Protein AF-A0A6A2WM32-F1 (afdb_monomer_lite)

Sequence (817 aa):
MVHDWMTKCVYKQRLTSFETSVVREEVHFVPLMERGRKSLEEMNQEMGLAFDEQDLQYYTKLFMEYIKWNPTNVELFDIAQSNMAPYPGAETGAGDCIRDTHATGTGSFVIAATTGYTIGNLNIEGSYSPYEDPSFTYPSNLASPLEILIEASNGASDYGDPEIGMIVVKIGGSAYQIGMGGGVASSMVSVRVCIEMGEDNPIISIHDQGAGGNCNVVKEIIYPKGAEIDIRAIVVDDHTMSVLEIWGVEYEEHDAILVKPESCHLLESISARKRLLMAIIAVVLELEKVLGDIPQKSFEFKRVTYVQEPLDVAPGTTVMDSLKRLLILSSLCSKRFLTIKGVLDPKAMARLAVGEALTNLVWANVTFLSDVKTSGNWMYAAKLEGEGAAMYDAAIALSNAMIELSIAIDGGNDSISKDSYADGEVVKPPGNLVISAYVTCPDITKIVTSDLKLGDDGILLHIDLTKGKQRLGGFALAQGVHDLLGDELISAGHDISDSGLLVCALEMAFIGNCGIVLDLASQGNSIFLTVFTEELGLVLEVSKNDIDSVMEKLSSMDVTAKIIGQSSWSLSFIPSITDDKYMTGTSKPKVAIIREEGSNGDREMSAAFYVAGFEPWDVAMSDLLKGVISLNKFRGIAFVGGFSYANVLDSAEGWVASIRFNQPLLRWVPGPQVGGVLGASGDPSQPRFIHNESDRFKCCFTSVSIKDSPTMMFKGMEGITLGLWVAHGEEIAYFPDDAILDHVMHSDLAPLRYCDDENPTEDPFNLNGSPLGVAMIYSPDGRYLAMMPHPERCFLMWQFPWYLKDWNVEKKAIVQG

Structure (mmCIF, N/CA/C/O backbone):
data_AF-A0A6A2WM32-F1
#
_entry.id   AF-A0A6A2WM32-F1
#
loop_
_atom_site.group_PDB
_atom_site.id
_atom_site.type_symbol
_atom_site.label_atom_id
_atom_site.label_alt_id
_atom_site.label_comp_id
_atom_site.label_asym_id
_atom_site.label_entity_id
_atom_site.label_seq_id
_atom_site.pdbx_PDB_ins_code
_atom_site.Cartn_x
_atom_site.Cartn_y
_atom_site.Cartn_z
_atom_site.occupancy
_atom_site.B_iso_or_equiv
_atom_site.auth_seq_id
_atom_site.auth_comp_id
_atom_site.auth_asym_id
_atom_site.auth_atom_id
_atom_site.pdbx_PDB_model_num
ATOM 1 N N . MET A 1 1 ? 1.837 29.466 -10.029 1.00 53.75 1 MET A N 1
ATOM 2 C CA . MET A 1 1 ? 2.259 29.400 -11.455 1.00 53.75 1 MET A CA 1
ATOM 3 C C . MET A 1 1 ? 1.032 29.069 -12.307 1.00 53.75 1 MET A C 1
ATOM 5 O O . MET A 1 1 ? -0.026 28.912 -11.718 1.00 53.75 1 MET A O 1
ATOM 9 N N . VAL A 1 2 ? 1.112 29.029 -13.646 1.00 72.50 2 VAL A N 1
ATOM 10 C CA . VAL A 1 2 ? -0.056 28.685 -14.514 1.00 72.50 2 VAL A CA 1
ATOM 11 C C . VAL A 1 2 ? 0.003 27.243 -15.051 1.00 72.50 2 VAL A C 1
ATOM 13 O O . VAL A 1 2 ? -0.892 26.804 -15.758 1.00 72.50 2 VAL A O 1
ATOM 16 N N . HIS A 1 3 ? 1.089 26.530 -14.761 1.00 78.25 3 HIS A N 1
ATOM 17 C CA . HIS A 1 3 ? 1.328 25.125 -15.085 1.00 78.25 3 HIS A CA 1
ATOM 18 C C . HIS A 1 3 ? 2.443 24.606 -14.166 1.00 78.25 3 HIS A C 1
ATOM 20 O O . HIS A 1 3 ? 3.215 25.419 -13.642 1.00 78.25 3 HIS A O 1
ATOM 26 N N . ASP A 1 4 ? 2.518 23.288 -14.002 1.00 75.75 4 ASP A N 1
ATOM 27 C CA . ASP A 1 4 ? 3.737 22.594 -13.584 1.00 75.75 4 ASP A CA 1
ATOM 28 C C . ASP A 1 4 ? 4.691 22.497 -14.790 1.00 75.75 4 ASP A C 1
ATOM 30 O O . ASP A 1 4 ? 4.253 22.250 -15.910 1.00 75.75 4 ASP A O 1
ATOM 34 N N . TRP A 1 5 ? 5.979 22.741 -14.569 1.00 79.31 5 TRP A N 1
ATOM 35 C CA . TRP A 1 5 ? 7.006 22.774 -15.609 1.00 79.31 5 TRP A CA 1
ATOM 36 C C . TRP A 1 5 ? 7.627 21.401 -15.900 1.00 79.31 5 TRP A C 1
ATOM 38 O O . TRP A 1 5 ? 8.267 21.260 -16.942 1.00 79.31 5 TRP A O 1
ATOM 48 N N . MET A 1 6 ? 7.445 20.416 -15.011 1.00 75.88 6 MET A N 1
ATOM 49 C CA . MET A 1 6 ? 7.905 19.039 -15.216 1.00 75.88 6 MET A CA 1
ATOM 50 C C . MET A 1 6 ? 6.985 18.287 -16.183 1.00 75.88 6 MET A C 1
ATOM 52 O O . MET A 1 6 ? 7.466 17.636 -17.106 1.00 75.88 6 MET A O 1
ATOM 56 N N . THR A 1 7 ? 5.664 18.417 -16.010 1.00 76.62 7 THR A N 1
ATOM 57 C CA . THR A 1 7 ? 4.662 17.660 -16.786 1.00 76.62 7 THR A CA 1
ATOM 58 C C . THR A 1 7 ? 4.005 18.438 -17.931 1.00 76.62 7 THR A C 1
ATOM 60 O O . THR A 1 7 ? 3.434 17.833 -18.839 1.00 76.62 7 THR A O 1
ATOM 63 N N . LYS A 1 8 ? 4.021 19.781 -17.918 1.00 79.81 8 LYS A N 1
ATOM 64 C CA . LYS A 1 8 ? 3.233 20.616 -18.851 1.00 79.81 8 LYS A CA 1
ATOM 65 C C . LYS A 1 8 ? 4.101 21.681 -19.530 1.00 79.81 8 LYS A C 1
ATOM 67 O O . LYS A 1 8 ? 5.123 22.120 -19.014 1.00 79.81 8 LYS A O 1
ATOM 72 N N . CYS A 1 9 ? 3.670 22.157 -20.701 1.00 82.62 9 CYS A N 1
ATOM 73 C CA . CYS A 1 9 ? 4.329 23.255 -21.415 1.00 82.62 9 CYS A CA 1
ATOM 74 C C . CYS A 1 9 ? 3.320 24.282 -21.964 1.00 82.62 9 CYS A C 1
ATOM 76 O O . CYS A 1 9 ? 2.164 23.969 -22.257 1.00 82.62 9 CYS A O 1
ATOM 78 N N . VAL A 1 10 ? 3.745 25.546 -22.095 1.00 84.00 10 VAL A N 1
ATOM 79 C CA . VAL A 1 10 ? 2.854 26.651 -22.495 1.00 84.00 10 VAL A CA 1
ATOM 80 C C . VAL A 1 10 ? 2.892 26.895 -24.003 1.00 84.00 10 VAL A C 1
ATOM 82 O O . VAL A 1 10 ? 3.814 27.520 -24.539 1.00 84.00 10 VAL A O 1
ATOM 85 N N . TYR A 1 11 ? 1.817 26.507 -24.685 1.00 83.56 11 TYR A N 1
ATOM 86 C CA . TYR A 1 11 ? 1.590 26.850 -26.086 1.00 83.56 11 TYR A CA 1
ATOM 87 C C . TYR A 1 11 ? 1.178 28.322 -26.247 1.00 83.56 11 TYR A C 1
ATOM 89 O O . TYR A 1 11 ? 0.125 28.757 -25.786 1.00 83.56 11 TYR A O 1
ATOM 97 N N . LYS A 1 12 ? 1.996 29.108 -26.961 1.00 87.56 12 LYS A N 1
ATOM 98 C CA . LYS A 1 12 ? 1.728 30.538 -27.247 1.00 87.56 12 LYS A CA 1
ATOM 99 C C . LYS A 1 12 ? 0.640 30.769 -28.305 1.00 87.56 12 LYS A C 1
ATOM 101 O O . LYS A 1 12 ? 0.213 31.903 -28.509 1.00 87.56 12 LYS A O 1
ATOM 106 N N . GLN A 1 13 ? 0.248 29.720 -29.020 1.00 89.00 13 GLN A N 1
ATOM 107 C CA . GLN A 1 13 ? -0.787 29.709 -30.053 1.00 89.00 13 GLN A CA 1
ATOM 108 C C . GLN A 1 13 ? -1.543 28.384 -29.956 1.00 89.00 13 GLN A C 1
ATOM 110 O O . GLN A 1 13 ? -0.997 27.399 -29.466 1.00 89.00 13 GLN A O 1
ATOM 115 N N . ARG A 1 14 ? -2.791 28.345 -30.430 1.00 88.44 14 ARG A N 1
ATOM 116 C CA . ARG A 1 14 ? -3.580 27.108 -30.445 1.00 88.44 14 ARG A CA 1
ATOM 117 C C . ARG A 1 14 ? -2.915 26.074 -31.360 1.00 88.44 14 ARG A C 1
ATOM 119 O O . ARG A 1 14 ? -2.626 26.398 -32.510 1.00 88.44 14 ARG A O 1
ATOM 126 N N . LEU A 1 15 ? -2.725 24.851 -30.864 1.00 85.31 15 LEU A N 1
ATOM 127 C CA . LEU A 1 15 ? -2.322 23.709 -31.686 1.00 85.31 15 LEU A CA 1
ATOM 128 C C . LEU A 1 15 ? -3.312 23.498 -32.843 1.00 85.31 15 LEU A C 1
ATOM 130 O O . LEU A 1 15 ? -4.525 23.645 -32.677 1.00 85.31 15 LEU A O 1
ATOM 134 N N . THR A 1 16 ? -2.778 23.158 -34.015 1.00 88.25 16 THR A N 1
ATOM 135 C CA . THR A 1 16 ? -3.543 22.880 -35.245 1.00 88.25 16 THR A CA 1
ATOM 136 C C . THR A 1 16 ? -3.233 21.512 -35.856 1.00 88.25 16 THR A C 1
ATOM 138 O O . THR A 1 16 ? -3.928 21.099 -36.780 1.00 88.25 16 THR A O 1
ATOM 141 N N . SER A 1 17 ? -2.215 20.815 -35.346 1.00 84.25 17 SER A N 1
ATOM 142 C CA . SER A 1 17 ? -1.829 19.447 -35.698 1.00 84.25 17 SER A CA 1
ATOM 143 C C . SER A 1 17 ? -1.129 18.805 -34.496 1.00 84.25 17 SER A C 1
ATOM 145 O O . SER A 1 17 ? -0.566 19.524 -33.668 1.00 84.25 17 SER A O 1
ATOM 147 N N . PHE A 1 18 ? -1.161 17.474 -34.427 1.00 82.19 18 PHE A N 1
ATOM 148 C CA . PHE A 1 18 ? -0.351 16.652 -33.516 1.00 82.19 18 PHE A CA 1
ATOM 149 C C . PHE A 1 18 ? 0.811 15.953 -34.253 1.00 82.19 18 PHE A C 1
ATOM 151 O O . PHE A 1 18 ? 1.525 15.147 -33.666 1.00 82.19 18 PHE A O 1
ATOM 158 N N . GLU A 1 19 ? 1.010 16.243 -35.545 1.00 80.31 19 GLU A N 1
ATOM 159 C CA . GLU A 1 19 ? 2.153 15.735 -36.310 1.00 80.31 19 GLU A CA 1
ATOM 160 C C . GLU A 1 19 ? 3.476 16.244 -35.719 1.00 80.31 19 GLU A C 1
ATOM 162 O O . GLU A 1 19 ? 3.661 17.442 -35.492 1.00 80.31 19 GLU A O 1
ATOM 167 N N . THR A 1 20 ? 4.413 15.321 -35.517 1.00 78.56 20 THR A N 1
ATOM 168 C CA . THR A 1 20 ? 5.736 15.578 -34.943 1.00 78.56 20 THR A CA 1
ATOM 169 C C . THR A 1 20 ? 6.834 15.449 -35.999 1.00 78.56 20 THR A C 1
ATOM 171 O O . THR A 1 20 ? 6.725 14.669 -36.945 1.00 78.56 20 THR A O 1
ATOM 174 N N . SER A 1 21 ? 7.904 16.232 -35.844 1.00 79.25 21 SER A N 1
ATOM 175 C CA . SER A 1 21 ? 9.110 16.165 -36.680 1.00 79.25 21 SER A CA 1
ATOM 176 C C . SER A 1 21 ? 10.232 15.320 -36.064 1.00 79.25 21 SER A C 1
ATOM 178 O O . SER A 1 21 ? 11.357 15.363 -36.561 1.00 79.25 21 SER A O 1
ATOM 180 N N . VAL A 1 22 ? 9.964 14.616 -34.959 1.00 81.69 22 VAL A N 1
ATOM 181 C CA . VAL A 1 22 ? 10.925 13.708 -34.317 1.00 81.69 22 VAL A CA 1
ATOM 182 C C . VAL A 1 22 ? 11.203 12.519 -35.241 1.00 81.69 22 VAL A C 1
ATOM 184 O O . VAL A 1 22 ? 10.295 11.952 -35.848 1.00 81.69 22 VAL A O 1
ATOM 187 N N . VAL A 1 23 ? 12.480 12.156 -35.360 1.00 79.19 23 VAL A N 1
ATOM 188 C CA . VAL A 1 23 ? 12.951 11.010 -36.144 1.00 79.19 23 VAL A CA 1
ATOM 189 C C . VAL A 1 23 ? 13.518 9.984 -35.170 1.00 79.19 23 VAL A C 1
ATOM 191 O O . VAL A 1 23 ? 14.328 10.345 -34.321 1.00 79.19 23 VAL A O 1
ATOM 194 N N . ARG A 1 24 ? 13.096 8.722 -35.309 1.00 82.88 24 ARG A N 1
ATOM 195 C CA . ARG A 1 24 ? 13.559 7.588 -34.490 1.00 82.88 24 ARG A CA 1
ATOM 196 C C . ARG A 1 24 ? 15.086 7.476 -34.521 1.00 82.88 24 ARG A C 1
ATOM 198 O O . ARG A 1 24 ? 15.666 7.497 -35.607 1.00 82.88 24 ARG A O 1
ATOM 205 N N . GLU A 1 25 ? 15.714 7.269 -33.366 1.00 85.81 25 GLU A N 1
ATOM 206 C CA . GLU A 1 25 ? 17.131 6.893 -33.309 1.00 85.81 25 GLU A CA 1
ATOM 207 C C . GLU A 1 25 ? 17.347 5.477 -33.883 1.00 85.81 25 GLU A C 1
ATOM 209 O O . GLU A 1 25 ? 16.526 4.571 -33.691 1.00 85.81 25 GLU A O 1
ATOM 214 N N . GLU A 1 26 ? 18.455 5.283 -34.603 1.00 90.19 26 GLU A N 1
ATOM 215 C CA . GLU A 1 26 ? 18.869 3.982 -35.136 1.00 90.19 26 GLU A CA 1
ATOM 216 C C . GLU A 1 26 ? 19.816 3.244 -34.174 1.00 90.19 26 GLU A C 1
ATOM 218 O O . GLU A 1 26 ? 20.700 3.831 -33.547 1.00 90.19 26 GLU A O 1
ATOM 223 N N . VAL A 1 27 ? 19.664 1.917 -34.107 1.00 94.12 27 VAL A N 1
ATOM 224 C CA . VAL A 1 27 ? 20.587 1.037 -33.375 1.00 94.12 27 VAL A CA 1
ATOM 225 C C . VAL A 1 27 ? 21.960 1.080 -34.037 1.00 94.12 27 VAL A C 1
ATOM 227 O O . VAL A 1 27 ? 22.076 0.877 -35.247 1.00 94.12 27 VAL A O 1
ATOM 230 N N . HIS A 1 28 ? 23.007 1.293 -33.245 1.00 94.12 28 HIS A N 1
ATOM 231 C CA . HIS A 1 28 ? 24.372 1.409 -33.746 1.00 94.12 28 HIS A CA 1
ATOM 232 C C . HIS A 1 28 ? 25.373 0.631 -32.886 1.00 94.12 28 HIS A C 1
ATOM 234 O O . HIS A 1 28 ? 25.172 0.418 -31.692 1.00 94.12 28 HIS A O 1
ATOM 240 N N . PHE A 1 29 ? 26.463 0.188 -33.516 1.00 95.81 29 PHE A N 1
ATOM 241 C CA . PHE A 1 29 ? 27.518 -0.598 -32.876 1.00 95.81 29 PHE A CA 1
ATOM 242 C C . PHE A 1 29 ? 28.592 0.295 -32.252 1.00 95.81 29 PHE A C 1
ATOM 244 O O . PHE A 1 29 ? 29.159 1.160 -32.924 1.00 95.81 29 PHE A O 1
ATOM 251 N N . VAL A 1 30 ? 28.939 0.019 -30.997 1.00 94.62 30 VAL A N 1
ATOM 252 C CA . VAL A 1 30 ? 30.061 0.640 -30.293 1.00 94.62 30 VAL A CA 1
ATOM 253 C C . VAL A 1 30 ? 31.351 -0.106 -30.659 1.00 94.62 30 VAL A C 1
ATOM 255 O O . VAL A 1 30 ? 31.456 -1.302 -30.383 1.00 94.62 30 VAL A O 1
ATOM 258 N N . PRO A 1 31 ? 32.352 0.558 -31.268 1.00 95.50 31 PRO A N 1
ATOM 259 C CA . PRO A 1 31 ? 33.549 -0.075 -31.846 1.00 95.50 31 PRO A CA 1
ATOM 260 C C . PRO A 1 31 ? 34.596 -0.500 -30.794 1.00 95.50 31 PRO A C 1
ATOM 262 O O . PRO A 1 31 ? 35.740 -0.035 -30.789 1.00 95.50 31 PRO A O 1
ATOM 265 N N . LEU A 1 32 ? 34.189 -1.370 -29.869 1.00 94.56 32 LEU A N 1
ATOM 266 C CA . LEU A 1 32 ? 34.977 -1.892 -28.751 1.00 94.56 32 LEU A CA 1
ATOM 267 C C . LEU A 1 32 ? 36.105 -2.828 -29.207 1.00 94.56 32 LEU A C 1
ATOM 269 O O . LEU A 1 32 ? 37.196 -2.802 -28.638 1.00 94.56 32 LEU A O 1
ATOM 273 N N . MET A 1 33 ? 35.889 -3.607 -30.266 1.00 93.56 33 MET A N 1
ATOM 274 C CA . MET A 1 33 ? 36.900 -4.487 -30.855 1.00 93.56 33 MET A CA 1
ATOM 275 C C . MET A 1 33 ? 38.024 -3.692 -31.537 1.00 93.56 33 MET A C 1
ATOM 277 O O . MET A 1 33 ? 39.176 -4.125 -31.529 1.00 93.56 33 MET A O 1
ATOM 281 N N . GLU A 1 34 ? 37.714 -2.523 -32.107 1.00 95.62 34 GLU A N 1
ATOM 282 C CA . GLU A 1 34 ? 38.670 -1.664 -32.812 1.00 95.62 34 GLU A CA 1
ATOM 283 C C . GLU A 1 34 ? 39.347 -0.631 -31.902 1.00 95.62 34 GLU A C 1
ATOM 285 O O . GLU A 1 34 ? 40.529 -0.331 -32.083 1.00 95.62 34 GLU A O 1
ATOM 290 N N . ARG A 1 35 ? 38.607 -0.049 -30.948 1.00 95.56 35 ARG A N 1
ATOM 291 C CA . ARG A 1 35 ? 39.072 1.063 -30.095 1.00 95.56 35 ARG A CA 1
ATOM 292 C C . ARG A 1 35 ? 39.383 0.646 -28.655 1.00 95.56 35 ARG A C 1
ATOM 294 O O . ARG A 1 35 ? 39.963 1.445 -27.915 1.00 95.56 35 ARG A O 1
ATOM 301 N N . GLY A 1 36 ? 39.049 -0.586 -28.269 1.00 92.81 36 GLY A N 1
ATOM 302 C CA . GLY A 1 36 ? 39.196 -1.088 -26.905 1.00 92.81 36 GLY A CA 1
ATOM 303 C C . GLY A 1 36 ? 38.343 -0.314 -25.899 1.00 92.81 36 GLY A C 1
ATOM 304 O O . GLY A 1 36 ? 37.485 0.486 -26.268 1.00 92.81 36 GLY A O 1
ATOM 305 N N . ARG A 1 37 ? 38.628 -0.520 -24.608 1.00 95.06 37 ARG A N 1
ATOM 306 C CA . ARG A 1 37 ? 37.917 0.079 -23.461 1.00 95.06 37 ARG A CA 1
ATOM 307 C C . ARG A 1 37 ? 37.554 1.564 -23.620 1.00 95.06 37 ARG A C 1
ATOM 309 O O . ARG A 1 37 ? 36.495 1.969 -23.158 1.00 95.06 37 ARG A O 1
ATOM 316 N N . LYS A 1 38 ? 38.372 2.363 -24.316 1.00 95.50 38 LYS A N 1
ATOM 317 C CA . LYS A 1 38 ? 38.107 3.793 -24.527 1.00 95.50 38 LYS A CA 1
ATOM 318 C C . LYS A 1 38 ? 36.743 4.076 -25.176 1.00 95.50 38 LYS A C 1
ATOM 320 O O . LYS A 1 38 ? 36.108 5.060 -24.820 1.00 95.50 38 LYS A O 1
ATOM 325 N N . SER A 1 39 ? 36.273 3.250 -26.115 1.00 95.62 39 SER A N 1
ATOM 326 C CA . SER A 1 39 ? 34.939 3.466 -26.701 1.00 95.62 39 SER A CA 1
ATOM 327 C C . SER A 1 39 ? 33.809 3.159 -25.721 1.00 95.62 39 SER A C 1
ATOM 329 O O . SER A 1 39 ? 32.761 3.780 -25.816 1.00 95.62 39 SER A O 1
ATOM 331 N N . LEU A 1 40 ? 34.022 2.239 -24.775 1.00 93.75 40 LEU A N 1
ATOM 332 C CA . LEU A 1 40 ? 33.069 1.959 -23.701 1.00 93.75 40 LEU A CA 1
ATOM 333 C C . LEU A 1 40 ? 33.054 3.091 -22.660 1.00 93.75 40 LEU A C 1
ATOM 335 O O . LEU A 1 40 ? 31.990 3.453 -22.182 1.00 93.75 40 LEU A O 1
ATOM 339 N N . GLU A 1 41 ? 34.210 3.688 -22.353 1.00 94.75 41 GLU A N 1
ATOM 340 C CA . GLU A 1 41 ? 34.312 4.875 -21.485 1.00 94.75 41 GLU A CA 1
ATOM 341 C C . GLU A 1 41 ? 33.615 6.100 -22.093 1.00 94.75 41 GLU A C 1
ATOM 343 O O . GLU A 1 41 ? 32.884 6.799 -21.394 1.00 94.75 41 GLU A O 1
ATOM 348 N N . GLU A 1 42 ? 33.803 6.337 -23.396 1.00 94.62 42 GLU A N 1
ATOM 349 C CA . GLU A 1 42 ? 33.090 7.388 -24.133 1.00 94.62 42 GLU A CA 1
ATOM 350 C C . GLU A 1 42 ? 31.567 7.135 -24.116 1.00 94.62 42 GLU A C 1
ATOM 352 O O . GLU A 1 42 ? 30.813 8.042 -23.772 1.00 94.62 42 GLU A O 1
ATOM 357 N N . MET A 1 43 ? 31.120 5.896 -24.367 1.00 90.88 43 MET A N 1
ATOM 358 C CA . MET A 1 43 ? 29.693 5.536 -24.347 1.00 90.88 43 MET A CA 1
ATOM 359 C C . MET A 1 43 ? 29.054 5.642 -22.954 1.00 90.88 43 MET A C 1
ATOM 361 O O . MET A 1 43 ? 27.929 6.113 -22.819 1.00 90.88 43 MET A O 1
ATOM 365 N N . ASN A 1 44 ? 29.781 5.236 -21.907 1.00 88.44 44 ASN A N 1
ATOM 366 C CA . ASN A 1 44 ? 29.352 5.350 -20.511 1.00 88.44 44 ASN A CA 1
ATOM 367 C C . ASN A 1 44 ? 29.055 6.811 -20.137 1.00 88.44 44 ASN A C 1
ATOM 369 O O . ASN A 1 44 ? 28.079 7.089 -19.445 1.00 88.44 44 ASN A O 1
ATOM 373 N N . GLN A 1 45 ? 29.871 7.747 -20.636 1.00 85.94 45 GLN A N 1
ATOM 374 C CA . GLN A 1 45 ? 29.660 9.180 -20.438 1.00 85.94 45 GLN A CA 1
ATOM 375 C C . GLN A 1 45 ? 28.534 9.747 -21.319 1.00 85.94 45 GLN A C 1
ATOM 377 O O . GLN A 1 45 ? 27.794 10.609 -20.855 1.00 85.94 45 GLN A O 1
ATOM 382 N N . GLU A 1 46 ? 28.417 9.301 -22.573 1.00 87.75 46 GLU A N 1
ATOM 383 C CA . GLU A 1 46 ? 27.417 9.795 -23.532 1.00 87.75 46 GLU A CA 1
ATOM 384 C C . GLU A 1 46 ? 25.988 9.377 -23.160 1.00 87.75 46 GLU A C 1
ATOM 386 O O . GLU A 1 46 ? 25.087 10.211 -23.170 1.00 87.75 46 GLU A O 1
ATOM 391 N N . MET A 1 47 ? 25.796 8.111 -22.779 1.00 81.00 47 MET A N 1
ATOM 392 C CA . MET A 1 47 ? 24.486 7.547 -22.429 1.00 81.00 47 MET A CA 1
ATOM 393 C C . MET A 1 47 ? 24.180 7.566 -20.923 1.00 81.00 47 MET A C 1
ATOM 395 O O . MET A 1 47 ? 23.073 7.216 -20.526 1.00 81.00 47 MET A O 1
ATOM 399 N N . GLY A 1 48 ? 25.148 7.922 -20.071 1.00 81.38 48 GLY A N 1
ATOM 400 C CA . GLY A 1 48 ? 24.967 7.939 -18.616 1.00 81.38 48 GLY A CA 1
ATOM 401 C C . GLY A 1 48 ? 24.848 6.553 -17.966 1.00 81.38 48 GLY A C 1
ATOM 402 O O . GLY A 1 48 ? 24.161 6.423 -16.960 1.00 81.38 48 GLY A O 1
ATOM 403 N N . LEU A 1 49 ? 25.528 5.528 -18.501 1.00 79.69 49 LEU A N 1
ATOM 404 C CA . LEU A 1 49 ? 25.403 4.115 -18.075 1.00 79.69 49 LEU A CA 1
ATOM 405 C C . LEU A 1 49 ? 25.923 3.814 -16.651 1.00 79.69 49 LEU A C 1
ATOM 407 O O . LEU A 1 49 ? 25.828 2.682 -16.187 1.00 79.69 49 LEU A O 1
ATOM 411 N N . ALA A 1 50 ? 26.522 4.806 -15.987 1.00 81.12 50 ALA A N 1
ATOM 412 C CA . ALA A 1 50 ? 27.050 4.761 -14.621 1.00 81.12 50 ALA A CA 1
ATOM 413 C C . ALA A 1 50 ? 28.034 3.613 -14.290 1.00 81.12 50 ALA A C 1
ATOM 415 O O . ALA A 1 50 ? 28.282 3.347 -13.112 1.00 81.12 50 ALA A O 1
ATOM 416 N N . PHE A 1 51 ? 28.655 2.980 -15.295 1.00 83.19 51 PHE A N 1
ATOM 417 C CA . PHE A 1 51 ? 29.629 1.903 -15.095 1.00 83.19 51 PHE A CA 1
ATOM 418 C C . PHE A 1 51 ? 30.836 2.378 -14.278 1.00 83.19 51 PHE A C 1
ATOM 420 O O . PHE A 1 51 ? 31.491 3.365 -14.636 1.00 83.19 51 PHE A O 1
ATOM 427 N N . ASP A 1 52 ? 31.154 1.640 -13.211 1.00 84.00 52 ASP A N 1
ATOM 428 C CA . ASP A 1 52 ? 32.351 1.852 -12.400 1.00 84.00 52 ASP A CA 1
ATOM 429 C C . ASP A 1 52 ? 33.608 1.193 -13.016 1.00 84.00 52 ASP A C 1
ATOM 431 O O . ASP A 1 52 ? 33.586 0.612 -14.103 1.00 84.00 52 ASP A O 1
ATOM 435 N N . GLU A 1 53 ? 34.754 1.308 -12.341 1.00 88.19 53 GLU A N 1
ATOM 436 C CA . GLU A 1 53 ? 36.027 0.744 -12.815 1.00 88.19 53 GLU A CA 1
ATOM 437 C C . GLU A 1 53 ? 35.996 -0.793 -12.964 1.00 88.19 53 GLU A C 1
ATOM 439 O O . GLU A 1 53 ? 36.619 -1.332 -13.884 1.00 88.19 53 GLU A O 1
ATOM 444 N N . GLN A 1 54 ? 35.264 -1.501 -12.094 1.00 85.75 54 GLN A N 1
ATOM 445 C CA . GLN A 1 54 ? 35.087 -2.955 -12.164 1.00 85.75 54 GLN A CA 1
ATOM 446 C C . GLN A 1 54 ? 34.168 -3.321 -13.334 1.00 85.75 54 GLN A C 1
ATOM 448 O O . GLN A 1 54 ? 34.484 -4.247 -14.081 1.00 85.75 54 GLN A O 1
ATOM 453 N N . ASP A 1 55 ? 33.093 -2.558 -13.544 1.00 86.69 55 ASP A N 1
ATOM 454 C CA . ASP A 1 55 ? 32.152 -2.741 -14.657 1.00 86.69 55 ASP A CA 1
ATOM 455 C C . ASP A 1 55 ? 32.843 -2.529 -16.012 1.00 86.69 55 ASP A C 1
ATOM 457 O O . ASP A 1 55 ? 32.824 -3.403 -16.882 1.00 86.69 55 ASP A O 1
ATOM 461 N N . LEU A 1 56 ? 33.549 -1.404 -16.175 1.00 91.25 56 LEU A N 1
ATOM 462 C CA . LEU A 1 56 ? 34.315 -1.090 -17.385 1.00 91.25 56 LEU A CA 1
ATOM 463 C C . LEU A 1 56 ? 35.374 -2.160 -17.679 1.00 91.25 56 LEU A C 1
ATOM 465 O O . LEU A 1 56 ? 35.578 -2.529 -18.841 1.00 91.25 56 LEU A O 1
ATOM 469 N N . GLN A 1 57 ? 36.046 -2.683 -16.647 1.00 90.38 57 GLN A N 1
ATOM 470 C CA . GLN A 1 57 ? 36.995 -3.786 -16.793 1.00 90.38 57 GLN A CA 1
ATOM 471 C C . GLN A 1 57 ? 36.295 -5.095 -17.197 1.00 90.38 57 GLN A C 1
ATOM 473 O O . GLN A 1 57 ? 36.777 -5.785 -18.102 1.00 90.38 57 GLN A O 1
ATOM 478 N N . TYR A 1 58 ? 35.171 -5.430 -16.558 1.00 88.50 58 TYR A N 1
ATOM 479 C CA . TYR A 1 58 ? 34.409 -6.649 -16.817 1.00 88.50 58 TYR A CA 1
ATOM 480 C C . TYR A 1 58 ? 33.821 -6.663 -18.228 1.00 88.50 58 TYR A C 1
ATOM 482 O O . TYR A 1 58 ? 34.116 -7.585 -18.988 1.00 88.50 58 TYR A O 1
ATOM 490 N N . TYR A 1 59 ? 33.075 -5.631 -18.630 1.00 89.56 59 TYR A N 1
ATOM 491 C CA . TYR A 1 59 ? 32.418 -5.589 -19.939 1.00 89.56 59 TYR A CA 1
ATOM 492 C C . TYR A 1 59 ? 33.411 -5.480 -21.098 1.00 89.56 59 TYR A C 1
ATOM 494 O O . TYR A 1 59 ? 33.231 -6.157 -22.112 1.00 89.56 59 TYR A O 1
ATOM 502 N N . THR A 1 60 ? 34.521 -4.746 -20.930 1.00 92.12 60 THR A N 1
ATOM 503 C CA . THR A 1 60 ? 35.634 -4.790 -21.899 1.00 92.12 60 THR A CA 1
ATOM 504 C C . THR A 1 60 ? 36.088 -6.235 -22.114 1.00 92.12 60 THR A C 1
ATOM 506 O O . THR A 1 60 ? 36.209 -6.690 -23.252 1.00 92.12 60 THR A O 1
ATOM 509 N N . LYS A 1 61 ? 36.304 -6.989 -21.030 1.00 90.88 61 LYS A N 1
ATOM 510 C CA . LYS A 1 61 ? 36.744 -8.382 -21.111 1.00 90.88 61 LYS A CA 1
ATOM 511 C C . LYS A 1 61 ? 35.667 -9.297 -21.707 1.00 90.88 61 LYS A C 1
ATOM 513 O O . LYS A 1 61 ? 35.983 -10.120 -22.564 1.00 90.88 61 LYS A O 1
ATOM 518 N N . LEU A 1 62 ? 34.412 -9.145 -21.285 1.00 88.75 62 LEU A N 1
ATOM 519 C CA . LEU A 1 62 ? 33.258 -9.921 -21.743 1.00 88.75 62 LEU A CA 1
ATOM 520 C C . LEU A 1 62 ? 33.138 -9.869 -23.271 1.00 88.75 62 LEU A C 1
ATOM 522 O O . LEU A 1 62 ? 33.217 -10.904 -23.942 1.00 88.75 62 LEU A O 1
ATOM 526 N N . PHE A 1 63 ? 33.027 -8.663 -23.827 1.00 90.56 63 PHE A N 1
ATOM 527 C CA . PHE A 1 63 ? 32.847 -8.474 -25.262 1.00 90.56 63 PHE A CA 1
ATOM 528 C C . PHE A 1 63 ? 34.116 -8.781 -26.067 1.00 90.56 63 PHE A C 1
ATOM 530 O O . PHE A 1 63 ? 34.006 -9.428 -27.105 1.00 90.56 63 PHE A O 1
ATOM 537 N N . MET A 1 64 ? 35.317 -8.420 -25.594 1.00 91.75 64 MET A N 1
ATOM 538 C CA . MET A 1 64 ? 36.549 -8.650 -26.367 1.00 91.75 64 MET A CA 1
ATOM 539 C C . MET A 1 64 ? 37.070 -10.096 -26.311 1.00 91.75 64 MET A C 1
ATOM 541 O O . MET A 1 64 ? 37.557 -10.609 -27.321 1.00 91.75 64 MET A O 1
ATOM 545 N N . GLU A 1 65 ? 36.994 -10.774 -25.160 1.00 90.12 65 GLU A N 1
ATOM 546 C CA . GLU A 1 65 ? 37.585 -12.110 -24.978 1.00 90.12 65 GLU A CA 1
ATOM 547 C C . GLU A 1 65 ? 36.578 -13.256 -25.152 1.00 90.12 65 GLU A C 1
ATOM 549 O O . GLU A 1 65 ? 36.954 -14.310 -25.680 1.00 90.12 65 GLU A O 1
ATOM 554 N N . TYR A 1 66 ? 35.317 -13.076 -24.737 1.00 85.81 66 TYR A N 1
ATOM 555 C CA . TYR A 1 66 ? 34.340 -14.171 -24.643 1.00 85.81 66 TYR A CA 1
ATOM 556 C C . TYR A 1 66 ? 33.244 -14.125 -25.714 1.00 85.81 66 TYR A C 1
ATOM 558 O O . TYR A 1 66 ? 32.987 -15.160 -26.334 1.00 85.81 66 TYR A O 1
ATOM 566 N N . ILE A 1 67 ? 32.610 -12.967 -25.942 1.00 85.88 67 ILE A N 1
ATOM 567 C CA . ILE A 1 67 ? 31.543 -12.820 -26.954 1.00 85.88 67 ILE A CA 1
ATOM 568 C C . ILE A 1 67 ? 32.138 -12.534 -28.347 1.00 85.88 67 ILE A C 1
ATOM 570 O O . ILE A 1 67 ? 31.711 -13.131 -29.331 1.00 85.88 67 ILE A O 1
ATOM 574 N N . LYS A 1 68 ? 33.210 -11.731 -28.410 1.00 90.19 68 LYS A N 1
ATOM 575 C CA . LYS A 1 68 ? 34.028 -11.414 -29.600 1.00 90.19 68 LYS A CA 1
ATOM 576 C C . LYS A 1 68 ? 33.300 -10.642 -30.702 1.00 90.19 68 LYS A C 1
ATOM 578 O O . LYS A 1 68 ? 33.515 -10.895 -31.888 1.00 90.19 68 LYS A O 1
ATOM 583 N N . TRP A 1 69 ? 32.489 -9.668 -30.306 1.00 91.56 69 TRP A N 1
ATOM 584 C CA . TRP A 1 69 ? 31.862 -8.708 -31.214 1.00 91.56 69 TRP A CA 1
ATOM 585 C C . TRP A 1 69 ? 31.704 -7.336 -30.556 1.00 91.56 69 TRP A C 1
ATOM 587 O O . TRP A 1 69 ? 31.888 -7.192 -29.346 1.00 91.56 69 TRP A O 1
ATOM 597 N N . ASN A 1 70 ? 31.379 -6.337 -31.373 1.00 95.06 70 ASN A N 1
ATOM 598 C CA . ASN A 1 70 ? 31.010 -5.009 -30.903 1.00 95.06 70 ASN A CA 1
ATOM 599 C C . ASN A 1 70 ? 29.590 -5.047 -30.318 1.00 95.06 70 ASN A C 1
ATOM 601 O O . ASN A 1 70 ? 28.699 -5.515 -31.027 1.00 95.06 70 ASN A O 1
ATOM 605 N N . PRO A 1 71 ? 29.361 -4.551 -29.090 1.00 94.25 71 PRO A N 1
ATOM 606 C CA . PRO A 1 71 ? 28.013 -4.364 -28.570 1.00 94.25 71 PRO A CA 1
ATOM 607 C C . PRO A 1 71 ? 27.302 -3.217 -29.290 1.00 94.25 71 PRO A C 1
ATOM 609 O O . PRO A 1 71 ? 27.939 -2.297 -29.810 1.00 94.25 71 PRO A O 1
ATOM 612 N N . THR A 1 72 ? 25.979 -3.241 -29.283 1.00 94.38 72 THR A N 1
ATOM 613 C CA . THR A 1 72 ? 25.129 -2.113 -29.676 1.00 94.38 72 THR A CA 1
ATOM 614 C C . THR A 1 72 ? 24.890 -1.136 -28.521 1.00 94.38 72 THR A C 1
ATOM 616 O O . THR A 1 72 ? 25.104 -1.468 -27.354 1.00 94.38 72 THR A O 1
ATOM 619 N N . ASN A 1 73 ? 24.410 0.072 -28.832 1.00 91.25 73 ASN A N 1
ATOM 620 C CA . ASN A 1 73 ? 23.901 1.013 -27.827 1.00 91.25 73 ASN A CA 1
ATOM 621 C C . ASN A 1 73 ? 22.784 0.393 -26.964 1.00 91.25 73 ASN A C 1
ATOM 623 O O . ASN A 1 73 ? 22.802 0.547 -25.746 1.00 91.25 73 ASN A O 1
ATOM 627 N N . VAL A 1 74 ? 21.870 -0.371 -27.575 1.00 90.25 74 VAL A N 1
ATOM 628 C CA . VAL A 1 74 ? 20.778 -1.066 -26.868 1.00 90.25 74 VAL A CA 1
ATOM 629 C C . VAL A 1 74 ? 21.314 -2.094 -25.869 1.00 90.25 74 VAL A C 1
ATOM 631 O O . VAL A 1 74 ? 20.873 -2.107 -24.728 1.00 90.25 74 VAL A O 1
ATOM 634 N N . GLU A 1 75 ? 22.295 -2.916 -26.251 1.00 89.44 75 GLU A N 1
ATOM 635 C CA . GLU A 1 75 ? 22.866 -3.933 -25.351 1.00 89.44 75 GLU A CA 1
ATOM 636 C C . GLU A 1 75 ? 23.655 -3.330 -24.188 1.00 89.44 75 GLU A C 1
ATOM 638 O O . GLU A 1 75 ? 23.636 -3.872 -23.088 1.00 89.44 75 GLU A O 1
ATOM 643 N N . LEU A 1 76 ? 24.352 -2.210 -24.400 1.00 87.69 76 LEU A N 1
ATOM 644 C CA . LEU A 1 76 ? 25.038 -1.521 -23.305 1.00 87.69 76 LEU A CA 1
ATOM 645 C C . LEU A 1 76 ? 24.054 -0.858 -22.336 1.00 87.69 76 LEU A C 1
ATOM 647 O O . LEU A 1 76 ? 24.326 -0.840 -21.139 1.00 87.69 76 LEU A O 1
ATOM 651 N N . PHE A 1 77 ? 22.916 -0.365 -22.832 1.00 85.50 77 PHE A N 1
ATOM 652 C CA . PHE A 1 77 ? 21.834 0.145 -21.992 1.00 85.50 77 PHE A CA 1
ATOM 653 C C . PHE A 1 77 ? 21.146 -0.982 -21.205 1.00 85.50 77 PHE A C 1
ATOM 655 O O . PHE A 1 77 ? 21.024 -0.883 -19.991 1.00 85.50 77 PHE A O 1
ATOM 662 N N . ASP A 1 78 ? 20.792 -2.087 -21.867 1.00 83.19 78 ASP A N 1
ATOM 663 C CA . ASP A 1 78 ? 20.225 -3.301 -21.257 1.00 83.19 78 ASP A CA 1
ATOM 664 C C . ASP A 1 78 ? 21.111 -3.866 -20.131 1.00 83.19 78 ASP A C 1
ATOM 666 O O . ASP A 1 78 ? 20.631 -4.226 -19.055 1.00 83.19 78 ASP A O 1
ATOM 670 N N . ILE A 1 79 ? 22.427 -3.887 -20.359 1.00 81.69 79 ILE A N 1
ATOM 671 C CA . ILE A 1 79 ? 23.421 -4.289 -19.363 1.00 81.69 79 ILE A CA 1
ATOM 672 C C . ILE A 1 79 ? 23.535 -3.267 -18.225 1.00 81.69 79 ILE A C 1
ATOM 674 O O . ILE A 1 79 ? 23.747 -3.673 -17.084 1.00 81.69 79 ILE A O 1
ATOM 678 N N . ALA A 1 80 ? 23.410 -1.966 -18.497 1.00 78.19 80 ALA A N 1
ATOM 679 C CA . ALA A 1 80 ? 23.432 -0.943 -17.455 1.00 78.19 80 ALA A CA 1
ATOM 680 C C . ALA A 1 80 ? 22.215 -1.053 -16.532 1.00 78.19 80 ALA A C 1
ATOM 682 O O . ALA A 1 80 ? 22.390 -1.123 -15.318 1.00 78.19 80 ALA A O 1
ATOM 683 N N . GLN A 1 81 ? 21.005 -1.140 -17.091 1.00 74.00 81 GLN A N 1
ATOM 684 C CA . GLN A 1 81 ? 19.780 -1.166 -16.290 1.00 74.00 81 GLN A CA 1
ATOM 685 C C . GLN A 1 81 ? 19.707 -2.386 -15.367 1.00 74.00 81 GLN A C 1
ATOM 687 O O . GLN A 1 81 ? 19.512 -2.217 -14.167 1.00 74.00 81 GLN A O 1
ATOM 692 N N . SER A 1 82 ? 20.008 -3.592 -15.864 1.00 68.88 82 SER A N 1
ATOM 693 C CA . SER A 1 82 ? 20.049 -4.806 -15.025 1.00 68.88 82 SER A CA 1
ATOM 694 C C . SER A 1 82 ? 21.166 -4.822 -13.960 1.00 68.88 82 SER A C 1
ATOM 696 O O . SER A 1 82 ? 21.330 -5.830 -13.279 1.00 68.88 82 SER A O 1
ATOM 698 N N . ASN A 1 83 ? 21.986 -3.768 -13.833 1.00 65.06 83 ASN A N 1
ATOM 699 C CA . ASN A 1 83 ? 23.131 -3.714 -12.910 1.00 65.06 83 ASN A CA 1
ATOM 700 C C . ASN A 1 83 ? 23.254 -2.409 -12.107 1.00 65.06 83 ASN A C 1
ATOM 702 O O . ASN A 1 83 ? 24.258 -2.204 -11.414 1.00 65.06 83 ASN A O 1
ATOM 706 N N . MET A 1 84 ? 22.259 -1.525 -12.181 1.00 60.97 84 MET A N 1
ATOM 707 C CA . MET A 1 84 ? 22.202 -0.297 -11.390 1.00 60.97 84 MET A CA 1
ATOM 708 C C . MET A 1 84 ? 21.290 -0.452 -10.168 1.00 60.97 84 MET A C 1
ATOM 710 O O . MET A 1 84 ? 20.375 -1.266 -10.148 1.00 60.97 84 MET A O 1
ATOM 714 N N . ALA A 1 85 ? 21.537 0.365 -9.141 1.00 49.44 85 ALA A N 1
ATOM 715 C CA . ALA A 1 85 ? 20.561 0.587 -8.078 1.00 49.44 85 ALA A CA 1
ATOM 716 C C . ALA A 1 85 ? 19.546 1.641 -8.575 1.00 49.44 85 ALA A C 1
ATOM 718 O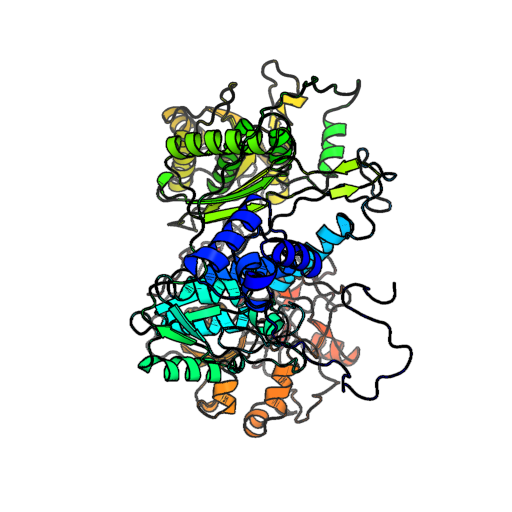 O . ALA A 1 85 ? 19.991 2.733 -8.950 1.00 49.44 85 ALA A O 1
ATOM 719 N N . PRO A 1 86 ? 18.234 1.343 -8.611 1.00 50.91 86 PRO A N 1
ATOM 720 C CA . PRO A 1 86 ? 17.239 2.196 -9.263 1.00 50.91 86 PRO A CA 1
ATOM 721 C C . PRO A 1 86 ? 16.880 3.460 -8.461 1.00 50.91 86 PRO A C 1
ATOM 723 O O . PRO A 1 86 ? 17.130 3.562 -7.256 1.00 50.91 86 PRO A O 1
ATOM 726 N N . TYR A 1 87 ? 16.253 4.424 -9.143 1.00 36.75 87 TYR A N 1
ATOM 727 C CA . TYR A 1 87 ? 15.705 5.657 -8.563 1.00 36.75 87 TYR A CA 1
ATOM 728 C C . TYR A 1 87 ? 14.174 5.696 -8.732 1.00 36.75 87 TYR A C 1
ATOM 730 O O . TYR A 1 87 ? 13.710 6.085 -9.799 1.00 36.75 87 TYR A O 1
ATOM 738 N N . PRO A 1 88 ? 13.379 5.340 -7.705 1.00 40.44 88 PRO A N 1
ATOM 739 C CA . PRO A 1 88 ? 11.920 5.353 -7.808 1.00 40.44 88 PRO A CA 1
ATOM 740 C C . PRO A 1 88 ? 11.303 6.735 -7.533 1.00 40.44 88 PRO A C 1
ATOM 742 O O . PRO A 1 88 ? 11.778 7.487 -6.671 1.00 40.44 88 PRO A O 1
ATOM 745 N N . GLY A 1 89 ? 10.200 7.028 -8.227 1.00 43.16 89 GLY A N 1
ATOM 746 C CA . GLY A 1 89 ? 9.231 8.067 -7.864 1.00 43.16 89 GLY A CA 1
ATOM 747 C C . GLY A 1 89 ? 8.229 7.574 -6.809 1.00 43.16 89 GLY A C 1
ATOM 748 O O . GLY A 1 89 ? 8.168 6.386 -6.504 1.00 43.16 89 GLY A O 1
ATOM 749 N N . ALA A 1 90 ? 7.450 8.486 -6.219 1.00 39.19 90 ALA A N 1
ATOM 750 C CA . ALA A 1 90 ? 6.505 8.130 -5.152 1.00 39.19 90 ALA A CA 1
ATOM 751 C C . ALA A 1 90 ? 5.166 7.569 -5.670 1.00 39.19 90 ALA A C 1
ATOM 753 O O . ALA A 1 90 ? 4.602 6.677 -5.046 1.00 39.19 90 ALA A O 1
ATOM 754 N N . GLU A 1 91 ? 4.683 8.081 -6.803 1.00 38.66 91 GLU A N 1
ATOM 755 C CA . GLU A 1 91 ? 3.419 7.679 -7.437 1.00 38.66 91 GLU A CA 1
ATOM 756 C C . GLU A 1 91 ? 3.555 6.307 -8.119 1.00 38.66 91 GLU A C 1
ATOM 758 O O . GLU A 1 91 ? 2.814 5.377 -7.803 1.00 38.66 91 GLU A O 1
ATOM 763 N N . THR A 1 92 ? 4.591 6.130 -8.949 1.00 52.00 92 THR A N 1
ATOM 764 C CA . THR A 1 92 ? 4.913 4.837 -9.583 1.00 52.00 92 THR A CA 1
ATOM 765 C C . THR A 1 92 ? 5.229 3.752 -8.555 1.00 52.00 92 THR A C 1
ATOM 767 O O . THR A 1 92 ? 4.785 2.622 -8.715 1.00 52.00 92 THR A O 1
ATOM 770 N N . GLY A 1 93 ? 5.890 4.099 -7.442 1.00 62.25 93 GLY A N 1
ATOM 771 C CA . GLY A 1 93 ? 6.256 3.145 -6.390 1.00 62.25 93 GLY A CA 1
ATOM 772 C C . GLY A 1 93 ? 5.069 2.465 -5.690 1.00 62.25 93 GLY A C 1
ATOM 773 O O . GLY A 1 93 ? 5.224 1.363 -5.162 1.00 62.25 93 GLY A O 1
ATOM 774 N N . ALA A 1 94 ? 3.876 3.076 -5.699 1.00 59.69 94 ALA A N 1
ATOM 775 C CA . ALA A 1 94 ? 2.651 2.399 -5.271 1.00 59.69 94 ALA A CA 1
ATOM 776 C C . ALA A 1 94 ? 2.209 1.352 -6.310 1.00 59.69 94 ALA A C 1
ATOM 778 O O . ALA A 1 94 ? 1.877 0.221 -5.949 1.00 59.69 94 ALA A O 1
ATOM 779 N N . GLY A 1 95 ? 2.279 1.704 -7.596 1.00 61.75 95 GLY A N 1
ATOM 780 C CA . GLY A 1 95 ? 1.993 0.812 -8.717 1.00 61.75 95 GLY A CA 1
ATOM 781 C C . GLY A 1 95 ? 2.938 -0.375 -8.828 1.00 61.75 95 GLY A C 1
ATOM 782 O O . GLY A 1 95 ? 2.456 -1.501 -8.939 1.00 61.75 95 GLY A O 1
ATOM 783 N N . ASP A 1 96 ? 4.248 -0.142 -8.736 1.00 68.44 96 ASP A N 1
ATOM 784 C CA . ASP A 1 96 ? 5.288 -1.176 -8.673 1.00 68.44 96 ASP A CA 1
ATOM 785 C C . ASP A 1 96 ? 4.948 -2.218 -7.595 1.00 68.44 96 ASP A C 1
ATOM 787 O O . ASP A 1 96 ? 4.778 -3.398 -7.888 1.00 68.44 96 ASP A O 1
ATOM 791 N N . CYS A 1 97 ? 4.708 -1.768 -6.360 1.00 71.81 97 CYS A N 1
ATOM 792 C CA . CYS A 1 97 ? 4.410 -2.636 -5.218 1.00 71.81 97 CYS A CA 1
ATOM 793 C C . CYS A 1 97 ? 3.120 -3.467 -5.400 1.00 71.81 97 CYS A C 1
ATOM 795 O O . CYS A 1 97 ? 3.041 -4.631 -4.984 1.00 71.81 97 CYS A O 1
ATOM 797 N N . ILE A 1 98 ? 2.090 -2.905 -6.045 1.00 69.62 98 ILE A N 1
ATOM 798 C CA . ILE A 1 98 ? 0.859 -3.643 -6.368 1.00 69.62 98 ILE A CA 1
ATOM 799 C C . ILE A 1 98 ? 1.135 -4.692 -7.460 1.00 69.62 98 ILE A C 1
ATOM 801 O O . ILE A 1 98 ? 0.604 -5.803 -7.360 1.00 69.62 98 ILE A O 1
ATOM 805 N N . ARG A 1 99 ? 2.007 -4.397 -8.440 1.00 74.81 99 ARG A N 1
ATOM 806 C CA . ARG A 1 99 ? 2.451 -5.374 -9.449 1.00 74.81 99 ARG A CA 1
ATOM 807 C C . ARG A 1 99 ? 3.273 -6.503 -8.842 1.00 74.81 99 ARG A C 1
ATOM 809 O O . ARG A 1 99 ? 2.903 -7.657 -9.040 1.00 74.81 99 ARG A O 1
ATOM 816 N N . ASP A 1 100 ? 4.288 -6.199 -8.034 1.00 77.50 100 ASP A N 1
ATOM 817 C CA . ASP A 1 100 ? 5.070 -7.191 -7.274 1.00 77.50 100 ASP A CA 1
ATOM 818 C C . ASP A 1 100 ? 4.141 -8.158 -6.524 1.00 77.50 100 ASP A C 1
ATOM 820 O O . ASP A 1 100 ? 4.251 -9.391 -6.590 1.00 77.50 100 ASP A O 1
ATOM 824 N N . THR A 1 101 ? 3.150 -7.582 -5.836 1.00 75.69 101 THR A N 1
ATOM 825 C CA . THR A 1 101 ? 2.183 -8.345 -5.052 1.00 75.69 101 THR A CA 1
ATOM 826 C C . THR A 1 101 ? 1.324 -9.233 -5.953 1.00 75.69 101 THR A C 1
ATOM 828 O O . THR A 1 101 ? 1.239 -10.439 -5.700 1.00 75.69 101 THR A O 1
ATOM 831 N N . HIS A 1 102 ? 0.704 -8.716 -7.026 1.00 76.88 102 HIS A N 1
ATOM 832 C CA . HIS A 1 102 ? -0.121 -9.557 -7.910 1.00 76.88 102 HIS A CA 1
ATOM 833 C C . HIS A 1 102 ? 0.684 -10.544 -8.759 1.00 76.88 102 HIS A C 1
ATOM 835 O O . HIS A 1 102 ? 0.122 -11.550 -9.188 1.00 76.88 102 HIS A O 1
ATOM 841 N N . ALA A 1 103 ? 1.985 -10.309 -8.955 1.00 79.12 103 ALA A N 1
ATOM 842 C CA . ALA A 1 103 ? 2.887 -11.151 -9.738 1.00 79.12 103 ALA A CA 1
ATOM 843 C C . ALA A 1 103 ? 3.486 -12.296 -8.906 1.00 79.12 103 ALA A C 1
ATOM 845 O O . ALA A 1 103 ? 4.161 -13.179 -9.432 1.00 79.12 103 ALA A O 1
ATOM 846 N N . THR A 1 104 ? 3.201 -12.344 -7.604 1.00 81.81 104 THR A N 1
ATOM 847 C CA . THR A 1 104 ? 3.687 -13.412 -6.729 1.00 81.81 104 THR A CA 1
ATOM 848 C C . THR A 1 104 ? 3.217 -14.795 -7.219 1.00 81.81 104 THR A C 1
ATOM 850 O O . THR A 1 104 ? 2.033 -15.141 -7.186 1.00 81.81 104 THR A O 1
ATOM 853 N N . GLY A 1 105 ? 4.169 -15.623 -7.666 1.00 84.69 105 GLY A N 1
ATOM 854 C CA . GLY A 1 105 ? 3.950 -17.011 -8.081 1.00 84.69 105 GLY A CA 1
ATOM 855 C C . GLY A 1 105 ? 3.282 -17.164 -9.455 1.00 84.69 105 GLY A C 1
ATOM 856 O O . GLY A 1 105 ? 3.929 -17.032 -10.491 1.00 84.69 105 GLY A O 1
ATOM 857 N N . THR A 1 106 ? 1.995 -17.527 -9.461 1.00 82.19 106 THR A N 1
ATOM 858 C CA . THR A 1 106 ? 1.178 -17.721 -10.687 1.00 82.19 106 THR A CA 1
ATOM 859 C C . THR A 1 106 ? 0.021 -16.718 -10.769 1.00 82.19 106 THR A C 1
ATOM 861 O O . THR A 1 106 ? -0.989 -16.961 -11.433 1.00 82.19 106 THR A O 1
ATOM 864 N N . GLY A 1 107 ? 0.176 -15.596 -10.064 1.00 76.88 107 GLY A N 1
ATOM 865 C CA . GLY A 1 107 ? -0.870 -14.622 -9.788 1.00 76.88 107 GLY A CA 1
ATOM 866 C C . GLY A 1 107 ? -1.276 -14.642 -8.313 1.00 76.88 107 GLY A C 1
ATOM 867 O O . GLY A 1 107 ? -1.483 -15.711 -7.735 1.00 76.88 107 GLY A O 1
ATOM 868 N N . SER A 1 108 ? -1.450 -13.461 -7.720 1.00 76.44 108 SER A N 1
ATOM 869 C CA . SER A 1 108 ? -1.975 -13.283 -6.361 1.00 76.44 108 SER A CA 1
ATOM 870 C C . SER A 1 108 ? -3.056 -12.187 -6.290 1.00 76.44 108 SER A C 1
ATOM 872 O O . SER A 1 108 ? -3.320 -11.481 -7.265 1.00 76.44 108 SER A O 1
ATOM 874 N N . PHE A 1 109 ? -3.721 -12.068 -5.136 1.00 71.38 109 PHE A N 1
ATOM 875 C CA . PHE A 1 109 ? -4.648 -10.975 -4.841 1.00 71.38 109 PHE A CA 1
ATOM 876 C C . PHE A 1 109 ? -3.965 -9.920 -3.972 1.00 71.38 109 PHE A C 1
ATOM 878 O O . PHE A 1 109 ? -3.540 -10.225 -2.859 1.00 71.38 109 PHE A O 1
ATOM 885 N N . VAL A 1 110 ? -3.982 -8.663 -4.414 1.00 67.56 110 VAL A N 1
ATOM 886 C CA . VAL A 1 110 ? -3.693 -7.524 -3.533 1.00 67.56 110 VAL A CA 1
ATOM 887 C C . VAL A 1 110 ? -4.919 -7.260 -2.654 1.00 67.56 110 VAL A C 1
ATOM 889 O O . VAL A 1 110 ? -6.049 -7.242 -3.147 1.00 67.56 110 VAL A O 1
ATOM 892 N N . ILE A 1 111 ? -4.700 -7.132 -1.342 1.00 68.25 111 ILE A N 1
ATOM 893 C CA . ILE A 1 111 ? -5.765 -7.017 -0.323 1.00 68.25 111 ILE A CA 1
ATOM 894 C C . ILE A 1 111 ? -5.679 -5.683 0.426 1.00 68.25 111 ILE A C 1
ATOM 896 O O . ILE A 1 111 ? -6.704 -5.062 0.689 1.00 68.25 111 ILE A O 1
ATOM 900 N N . ALA A 1 112 ? -4.466 -5.253 0.774 1.00 66.12 112 ALA A N 1
ATOM 901 C CA . ALA A 1 112 ? -4.183 -3.995 1.452 1.00 66.12 112 ALA A CA 1
ATOM 902 C C . ALA A 1 112 ? -2.767 -3.529 1.086 1.00 66.12 112 ALA A C 1
ATOM 904 O O . ALA A 1 112 ? -1.916 -4.355 0.752 1.00 66.12 112 ALA A O 1
ATOM 905 N N . ALA A 1 113 ? -2.521 -2.226 1.190 1.00 66.56 113 ALA A N 1
ATOM 906 C CA . ALA A 1 113 ? -1.218 -1.601 0.989 1.00 66.56 113 ALA A CA 1
ATOM 907 C C . ALA A 1 113 ? -0.884 -0.682 2.175 1.00 66.56 113 ALA A C 1
ATOM 909 O O . ALA A 1 113 ? -1.768 -0.279 2.932 1.00 66.56 113 ALA A O 1
ATOM 910 N N . THR A 1 114 ? 0.396 -0.348 2.337 1.00 74.06 114 THR A N 1
ATOM 911 C CA . THR A 1 114 ? 0.882 0.571 3.377 1.00 74.06 114 THR A CA 1
ATOM 912 C C . THR A 1 114 ? 1.857 1.570 2.773 1.00 74.06 114 THR A C 1
ATOM 914 O O . THR A 1 114 ? 2.829 1.162 2.140 1.00 74.06 114 THR A O 1
ATOM 917 N N . THR A 1 115 ? 1.648 2.860 3.020 1.00 70.88 115 THR A N 1
ATOM 918 C CA . THR A 1 115 ? 2.533 3.945 2.572 1.00 70.88 115 THR A CA 1
ATOM 919 C C . THR A 1 115 ? 3.341 4.498 3.744 1.00 70.88 115 THR A C 1
ATOM 921 O O . THR A 1 115 ? 2.843 4.554 4.868 1.00 70.88 115 THR A O 1
ATOM 924 N N . GLY A 1 116 ? 4.568 4.960 3.499 1.00 78.19 116 GLY A N 1
ATOM 925 C CA . GLY A 1 116 ? 5.414 5.553 4.534 1.00 78.19 116 GLY A CA 1
ATOM 926 C C . GLY A 1 116 ? 6.343 6.620 3.970 1.00 78.19 116 GLY A C 1
ATOM 927 O O . GLY A 1 116 ? 7.045 6.382 2.991 1.00 78.19 116 GLY A O 1
ATOM 928 N N . TYR A 1 117 ? 6.371 7.788 4.612 1.00 81.56 117 TYR A N 1
ATOM 929 C CA . TYR A 1 117 ? 7.126 8.954 4.149 1.00 81.56 117 TYR A CA 1
ATOM 930 C C . TYR A 1 117 ? 8.210 9.350 5.155 1.00 81.56 117 TYR A C 1
ATOM 932 O O . TYR A 1 117 ? 8.035 9.262 6.369 1.00 81.56 117 TYR A O 1
ATOM 940 N N . THR A 1 118 ? 9.354 9.812 4.656 1.00 81.25 118 THR A N 1
ATOM 941 C CA . THR A 1 118 ? 10.416 10.428 5.464 1.00 81.25 118 THR A CA 1
ATOM 942 C C . THR A 1 118 ? 10.911 11.659 4.721 1.00 81.25 118 THR A C 1
ATOM 944 O O . THR A 1 118 ? 11.450 11.549 3.623 1.00 81.25 118 THR A O 1
ATOM 947 N N . ILE A 1 119 ? 10.689 12.830 5.312 1.00 83.75 119 ILE A N 1
ATOM 948 C CA . ILE A 1 119 ? 10.850 14.142 4.674 1.00 83.75 119 ILE A CA 1
ATOM 949 C C . ILE A 1 119 ? 11.660 15.104 5.559 1.00 83.75 119 ILE A C 1
ATOM 951 O O . ILE A 1 119 ? 11.885 14.842 6.741 1.00 83.75 119 ILE A O 1
ATOM 955 N N . GLY A 1 120 ? 12.103 16.222 4.976 1.00 80.88 120 GLY A N 1
ATOM 956 C CA . GLY A 1 120 ? 12.720 17.336 5.704 1.00 80.88 120 GLY A CA 1
ATOM 957 C C . GLY A 1 120 ? 11.709 18.232 6.436 1.00 80.88 120 GLY A C 1
ATOM 958 O O . GLY A 1 120 ? 10.527 17.913 6.536 1.00 80.88 120 GLY A O 1
ATOM 959 N N . ASN A 1 121 ? 12.179 19.384 6.925 1.00 83.06 121 ASN A N 1
ATOM 960 C CA . ASN A 1 121 ? 11.322 20.411 7.538 1.00 83.06 121 ASN A CA 1
ATOM 961 C C . ASN A 1 121 ? 10.256 20.905 6.545 1.00 83.06 121 ASN A C 1
ATOM 963 O O . ASN A 1 121 ? 10.576 21.169 5.385 1.00 83.06 121 ASN A O 1
ATOM 967 N N . LEU A 1 122 ? 9.015 21.058 7.014 1.00 85.06 122 LEU A N 1
ATOM 968 C CA . LEU A 1 122 ? 7.862 21.421 6.188 1.00 85.06 122 LEU A CA 1
ATOM 969 C C . LEU A 1 122 ? 7.826 22.918 5.872 1.00 85.06 122 LEU A C 1
ATOM 971 O O . LEU A 1 122 ? 7.374 23.293 4.794 1.00 85.06 122 LEU A O 1
ATOM 975 N N . ASN A 1 123 ? 8.301 23.766 6.792 1.00 82.88 123 ASN A N 1
ATOM 976 C CA . ASN A 1 123 ? 8.331 25.223 6.639 1.00 82.88 123 ASN A CA 1
ATOM 977 C C . ASN A 1 123 ? 6.956 25.819 6.250 1.00 82.88 123 ASN A C 1
ATOM 979 O O . ASN A 1 123 ? 6.865 26.674 5.368 1.00 82.88 123 ASN A O 1
ATOM 983 N N . ILE A 1 124 ? 5.875 25.363 6.901 1.00 82.94 124 ILE A N 1
ATOM 984 C CA . ILE A 1 124 ? 4.499 25.792 6.592 1.00 82.94 124 ILE A CA 1
ATOM 985 C C . ILE A 1 124 ? 4.345 27.297 6.852 1.00 82.94 124 ILE A C 1
ATOM 987 O O . ILE A 1 124 ? 4.489 27.764 7.987 1.00 82.94 124 ILE A O 1
ATOM 991 N N . GLU A 1 125 ? 4.000 28.061 5.810 1.00 78.56 125 GLU A N 1
ATOM 992 C CA . GLU A 1 125 ? 3.863 29.514 5.910 1.00 78.56 125 GLU A CA 1
ATOM 993 C C . GLU A 1 125 ? 2.821 29.907 6.973 1.00 78.56 125 GLU A C 1
ATOM 995 O O . GLU A 1 125 ? 1.671 29.474 6.955 1.00 78.56 125 GLU A O 1
ATOM 1000 N N . GLY A 1 126 ? 3.242 30.728 7.938 1.00 76.38 126 GLY A N 1
ATOM 1001 C CA . GLY A 1 126 ? 2.396 31.176 9.048 1.00 76.38 126 GLY A CA 1
ATOM 1002 C C . GLY A 1 126 ? 2.241 30.174 10.200 1.00 76.38 126 GLY A C 1
ATOM 1003 O O . GLY A 1 126 ? 1.710 30.562 11.239 1.00 76.38 126 GLY A O 1
ATOM 1004 N N . SER A 1 127 ? 2.751 28.943 10.069 1.00 77.38 127 SER A N 1
ATOM 1005 C CA . SER A 1 127 ? 2.669 27.886 11.091 1.00 77.38 127 SER A CA 1
ATOM 1006 C C . SER A 1 127 ? 4.009 27.168 11.342 1.00 77.38 127 SER A C 1
ATOM 1008 O O . SER A 1 127 ? 4.031 25.993 11.709 1.00 77.38 127 SER A O 1
ATOM 1010 N N . TYR A 1 128 ? 5.127 27.878 11.160 1.00 72.38 128 TYR A N 1
ATOM 1011 C CA . TYR A 1 128 ? 6.483 27.377 11.404 1.00 72.38 128 TYR A CA 1
ATOM 1012 C C . TYR A 1 128 ? 6.659 26.801 12.812 1.00 72.38 128 TYR A C 1
ATOM 1014 O O . TYR A 1 128 ? 6.322 27.441 13.816 1.00 72.38 128 TYR A O 1
ATOM 1022 N N . SER A 1 129 ? 7.268 25.622 12.895 1.00 72.00 129 SER A N 1
ATOM 1023 C CA . SER A 1 129 ? 7.645 25.028 14.172 1.00 72.00 129 SER A CA 1
ATOM 1024 C C . SER A 1 129 ? 8.915 25.677 14.749 1.00 72.00 129 SER A C 1
ATOM 1026 O O . SER A 1 129 ? 9.828 26.008 13.995 1.00 72.00 129 SER A O 1
ATOM 1028 N N . PRO A 1 130 ? 9.066 25.813 16.086 1.00 69.44 130 PRO A N 1
ATOM 1029 C CA . PRO A 1 130 ? 10.195 26.536 16.700 1.00 69.44 130 PRO A CA 1
ATOM 1030 C C . PRO A 1 130 ? 11.607 25.961 16.473 1.00 69.44 130 PRO A C 1
ATOM 1032 O O . PRO A 1 130 ? 12.572 26.546 16.961 1.00 69.44 130 PRO A O 1
ATOM 1035 N N . TYR A 1 131 ? 11.725 24.802 15.823 1.00 73.50 131 TYR A N 1
ATOM 1036 C CA . TYR A 1 131 ? 12.983 24.126 15.478 1.00 73.50 131 TYR A CA 1
ATOM 1037 C C . TYR A 1 131 ? 13.279 24.141 13.969 1.00 73.50 131 TYR A C 1
ATOM 1039 O O . TYR A 1 131 ? 14.318 23.631 13.555 1.00 73.50 131 TYR A O 1
ATOM 1047 N N . GLU A 1 132 ? 12.371 24.666 13.145 1.00 81.69 132 GLU A N 1
ATOM 1048 C CA . GLU A 1 132 ? 12.592 24.810 11.709 1.00 81.69 132 GLU A CA 1
ATOM 1049 C C . GLU A 1 132 ? 13.440 26.058 11.439 1.00 81.69 132 GLU A C 1
ATOM 1051 O O . GLU A 1 132 ? 13.191 27.123 12.007 1.00 81.69 132 GLU A O 1
ATOM 1056 N N . ASP A 1 133 ? 14.442 25.929 10.567 1.00 80.62 133 ASP A N 1
ATOM 1057 C CA . ASP A 1 133 ? 15.206 27.067 10.054 1.00 80.62 133 ASP A CA 1
ATOM 1058 C C . ASP A 1 133 ? 14.630 27.494 8.690 1.00 80.62 133 ASP A C 1
ATOM 1060 O O . ASP A 1 133 ? 14.875 26.817 7.686 1.00 80.62 133 ASP A O 1
ATOM 1064 N N . PRO A 1 134 ? 13.874 28.607 8.616 1.00 78.31 134 PRO A N 1
ATOM 1065 C CA . PRO A 1 134 ? 13.297 29.092 7.366 1.00 78.31 134 PRO A CA 1
ATOM 1066 C C . PRO A 1 134 ? 14.329 29.759 6.439 1.00 78.31 134 PRO A C 1
ATOM 1068 O O . PRO A 1 134 ? 13.957 30.217 5.361 1.00 78.31 134 PRO A O 1
ATOM 1071 N N . SER A 1 135 ? 15.603 29.869 6.844 1.00 82.44 135 SER A N 1
ATOM 1072 C CA . SER A 1 135 ? 16.686 30.356 5.980 1.00 82.44 135 SER A CA 1
ATOM 1073 C C . SER A 1 135 ? 17.376 29.247 5.179 1.00 82.44 135 SER A C 1
ATOM 1075 O O . SER A 1 135 ? 17.997 29.540 4.155 1.00 82.44 135 SER A O 1
ATOM 1077 N N . PHE A 1 136 ? 17.212 27.982 5.586 1.00 82.50 136 PHE A N 1
ATOM 1078 C CA . PHE A 1 136 ? 17.779 26.835 4.885 1.00 82.50 136 PHE A CA 1
ATOM 1079 C C . PHE A 1 136 ? 17.152 26.658 3.493 1.00 82.50 136 PHE A C 1
ATOM 1081 O O . PHE A 1 136 ? 15.930 26.554 3.353 1.00 82.50 136 PHE A O 1
ATOM 1088 N N . THR A 1 137 ? 17.989 26.591 2.454 1.00 82.19 137 THR A N 1
ATOM 1089 C CA . THR A 1 137 ? 17.534 26.550 1.055 1.00 82.19 137 THR A CA 1
ATOM 1090 C C . THR A 1 137 ? 17.667 25.152 0.446 1.00 82.19 137 THR A C 1
ATOM 1092 O O . THR A 1 137 ? 18.769 24.679 0.158 1.00 82.19 137 THR A O 1
ATOM 1095 N N . TYR A 1 138 ? 16.526 24.506 0.185 1.00 83.62 138 TYR A N 1
ATOM 1096 C CA . TYR A 1 138 ? 16.468 23.243 -0.560 1.00 83.62 138 TYR A CA 1
ATOM 1097 C C . TYR A 1 138 ? 16.853 23.423 -2.047 1.00 83.62 138 TYR A C 1
ATOM 1099 O O . TYR A 1 138 ? 16.699 24.521 -2.593 1.00 83.62 138 TYR A O 1
ATOM 1107 N N . PRO A 1 139 ? 17.349 22.370 -2.730 1.00 82.06 139 PRO A N 1
ATOM 1108 C CA . PRO A 1 139 ? 17.789 22.465 -4.122 1.00 82.06 139 PRO A CA 1
ATOM 1109 C C . PRO A 1 139 ? 16.628 22.800 -5.060 1.00 82.06 139 PRO A C 1
ATOM 1111 O O . PRO A 1 139 ? 15.604 22.126 -5.053 1.00 82.06 139 PRO A O 1
ATOM 1114 N N . SER A 1 140 ? 16.801 23.797 -5.929 1.00 79.06 140 SER A N 1
ATOM 1115 C CA . SER A 1 140 ? 15.737 24.293 -6.820 1.00 79.06 140 SER A CA 1
ATOM 1116 C C . SER A 1 140 ? 15.296 23.315 -7.919 1.00 79.06 140 SER A C 1
ATOM 1118 O O . SER A 1 140 ? 14.413 23.639 -8.707 1.00 79.06 140 SER A O 1
ATOM 1120 N N . ASN A 1 141 ? 15.965 22.168 -8.036 1.00 78.25 141 ASN A N 1
ATOM 1121 C CA . ASN A 1 141 ? 15.638 21.075 -8.952 1.00 78.25 141 ASN A CA 1
ATOM 1122 C C . ASN A 1 141 ? 14.882 19.925 -8.259 1.00 78.25 141 ASN A C 1
ATOM 1124 O O . ASN A 1 141 ? 14.699 18.879 -8.873 1.00 78.25 141 ASN A O 1
ATOM 1128 N N . LEU A 1 142 ? 14.500 20.099 -6.991 1.00 81.75 142 LEU A N 1
ATOM 1129 C CA . LEU A 1 142 ? 13.689 19.174 -6.205 1.00 81.75 142 LEU A CA 1
ATOM 1130 C C . LEU A 1 142 ? 12.459 19.914 -5.662 1.00 81.75 142 LEU A C 1
ATOM 1132 O O . LEU A 1 142 ? 12.523 21.113 -5.386 1.00 81.75 142 LEU A O 1
ATOM 1136 N N . ALA A 1 143 ? 11.355 19.190 -5.492 1.00 82.44 143 ALA A N 1
ATOM 1137 C CA . ALA A 1 143 ? 10.174 19.687 -4.791 1.00 82.44 143 ALA A CA 1
ATOM 1138 C C . ALA A 1 143 ? 10.475 19.937 -3.300 1.00 82.44 143 ALA A C 1
ATOM 1140 O O . ALA A 1 143 ? 11.386 19.337 -2.717 1.00 82.44 143 ALA A O 1
ATOM 1141 N N . SER A 1 144 ? 9.709 20.826 -2.667 1.00 86.69 144 SER A N 1
ATOM 1142 C CA . SER A 1 144 ? 9.865 21.094 -1.227 1.00 86.69 144 SER A CA 1
ATOM 1143 C C . SER A 1 144 ? 9.360 19.918 -0.367 1.00 86.69 144 SER A C 1
ATOM 1145 O O . SER A 1 144 ? 8.481 19.186 -0.811 1.00 86.69 144 SER A O 1
ATOM 1147 N N . PRO A 1 145 ? 9.826 19.721 0.884 1.00 87.38 145 PRO A N 1
ATOM 1148 C CA . PRO A 1 145 ? 9.333 18.629 1.736 1.00 87.38 145 PRO A CA 1
ATOM 1149 C C . PRO A 1 145 ? 7.816 18.638 1.983 1.00 87.38 145 PRO A C 1
ATOM 1151 O O . PRO A 1 145 ? 7.219 17.574 2.122 1.00 87.38 145 PRO A O 1
ATOM 1154 N N . LEU A 1 146 ? 7.195 19.823 2.019 1.00 85.69 146 LEU A N 1
ATOM 1155 C CA . LEU A 1 146 ? 5.744 19.986 2.145 1.00 85.69 146 LEU A CA 1
ATOM 1156 C C . LEU A 1 146 ? 5.005 19.585 0.864 1.00 85.69 146 LEU A C 1
ATOM 1158 O O . LEU A 1 146 ? 4.008 18.878 0.935 1.00 85.69 146 LEU A O 1
ATOM 1162 N N . GLU A 1 147 ? 5.514 20.005 -0.290 1.00 84.38 147 GLU A N 1
ATOM 1163 C CA . GLU A 1 147 ? 5.003 19.622 -1.611 1.00 84.38 147 GLU A CA 1
ATOM 1164 C C . GLU A 1 147 ? 5.148 18.111 -1.834 1.00 84.38 147 GLU A C 1
ATOM 1166 O O . GLU A 1 147 ? 4.177 17.463 -2.193 1.00 84.38 147 GLU A O 1
ATOM 1171 N N . ILE A 1 148 ? 6.297 17.519 -1.486 1.00 82.31 148 ILE A N 1
ATOM 1172 C CA . ILE A 1 148 ? 6.496 16.062 -1.501 1.00 82.31 148 ILE A CA 1
ATOM 1173 C C . ILE A 1 148 ? 5.466 15.366 -0.608 1.00 82.31 148 ILE A C 1
ATOM 1175 O O . ILE A 1 148 ? 4.860 14.397 -1.045 1.00 82.31 148 ILE A O 1
ATOM 1179 N N . LEU A 1 149 ? 5.245 15.835 0.626 1.00 82.38 149 LEU A N 1
ATOM 1180 C CA . LEU A 1 149 ? 4.281 15.193 1.524 1.00 82.38 149 LEU A CA 1
ATOM 1181 C C . LEU A 1 149 ? 2.844 15.287 0.999 1.00 82.38 149 LEU A C 1
ATOM 1183 O O . LEU A 1 149 ? 2.098 14.325 1.148 1.00 82.38 149 LEU A O 1
ATOM 1187 N N . ILE A 1 150 ? 2.455 16.417 0.403 1.00 77.94 150 ILE A N 1
ATOM 1188 C CA . ILE A 1 150 ? 1.116 16.605 -0.165 1.00 77.94 150 ILE A CA 1
ATOM 1189 C C . ILE A 1 150 ? 0.958 15.754 -1.426 1.00 77.94 150 ILE A C 1
ATOM 1191 O O . ILE A 1 150 ? 0.116 14.863 -1.441 1.00 77.94 150 ILE A O 1
ATOM 1195 N N . GLU A 1 151 ? 1.787 15.973 -2.446 1.00 74.31 151 GLU A N 1
ATOM 1196 C CA . GLU A 1 151 ? 1.618 15.340 -3.757 1.00 74.31 151 GLU A CA 1
ATOM 1197 C C . GLU A 1 151 ? 1.887 13.829 -3.714 1.00 74.31 151 GLU A C 1
ATOM 1199 O O . GLU A 1 151 ? 1.184 13.077 -4.377 1.00 74.31 151 GLU A O 1
ATOM 1204 N N . ALA A 1 152 ? 2.824 13.343 -2.886 1.00 71.06 152 ALA A N 1
ATOM 1205 C CA . ALA A 1 152 ? 3.024 11.899 -2.726 1.00 71.06 152 ALA A CA 1
ATOM 1206 C C . ALA A 1 152 ? 1.902 11.227 -1.918 1.00 71.06 152 ALA A C 1
ATOM 1208 O O . ALA A 1 152 ? 1.587 10.071 -2.181 1.00 71.06 152 ALA A O 1
ATOM 1209 N N . SER A 1 153 ? 1.280 11.931 -0.959 1.00 69.50 153 SER A N 1
ATOM 1210 C CA . SER A 1 153 ? 0.116 11.391 -0.237 1.00 69.50 153 SER A CA 1
ATOM 1211 C C . SER A 1 153 ? -1.140 11.397 -1.101 1.00 69.50 153 SER A C 1
ATOM 1213 O O . SER A 1 153 ? -1.918 10.451 -1.004 1.00 69.50 153 SER A O 1
ATOM 1215 N N . ASN A 1 154 ? -1.321 12.425 -1.940 1.00 67.00 154 ASN A N 1
ATOM 1216 C CA . ASN A 1 154 ? -2.349 12.448 -2.980 1.00 67.00 154 ASN A CA 1
ATOM 1217 C C . ASN A 1 154 ? -2.105 11.266 -3.928 1.00 67.00 154 ASN A C 1
ATOM 1219 O O . ASN A 1 154 ? -2.842 10.294 -3.852 1.00 67.00 154 ASN A O 1
ATOM 1223 N N . GLY A 1 155 ? -0.983 11.246 -4.658 1.00 61.22 155 GLY A N 1
ATOM 1224 C CA . GLY A 1 155 ? -0.692 10.228 -5.672 1.00 61.22 155 GLY A CA 1
ATOM 1225 C C . GLY A 1 155 ? -0.715 8.781 -5.165 1.00 61.22 155 GLY A C 1
ATOM 1226 O O . GLY A 1 155 ? -1.137 7.892 -5.893 1.00 61.22 155 GLY A O 1
ATOM 1227 N N . ALA A 1 156 ? -0.333 8.505 -3.912 1.00 59.00 156 ALA A N 1
ATOM 1228 C CA . ALA A 1 156 ? -0.469 7.157 -3.351 1.00 59.00 156 ALA A CA 1
ATOM 1229 C C . ALA A 1 156 ? -1.906 6.807 -2.908 1.00 59.00 156 ALA A C 1
ATOM 1231 O O . ALA A 1 156 ? -2.255 5.627 -2.874 1.00 59.00 156 ALA A O 1
ATOM 1232 N N . SER A 1 157 ? -2.735 7.804 -2.579 1.00 58.59 157 SER A N 1
ATOM 1233 C CA . SER A 1 157 ? -4.184 7.623 -2.390 1.00 58.59 157 SER A CA 1
ATOM 1234 C C . SER A 1 157 ? -4.865 7.417 -3.744 1.00 58.59 157 SER A C 1
ATOM 1236 O O . SER A 1 157 ? -5.587 6.443 -3.912 1.00 58.59 157 SER A O 1
ATOM 1238 N N . ASP A 1 158 ? -4.525 8.248 -4.729 1.00 56.19 158 ASP A N 1
ATOM 1239 C CA . ASP A 1 158 ? -5.008 8.194 -6.112 1.00 56.19 158 ASP A CA 1
ATOM 1240 C C . ASP A 1 158 ? -4.559 6.891 -6.822 1.00 56.19 158 ASP A C 1
ATOM 1242 O O . ASP A 1 158 ? -5.260 6.363 -7.678 1.00 56.19 158 ASP A O 1
ATOM 1246 N N . TYR A 1 159 ? -3.452 6.256 -6.410 1.00 47.22 159 TYR A N 1
ATOM 1247 C CA . TYR A 1 159 ? -3.121 4.894 -6.865 1.00 47.22 159 TYR A CA 1
ATOM 1248 C C . TYR A 1 159 ? -3.968 3.802 -6.174 1.00 47.22 159 TYR A C 1
ATOM 1250 O O . TYR A 1 159 ? -4.233 2.742 -6.748 1.00 47.22 159 TYR A O 1
ATOM 1258 N N . GLY A 1 160 ? -4.432 4.047 -4.945 1.00 36.09 160 GLY A N 1
ATOM 1259 C CA . GLY A 1 160 ? -5.451 3.223 -4.285 1.00 36.09 160 GLY A CA 1
ATOM 1260 C C . GLY A 1 160 ? -6.847 3.352 -4.917 1.00 36.09 160 GLY A C 1
ATOM 1261 O O . GLY A 1 160 ? -7.670 2.442 -4.774 1.00 36.09 160 GLY A O 1
ATOM 1262 N N . ASP A 1 161 ? -7.083 4.438 -5.655 1.00 41.69 161 ASP A N 1
ATOM 1263 C CA . ASP A 1 161 ? -8.370 4.895 -6.179 1.00 41.69 161 ASP A CA 1
ATOM 1264 C C . ASP A 1 161 ? -8.267 5.197 -7.701 1.00 41.69 161 ASP A C 1
ATOM 1266 O O . ASP A 1 161 ? -8.031 6.332 -8.096 1.00 41.69 161 ASP A O 1
ATOM 1270 N N . PRO A 1 162 ? -8.422 4.187 -8.584 1.00 28.00 162 PRO A N 1
ATOM 1271 C CA . PRO A 1 162 ? -7.804 4.144 -9.920 1.00 28.00 162 PRO A CA 1
ATOM 1272 C C . PRO A 1 162 ? -8.038 5.342 -10.865 1.00 28.00 162 PRO A C 1
ATOM 1274 O O . PRO A 1 162 ? -9.181 5.752 -11.064 1.00 28.00 162 PRO A O 1
ATOM 1277 N N . GLU A 1 163 ? -6.962 5.755 -11.560 1.00 29.25 163 GLU A N 1
ATOM 1278 C CA . GLU A 1 163 ? -6.901 6.765 -12.645 1.00 29.25 163 GLU A CA 1
ATOM 1279 C C . GLU A 1 163 ? -6.909 6.168 -14.098 1.00 29.25 163 GLU A C 1
ATOM 1281 O O . GLU A 1 163 ? -7.054 4.960 -14.305 1.00 29.25 163 GLU A O 1
ATOM 1286 N N . ILE A 1 164 ? -6.870 7.015 -15.145 1.00 28.42 164 ILE A N 1
ATOM 1287 C CA . ILE A 1 164 ? -7.479 6.761 -16.478 1.00 28.42 164 ILE A CA 1
ATOM 1288 C C . ILE A 1 164 ? -6.568 6.193 -17.592 1.00 28.42 164 ILE A C 1
ATOM 1290 O O . ILE A 1 164 ? -5.622 6.840 -18.033 1.00 28.42 164 ILE A O 1
ATOM 1294 N N . GLY A 1 165 ? -7.049 5.134 -18.272 1.00 32.16 165 GLY A N 1
ATOM 1295 C CA . GLY A 1 165 ? -7.034 5.086 -19.754 1.00 32.16 165 GLY A CA 1
ATOM 1296 C C . GLY A 1 165 ? -6.044 4.157 -20.472 1.00 32.16 165 GLY A C 1
ATOM 1297 O O . GLY A 1 165 ? -5.575 4.519 -21.552 1.00 32.16 165 GLY A O 1
ATOM 1298 N N . MET A 1 166 ? -5.715 2.985 -19.915 1.00 26.11 166 MET A N 1
ATOM 1299 C CA . MET A 1 166 ? -4.540 2.185 -20.320 1.00 26.11 166 MET A CA 1
ATOM 1300 C C . MET A 1 166 ? -4.834 0.695 -20.636 1.00 26.11 166 MET A C 1
ATOM 1302 O O . MET A 1 166 ? -5.866 0.169 -20.225 1.00 26.11 166 MET A O 1
ATOM 1306 N N . ILE A 1 167 ? -4.004 0.058 -21.494 1.00 24.97 167 ILE A N 1
ATOM 1307 C CA . ILE A 1 167 ? -4.463 -1.012 -22.416 1.00 24.97 167 ILE A CA 1
ATOM 1308 C C . ILE A 1 167 ? -3.377 -1.972 -23.061 1.00 24.97 167 ILE A C 1
ATOM 1310 O O . ILE A 1 167 ? -3.102 -1.782 -24.235 1.00 24.97 167 ILE A O 1
ATOM 1314 N N . VAL A 1 168 ? -2.812 -3.045 -22.426 1.00 25.56 168 VAL A N 1
ATOM 1315 C CA . VAL A 1 168 ? -1.916 -4.140 -23.016 1.00 25.56 168 VAL A CA 1
ATOM 1316 C C . VAL A 1 168 ? -1.931 -5.529 -22.258 1.00 25.56 168 VAL A C 1
ATOM 1318 O O . VAL A 1 168 ? -2.366 -5.566 -21.118 1.00 25.56 168 VAL A O 1
ATOM 1321 N N . VAL A 1 169 ? -1.490 -6.669 -22.871 1.00 28.95 169 VAL A N 1
ATOM 1322 C CA . VAL A 1 169 ? -0.891 -7.932 -22.285 1.00 28.95 169 VAL A CA 1
ATOM 1323 C C . VAL A 1 169 ? 0.501 -8.100 -22.913 1.00 28.95 169 VAL A C 1
ATOM 1325 O O . VAL A 1 169 ? 0.583 -8.115 -24.134 1.00 28.95 169 VAL A O 1
ATOM 1328 N N . LYS A 1 170 ? 1.594 -8.394 -22.206 1.00 44.72 170 LYS A N 1
ATOM 1329 C CA . LYS A 1 170 ? 2.220 -7.523 -21.201 1.00 44.72 170 LYS A CA 1
ATOM 1330 C C . LYS A 1 170 ? 1.201 -6.734 -20.358 1.00 44.72 170 LYS A C 1
ATOM 1332 O O . LYS A 1 170 ? 0.714 -5.719 -20.831 1.00 44.72 170 LYS A O 1
ATOM 1337 N N . ILE A 1 171 ? 0.726 -7.264 -19.228 1.00 35.06 171 ILE A N 1
ATOM 1338 C CA . ILE A 1 171 ? -0.606 -6.873 -18.716 1.00 35.06 171 ILE A CA 1
ATOM 1339 C C . ILE A 1 171 ? -0.619 -5.452 -18.105 1.00 35.06 171 ILE A C 1
ATOM 1341 O O . ILE A 1 171 ? -0.116 -5.261 -17.009 1.00 35.06 171 ILE A O 1
ATOM 1345 N N . GLY A 1 172 ? -1.210 -4.469 -18.801 1.00 42.72 172 GLY A N 1
ATOM 1346 C CA . GLY A 1 172 ? -1.442 -3.097 -18.316 1.00 42.72 172 GLY A CA 1
ATOM 1347 C C . GLY A 1 172 ? -1.558 -2.010 -19.410 1.00 42.72 172 GLY A C 1
ATOM 1348 O O . GLY A 1 172 ? -2.655 -1.905 -19.946 1.00 42.72 172 GLY A O 1
ATOM 1349 N N . GLY A 1 173 ? -0.542 -1.177 -19.721 1.00 37.75 173 GLY A N 1
ATOM 1350 C CA . GLY A 1 173 ? -0.669 0.110 -20.470 1.00 37.75 173 GLY A CA 1
ATOM 1351 C C . GLY A 1 173 ? -0.058 0.255 -21.890 1.00 37.75 173 GLY A C 1
ATOM 1352 O O . GLY A 1 173 ? 0.701 -0.587 -22.328 1.00 37.75 173 GLY A O 1
ATOM 1353 N N . SER A 1 174 ? -0.352 1.319 -22.665 1.00 40.06 174 SER A N 1
ATOM 1354 C CA . SER A 1 174 ? 0.354 1.572 -23.958 1.00 40.06 174 SER A CA 1
ATOM 1355 C C . SER A 1 174 ? 1.759 2.150 -23.736 1.00 40.06 174 SER A C 1
ATOM 1357 O O . SER A 1 174 ? 1.947 2.975 -22.848 1.00 40.06 174 SER A O 1
ATOM 1359 N N . ALA A 1 175 ? 2.745 1.787 -24.567 1.00 40.31 175 ALA A N 1
ATOM 1360 C CA . ALA A 1 175 ? 4.110 2.310 -24.434 1.00 40.31 175 ALA A CA 1
ATOM 1361 C C . ALA A 1 175 ? 4.277 3.761 -24.943 1.00 40.31 175 ALA A C 1
ATOM 1363 O O . ALA A 1 175 ? 3.859 4.087 -26.062 1.00 40.31 175 ALA A O 1
ATOM 1364 N N . TYR A 1 176 ? 4.968 4.582 -24.142 1.00 48.16 176 TYR A N 1
ATOM 1365 C CA . TYR A 1 176 ? 5.329 5.985 -24.399 1.00 48.16 176 TYR A CA 1
ATOM 1366 C C . TYR A 1 176 ? 6.784 6.267 -23.966 1.00 48.16 176 TYR A C 1
ATOM 1368 O O . TYR A 1 176 ? 7.369 5.487 -23.220 1.00 48.16 176 TYR A O 1
ATOM 1376 N N . GLN A 1 177 ? 7.364 7.403 -24.381 1.00 38.00 177 GLN A N 1
ATOM 1377 C CA . GLN A 1 177 ? 8.696 7.873 -23.938 1.00 38.00 177 GLN A CA 1
ATOM 1378 C C . GLN A 1 177 ? 8.782 8.286 -22.450 1.00 38.00 177 GLN A C 1
ATOM 1380 O O . GLN A 1 177 ? 9.869 8.595 -21.968 1.00 38.00 177 GLN A O 1
ATOM 1385 N N . ILE A 1 178 ? 7.658 8.330 -21.731 1.00 44.78 178 ILE A N 1
ATOM 1386 C CA . ILE A 1 178 ? 7.563 8.708 -20.314 1.00 44.78 178 ILE A CA 1
ATOM 1387 C C . ILE A 1 178 ? 6.747 7.627 -19.600 1.00 44.78 178 ILE A C 1
ATOM 1389 O O . ILE A 1 178 ? 5.688 7.243 -20.100 1.00 44.78 178 ILE A O 1
ATOM 1393 N N . GLY A 1 179 ? 7.210 7.173 -18.434 1.00 38.66 179 GLY A N 1
ATOM 1394 C CA . GLY A 1 179 ? 6.387 6.405 -17.500 1.00 38.66 179 GLY A CA 1
ATOM 1395 C C . GLY A 1 179 ? 5.335 7.311 -16.865 1.00 38.66 179 GLY A C 1
ATOM 1396 O O . GLY A 1 179 ? 5.646 8.081 -15.963 1.00 38.66 179 GLY A O 1
ATOM 1397 N N . MET A 1 180 ? 4.107 7.255 -17.379 1.00 33.38 180 MET A N 1
ATOM 1398 C CA . MET A 1 180 ? 2.913 7.772 -16.703 1.00 33.38 180 MET A CA 1
ATOM 1399 C C . MET A 1 180 ? 1.995 6.593 -16.399 1.00 33.38 180 MET A C 1
ATOM 1401 O O . MET A 1 180 ? 1.868 5.713 -17.251 1.00 33.38 180 MET A O 1
ATOM 1405 N N . GLY A 1 181 ? 1.387 6.592 -15.212 1.00 32.41 181 GLY A N 1
ATOM 1406 C CA . GLY A 1 181 ? 0.636 5.452 -14.689 1.00 32.41 181 GLY A CA 1
ATOM 1407 C C . GLY A 1 181 ? -0.866 5.414 -15.017 1.00 32.41 181 GLY A C 1
ATOM 1408 O O . GLY A 1 181 ? -1.447 6.408 -15.452 1.00 32.41 181 GLY A O 1
ATOM 1409 N N . GLY A 1 182 ? -1.491 4.255 -14.781 1.00 37.16 182 GLY A N 1
ATOM 1410 C CA . GLY A 1 182 ? -2.924 3.955 -14.928 1.00 37.16 182 GLY A CA 1
ATOM 1411 C C . GLY A 1 182 ? -3.333 2.475 -15.149 1.00 37.16 182 GLY A C 1
ATOM 1412 O O . GLY A 1 182 ? -4.495 2.125 -14.949 1.00 37.16 182 GLY A O 1
ATOM 1413 N N . GLY A 1 183 ? -2.452 1.556 -15.569 1.00 34.31 183 GLY A N 1
ATOM 1414 C CA . GLY A 1 183 ? -2.865 0.210 -16.039 1.00 34.31 183 GLY A CA 1
ATOM 1415 C C . GLY A 1 183 ? -3.171 -0.906 -15.007 1.00 34.31 183 GLY A C 1
ATOM 1416 O O . GLY A 1 183 ? -3.810 -1.899 -15.371 1.00 34.31 183 GLY A O 1
ATOM 1417 N N . VAL A 1 184 ? -2.773 -0.790 -13.733 1.00 40.56 184 VAL A N 1
ATOM 1418 C CA . VAL A 1 184 ? -2.706 -1.910 -12.758 1.00 40.56 184 VAL A CA 1
ATOM 1419 C C . VAL A 1 184 ? -4.081 -2.458 -12.370 1.00 40.56 184 VAL A C 1
ATOM 1421 O O . VAL A 1 184 ? -4.260 -3.665 -12.188 1.00 40.56 184 VAL A O 1
ATOM 1424 N N . ALA A 1 185 ? -5.103 -1.602 -12.326 1.00 37.94 185 ALA A N 1
ATOM 1425 C CA . ALA A 1 185 ? -6.473 -2.029 -12.045 1.00 37.94 185 ALA A CA 1
ATOM 1426 C C . ALA A 1 185 ? -7.013 -3.018 -13.099 1.00 37.94 185 ALA A C 1
ATOM 1428 O O . ALA A 1 185 ? -7.766 -3.939 -12.772 1.00 37.94 185 ALA A O 1
ATOM 1429 N N . SER A 1 186 ? -6.610 -2.865 -14.365 1.00 42.38 186 SER A N 1
ATOM 1430 C CA . SER A 1 186 ? -7.040 -3.740 -15.463 1.00 42.38 186 SER A CA 1
ATOM 1431 C C . SER A 1 186 ? -6.284 -5.076 -15.480 1.00 42.38 186 SER A C 1
ATOM 1433 O O . SER A 1 186 ? -6.870 -6.125 -15.797 1.00 42.38 186 SER A O 1
ATOM 1435 N N . SER A 1 187 ? -5.010 -5.061 -15.073 1.00 50.88 187 SER A N 1
ATOM 1436 C CA . SER A 1 187 ? -4.150 -6.238 -15.070 1.00 50.88 187 SER A CA 1
ATOM 1437 C C . SER A 1 187 ? -4.471 -7.188 -13.928 1.00 50.88 187 SER A C 1
ATOM 1439 O O . SER A 1 187 ? -4.782 -8.359 -14.186 1.00 50.88 187 SER A O 1
ATOM 1441 N N . MET A 1 188 ? -4.605 -6.652 -12.709 1.00 57.28 188 MET A N 1
ATOM 1442 C CA . MET A 1 188 ? -5.148 -7.359 -11.544 1.00 57.28 188 MET A CA 1
ATOM 1443 C C . MET A 1 188 ? -6.442 -8.112 -11.869 1.00 57.28 188 MET A C 1
ATOM 1445 O O . MET A 1 188 ? -6.660 -9.217 -11.380 1.00 57.28 188 MET A O 1
ATOM 1449 N N . VAL A 1 189 ? -7.328 -7.539 -12.688 1.00 59.88 189 VAL A N 1
ATOM 1450 C CA . VAL A 1 189 ? -8.633 -8.132 -13.019 1.00 59.88 189 VAL A CA 1
ATOM 1451 C C . VAL A 1 189 ? -8.531 -9.282 -14.035 1.00 59.88 189 VAL A C 1
ATOM 1453 O O . VAL A 1 189 ? -9.414 -10.145 -14.060 1.00 59.88 189 VAL A O 1
ATOM 1456 N N . SER A 1 190 ? -7.475 -9.335 -14.850 1.00 70.25 190 SER A N 1
ATOM 1457 C CA . SER A 1 190 ? -7.211 -10.450 -15.774 1.00 70.25 190 SER A CA 1
ATOM 1458 C C . SER A 1 190 ? -6.447 -11.581 -15.080 1.00 70.25 190 SER A C 1
ATOM 1460 O O . SER A 1 190 ? -6.843 -12.743 -15.196 1.00 70.25 190 SER A O 1
ATOM 1462 N N . VAL A 1 191 ? -5.438 -11.237 -14.273 1.00 76.75 191 VAL A N 1
ATOM 1463 C CA . VAL A 1 191 ? -4.705 -12.169 -13.399 1.00 76.75 191 VAL A CA 1
ATOM 1464 C C . VAL A 1 191 ? -5.663 -12.833 -12.400 1.00 76.75 191 VAL A C 1
ATOM 1466 O O . VAL A 1 191 ? -5.689 -14.056 -12.297 1.00 76.75 191 VAL A O 1
ATOM 1469 N N . ARG A 1 192 ? -6.566 -12.064 -11.776 1.00 76.12 192 ARG A N 1
ATOM 1470 C CA . ARG A 1 192 ? -7.654 -12.561 -10.912 1.00 76.12 192 ARG A CA 1
ATOM 1471 C C . ARG A 1 192 ? -8.496 -13.658 -11.552 1.00 76.12 192 ARG A C 1
ATOM 1473 O O . ARG A 1 192 ? -8.695 -14.693 -10.930 1.00 76.12 192 ARG A O 1
ATOM 1480 N N . VAL A 1 193 ? -8.967 -13.456 -12.786 1.00 80.19 193 VAL A N 1
ATOM 1481 C CA . VAL A 1 193 ? -9.766 -14.476 -13.491 1.00 80.19 193 VAL A CA 1
ATOM 1482 C C . VAL A 1 193 ? -8.951 -15.752 -13.703 1.00 80.19 193 VAL A C 1
ATOM 1484 O O . VAL A 1 193 ? -9.503 -16.841 -13.596 1.00 80.19 193 VAL A O 1
ATOM 1487 N N . CYS A 1 194 ? -7.646 -15.635 -13.954 1.00 82.69 194 CYS A N 1
ATOM 1488 C CA . CYS A 1 194 ? -6.755 -16.785 -14.094 1.00 82.69 194 CYS A CA 1
ATOM 1489 C C . CYS A 1 194 ? -6.575 -17.540 -12.760 1.00 82.69 194 CYS A C 1
ATOM 1491 O O . CYS A 1 194 ? -6.657 -18.766 -12.750 1.00 82.69 194 CYS A O 1
ATOM 1493 N N . ILE A 1 195 ? -6.431 -16.834 -11.630 1.00 83.44 195 ILE A N 1
ATOM 1494 C CA . ILE A 1 195 ? -6.369 -17.436 -10.281 1.00 83.44 195 ILE A CA 1
ATOM 1495 C C . ILE A 1 195 ? -7.696 -18.118 -9.912 1.00 83.44 195 ILE A C 1
ATOM 1497 O O . ILE A 1 195 ? -7.703 -19.234 -9.395 1.00 83.44 195 ILE A O 1
ATOM 1501 N N . GLU A 1 196 ? -8.833 -17.475 -10.197 1.00 82.62 196 GLU A N 1
ATOM 1502 C CA . GLU A 1 196 ? -10.183 -17.989 -9.906 1.00 82.62 196 GLU A CA 1
ATOM 1503 C C . GLU A 1 196 ? -10.525 -19.278 -10.684 1.00 82.62 196 GLU A C 1
ATOM 1505 O O . GLU A 1 196 ? -11.460 -19.988 -10.314 1.00 82.62 196 GLU A O 1
ATOM 1510 N N . MET A 1 197 ? -9.751 -19.625 -11.721 1.00 83.06 197 MET A N 1
ATOM 1511 C CA . MET A 1 197 ? -9.838 -20.913 -12.425 1.00 83.06 197 MET A CA 1
ATOM 1512 C C . MET A 1 197 ? -9.134 -22.072 -11.690 1.00 83.06 197 MET A C 1
ATOM 1514 O O . MET A 1 197 ? -9.303 -23.229 -12.078 1.00 83.06 197 MET A O 1
ATOM 1518 N N . GLY A 1 198 ? -8.379 -21.805 -10.618 1.00 86.31 198 GLY A N 1
ATOM 1519 C CA . GLY A 1 198 ? -7.726 -22.829 -9.800 1.00 86.31 198 GLY A CA 1
ATOM 1520 C C . GLY A 1 198 ? -6.716 -23.664 -10.594 1.00 86.31 198 GLY A C 1
ATOM 1521 O O . GLY A 1 198 ? -5.774 -23.128 -11.169 1.00 86.31 198 GLY A O 1
ATOM 1522 N N . GLU A 1 199 ? -6.919 -24.983 -10.650 1.00 84.81 199 GLU A N 1
ATOM 1523 C CA . GLU A 1 199 ? -6.063 -25.914 -11.412 1.00 84.81 199 GLU A CA 1
ATOM 1524 C C . GLU A 1 199 ? -6.059 -25.639 -12.932 1.00 84.81 199 GLU A C 1
ATOM 1526 O O . GLU A 1 199 ? -5.126 -26.044 -13.625 1.00 84.81 199 GLU A O 1
ATOM 1531 N N . ASP A 1 200 ? -7.074 -24.937 -13.455 1.00 85.75 200 ASP A N 1
ATOM 1532 C CA . ASP A 1 200 ? -7.161 -24.530 -14.865 1.00 85.75 200 ASP A CA 1
ATOM 1533 C C . ASP A 1 200 ? -6.488 -23.158 -15.140 1.00 85.75 200 ASP A C 1
ATOM 1535 O O . ASP A 1 200 ? -6.637 -22.610 -16.236 1.00 85.75 200 ASP A O 1
ATOM 1539 N N . ASN A 1 201 ? -5.740 -22.587 -14.179 1.00 85.12 201 ASN A N 1
ATOM 1540 C CA . ASN A 1 201 ? -4.998 -21.328 -14.348 1.00 85.12 201 ASN A CA 1
ATOM 1541 C C . ASN A 1 201 ? -4.004 -21.414 -15.539 1.00 85.12 201 ASN A C 1
ATOM 1543 O O . ASN A 1 201 ? -3.110 -22.268 -15.539 1.00 85.12 201 ASN A O 1
ATOM 1547 N N . PRO A 1 202 ? -4.110 -20.543 -16.567 1.00 82.56 202 PRO A N 1
ATOM 1548 C CA . PRO A 1 202 ? -3.206 -20.557 -17.720 1.00 82.56 202 PRO A CA 1
ATOM 1549 C C . PRO A 1 202 ? -1.795 -20.002 -17.445 1.00 82.56 202 PRO A C 1
ATOM 1551 O O . PRO A 1 202 ? -0.907 -20.220 -18.276 1.00 82.56 202 PRO A O 1
ATOM 1554 N N . ILE A 1 203 ? -1.590 -19.279 -16.338 1.00 80.94 203 ILE A N 1
ATOM 1555 C CA . ILE A 1 203 ? -0.326 -18.623 -15.974 1.00 80.94 203 ILE A CA 1
ATOM 1556 C C . ILE A 1 203 ? 0.665 -19.662 -15.428 1.00 80.94 203 ILE A C 1
ATOM 1558 O O . ILE A 1 203 ? 0.404 -20.322 -14.426 1.00 80.94 203 ILE A O 1
ATOM 1562 N N . ILE A 1 204 ? 1.832 -19.786 -16.068 1.00 79.38 204 ILE A N 1
ATOM 1563 C CA . ILE A 1 204 ? 2.966 -20.583 -15.561 1.00 79.38 204 ILE A CA 1
ATOM 1564 C C . ILE A 1 20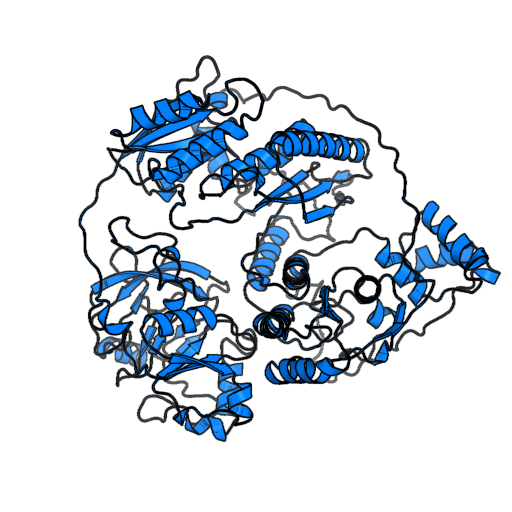4 ? 3.829 -19.737 -14.622 1.00 79.38 204 ILE A C 1
ATOM 1566 O O . ILE A 1 204 ? 4.316 -20.227 -13.607 1.00 79.38 204 ILE A O 1
ATOM 1570 N N . SER A 1 205 ? 4.045 -18.478 -14.998 1.00 76.62 205 SER A N 1
ATOM 1571 C CA . SER A 1 205 ? 4.795 -17.476 -14.248 1.00 76.62 205 SER A CA 1
ATOM 1572 C C . SER A 1 205 ? 4.344 -16.095 -14.715 1.00 76.62 205 SER A C 1
ATOM 1574 O O . SER A 1 205 ? 3.956 -15.928 -15.875 1.00 76.62 205 SER A O 1
ATOM 1576 N N . ILE A 1 206 ? 4.375 -15.132 -13.808 1.00 82.12 206 ILE A N 1
ATOM 1577 C CA . ILE A 1 206 ? 4.109 -13.716 -14.042 1.00 82.12 206 ILE A CA 1
ATOM 1578 C C . ILE A 1 206 ? 5.212 -12.923 -13.330 1.00 82.12 206 ILE A C 1
ATOM 1580 O O . ILE A 1 206 ? 5.743 -13.388 -12.323 1.00 82.12 206 ILE A O 1
ATOM 1584 N N . HIS A 1 207 ? 5.586 -11.776 -13.887 1.00 76.75 207 HIS A N 1
ATOM 1585 C CA . HIS A 1 207 ? 6.582 -10.864 -13.333 1.00 76.75 207 HIS A CA 1
ATOM 1586 C C . HIS A 1 207 ? 6.167 -9.431 -13.672 1.00 76.75 207 HIS A C 1
ATOM 1588 O O . HIS A 1 207 ? 5.726 -9.184 -14.799 1.00 76.75 207 HIS A O 1
ATOM 1594 N N . ASP A 1 208 ? 6.286 -8.512 -12.721 1.00 81.94 208 ASP A N 1
ATOM 1595 C CA . ASP A 1 208 ? 6.069 -7.082 -12.938 1.00 81.94 208 ASP A CA 1
ATOM 1596 C C . ASP A 1 208 ? 7.092 -6.517 -13.940 1.00 81.94 208 ASP A C 1
ATOM 1598 O O . ASP A 1 208 ? 8.188 -7.054 -14.102 1.00 81.94 208 ASP A O 1
ATOM 1602 N N . GLN A 1 209 ? 6.762 -5.400 -14.579 1.00 80.69 209 GLN A N 1
ATOM 1603 C CA . GLN A 1 209 ? 7.751 -4.486 -15.129 1.00 80.69 209 GLN A CA 1
ATOM 1604 C C . GLN A 1 209 ? 7.816 -3.225 -14.266 1.00 80.69 209 GLN A C 1
ATOM 1606 O O . GLN A 1 209 ? 6.942 -2.369 -14.390 1.00 80.69 209 GLN A O 1
ATOM 1611 N N . GLY A 1 210 ? 8.886 -3.082 -13.492 1.00 76.31 210 GLY A N 1
ATOM 1612 C CA . GLY A 1 210 ? 9.367 -1.807 -12.961 1.00 76.31 210 GLY A CA 1
ATOM 1613 C C . GLY A 1 210 ? 10.672 -1.363 -13.635 1.00 76.31 210 GLY A C 1
ATOM 1614 O O . GLY A 1 210 ? 10.745 -1.180 -14.858 1.00 76.31 210 GLY A O 1
ATOM 1615 N N . ALA A 1 211 ? 11.718 -1.205 -12.819 1.00 72.56 211 ALA A N 1
ATOM 1616 C CA . ALA A 1 211 ? 13.018 -0.670 -13.220 1.00 72.56 211 ALA A CA 1
ATOM 1617 C C . ALA A 1 211 ? 13.680 -1.429 -14.392 1.00 72.56 211 ALA A C 1
ATOM 1619 O O . ALA A 1 211 ? 13.648 -2.656 -14.488 1.00 72.56 211 ALA A O 1
ATOM 1620 N N . GLY A 1 212 ? 14.306 -0.682 -15.300 1.00 73.25 212 GLY A N 1
ATOM 1621 C CA . GLY A 1 212 ? 14.918 -1.180 -16.532 1.00 73.25 212 GLY A CA 1
ATOM 1622 C C . GLY A 1 212 ? 13.945 -1.581 -17.649 1.00 73.25 212 GLY A C 1
ATOM 1623 O O . GLY A 1 212 ? 14.398 -1.921 -18.747 1.00 73.25 212 GLY A O 1
ATOM 1624 N N . GLY A 1 213 ? 12.628 -1.542 -17.424 1.00 81.31 213 GLY A N 1
ATOM 1625 C CA . GLY A 1 213 ? 11.639 -1.854 -18.455 1.00 81.31 213 GLY A CA 1
ATOM 1626 C C . GLY A 1 213 ? 11.748 -3.298 -18.969 1.00 81.31 213 GLY A C 1
ATOM 1627 O O . GLY A 1 213 ? 12.017 -4.229 -18.206 1.00 81.31 213 GLY A O 1
ATOM 1628 N N . ASN A 1 214 ? 11.589 -3.501 -20.285 1.00 82.62 214 ASN A N 1
ATOM 1629 C CA . ASN A 1 214 ? 11.695 -4.839 -20.884 1.00 82.62 214 ASN A CA 1
ATOM 1630 C C . ASN A 1 214 ? 13.099 -5.441 -20.761 1.00 82.62 214 ASN A C 1
ATOM 1632 O O . ASN A 1 214 ? 13.207 -6.667 -20.811 1.00 82.62 214 ASN A O 1
ATOM 1636 N N . CYS A 1 215 ? 14.144 -4.621 -20.565 1.00 78.56 215 CYS A N 1
ATOM 1637 C CA . CYS A 1 215 ? 15.485 -5.120 -20.264 1.00 78.56 215 CYS A CA 1
ATOM 1638 C C . CYS A 1 215 ? 15.420 -6.106 -19.097 1.00 78.56 215 CYS A C 1
ATOM 1640 O O . CYS A 1 215 ? 15.895 -7.230 -19.221 1.00 78.56 215 CYS A O 1
ATOM 1642 N N . ASN A 1 216 ? 14.794 -5.724 -17.981 1.00 78.25 216 ASN A N 1
ATOM 1643 C CA . ASN A 1 216 ? 14.834 -6.549 -16.782 1.00 78.25 216 ASN A CA 1
ATOM 1644 C C . ASN A 1 216 ? 13.801 -7.681 -16.828 1.00 78.25 216 ASN A C 1
ATOM 1646 O O . ASN A 1 216 ? 14.176 -8.850 -16.959 1.00 78.25 216 ASN A O 1
ATOM 1650 N N . VAL A 1 217 ? 12.510 -7.333 -16.863 1.00 81.62 217 VAL A N 1
ATOM 1651 C CA . VAL A 1 217 ? 11.408 -8.299 -16.711 1.00 81.62 217 VAL A CA 1
ATOM 1652 C C . VAL A 1 217 ? 11.467 -9.456 -17.716 1.00 81.62 217 VAL A C 1
ATOM 1654 O O . VAL A 1 217 ? 11.242 -10.615 -17.360 1.00 81.62 217 VAL A O 1
ATOM 1657 N N . VAL A 1 218 ? 11.801 -9.181 -18.985 1.00 82.00 218 VAL A N 1
ATOM 1658 C CA . VAL A 1 218 ? 11.819 -10.220 -20.026 1.00 82.00 218 VAL A CA 1
ATOM 1659 C C . VAL A 1 218 ? 13.010 -11.158 -19.842 1.00 82.00 218 VAL A C 1
ATOM 1661 O O . VAL A 1 218 ? 12.881 -12.339 -20.154 1.00 82.00 218 VAL A O 1
ATOM 1664 N N . LYS A 1 219 ? 14.149 -10.682 -19.318 1.00 78.00 219 LYS A N 1
ATOM 1665 C CA . LYS A 1 219 ? 15.308 -11.534 -19.002 1.00 78.00 219 LYS A CA 1
ATOM 1666 C C . LYS A 1 219 ? 15.081 -12.361 -17.737 1.00 78.00 219 LYS A C 1
ATOM 1668 O O . LYS A 1 219 ? 15.473 -13.527 -17.711 1.00 78.00 219 LYS A O 1
ATOM 1673 N N . GLU A 1 220 ? 14.431 -11.798 -16.724 1.00 78.62 220 GLU A N 1
ATOM 1674 C CA . GLU A 1 220 ? 14.156 -12.483 -15.455 1.00 78.62 220 GLU A CA 1
ATOM 1675 C C . GLU A 1 220 ? 13.133 -13.611 -15.628 1.00 78.62 220 GLU A C 1
ATOM 1677 O O . GLU A 1 220 ? 13.414 -14.750 -15.252 1.00 78.62 220 GLU A O 1
ATOM 1682 N N . ILE A 1 221 ? 12.003 -13.359 -16.301 1.00 76.38 221 ILE A N 1
ATOM 1683 C CA . ILE A 1 221 ? 10.940 -14.367 -16.471 1.00 76.38 221 ILE A CA 1
ATOM 1684 C C . ILE A 1 221 ? 11.336 -15.554 -17.373 1.00 76.38 221 ILE A C 1
ATOM 1686 O O . ILE A 1 221 ? 10.746 -16.632 -17.278 1.00 76.38 221 ILE A O 1
ATOM 1690 N N . ILE A 1 222 ? 12.330 -15.389 -18.257 1.00 77.56 222 ILE A N 1
ATOM 1691 C CA . ILE A 1 222 ? 12.844 -16.484 -19.103 1.00 77.56 222 ILE A CA 1
ATOM 1692 C C . ILE A 1 222 ? 14.005 -17.247 -18.455 1.00 77.56 222 ILE A C 1
ATOM 1694 O O . ILE A 1 222 ? 14.310 -18.357 -18.895 1.00 77.56 222 ILE A O 1
ATOM 1698 N N . TYR A 1 223 ? 14.666 -16.698 -17.432 1.00 70.19 223 TYR A N 1
ATOM 1699 C CA . TYR A 1 223 ? 15.839 -17.312 -16.808 1.00 70.19 223 TYR A CA 1
ATOM 1700 C C . TYR A 1 223 ? 15.498 -18.683 -16.175 1.00 70.19 223 TYR A C 1
ATOM 1702 O O . TYR A 1 223 ? 14.430 -18.846 -15.586 1.00 70.19 223 TYR A O 1
ATOM 1710 N N . PRO A 1 224 ? 16.367 -19.718 -16.260 1.00 67.81 224 PRO A N 1
ATOM 1711 C CA . PRO A 1 224 ? 17.714 -19.763 -16.843 1.00 67.81 224 PRO A CA 1
ATOM 1712 C C . PRO A 1 224 ? 17.735 -20.155 -18.334 1.00 67.81 224 PRO A C 1
ATOM 1714 O O . PRO A 1 224 ? 18.710 -20.736 -18.813 1.00 67.81 224 PRO A O 1
ATOM 1717 N N . LYS A 1 225 ? 16.639 -19.936 -19.065 1.00 77.19 225 LYS A N 1
ATOM 1718 C CA . LYS A 1 225 ? 16.554 -20.121 -20.520 1.00 77.19 225 LYS A CA 1
ATOM 1719 C C . LYS A 1 225 ? 16.830 -18.796 -21.230 1.00 77.19 225 LYS A C 1
ATOM 1721 O O . LYS A 1 225 ? 17.017 -17.763 -20.597 1.00 77.19 225 LYS A O 1
ATOM 1726 N N . GLY A 1 226 ? 16.872 -18.835 -22.558 1.00 74.69 226 GLY A N 1
ATOM 1727 C CA . GLY A 1 226 ? 16.861 -17.634 -23.390 1.00 74.69 226 GLY A CA 1
ATOM 1728 C C . GLY A 1 226 ? 15.553 -17.513 -24.165 1.00 74.69 226 GLY A C 1
ATOM 1729 O O . GLY A 1 226 ? 14.652 -18.336 -24.009 1.00 74.69 226 GLY A O 1
ATOM 1730 N N . ALA A 1 227 ? 15.454 -16.516 -25.040 1.00 78.06 227 ALA A N 1
ATOM 1731 C CA . ALA A 1 227 ? 14.311 -16.347 -25.930 1.00 78.06 227 ALA A CA 1
ATOM 1732 C C . ALA A 1 227 ? 14.707 -15.663 -27.245 1.00 78.06 227 ALA A C 1
ATOM 1734 O O . ALA A 1 227 ? 15.691 -14.927 -27.303 1.00 78.06 227 ALA A O 1
ATOM 1735 N N . GLU A 1 228 ? 13.917 -15.895 -28.291 1.00 83.38 228 GLU A N 1
ATOM 1736 C CA . GLU A 1 228 ? 13.833 -15.003 -29.452 1.00 83.38 228 GLU A CA 1
ATOM 1737 C C . GLU A 1 228 ? 12.726 -13.979 -29.176 1.00 83.38 228 GLU A C 1
ATOM 1739 O O . GLU A 1 228 ? 11.632 -14.369 -28.767 1.00 83.38 228 GLU A O 1
ATOM 1744 N N . ILE A 1 229 ? 13.018 -12.686 -29.346 1.00 85.06 229 ILE A N 1
ATOM 1745 C CA . ILE A 1 229 ? 12.147 -11.573 -28.939 1.00 85.06 229 ILE A CA 1
ATOM 1746 C C . ILE A 1 229 ? 11.881 -10.667 -30.145 1.00 85.06 229 ILE A C 1
ATOM 1748 O O . ILE A 1 229 ? 12.821 -10.160 -30.761 1.00 85.06 229 ILE A O 1
ATOM 1752 N N . ASP A 1 230 ? 10.608 -10.418 -30.452 1.00 88.38 230 ASP A N 1
ATOM 1753 C CA . ASP A 1 230 ? 10.190 -9.404 -31.420 1.00 88.38 230 ASP A CA 1
ATOM 1754 C C . ASP A 1 230 ? 9.814 -8.106 -30.692 1.00 88.38 230 ASP A C 1
ATOM 1756 O O . ASP A 1 230 ? 8.678 -7.896 -30.265 1.00 88.38 230 ASP A O 1
ATOM 1760 N N . ILE A 1 231 ? 10.781 -7.190 -30.596 1.00 87.75 231 ILE A N 1
ATOM 1761 C CA . ILE A 1 231 ? 10.593 -5.855 -30.002 1.00 87.75 231 ILE A CA 1
ATOM 1762 C C . ILE A 1 231 ? 9.497 -5.055 -30.741 1.00 87.75 231 ILE A C 1
ATOM 1764 O O . ILE A 1 231 ? 8.913 -4.135 -30.175 1.00 87.75 231 ILE A O 1
ATOM 1768 N N . ARG A 1 232 ? 9.177 -5.383 -32.002 1.00 87.50 232 ARG A N 1
ATOM 1769 C CA . ARG A 1 232 ? 8.118 -4.716 -32.780 1.00 87.50 232 ARG A CA 1
ATOM 1770 C C . ARG A 1 232 ? 6.743 -5.375 -32.642 1.00 87.50 232 ARG A C 1
ATOM 1772 O O . ARG A 1 232 ? 5.784 -4.824 -33.176 1.00 87.50 232 ARG A O 1
ATOM 1779 N N . ALA A 1 233 ? 6.630 -6.479 -31.901 1.00 87.31 233 ALA A N 1
ATOM 1780 C CA . ALA A 1 233 ? 5.348 -7.024 -31.459 1.00 87.31 233 ALA A CA 1
ATOM 1781 C C . ALA A 1 233 ? 4.782 -6.287 -30.228 1.00 87.31 233 ALA A C 1
ATOM 1783 O O . ALA A 1 233 ? 3.580 -6.362 -29.984 1.00 87.31 233 ALA A O 1
ATOM 1784 N N . ILE A 1 234 ? 5.620 -5.562 -29.472 1.00 86.62 234 ILE A N 1
ATOM 1785 C CA . ILE A 1 234 ? 5.190 -4.685 -28.372 1.00 86.62 234 ILE A CA 1
ATOM 1786 C C . ILE A 1 234 ? 4.236 -3.613 -28.921 1.00 86.62 234 ILE A C 1
ATOM 1788 O O . ILE A 1 234 ? 4.507 -3.006 -29.960 1.00 86.62 234 ILE A O 1
ATOM 1792 N N . VAL A 1 235 ? 3.122 -3.366 -28.223 1.00 83.19 235 VAL A N 1
ATOM 1793 C CA . VAL A 1 235 ? 2.171 -2.313 -28.605 1.00 83.19 235 VAL A CA 1
ATOM 1794 C C . VAL A 1 235 ? 2.694 -0.953 -28.146 1.00 83.19 235 VAL A C 1
ATOM 1796 O O . VAL A 1 235 ? 3.035 -0.769 -26.980 1.00 83.19 235 VAL A O 1
ATOM 1799 N N . VAL A 1 236 ? 2.760 -0.001 -29.076 1.00 80.94 236 VAL A N 1
ATOM 1800 C CA . VAL A 1 236 ? 3.331 1.332 -28.856 1.00 80.94 236 VAL A CA 1
ATOM 1801 C C . VAL A 1 236 ? 2.441 2.374 -29.525 1.00 80.94 236 VAL A C 1
ATOM 1803 O O . VAL A 1 236 ? 2.300 2.343 -30.751 1.00 80.94 236 VAL A O 1
ATOM 1806 N N . ASP A 1 237 ? 1.898 3.314 -28.751 1.00 77.06 237 ASP A N 1
ATOM 1807 C CA . ASP A 1 237 ? 1.133 4.447 -29.292 1.00 77.06 237 ASP A CA 1
ATOM 1808 C C . ASP A 1 237 ? 2.054 5.613 -29.693 1.00 77.06 237 ASP A C 1
ATOM 1810 O O . ASP A 1 237 ? 1.797 6.287 -30.696 1.00 77.06 237 ASP A O 1
ATOM 1814 N N . ASP A 1 238 ? 3.200 5.794 -29.022 1.00 79.69 238 ASP A N 1
ATOM 1815 C CA . ASP A 1 238 ? 4.254 6.687 -29.514 1.00 79.69 238 ASP A CA 1
ATOM 1816 C C . ASP A 1 238 ? 5.080 6.039 -30.637 1.00 79.69 238 ASP A C 1
ATOM 1818 O O . ASP A 1 238 ? 6.158 5.461 -30.466 1.00 79.69 238 ASP A O 1
ATOM 1822 N N . HIS A 1 239 ? 4.592 6.196 -31.863 1.00 81.31 239 HIS A N 1
ATOM 1823 C CA . HIS A 1 239 ? 5.297 5.743 -33.054 1.00 81.31 239 HIS A CA 1
ATOM 1824 C C . HIS A 1 239 ? 6.627 6.484 -33.340 1.00 81.31 239 HIS A C 1
ATOM 1826 O O . HIS A 1 239 ? 7.243 6.194 -34.371 1.00 81.31 239 HIS A O 1
ATOM 1832 N N . THR A 1 240 ? 7.118 7.398 -32.496 1.00 84.69 240 THR A N 1
ATOM 1833 C CA . THR A 1 240 ? 8.460 8.000 -32.626 1.00 84.69 240 THR A CA 1
ATOM 1834 C C . THR A 1 240 ? 9.556 7.296 -31.827 1.00 84.69 240 THR A C 1
ATOM 1836 O O . THR A 1 240 ? 10.729 7.574 -32.075 1.00 84.69 240 THR A O 1
ATOM 1839 N N . MET A 1 241 ? 9.212 6.305 -30.997 1.00 86.69 241 MET A N 1
ATOM 1840 C CA . MET A 1 241 ? 10.188 5.545 -30.207 1.00 86.69 241 MET A CA 1
ATOM 1841 C C . MET A 1 241 ? 11.153 4.693 -31.063 1.00 86.69 241 MET A C 1
ATOM 1843 O O . MET A 1 241 ? 10.774 3.951 -31.989 1.00 86.69 241 MET A O 1
ATOM 1847 N N . SER A 1 242 ? 12.435 4.784 -30.716 1.00 89.44 242 SER A N 1
ATOM 1848 C CA . SER A 1 242 ? 13.537 3.931 -31.164 1.00 89.44 242 SER A CA 1
ATOM 1849 C C . SER A 1 242 ? 13.442 2.510 -30.584 1.00 89.44 242 SER A C 1
ATOM 1851 O O . SER A 1 242 ? 12.551 2.180 -29.806 1.00 89.44 242 SER A O 1
ATOM 1853 N N . VAL A 1 243 ? 14.365 1.627 -30.982 1.00 90.75 243 VAL A N 1
ATOM 1854 C CA . VAL A 1 243 ? 14.472 0.286 -30.368 1.00 90.75 243 VAL A CA 1
ATOM 1855 C C . VAL A 1 243 ? 14.938 0.383 -28.913 1.00 90.75 243 VAL A C 1
ATOM 1857 O O . VAL A 1 243 ? 14.443 -0.370 -28.082 1.00 90.75 243 VAL A O 1
ATOM 1860 N N . LEU A 1 244 ? 15.849 1.317 -28.612 1.00 86.75 244 LEU A N 1
ATOM 1861 C CA . LEU A 1 244 ? 16.364 1.529 -27.261 1.00 86.75 244 LEU A CA 1
ATOM 1862 C C . LEU A 1 244 ? 15.243 1.948 -26.310 1.00 86.75 244 LEU A C 1
ATOM 1864 O O . LEU A 1 244 ? 15.136 1.396 -25.224 1.00 86.75 244 LEU A O 1
ATOM 1868 N N . GLU A 1 245 ? 14.373 2.859 -26.743 1.00 85.12 245 GLU A N 1
ATOM 1869 C CA . GLU A 1 245 ? 13.274 3.350 -25.908 1.00 85.12 245 GLU A CA 1
ATOM 1870 C C . GLU A 1 245 ? 12.193 2.283 -25.685 1.00 85.12 245 GLU A C 1
ATOM 1872 O O . GLU A 1 245 ? 11.746 2.092 -24.561 1.00 85.12 245 GLU A O 1
ATOM 1877 N N . ILE A 1 246 ? 11.802 1.522 -26.715 1.00 87.31 246 ILE A N 1
ATOM 1878 C CA . ILE A 1 246 ? 10.802 0.445 -26.550 1.00 87.31 246 ILE A CA 1
ATOM 1879 C C . ILE A 1 246 ? 11.321 -0.660 -25.614 1.00 87.31 246 ILE A C 1
ATOM 1881 O O . ILE A 1 246 ? 10.541 -1.265 -24.872 1.00 87.31 246 ILE A O 1
ATOM 1885 N N . TRP A 1 247 ? 12.628 -0.933 -25.654 1.00 87.25 247 TRP A N 1
ATOM 1886 C CA . TRP A 1 247 ? 13.264 -1.946 -24.814 1.00 87.25 247 TRP A CA 1
ATOM 1887 C C . TRP A 1 247 ? 13.508 -1.457 -23.378 1.00 87.25 247 TRP A C 1
ATOM 1889 O O . TRP A 1 247 ? 13.210 -2.178 -22.430 1.00 87.25 247 TRP A O 1
ATOM 1899 N N . GLY A 1 248 ? 14.018 -0.235 -23.218 1.00 77.44 248 GLY A N 1
ATOM 1900 C CA . GLY A 1 248 ? 14.572 0.256 -21.957 1.00 77.44 248 GLY A CA 1
ATOM 1901 C C . GLY A 1 248 ? 13.803 1.357 -21.235 1.00 77.44 248 GLY A C 1
ATOM 1902 O O . GLY A 1 248 ? 14.248 1.753 -20.162 1.00 77.44 248 GLY A O 1
ATOM 1903 N N . VAL A 1 249 ? 12.691 1.873 -21.770 1.00 76.25 249 VAL A N 1
ATOM 1904 C CA . VAL A 1 249 ? 11.848 2.807 -21.005 1.00 76.25 249 VAL A CA 1
ATOM 1905 C C . VAL A 1 249 ? 11.049 2.046 -19.946 1.00 76.25 249 VAL A C 1
ATOM 1907 O O . VAL A 1 249 ? 10.427 1.015 -20.214 1.00 76.25 249 VAL A O 1
ATOM 1910 N N . GLU A 1 250 ? 11.040 2.610 -18.746 1.00 73.44 250 GLU A N 1
ATOM 1911 C CA . GLU A 1 250 ? 10.232 2.216 -17.591 1.00 73.44 250 GLU A CA 1
ATOM 1912 C C . GLU A 1 250 ? 8.811 2.774 -17.770 1.00 73.44 250 GLU A C 1
ATOM 1914 O O . GLU A 1 250 ? 8.377 3.687 -17.075 1.00 73.44 250 GLU A O 1
ATOM 1919 N N . TYR A 1 251 ? 8.110 2.308 -18.809 1.00 73.62 251 TYR A N 1
ATOM 1920 C CA . TYR A 1 251 ? 6.715 2.686 -19.023 1.00 73.62 251 TYR A CA 1
ATOM 1921 C C . TYR A 1 251 ? 5.806 1.797 -18.174 1.00 73.62 251 TYR A C 1
ATOM 1923 O O . TYR A 1 251 ? 5.911 0.567 -18.196 1.00 73.62 251 TYR A O 1
ATOM 1931 N N . GLU A 1 252 ? 4.949 2.458 -17.409 1.00 72.19 252 GLU A N 1
ATOM 1932 C CA . GLU A 1 252 ? 4.261 1.900 -16.254 1.00 72.19 252 GLU A CA 1
ATOM 1933 C C . GLU A 1 252 ? 3.195 0.855 -16.595 1.00 72.19 252 GLU A C 1
ATOM 1935 O O . GLU A 1 252 ? 2.814 0.656 -17.749 1.00 72.19 252 GLU A O 1
ATOM 1940 N N . GLU A 1 253 ? 2.781 0.147 -15.546 1.00 72.12 253 GLU A N 1
ATOM 1941 C CA . GLU A 1 253 ? 1.765 -0.903 -15.507 1.00 72.12 253 GLU A CA 1
ATOM 1942 C C . GLU A 1 253 ? 1.859 -1.934 -16.603 1.00 72.12 253 GLU A C 1
ATOM 1944 O O . GLU A 1 253 ? 1.242 -1.837 -17.660 1.00 72.12 253 GLU A O 1
ATOM 1949 N N . HIS A 1 254 ? 2.633 -2.962 -16.314 1.00 75.50 254 HIS A N 1
ATOM 1950 C CA . HIS A 1 254 ? 2.893 -4.028 -17.243 1.00 75.50 254 HIS A CA 1
ATOM 1951 C C . HIS A 1 254 ? 3.372 -5.251 -16.490 1.00 75.50 254 HIS A C 1
ATOM 1953 O O . HIS A 1 254 ? 4.247 -5.126 -15.645 1.00 75.50 254 HIS A O 1
ATOM 1959 N N . ASP A 1 255 ? 2.885 -6.423 -16.883 1.00 81.00 255 ASP A N 1
ATOM 1960 C CA . ASP A 1 255 ? 3.392 -7.697 -16.377 1.00 81.00 255 ASP A CA 1
ATOM 1961 C C . ASP A 1 255 ? 3.804 -8.602 -17.537 1.00 81.00 255 ASP A C 1
ATOM 1963 O O . ASP A 1 255 ? 2.990 -8.867 -18.429 1.00 81.00 255 ASP A O 1
ATOM 1967 N N . ALA A 1 256 ? 5.027 -9.132 -17.541 1.00 81.69 256 ALA A N 1
ATOM 1968 C CA . ALA A 1 256 ? 5.345 -10.246 -18.427 1.00 81.69 256 ALA A CA 1
ATOM 1969 C C . ALA A 1 256 ? 4.671 -11.518 -17.899 1.00 81.69 256 ALA A C 1
ATOM 1971 O O . ALA A 1 256 ? 4.688 -11.788 -16.701 1.00 81.69 256 ALA A O 1
ATOM 1972 N N . ILE A 1 257 ? 4.090 -12.322 -18.793 1.00 82.00 257 ILE A N 1
ATOM 1973 C CA . ILE A 1 257 ? 3.445 -13.586 -18.423 1.00 82.00 257 ILE A CA 1
ATOM 1974 C C . ILE A 1 257 ? 3.922 -14.710 -19.330 1.00 82.00 257 ILE A C 1
ATOM 1976 O O . ILE A 1 257 ? 3.836 -14.633 -20.557 1.00 82.00 257 ILE A O 1
ATOM 1980 N N . LEU A 1 258 ? 4.355 -15.799 -18.700 1.00 77.94 258 LEU A N 1
ATOM 1981 C CA . LEU A 1 258 ? 4.654 -17.060 -19.351 1.00 77.94 258 LEU A CA 1
ATOM 1982 C C . LEU A 1 258 ? 3.404 -17.954 -19.341 1.00 77.94 258 LEU A C 1
ATOM 1984 O O . LEU A 1 258 ? 2.905 -18.337 -18.282 1.00 77.94 258 LEU A O 1
ATOM 1988 N N . VAL A 1 259 ? 2.920 -18.325 -20.527 1.00 79.38 259 VAL A N 1
ATOM 1989 C CA . VAL A 1 259 ? 1.798 -19.261 -20.727 1.00 79.38 259 VAL A CA 1
ATOM 1990 C C . VAL A 1 259 ? 2.201 -20.413 -21.644 1.00 79.38 259 VAL A C 1
ATOM 1992 O O . VAL A 1 259 ? 3.163 -20.317 -22.409 1.00 79.38 259 VAL A O 1
ATOM 1995 N N . LYS A 1 260 ? 1.442 -21.514 -21.613 1.00 73.50 260 LYS A N 1
ATOM 1996 C CA . LYS A 1 260 ? 1.579 -22.574 -22.623 1.00 73.50 260 LYS A CA 1
ATOM 1997 C C . LYS A 1 260 ? 0.963 -22.114 -23.954 1.00 73.50 260 LYS A C 1
ATOM 1999 O O . LYS A 1 260 ? -0.077 -21.453 -23.911 1.00 73.50 260 LYS A O 1
ATOM 2004 N N . PRO A 1 261 ? 1.509 -22.500 -25.125 1.00 76.56 261 PRO A N 1
ATOM 2005 C CA . PRO A 1 261 ? 0.959 -22.115 -26.429 1.00 76.56 261 PRO A CA 1
ATOM 2006 C C . PRO A 1 261 ? -0.529 -22.455 -26.614 1.00 76.56 261 PRO A C 1
ATOM 2008 O O . PRO A 1 261 ? -1.270 -21.689 -27.224 1.00 76.56 261 PRO A O 1
ATOM 2011 N N . GLU A 1 262 ? -0.990 -23.580 -26.063 1.00 79.12 262 GLU A N 1
ATOM 2012 C CA . GLU A 1 262 ? -2.400 -23.985 -26.081 1.00 79.12 262 GLU A CA 1
ATOM 2013 C C . GLU A 1 262 ? -3.322 -23.091 -25.228 1.00 79.12 262 GLU A C 1
ATOM 2015 O O . GLU A 1 262 ? -4.522 -23.025 -25.496 1.00 79.12 262 GLU A O 1
ATOM 2020 N N . SER A 1 263 ? -2.771 -22.377 -24.242 1.00 80.06 263 SER A N 1
ATOM 2021 C CA . SER A 1 263 ? -3.505 -21.482 -23.339 1.00 80.06 263 SER A CA 1
ATOM 2022 C C . SER A 1 263 ? -3.594 -20.038 -23.846 1.00 80.06 263 SER A C 1
ATOM 2024 O O . SER A 1 263 ? -4.388 -19.266 -23.309 1.00 80.06 263 SER A O 1
ATOM 2026 N N . CYS A 1 264 ? -2.838 -19.655 -24.886 1.00 79.56 264 CYS A N 1
ATOM 2027 C CA . CYS A 1 264 ? -2.818 -18.278 -25.401 1.00 79.56 264 CYS A CA 1
ATOM 2028 C C . CYS A 1 264 ? -4.222 -17.756 -25.747 1.00 79.56 264 CYS A C 1
ATOM 2030 O O . CYS A 1 264 ? -4.599 -16.678 -25.299 1.00 79.56 264 CYS A O 1
ATOM 2032 N N . HIS A 1 265 ? -5.037 -18.550 -26.451 1.00 84.12 265 HIS A N 1
ATOM 2033 C CA . HIS A 1 265 ? -6.401 -18.157 -26.832 1.00 84.12 265 HIS A CA 1
ATOM 2034 C C . HIS A 1 265 ? -7.348 -17.940 -25.643 1.00 84.12 265 HIS A C 1
ATOM 2036 O O . HIS A 1 265 ? -8.296 -17.159 -25.745 1.00 84.12 265 HIS A O 1
ATOM 2042 N N . LEU A 1 266 ? -7.113 -18.617 -24.514 1.00 84.25 266 LEU A N 1
ATOM 2043 C CA . LEU A 1 266 ? -7.872 -18.373 -23.290 1.00 84.25 266 LEU A CA 1
ATOM 2044 C C . LEU A 1 266 ? -7.519 -16.991 -22.733 1.00 84.25 266 LEU A C 1
ATOM 2046 O O . LEU A 1 266 ? -8.431 -16.196 -22.503 1.00 84.25 266 LEU A O 1
ATOM 2050 N N . LEU A 1 267 ? -6.224 -16.680 -22.600 1.00 80.75 267 LEU A N 1
ATOM 2051 C CA . LEU A 1 267 ? -5.764 -15.381 -22.106 1.00 80.75 267 LEU A CA 1
ATOM 2052 C C . LEU A 1 267 ? -6.217 -14.237 -23.029 1.00 80.75 267 LEU A C 1
ATOM 2054 O O . LEU A 1 267 ? -6.838 -13.295 -22.548 1.00 80.75 267 LEU A O 1
ATOM 2058 N N . GLU A 1 268 ? -6.067 -14.381 -24.352 1.00 83.81 268 GLU A N 1
ATOM 2059 C CA . GLU A 1 268 ? -6.618 -13.451 -25.355 1.00 83.81 268 GLU A CA 1
ATOM 2060 C C . GLU A 1 268 ? -8.125 -13.197 -25.146 1.00 83.81 268 GLU A C 1
ATOM 2062 O O . GLU A 1 268 ? -8.595 -12.061 -25.241 1.00 83.81 268 GLU A O 1
ATOM 2067 N N . SER A 1 269 ? -8.905 -14.244 -24.844 1.00 85.12 269 SER A N 1
ATOM 2068 C CA . SER A 1 269 ? -10.355 -14.126 -24.639 1.00 85.12 269 SER A CA 1
ATOM 2069 C C . SER A 1 269 ? -10.733 -13.436 -23.322 1.00 85.12 269 SER A C 1
ATOM 2071 O O . SER A 1 269 ? -11.710 -12.679 -23.292 1.00 85.12 269 SER A O 1
ATOM 2073 N N . ILE A 1 270 ? -9.951 -13.653 -22.256 1.00 84.44 270 ILE A N 1
ATOM 2074 C CA . ILE A 1 270 ? -10.095 -12.975 -20.961 1.00 84.44 270 ILE A CA 1
ATOM 2075 C C . ILE A 1 270 ? -9.804 -11.486 -21.160 1.00 84.44 270 ILE A C 1
ATOM 2077 O O . ILE A 1 270 ? -10.676 -10.656 -20.885 1.00 84.44 270 ILE A O 1
ATOM 2081 N N . SER A 1 271 ? -8.656 -11.159 -21.754 1.00 82.62 271 SER A N 1
ATOM 2082 C CA . SER A 1 271 ? -8.243 -9.795 -22.094 1.00 82.62 271 SER A CA 1
ATOM 2083 C C . SER A 1 271 ? -9.301 -9.083 -22.943 1.00 82.62 271 SER A C 1
ATOM 2085 O O . SER A 1 271 ? -9.821 -8.038 -22.553 1.00 82.62 271 SER A O 1
ATOM 2087 N N . ALA A 1 272 ? -9.785 -9.719 -24.016 1.00 82.75 272 ALA A N 1
ATOM 2088 C CA . ALA A 1 272 ? -10.840 -9.173 -24.874 1.00 82.75 272 ALA A CA 1
ATOM 2089 C C . ALA A 1 272 ? -12.238 -9.078 -24.214 1.00 82.75 272 ALA A C 1
ATOM 2091 O O . ALA A 1 272 ? -13.123 -8.385 -24.738 1.00 82.75 272 ALA A O 1
ATOM 2092 N N . ARG A 1 273 ? -12.498 -9.763 -23.087 1.00 80.62 273 ARG A N 1
ATOM 2093 C CA . ARG A 1 273 ? -13.689 -9.528 -22.238 1.00 80.62 273 ARG A CA 1
ATOM 2094 C C . ARG A 1 273 ? -13.480 -8.326 -21.317 1.00 80.62 273 ARG A C 1
ATOM 2096 O O . ARG A 1 273 ? -14.441 -7.586 -21.097 1.00 80.62 273 ARG A O 1
ATOM 2103 N N . LYS A 1 274 ? -12.261 -8.131 -20.809 1.00 73.62 274 LYS A N 1
ATOM 2104 C CA . LYS A 1 274 ? -11.871 -7.036 -19.907 1.00 73.62 274 LYS A CA 1
ATOM 2105 C C . LYS A 1 274 ? -11.422 -5.749 -20.629 1.00 73.62 274 LYS A C 1
ATOM 2107 O O . LYS A 1 274 ? -11.243 -4.752 -19.953 1.00 73.62 274 LYS A O 1
ATOM 2112 N N . ARG A 1 275 ? -11.343 -5.767 -21.972 1.00 75.75 275 ARG A N 1
ATOM 2113 C CA . ARG A 1 275 ? -10.871 -4.689 -22.885 1.00 75.75 275 ARG A CA 1
ATOM 2114 C C . ARG A 1 275 ? -9.381 -4.359 -22.806 1.00 75.75 275 ARG A C 1
ATOM 2116 O O . ARG A 1 275 ? -8.920 -3.376 -23.368 1.00 75.75 275 ARG A O 1
ATOM 2123 N N . LEU A 1 276 ? -8.638 -5.264 -22.205 1.00 72.94 276 LEU A N 1
ATOM 2124 C CA . LEU A 1 276 ? -7.198 -5.238 -22.137 1.00 72.94 276 LEU A CA 1
ATOM 2125 C C . LEU A 1 276 ? -6.614 -5.722 -23.489 1.00 72.94 276 LEU A C 1
ATOM 2127 O O . LEU A 1 276 ? -7.118 -6.695 -24.062 1.00 72.94 276 LEU A O 1
ATOM 2131 N N . LEU A 1 277 ? -5.610 -5.029 -24.038 1.00 73.88 277 LEU A N 1
ATOM 2132 C CA . LEU A 1 277 ? -4.941 -5.398 -25.310 1.00 73.88 277 LEU A CA 1
ATOM 2133 C C . LEU A 1 277 ? -4.047 -6.629 -25.106 1.00 73.88 277 LEU A C 1
ATOM 2135 O O . LEU A 1 277 ? -4.009 -7.170 -24.011 1.00 73.88 277 LEU A O 1
ATOM 2139 N N . MET A 1 278 ? -3.337 -7.106 -26.138 1.00 79.06 278 MET A N 1
ATOM 2140 C CA . MET A 1 278 ? -2.387 -8.219 -25.996 1.00 79.06 278 MET A CA 1
ATOM 2141 C C . MET A 1 278 ? -1.339 -8.280 -27.109 1.00 79.06 278 MET A C 1
ATOM 2143 O O . MET A 1 278 ? -1.659 -8.071 -28.276 1.00 79.06 278 MET A O 1
ATOM 2147 N N . ALA A 1 279 ? -0.110 -8.637 -26.734 1.00 85.00 279 ALA A N 1
ATOM 2148 C CA . ALA A 1 279 ? 1.031 -8.915 -27.590 1.00 85.00 279 ALA A CA 1
ATOM 2149 C C . ALA A 1 279 ? 1.794 -10.157 -27.095 1.00 85.00 279 ALA A C 1
ATOM 2151 O O . ALA A 1 279 ? 2.147 -10.275 -25.922 1.00 85.00 279 ALA A O 1
ATOM 2152 N N . ILE A 1 280 ? 2.090 -11.077 -28.015 1.00 84.69 280 ILE A N 1
ATOM 2153 C CA . ILE A 1 280 ? 3.014 -12.194 -27.785 1.00 84.69 280 ILE A CA 1
ATOM 2154 C C . ILE A 1 280 ? 4.370 -11.752 -28.335 1.00 84.69 280 ILE A C 1
ATOM 2156 O O . ILE A 1 280 ? 4.540 -11.676 -29.550 1.00 84.69 280 ILE A O 1
ATOM 2160 N N . ILE A 1 281 ? 5.306 -11.420 -27.444 1.00 85.94 281 ILE A N 1
ATOM 2161 C CA . ILE A 1 281 ? 6.562 -10.740 -27.811 1.00 85.94 281 ILE A CA 1
ATOM 2162 C C . ILE A 1 281 ? 7.786 -11.660 -27.880 1.00 85.94 281 ILE A C 1
ATOM 2164 O O . ILE A 1 281 ? 8.817 -11.246 -28.403 1.00 85.94 281 ILE A O 1
ATOM 2168 N N . ALA A 1 282 ? 7.707 -12.884 -27.349 1.00 80.69 282 ALA A N 1
ATOM 2169 C CA . ALA A 1 282 ? 8.867 -13.761 -27.204 1.00 80.69 282 ALA A CA 1
ATOM 2170 C C . ALA A 1 282 ? 8.533 -15.256 -27.333 1.00 80.69 282 ALA A C 1
ATOM 2172 O O . ALA A 1 282 ? 7.426 -15.695 -27.014 1.00 80.69 282 ALA A O 1
ATOM 2173 N N . VAL A 1 283 ? 9.526 -16.046 -27.748 1.00 81.31 283 VAL A N 1
ATOM 2174 C CA . VAL A 1 283 ? 9.499 -17.517 -27.759 1.00 81.31 283 VAL A CA 1
ATOM 2175 C C . VAL A 1 283 ? 10.711 -18.038 -26.989 1.00 81.31 283 VAL A C 1
ATOM 2177 O O . VAL A 1 283 ? 11.846 -17.755 -27.363 1.00 81.31 283 VAL A O 1
ATOM 2180 N N . VAL A 1 284 ? 10.478 -18.808 -25.922 1.00 78.38 284 VAL A N 1
ATOM 2181 C CA . VAL A 1 284 ? 11.540 -19.352 -25.053 1.00 78.38 284 VAL A CA 1
ATOM 2182 C C . VAL A 1 284 ? 12.344 -20.445 -25.769 1.00 78.38 284 VAL A C 1
ATOM 2184 O O . VAL A 1 284 ? 11.782 -21.330 -26.417 1.00 78.38 284 VAL A O 1
ATOM 2187 N N . LEU A 1 285 ? 13.670 -20.396 -25.622 1.00 74.00 285 LEU A N 1
ATOM 2188 C CA . LEU A 1 285 ? 14.660 -21.253 -26.274 1.00 74.00 285 LEU A CA 1
ATOM 2189 C C . LEU A 1 285 ? 15.709 -21.773 -25.274 1.00 74.00 285 LEU A C 1
ATOM 2191 O O . LEU A 1 285 ? 16.100 -21.095 -24.325 1.00 74.00 285 LEU A O 1
ATOM 2195 N N . GLU A 1 286 ? 16.243 -22.966 -25.535 1.00 73.50 286 GLU A N 1
ATOM 2196 C CA . GLU A 1 286 ? 17.404 -23.510 -24.817 1.00 73.50 286 GLU A CA 1
ATOM 2197 C C . GLU A 1 286 ? 18.697 -22.829 -25.308 1.00 73.50 286 GLU A C 1
ATOM 2199 O O . GLU A 1 286 ? 19.290 -23.260 -26.300 1.00 73.50 286 GLU A O 1
ATOM 2204 N N . LEU A 1 287 ? 19.128 -21.755 -24.634 1.00 67.62 287 LEU A N 1
ATOM 2205 C CA . LEU A 1 287 ? 20.372 -21.027 -24.923 1.00 67.62 287 LEU A CA 1
ATOM 2206 C C . LEU A 1 287 ? 21.383 -21.181 -23.774 1.00 67.62 287 LEU A C 1
ATOM 2208 O O . LEU A 1 287 ? 21.028 -21.056 -22.609 1.00 67.62 287 LEU A O 1
ATOM 2212 N N . GLU A 1 288 ? 22.661 -21.407 -24.099 1.00 57.59 288 GLU A N 1
ATOM 2213 C CA . GLU A 1 288 ? 23.743 -21.583 -23.106 1.00 57.59 288 GLU A CA 1
ATOM 2214 C C . GLU A 1 288 ? 24.294 -20.265 -22.523 1.00 57.59 288 GLU A C 1
ATOM 2216 O O . GLU A 1 288 ? 25.171 -20.296 -21.660 1.00 57.59 288 GLU A O 1
ATOM 2221 N N . LYS A 1 289 ? 23.869 -19.106 -23.044 1.00 61.09 289 LYS A N 1
ATOM 2222 C CA . LYS A 1 289 ? 24.389 -17.784 -22.661 1.00 61.09 289 LYS A CA 1
ATOM 2223 C C . LYS A 1 289 ? 23.279 -16.740 -22.697 1.00 61.09 289 LYS A C 1
ATOM 2225 O O . LYS A 1 289 ? 22.725 -16.486 -23.764 1.00 61.09 289 LYS A O 1
ATOM 2230 N N . VAL A 1 290 ? 23.034 -16.107 -21.556 1.00 60.09 290 VAL A N 1
ATOM 2231 C CA . VAL A 1 290 ? 22.130 -14.961 -21.387 1.00 60.09 290 VAL A CA 1
ATOM 2232 C C . VAL A 1 290 ? 22.944 -13.808 -20.791 1.00 60.09 290 VAL A C 1
ATOM 2234 O O . VAL A 1 290 ? 23.870 -14.040 -20.012 1.00 60.09 290 VAL A O 1
ATOM 2237 N N . LEU A 1 291 ? 22.655 -12.568 -21.190 1.00 62.41 291 LEU A N 1
ATOM 2238 C CA . LEU A 1 291 ? 23.313 -11.378 -20.641 1.00 62.41 291 LEU A CA 1
ATOM 2239 C C . LEU A 1 291 ? 22.731 -11.061 -19.251 1.00 62.41 291 LEU A C 1
ATOM 2241 O O . LEU A 1 291 ? 21.699 -10.405 -19.148 1.00 62.41 291 LEU A O 1
ATOM 2245 N N . GLY A 1 292 ? 23.393 -11.542 -18.194 1.00 59.59 292 GLY A N 1
ATOM 2246 C CA . GLY A 1 292 ? 22.976 -11.312 -16.801 1.00 59.59 292 GLY A CA 1
ATOM 2247 C C . GLY A 1 292 ? 23.950 -11.838 -15.738 1.00 59.59 292 GLY A C 1
ATOM 2248 O O . GLY A 1 292 ? 24.113 -11.206 -14.701 1.00 59.59 292 GLY A O 1
ATOM 2249 N N . ASP A 1 293 ? 24.667 -12.938 -16.001 1.00 65.31 293 ASP A N 1
ATOM 2250 C CA . ASP A 1 293 ? 25.614 -13.509 -15.028 1.00 65.31 293 ASP A CA 1
ATOM 2251 C C . ASP A 1 293 ? 26.835 -12.595 -14.795 1.00 65.31 293 ASP A C 1
ATOM 2253 O O . ASP A 1 293 ? 27.704 -12.447 -15.665 1.00 65.31 293 ASP A O 1
ATOM 2257 N N . ILE A 1 294 ? 26.927 -12.007 -13.596 1.00 67.12 294 ILE A N 1
ATOM 2258 C CA . ILE A 1 294 ? 27.976 -11.056 -13.193 1.00 67.12 294 ILE A CA 1
ATOM 2259 C C . ILE A 1 294 ? 28.620 -11.468 -11.856 1.00 67.12 294 ILE A C 1
ATOM 2261 O O . ILE A 1 294 ? 27.944 -11.979 -10.961 1.00 67.12 294 ILE A O 1
ATOM 2265 N N . PRO A 1 295 ? 29.949 -11.300 -11.696 1.00 69.50 295 PRO A N 1
ATOM 2266 C CA . PRO A 1 295 ? 30.638 -11.636 -10.453 1.00 69.50 295 PRO A CA 1
ATOM 2267 C C . PRO A 1 295 ? 30.244 -10.715 -9.288 1.00 69.50 295 PRO A C 1
ATOM 2269 O O . PRO A 1 295 ? 30.115 -9.504 -9.443 1.00 69.50 295 PRO A O 1
ATOM 2272 N N . GLN A 1 296 ? 30.153 -11.291 -8.088 1.00 77.38 296 GLN A N 1
ATOM 2273 C CA . GLN A 1 296 ? 29.853 -10.576 -6.845 1.00 77.38 296 GLN A CA 1
ATOM 2274 C C . GLN A 1 296 ? 30.832 -9.408 -6.587 1.00 77.38 296 GLN A C 1
ATOM 2276 O O . GLN A 1 296 ? 32.034 -9.627 -6.406 1.00 77.38 296 GLN A O 1
ATOM 2281 N N . LYS A 1 297 ? 30.311 -8.174 -6.497 1.00 78.31 297 LYS A N 1
ATOM 2282 C CA . LYS A 1 297 ? 31.086 -6.987 -6.088 1.00 78.31 297 LYS A CA 1
ATOM 2283 C C . LYS A 1 297 ? 31.505 -7.069 -4.612 1.00 78.31 297 LYS A C 1
ATOM 2285 O O . LYS A 1 297 ? 30.830 -7.675 -3.781 1.00 78.31 297 LYS A O 1
ATOM 2290 N N . SER A 1 298 ? 32.637 -6.448 -4.280 1.00 82.06 298 SER A N 1
ATOM 2291 C CA . SER A 1 298 ? 33.184 -6.366 -2.916 1.00 82.06 298 SER A CA 1
ATOM 2292 C C . SER A 1 298 ? 33.366 -4.907 -2.493 1.00 82.06 298 SER A C 1
ATOM 2294 O O . SER A 1 298 ? 33.860 -4.098 -3.277 1.00 82.06 298 SER A O 1
ATOM 2296 N N . PHE A 1 299 ? 33.005 -4.585 -1.247 1.00 83.12 299 PHE A N 1
ATOM 2297 C CA . PHE A 1 299 ? 33.033 -3.226 -0.694 1.00 83.12 299 PHE A CA 1
ATOM 2298 C C . PHE A 1 299 ? 33.846 -3.174 0.609 1.00 83.12 299 PHE A C 1
ATOM 2300 O O . PHE A 1 299 ? 33.712 -4.051 1.463 1.00 83.12 299 PHE A O 1
ATOM 2307 N N . GLU A 1 300 ? 34.662 -2.131 0.789 1.00 87.38 300 GLU A N 1
ATOM 2308 C CA . GLU A 1 300 ? 35.424 -1.890 2.023 1.00 87.38 300 GLU A CA 1
ATOM 2309 C C . GLU A 1 300 ? 34.856 -0.687 2.790 1.00 87.38 300 GLU A C 1
ATOM 2311 O O . GLU A 1 300 ? 35.023 0.461 2.380 1.00 87.38 300 GLU A O 1
ATOM 2316 N N . PHE A 1 301 ? 34.216 -0.936 3.937 1.00 90.06 301 PHE A N 1
ATOM 2317 C CA . PHE A 1 301 ? 33.650 0.116 4.789 1.00 90.06 301 PHE A CA 1
ATOM 2318 C C . PHE A 1 301 ? 34.466 0.354 6.067 1.00 90.06 301 PHE A C 1
ATOM 2320 O O . PHE A 1 301 ? 34.994 -0.574 6.686 1.00 90.06 301 PHE A O 1
ATOM 2327 N N . LYS A 1 302 ? 34.515 1.615 6.512 1.00 91.12 302 LYS A N 1
ATOM 2328 C CA . LYS A 1 302 ? 35.140 2.038 7.776 1.00 91.12 302 LYS A CA 1
ATOM 2329 C C . LYS A 1 302 ? 34.065 2.424 8.788 1.00 91.12 302 LYS A C 1
ATOM 2331 O O . LYS A 1 302 ? 33.105 3.097 8.432 1.00 91.12 302 LYS A O 1
ATOM 2336 N N . ARG A 1 303 ? 34.246 2.026 10.051 1.00 91.50 303 ARG A N 1
ATOM 2337 C CA . ARG A 1 303 ? 33.391 2.464 11.168 1.00 91.50 303 ARG A CA 1
ATOM 2338 C C . ARG A 1 303 ? 33.841 3.841 11.656 1.00 91.50 303 ARG A C 1
ATOM 2340 O O . ARG A 1 303 ? 35.038 4.063 11.824 1.00 91.50 303 ARG A O 1
ATOM 2347 N N . VAL A 1 304 ? 32.875 4.716 11.918 1.00 88.75 304 VAL A N 1
ATOM 2348 C CA . VAL A 1 304 ? 33.061 6.061 12.481 1.00 88.75 304 VAL A CA 1
ATOM 2349 C C . VAL A 1 304 ? 32.350 6.121 13.833 1.00 88.75 304 VAL A C 1
ATOM 2351 O O . VAL A 1 304 ? 31.307 5.493 14.008 1.00 88.75 304 VAL A O 1
ATOM 2354 N N . THR A 1 305 ? 32.915 6.857 14.791 1.00 80.44 305 THR A N 1
ATOM 2355 C CA . THR A 1 305 ? 32.313 7.077 16.114 1.00 80.44 305 THR A CA 1
ATOM 2356 C C . THR A 1 305 ? 32.023 8.560 16.292 1.00 80.44 305 THR A C 1
ATOM 2358 O O . THR A 1 305 ? 32.947 9.373 16.251 1.00 80.44 305 THR A O 1
ATOM 2361 N N . TYR A 1 306 ? 30.761 8.904 16.533 1.00 77.50 306 TYR A N 1
ATOM 2362 C CA . TYR A 1 306 ? 30.335 10.270 16.835 1.00 77.50 306 TYR A CA 1
ATOM 2363 C C . TYR A 1 306 ? 30.385 10.541 18.345 1.00 77.50 306 TYR A C 1
ATOM 2365 O O . TYR A 1 306 ? 30.180 9.639 19.161 1.00 77.50 306 TYR A O 1
ATOM 2373 N N . VAL A 1 307 ? 30.674 11.787 18.725 1.00 79.12 307 VAL A N 1
ATOM 2374 C CA . VAL A 1 307 ? 30.609 12.234 20.124 1.00 79.12 307 VAL A CA 1
ATOM 2375 C C . VAL A 1 307 ? 29.156 12.576 20.449 1.00 79.12 307 VAL A C 1
ATOM 2377 O O . VAL A 1 307 ? 28.516 13.301 19.695 1.00 79.12 307 VAL A O 1
ATOM 2380 N N . GLN A 1 308 ? 28.644 12.050 21.561 1.00 77.12 308 GLN A N 1
ATOM 2381 C CA . GLN A 1 308 ? 27.287 12.308 22.042 1.00 77.12 308 GLN A CA 1
ATOM 2382 C C . GLN A 1 308 ? 27.331 13.274 23.230 1.00 77.12 308 GLN A C 1
ATOM 2384 O O . GLN A 1 308 ? 28.141 13.095 24.143 1.00 77.12 308 GLN A O 1
ATOM 2389 N N . GLU A 1 309 ? 26.441 14.264 23.237 1.00 74.81 309 GLU A N 1
ATOM 2390 C CA . GLU A 1 309 ? 26.239 15.181 24.363 1.00 74.81 309 GLU A CA 1
ATOM 2391 C C . GLU A 1 309 ? 24.916 14.856 25.085 1.00 74.81 309 GLU A C 1
ATOM 2393 O O . GLU A 1 309 ? 23.950 14.452 24.430 1.00 74.81 309 GLU A O 1
ATOM 2398 N N . PRO A 1 310 ? 24.834 14.990 26.424 1.00 73.06 310 PRO A N 1
ATOM 2399 C CA . PRO A 1 310 ? 23.575 14.821 27.146 1.00 73.06 310 PRO A CA 1
ATOM 2400 C C . PRO A 1 310 ? 22.540 15.875 26.737 1.00 73.06 310 PRO A C 1
ATOM 2402 O O . PRO A 1 310 ? 22.879 17.044 26.573 1.00 73.06 310 PRO A O 1
ATOM 2405 N N . LEU A 1 311 ? 21.267 15.480 26.656 1.00 70.69 311 LEU A N 1
ATOM 2406 C CA . LEU A 1 311 ? 20.162 16.411 26.419 1.00 70.69 311 LEU A CA 1
ATOM 2407 C C . LEU A 1 311 ? 20.051 17.428 27.569 1.00 70.69 311 LEU A C 1
ATOM 2409 O O . LEU A 1 311 ? 19.769 17.045 28.707 1.00 70.69 311 LEU A O 1
ATOM 2413 N N . ASP A 1 312 ? 20.214 18.716 27.259 1.00 70.50 312 ASP A N 1
ATOM 2414 C CA . ASP A 1 312 ? 19.946 19.815 28.189 1.00 70.50 312 ASP A CA 1
ATOM 2415 C C . ASP A 1 312 ? 18.515 20.341 27.999 1.00 70.50 312 ASP A C 1
ATOM 2417 O O . ASP A 1 312 ? 18.116 20.751 26.907 1.00 70.50 312 ASP A O 1
ATOM 2421 N N . VAL A 1 313 ? 17.719 20.320 29.071 1.00 69.12 313 VAL A N 1
ATOM 2422 C CA . VAL A 1 313 ? 16.341 20.826 29.062 1.00 69.12 313 VAL A CA 1
ATOM 2423 C C . VAL A 1 313 ? 16.351 22.238 29.629 1.00 69.12 313 VAL A C 1
ATOM 2425 O O . VAL A 1 313 ? 16.577 22.436 30.823 1.00 69.12 313 VAL A O 1
ATOM 2428 N N . ALA A 1 314 ? 16.062 23.215 28.765 1.00 73.12 314 ALA A N 1
ATOM 2429 C CA . ALA A 1 314 ? 16.137 24.638 29.083 1.00 73.12 314 ALA A CA 1
ATOM 2430 C C . ALA A 1 314 ? 15.457 24.982 30.434 1.00 73.12 314 ALA A C 1
ATOM 2432 O O . ALA A 1 314 ? 14.277 24.647 30.625 1.00 73.12 314 ALA A O 1
ATOM 2433 N N . PRO A 1 315 ? 16.155 25.666 31.368 1.00 73.19 315 PRO A N 1
ATOM 2434 C CA . PRO A 1 315 ? 15.645 25.937 32.709 1.00 73.19 315 PRO A CA 1
ATOM 2435 C C . PRO A 1 315 ? 14.272 26.617 32.717 1.00 73.19 315 PRO A C 1
ATOM 2437 O O . PRO A 1 315 ? 14.077 27.665 32.107 1.00 73.19 315 PRO A O 1
ATOM 2440 N N . GLY A 1 316 ? 13.327 26.032 33.456 1.00 75.75 316 GLY A N 1
ATOM 2441 C CA . GLY A 1 316 ? 11.953 26.532 33.573 1.00 75.75 316 GLY A CA 1
ATOM 2442 C C . GLY A 1 316 ? 10.952 25.936 32.577 1.00 75.75 316 GLY A C 1
ATOM 2443 O O . GLY A 1 316 ? 9.762 26.191 32.731 1.00 75.75 316 GLY A O 1
ATOM 2444 N N . THR A 1 317 ? 11.389 25.114 31.616 1.00 79.81 317 THR A N 1
ATOM 2445 C CA . THR A 1 317 ? 10.479 24.334 30.754 1.00 79.81 317 THR A CA 1
ATOM 2446 C C . THR A 1 317 ? 9.616 23.402 31.608 1.00 79.81 317 THR A C 1
ATOM 2448 O O . THR A 1 317 ? 10.151 22.643 32.419 1.00 79.81 317 THR A O 1
ATOM 2451 N N . THR A 1 318 ? 8.289 23.431 31.442 1.00 84.88 318 THR A N 1
ATOM 2452 C CA . THR A 1 318 ? 7.376 22.509 32.139 1.00 84.88 318 THR A CA 1
ATOM 2453 C C . THR A 1 318 ? 6.962 21.329 31.257 1.00 84.88 318 THR A C 1
ATOM 2455 O O . THR A 1 318 ? 7.045 21.388 30.032 1.00 84.88 318 THR A O 1
ATOM 2458 N N . VAL A 1 319 ? 6.445 20.260 31.876 1.00 78.06 319 VAL A N 1
ATOM 2459 C CA . VAL A 1 319 ? 5.847 19.115 31.157 1.00 78.06 319 VAL A CA 1
ATOM 2460 C C . VAL A 1 319 ? 4.715 19.573 30.230 1.00 78.06 319 VAL A C 1
ATOM 2462 O O . VAL A 1 319 ? 4.590 19.062 29.125 1.00 78.06 319 VAL A O 1
ATOM 2465 N N . MET A 1 320 ? 3.929 20.574 30.644 1.00 80.50 320 MET A N 1
ATOM 2466 C CA . MET A 1 320 ? 2.843 21.138 29.839 1.00 80.50 320 MET A CA 1
ATOM 2467 C C . MET A 1 320 ? 3.363 21.940 28.636 1.00 80.50 320 MET A C 1
ATOM 2469 O O . MET A 1 320 ? 2.752 21.899 27.572 1.00 80.50 320 MET A O 1
ATOM 2473 N N . ASP A 1 321 ? 4.492 22.642 28.768 1.00 78.94 321 ASP A N 1
ATOM 2474 C CA . ASP A 1 321 ? 5.115 23.343 27.635 1.00 78.94 321 ASP A CA 1
ATOM 2475 C C . ASP A 1 321 ? 5.694 22.355 26.619 1.00 78.94 321 ASP A C 1
ATOM 2477 O O . ASP A 1 321 ? 5.565 22.570 25.416 1.00 78.94 321 ASP A O 1
ATOM 2481 N N . SER A 1 322 ? 6.288 21.254 27.092 1.00 80.56 322 SER A N 1
ATOM 2482 C CA . SER A 1 322 ? 6.742 20.159 26.230 1.00 80.56 322 SER A CA 1
ATOM 2483 C C . SER A 1 322 ? 5.571 19.459 25.545 1.00 80.56 322 SER A C 1
ATOM 2485 O O . SER A 1 322 ? 5.596 19.324 24.328 1.00 80.56 322 SER A O 1
ATOM 2487 N N . LEU A 1 323 ? 4.509 19.104 26.278 1.00 79.69 323 LEU A N 1
ATOM 2488 C CA . LEU A 1 323 ? 3.311 18.483 25.705 1.00 79.69 323 LEU A CA 1
ATOM 2489 C C . LEU A 1 323 ? 2.668 19.376 24.634 1.00 79.69 323 LEU A C 1
ATOM 2491 O O . LEU A 1 323 ? 2.363 18.896 23.553 1.00 79.69 323 LEU A O 1
ATOM 2495 N N . LYS A 1 324 ? 2.532 20.685 24.879 1.00 78.44 324 LYS A N 1
ATOM 2496 C CA . LYS A 1 324 ? 2.017 21.631 23.871 1.00 78.44 324 LYS A CA 1
ATOM 2497 C C . LYS A 1 324 ? 2.881 21.716 22.615 1.00 78.44 324 LYS A C 1
ATOM 2499 O O . LYS A 1 324 ? 2.336 21.971 21.552 1.00 78.44 324 LYS A O 1
ATOM 2504 N N . ARG A 1 325 ? 4.202 21.542 22.733 1.00 74.81 325 ARG A N 1
ATOM 2505 C CA . ARG A 1 325 ? 5.111 21.479 21.576 1.00 74.81 325 ARG A CA 1
ATOM 2506 C C . ARG A 1 325 ? 4.973 20.157 20.828 1.00 74.81 325 ARG A C 1
ATOM 2508 O O . ARG A 1 325 ? 4.977 20.184 19.608 1.00 74.81 325 ARG A O 1
ATOM 2515 N N . LEU A 1 326 ? 4.825 19.038 21.541 1.00 76.12 326 LEU A N 1
ATOM 2516 C CA . LEU A 1 326 ? 4.599 17.716 20.945 1.00 76.12 326 LEU A CA 1
ATOM 2517 C C . LEU A 1 326 ? 3.262 17.670 20.191 1.00 76.12 326 LEU A C 1
ATOM 2519 O O . LEU A 1 326 ? 3.240 17.275 19.035 1.00 76.12 326 LEU A O 1
ATOM 2523 N N . LEU A 1 327 ? 2.178 18.173 20.793 1.00 75.56 327 LEU A N 1
ATOM 2524 C CA . LEU A 1 327 ? 0.830 18.192 20.202 1.00 75.56 327 LEU A CA 1
ATOM 2525 C C . LEU A 1 327 ? 0.685 19.067 18.938 1.00 75.56 327 LEU A C 1
ATOM 2527 O O . LEU A 1 327 ? -0.372 19.044 18.316 1.00 75.56 327 LEU A O 1
ATOM 2531 N N . ILE A 1 328 ? 1.711 19.842 18.566 1.00 73.12 328 ILE A N 1
ATOM 2532 C CA . ILE A 1 328 ? 1.765 20.604 17.304 1.00 73.12 328 ILE A CA 1
ATOM 2533 C C . ILE A 1 328 ? 2.863 20.106 16.349 1.00 73.12 328 ILE A C 1
ATOM 2535 O O . ILE A 1 328 ? 3.081 20.720 15.307 1.00 73.12 328 ILE A O 1
ATOM 2539 N N . LEU A 1 329 ? 3.569 19.018 16.683 1.00 70.94 329 LEU A N 1
ATOM 2540 C CA . LEU A 1 329 ? 4.475 18.362 15.742 1.00 70.94 329 LEU A CA 1
ATOM 2541 C C . LEU A 1 329 ? 3.656 17.671 14.652 1.00 70.94 329 LEU A C 1
ATOM 2543 O O . LEU A 1 329 ? 2.849 16.796 14.946 1.00 70.94 329 LEU A O 1
ATOM 2547 N N . SER A 1 330 ? 3.971 17.948 13.389 1.00 66.56 330 SER A N 1
ATOM 2548 C CA . SER A 1 330 ? 3.516 17.122 12.260 1.00 66.56 330 SER A CA 1
ATOM 2549 C C . SER A 1 330 ? 4.052 15.683 12.310 1.00 66.56 330 SER A C 1
ATOM 2551 O O . SER A 1 330 ? 3.533 14.814 11.622 1.00 66.56 330 SER A O 1
ATOM 2553 N N . SER A 1 331 ? 5.085 15.430 13.124 1.00 65.88 331 SER A N 1
ATOM 2554 C CA . SER A 1 331 ? 5.621 14.098 13.425 1.00 65.88 331 SER A CA 1
ATOM 2555 C C . SER A 1 331 ? 5.077 13.491 14.731 1.00 65.88 331 SER A C 1
ATOM 2557 O O . SER A 1 331 ? 5.650 12.531 15.236 1.00 65.88 331 SER A O 1
ATOM 2559 N N . LEU A 1 332 ? 4.022 14.055 15.329 1.00 66.00 332 LEU A N 1
ATOM 2560 C CA . LEU A 1 332 ? 3.245 13.342 16.349 1.00 66.00 332 LEU A CA 1
ATOM 2561 C C . LEU A 1 332 ? 2.585 12.114 15.692 1.00 66.00 332 LEU A C 1
ATOM 2563 O O . LEU A 1 332 ? 2.216 12.181 14.522 1.00 66.00 332 LEU A O 1
ATOM 2567 N N . CYS A 1 333 ? 2.480 10.994 16.412 1.00 56.31 333 CYS A N 1
ATOM 2568 C CA . CYS A 1 333 ? 2.006 9.705 15.880 1.00 56.31 333 CYS A CA 1
ATOM 2569 C C . CYS A 1 333 ? 2.837 9.132 14.701 1.00 56.31 333 CYS A C 1
ATOM 2571 O O . CYS A 1 333 ? 2.394 8.191 14.043 1.00 56.31 333 CYS A O 1
ATOM 2573 N N . SER A 1 334 ? 4.028 9.674 14.406 1.00 68.69 334 SER A N 1
ATOM 2574 C CA . SER A 1 334 ? 4.923 9.127 13.374 1.00 68.69 334 SER A CA 1
ATOM 2575 C C . SER A 1 334 ? 5.760 7.950 13.911 1.00 68.69 334 SER A C 1
ATOM 2577 O O . SER A 1 334 ? 5.452 7.399 14.967 1.00 68.69 334 SER A O 1
ATOM 2579 N N . LYS A 1 335 ? 6.819 7.548 13.187 1.00 72.00 335 LYS A N 1
ATOM 2580 C CA . LYS A 1 335 ? 7.847 6.592 13.659 1.00 72.00 335 LYS A CA 1
ATOM 2581 C C . LYS A 1 335 ? 9.245 7.242 13.748 1.00 72.00 335 LYS A C 1
ATOM 2583 O O . LYS A 1 335 ? 10.271 6.641 13.417 1.00 72.00 335 LYS A O 1
ATOM 2588 N N . ARG A 1 336 ? 9.308 8.525 14.128 1.00 75.44 336 ARG A N 1
ATOM 2589 C CA . ARG A 1 336 ? 10.516 9.370 14.061 1.00 75.44 336 ARG A CA 1
ATOM 2590 C C . ARG A 1 336 ? 11.598 8.935 15.047 1.00 75.44 336 ARG A C 1
ATOM 2592 O O . ARG A 1 336 ? 12.783 9.044 14.711 1.00 75.44 336 ARG A O 1
ATOM 2599 N N . PHE A 1 337 ? 11.237 8.416 16.219 1.00 72.88 337 PHE A N 1
ATOM 2600 C CA . PHE A 1 337 ? 12.201 7.932 17.206 1.00 72.88 337 PHE A CA 1
ATOM 2601 C C . PHE A 1 337 ? 13.131 6.863 16.619 1.00 72.88 337 PHE A C 1
ATOM 2603 O O . PHE A 1 337 ? 14.332 6.940 16.864 1.00 72.88 337 PHE A O 1
ATOM 2610 N N . LEU A 1 338 ? 12.652 5.939 15.768 1.00 76.50 338 LEU A N 1
ATOM 2611 C CA . LEU A 1 338 ? 13.510 4.958 15.082 1.00 76.50 338 LEU A CA 1
ATOM 2612 C C . LEU A 1 338 ? 14.632 5.641 14.291 1.00 76.50 338 LEU A C 1
ATOM 2614 O O . LEU A 1 338 ? 15.806 5.298 14.438 1.00 76.50 338 LEU A O 1
ATOM 2618 N N . THR A 1 339 ? 14.278 6.670 13.520 1.00 80.06 339 THR A N 1
ATOM 2619 C CA . THR A 1 339 ? 15.220 7.436 12.691 1.00 80.06 339 THR A CA 1
ATOM 2620 C C . THR A 1 339 ? 16.249 8.175 13.561 1.00 80.06 339 THR A C 1
ATOM 2622 O O . THR A 1 339 ? 17.441 8.185 13.250 1.00 80.06 339 THR A O 1
ATOM 2625 N N . ILE A 1 340 ? 15.828 8.728 14.707 1.00 79.06 340 ILE A N 1
ATOM 2626 C CA . ILE A 1 340 ? 16.728 9.354 15.695 1.00 79.06 340 ILE A CA 1
ATOM 2627 C C . ILE A 1 340 ? 17.656 8.310 16.335 1.00 79.06 340 ILE A C 1
ATOM 2629 O O . ILE A 1 340 ? 18.858 8.547 16.471 1.00 79.06 340 ILE A O 1
ATOM 2633 N N . LYS A 1 341 ? 17.142 7.127 16.694 1.00 81.81 341 LYS A N 1
ATOM 2634 C CA . LYS A 1 341 ? 17.958 6.028 17.236 1.00 81.81 341 LYS A CA 1
ATOM 2635 C C . LYS A 1 341 ? 18.964 5.538 16.188 1.00 81.81 341 LYS A C 1
ATOM 2637 O O . LYS A 1 341 ? 20.066 5.169 16.578 1.00 81.81 341 LYS A O 1
ATOM 2642 N N . GLY A 1 342 ? 18.648 5.616 14.890 1.00 81.88 342 GLY A N 1
ATOM 2643 C CA . GLY A 1 342 ? 19.568 5.318 13.783 1.00 81.88 342 GLY A CA 1
ATOM 2644 C C . GLY A 1 342 ? 20.827 6.192 13.780 1.00 81.88 342 GLY A C 1
ATOM 2645 O O . GLY A 1 342 ? 21.921 5.684 13.539 1.00 81.88 342 GLY A O 1
ATOM 2646 N N . VAL A 1 343 ? 20.699 7.475 14.149 1.00 82.31 343 VAL A N 1
ATOM 2647 C CA . VAL A 1 343 ? 21.840 8.397 14.350 1.00 82.31 343 VAL A CA 1
ATOM 2648 C C . VAL A 1 343 ? 22.706 7.985 15.549 1.00 82.31 343 VAL A C 1
ATOM 2650 O O . VAL A 1 343 ? 23.925 8.148 15.522 1.00 82.31 343 VAL A O 1
ATOM 2653 N N . LEU A 1 344 ? 22.083 7.491 16.624 1.00 83.94 344 LEU A N 1
ATOM 2654 C CA . LEU A 1 344 ? 22.736 7.274 17.921 1.00 83.94 344 LEU A CA 1
ATOM 2655 C C . LEU A 1 344 ? 23.366 5.881 18.072 1.00 83.94 344 LEU A C 1
ATOM 2657 O O . LEU A 1 344 ? 24.501 5.769 18.534 1.00 83.94 344 LEU A O 1
ATOM 2661 N N . ASP A 1 345 ? 22.629 4.828 17.716 1.00 87.75 345 ASP A N 1
ATOM 2662 C CA . ASP A 1 345 ? 23.088 3.439 17.658 1.00 87.75 345 ASP A CA 1
ATOM 2663 C C . ASP A 1 345 ? 22.277 2.675 16.586 1.00 87.75 345 ASP A C 1
ATOM 2665 O O . ASP A 1 345 ? 21.139 2.262 16.851 1.00 87.75 345 ASP A O 1
ATOM 2669 N N . PRO A 1 346 ? 22.853 2.399 15.398 1.00 91.44 346 PRO A N 1
ATOM 2670 C CA . PRO A 1 346 ? 22.162 1.682 14.324 1.00 91.44 346 PRO A CA 1
ATOM 2671 C C . PRO A 1 346 ? 21.748 0.256 14.735 1.00 91.44 346 PRO A C 1
ATOM 2673 O O . PRO A 1 346 ? 20.795 -0.301 14.192 1.00 91.44 346 PRO A O 1
ATOM 2676 N N . LYS A 1 347 ? 22.401 -0.336 15.745 1.00 92.50 347 LYS A N 1
ATOM 2677 C CA . LYS A 1 347 ? 22.034 -1.650 16.296 1.00 92.50 347 LYS A CA 1
ATOM 2678 C C . LYS A 1 347 ? 20.805 -1.553 17.188 1.00 92.50 347 LYS A C 1
ATOM 2680 O O . LYS A 1 347 ? 20.020 -2.497 17.234 1.00 92.50 347 LYS A O 1
ATOM 2685 N N . ALA A 1 348 ? 20.662 -0.461 17.939 1.00 88.25 348 ALA A N 1
ATOM 2686 C CA . ALA A 1 348 ? 19.469 -0.200 18.736 1.00 88.25 348 ALA A CA 1
ATOM 2687 C C . ALA A 1 348 ? 18.274 0.087 17.833 1.00 88.25 348 ALA A C 1
ATOM 2689 O O . ALA A 1 348 ? 17.237 -0.534 18.032 1.00 88.25 348 ALA A O 1
ATOM 2690 N N . MET A 1 349 ? 18.453 0.927 16.810 1.00 92.25 349 MET A N 1
ATOM 2691 C CA . MET A 1 349 ? 17.444 1.186 15.781 1.00 92.25 349 MET A CA 1
ATOM 2692 C C . MET A 1 349 ? 16.926 -0.116 15.158 1.00 92.25 349 MET A C 1
ATOM 2694 O O . MET A 1 349 ? 15.731 -0.380 15.231 1.00 92.25 349 MET A O 1
ATOM 2698 N N . ALA A 1 350 ? 17.816 -0.997 14.686 1.00 92.69 350 ALA A N 1
ATOM 2699 C CA . ALA A 1 350 ? 17.418 -2.270 14.081 1.00 92.69 350 ALA A CA 1
ATOM 2700 C C . ALA A 1 350 ? 16.592 -3.177 15.017 1.00 92.69 350 ALA A C 1
ATOM 2702 O O . ALA A 1 350 ? 15.647 -3.832 14.583 1.00 92.69 350 ALA A O 1
ATOM 2703 N N . ARG A 1 351 ? 16.920 -3.206 16.317 1.00 91.38 351 ARG A N 1
ATOM 2704 C CA . ARG A 1 351 ? 16.139 -3.952 17.320 1.00 91.38 351 ARG A CA 1
ATOM 2705 C C . ARG A 1 351 ? 14.799 -3.282 17.627 1.00 91.38 351 ARG A C 1
ATOM 2707 O O . ARG A 1 351 ? 13.808 -3.982 17.805 1.00 91.38 351 ARG A O 1
ATOM 2714 N N . LEU A 1 352 ? 14.775 -1.953 17.714 1.00 87.94 352 LEU A N 1
ATOM 2715 C CA . LEU A 1 352 ? 13.568 -1.183 18.008 1.00 87.94 352 LEU A CA 1
ATOM 2716 C C . LEU A 1 352 ? 12.568 -1.237 16.852 1.00 87.94 352 LEU A C 1
ATOM 2718 O O . LEU A 1 352 ? 11.393 -1.402 17.133 1.00 87.94 352 LEU A O 1
ATOM 2722 N N . ALA A 1 353 ? 13.014 -1.214 15.592 1.00 91.31 353 ALA A N 1
ATOM 2723 C CA . ALA A 1 353 ? 12.132 -1.331 14.428 1.00 91.31 353 ALA A CA 1
ATOM 2724 C C . ALA A 1 353 ? 11.355 -2.663 14.423 1.00 91.31 353 ALA A C 1
ATOM 2726 O O . ALA A 1 353 ? 10.149 -2.686 14.196 1.00 91.31 353 ALA A O 1
ATOM 2727 N N . VAL A 1 354 ? 12.021 -3.776 14.759 1.00 91.56 354 VAL A N 1
ATOM 2728 C CA . VAL A 1 354 ? 11.355 -5.079 14.959 1.00 91.56 354 VAL A CA 1
ATOM 2729 C C . VAL A 1 354 ? 10.443 -5.063 16.178 1.00 91.56 354 VAL A C 1
ATOM 2731 O O . VAL A 1 354 ? 9.325 -5.564 16.120 1.00 91.56 354 VAL A O 1
ATOM 2734 N N . GLY A 1 355 ? 10.925 -4.514 17.293 1.00 88.75 355 GLY A N 1
ATOM 2735 C CA . GLY A 1 355 ? 10.160 -4.452 18.531 1.00 88.75 355 GLY A CA 1
ATOM 2736 C C . GLY A 1 355 ? 8.862 -3.662 18.385 1.00 88.75 355 GLY A C 1
ATOM 2737 O O . GLY A 1 355 ? 7.827 -4.143 18.824 1.00 88.75 355 GLY A O 1
ATOM 2738 N N . GLU A 1 356 ? 8.913 -2.511 17.717 1.00 88.38 356 GLU A N 1
ATOM 2739 C CA . GLU A 1 356 ? 7.760 -1.661 17.428 1.00 88.38 356 GLU A CA 1
ATOM 2740 C C . GLU A 1 356 ? 6.778 -2.334 16.463 1.00 88.38 356 GLU A C 1
ATOM 2742 O O . GLU A 1 356 ? 5.572 -2.348 16.712 1.00 88.38 356 GLU A O 1
ATOM 2747 N N . ALA A 1 357 ? 7.276 -2.949 15.385 1.00 89.81 357 ALA A N 1
ATOM 2748 C CA . ALA A 1 357 ? 6.419 -3.695 14.467 1.00 89.81 357 ALA A CA 1
ATOM 2749 C C . ALA A 1 357 ? 5.657 -4.818 15.199 1.00 89.81 357 ALA A C 1
ATOM 2751 O O . ALA A 1 357 ? 4.481 -5.052 14.926 1.00 89.81 357 ALA A O 1
ATOM 2752 N N . LEU A 1 358 ? 6.289 -5.465 16.187 1.00 89.88 358 LEU A N 1
ATOM 2753 C CA . LEU A 1 358 ? 5.642 -6.465 17.037 1.00 89.88 358 LEU A CA 1
ATOM 2754 C C . LEU A 1 358 ? 4.697 -5.861 18.092 1.00 89.88 358 LEU A C 1
ATOM 2756 O O . LEU A 1 358 ? 3.652 -6.459 18.333 1.00 89.88 358 LEU A O 1
ATOM 2760 N N . THR A 1 359 ? 4.995 -4.706 18.704 1.00 87.19 359 THR A N 1
ATOM 2761 C CA . THR A 1 359 ? 4.066 -4.052 19.655 1.00 87.19 359 THR A CA 1
ATOM 2762 C C . THR A 1 359 ? 2.834 -3.463 18.979 1.00 87.19 359 THR A C 1
ATOM 2764 O O . THR A 1 359 ? 1.787 -3.395 19.613 1.00 87.19 359 THR A O 1
ATOM 2767 N N . ASN A 1 360 ? 2.916 -3.112 17.694 1.00 86.56 360 ASN A N 1
ATOM 2768 C CA . ASN A 1 360 ? 1.748 -2.751 16.887 1.00 86.56 360 ASN A CA 1
ATOM 2769 C C . ASN A 1 360 ? 0.937 -3.996 16.472 1.00 86.56 360 ASN A C 1
ATOM 2771 O O . ASN A 1 360 ? -0.290 -3.955 16.457 1.00 86.56 360 ASN A O 1
ATOM 2775 N N . LEU A 1 361 ? 1.600 -5.124 16.182 1.00 87.69 361 LEU A N 1
ATOM 2776 C CA . LEU A 1 361 ? 0.939 -6.363 15.747 1.00 87.69 361 LEU A CA 1
ATOM 2777 C C . LEU A 1 361 ? 0.212 -7.116 16.880 1.00 87.69 361 LEU A C 1
ATOM 2779 O O . LEU A 1 361 ? -0.770 -7.808 16.619 1.00 87.69 361 LEU A O 1
ATOM 2783 N N . VAL A 1 362 ? 0.677 -6.978 18.128 1.00 86.88 362 VAL A N 1
ATOM 2784 C CA . VAL A 1 362 ? 0.233 -7.772 19.297 1.00 86.88 362 VAL A CA 1
ATOM 2785 C C . VAL A 1 362 ? -1.258 -7.631 19.651 1.00 86.88 362 VAL A C 1
ATOM 2787 O O . VAL A 1 362 ? -1.786 -8.403 20.450 1.00 86.88 362 VAL A O 1
ATOM 2790 N N . TRP A 1 363 ? -1.941 -6.636 19.084 1.00 87.69 363 TRP A N 1
ATOM 2791 C CA . TRP A 1 363 ? -3.359 -6.358 19.322 1.00 87.69 363 TRP A CA 1
ATOM 2792 C C . TRP A 1 363 ? -4.312 -7.239 18.513 1.00 87.69 363 TRP A C 1
ATOM 2794 O O . TRP A 1 363 ? -5.503 -7.293 18.826 1.00 87.69 363 TRP A O 1
ATOM 2804 N N . ALA A 1 364 ? -3.805 -7.948 17.503 1.00 85.56 364 ALA A N 1
ATOM 2805 C CA . ALA A 1 364 ? -4.540 -8.983 16.794 1.00 85.56 364 ALA A CA 1
ATOM 2806 C C . ALA A 1 364 ? -4.187 -10.367 17.352 1.00 85.56 364 ALA A C 1
ATOM 2808 O O . ALA A 1 364 ? -3.031 -10.658 17.643 1.00 85.56 364 ALA A O 1
ATOM 2809 N N . ASN A 1 365 ? -5.174 -11.258 17.456 1.00 82.75 365 ASN A N 1
ATOM 2810 C CA . ASN A 1 365 ? -4.904 -12.665 17.733 1.00 82.75 365 ASN A CA 1
ATOM 2811 C C . ASN A 1 365 ? -4.087 -13.294 16.582 1.00 82.75 365 ASN A C 1
ATOM 2813 O O . ASN A 1 365 ? -4.425 -13.101 15.413 1.00 82.75 365 ASN A O 1
ATOM 2817 N N . VAL A 1 366 ? -3.049 -14.074 16.896 1.00 84.31 366 VAL A N 1
ATOM 2818 C CA . VAL A 1 366 ? -2.164 -14.752 15.923 1.00 84.31 366 VAL A CA 1
ATOM 2819 C C . VAL A 1 366 ? -1.929 -16.201 16.355 1.00 84.31 366 VAL A C 1
ATOM 2821 O O . VAL A 1 366 ? -2.111 -16.541 17.521 1.00 84.31 366 VAL A O 1
ATOM 2824 N N . THR A 1 367 ? -1.501 -17.071 15.440 1.00 82.88 367 THR A N 1
ATOM 2825 C CA . THR A 1 367 ? -1.223 -18.485 15.753 1.00 82.88 367 THR A CA 1
ATOM 2826 C C . THR A 1 367 ? 0.013 -18.668 16.637 1.00 82.88 367 THR A C 1
ATOM 2828 O O . THR A 1 367 ? -0.101 -19.182 17.748 1.00 82.88 367 THR A O 1
ATOM 2831 N N . PHE A 1 368 ? 1.185 -18.229 16.172 1.00 84.44 368 PHE A N 1
ATOM 2832 C CA . PHE A 1 368 ? 2.445 -18.244 16.921 1.00 84.44 368 PHE A CA 1
ATOM 2833 C C . PHE A 1 368 ? 3.332 -17.070 16.495 1.00 84.44 368 PHE A C 1
ATOM 2835 O O . PHE A 1 368 ? 3.290 -16.642 15.343 1.00 84.44 368 PHE A O 1
ATOM 2842 N N . LEU A 1 369 ? 4.210 -16.591 17.387 1.00 84.38 369 LEU A N 1
ATOM 2843 C CA . LEU A 1 369 ? 5.175 -15.533 17.047 1.00 84.38 369 LEU A CA 1
ATOM 2844 C C . LEU A 1 369 ? 6.087 -15.931 15.868 1.00 84.38 369 LEU A C 1
ATOM 2846 O O . LEU A 1 369 ? 6.400 -15.091 15.035 1.00 84.38 369 LEU A O 1
ATOM 2850 N N . SER A 1 370 ? 6.450 -17.212 15.745 1.00 87.75 370 SER A N 1
ATOM 2851 C CA . SER A 1 370 ? 7.254 -17.744 14.629 1.00 87.75 370 SER A CA 1
ATOM 2852 C C . SER A 1 370 ? 6.575 -17.665 13.258 1.00 87.75 370 SER A C 1
ATOM 2854 O O . SER A 1 370 ? 7.236 -17.764 12.219 1.00 87.75 370 SER A O 1
ATOM 2856 N N . ASP A 1 371 ? 5.253 -17.500 13.241 1.00 89.94 371 ASP A N 1
ATOM 2857 C CA . ASP A 1 371 ? 4.478 -17.401 12.009 1.00 89.94 371 ASP A CA 1
ATOM 2858 C C . ASP A 1 371 ? 4.513 -15.970 11.461 1.00 89.94 371 ASP A C 1
ATOM 2860 O O . ASP A 1 371 ? 4.278 -15.779 10.271 1.00 89.94 371 ASP A O 1
ATOM 2864 N N . VAL A 1 372 ? 4.916 -14.985 12.277 1.00 90.88 372 VAL A N 1
ATOM 2865 C CA . VAL A 1 372 ? 5.164 -13.609 11.833 1.00 90.88 372 VAL A CA 1
ATOM 2866 C C . VAL A 1 372 ? 6.284 -13.586 10.793 1.00 90.88 372 VAL A C 1
ATOM 2868 O O . VAL A 1 372 ? 7.338 -14.223 10.937 1.00 90.88 372 VAL A O 1
ATOM 2871 N N . LYS A 1 373 ? 6.022 -12.857 9.717 1.00 93.44 373 LYS A N 1
ATOM 2872 C CA . LYS A 1 373 ? 6.916 -12.584 8.595 1.00 93.44 373 LYS A CA 1
ATOM 2873 C C . LYS A 1 373 ? 7.092 -11.075 8.469 1.00 93.44 373 LYS A C 1
ATOM 2875 O O . LYS A 1 373 ? 6.316 -10.306 9.045 1.00 93.44 373 LYS A O 1
ATOM 2880 N N . THR A 1 374 ? 8.169 -10.645 7.821 1.00 93.69 374 THR A N 1
ATOM 2881 C CA . THR A 1 374 ? 8.549 -9.229 7.804 1.00 93.69 374 THR A CA 1
ATOM 2882 C C . THR A 1 374 ? 9.139 -8.814 6.465 1.00 93.69 374 THR A C 1
ATOM 2884 O O . THR A 1 374 ? 9.955 -9.523 5.881 1.00 93.69 374 THR A O 1
ATOM 2887 N N . SER A 1 375 ? 8.757 -7.622 6.008 1.00 92.94 375 SER A N 1
ATOM 2888 C CA . SER A 1 375 ? 9.442 -6.908 4.933 1.00 92.94 375 SER A CA 1
ATOM 2889 C C . SER A 1 375 ? 10.421 -5.905 5.543 1.00 92.94 375 SER A C 1
ATOM 2891 O O . SER A 1 375 ? 10.027 -5.120 6.411 1.00 92.94 375 SER A O 1
ATOM 2893 N N . GLY A 1 376 ? 11.695 -5.962 5.145 1.00 93.06 376 GLY A N 1
ATOM 2894 C CA . GLY A 1 376 ? 12.759 -5.109 5.684 1.00 93.06 376 GLY A CA 1
ATOM 2895 C C . GLY A 1 376 ? 13.280 -4.108 4.659 1.00 93.06 376 GLY A C 1
ATOM 2896 O O . GLY A 1 376 ? 13.960 -4.505 3.719 1.00 93.06 376 GLY A O 1
ATOM 2897 N N . ASN A 1 377 ? 12.995 -2.820 4.863 1.00 91.81 377 ASN A N 1
ATOM 2898 C CA . ASN A 1 377 ? 13.290 -1.757 3.900 1.00 91.81 377 ASN A CA 1
ATOM 2899 C C . ASN A 1 377 ? 14.387 -0.814 4.411 1.00 91.81 377 ASN A C 1
ATOM 2901 O O . ASN A 1 377 ? 14.224 -0.173 5.452 1.00 91.81 377 ASN A O 1
ATOM 2905 N N . TRP A 1 378 ? 15.507 -0.744 3.688 1.00 91.50 378 TRP A N 1
ATOM 2906 C CA . TRP A 1 378 ? 16.742 -0.081 4.125 1.00 91.50 378 TRP A CA 1
ATOM 2907 C C . TRP A 1 378 ? 16.969 1.249 3.404 1.00 91.50 378 TRP A C 1
ATOM 2909 O O . TRP A 1 378 ? 17.087 1.282 2.183 1.00 91.50 378 TRP A O 1
ATOM 2919 N N . MET A 1 379 ? 17.128 2.346 4.147 1.00 90.31 379 MET A N 1
ATOM 2920 C CA . MET A 1 379 ? 17.401 3.670 3.575 1.00 90.31 379 MET A CA 1
ATOM 2921 C C . MET A 1 379 ? 18.701 4.234 4.145 1.00 90.31 379 MET A C 1
ATOM 2923 O O . MET A 1 379 ? 18.757 4.629 5.309 1.00 90.31 379 MET A O 1
ATOM 2927 N N . TYR A 1 380 ? 19.753 4.271 3.326 1.00 89.44 380 TYR A N 1
ATOM 2928 C CA . TYR A 1 380 ? 21.099 4.679 3.733 1.00 89.44 380 TYR A CA 1
ATOM 2929 C C . TYR A 1 380 ? 21.794 5.512 2.649 1.00 89.44 380 TYR A C 1
ATOM 2931 O O . TYR A 1 380 ? 21.551 5.354 1.457 1.00 89.44 380 TYR A O 1
ATOM 2939 N N . ALA A 1 381 ? 22.739 6.355 3.060 1.00 89.00 381 ALA A N 1
ATOM 2940 C CA . ALA A 1 381 ? 23.724 6.964 2.167 1.00 89.00 381 ALA A CA 1
ATOM 2941 C C . ALA A 1 381 ? 25.002 6.106 2.166 1.00 89.00 381 ALA A C 1
ATOM 2943 O O . ALA A 1 381 ? 26.059 6.537 2.624 1.00 89.00 381 ALA A O 1
ATOM 2944 N N . ALA A 1 382 ? 24.904 4.838 1.751 1.00 86.06 382 ALA A N 1
ATOM 2945 C CA . ALA A 1 382 ? 25.878 3.790 2.094 1.00 86.06 382 ALA A CA 1
ATOM 2946 C C . ALA A 1 382 ? 27.311 4.047 1.579 1.00 86.06 382 ALA A C 1
ATOM 2948 O O . ALA A 1 382 ? 28.268 3.480 2.111 1.00 86.06 382 ALA A O 1
ATOM 2949 N N . LYS A 1 383 ? 27.460 4.908 0.563 1.00 84.06 383 LYS A N 1
ATOM 2950 C CA . LYS A 1 383 ? 28.748 5.343 -0.004 1.00 84.06 383 LYS A CA 1
ATOM 2951 C C . LYS A 1 383 ? 29.455 6.431 0.825 1.00 84.06 383 LYS A C 1
ATOM 2953 O O . LYS A 1 383 ? 30.649 6.647 0.619 1.00 84.06 383 LYS A O 1
ATOM 2958 N N . LEU A 1 384 ? 28.763 7.101 1.751 1.00 88.38 384 LEU A N 1
ATOM 2959 C CA . LEU A 1 384 ? 29.356 8.097 2.649 1.00 88.38 384 LEU A CA 1
ATOM 2960 C C . LEU A 1 384 ? 30.122 7.431 3.805 1.00 88.38 384 LEU A C 1
ATOM 2962 O O . LEU A 1 384 ? 29.863 6.287 4.190 1.00 88.38 384 LEU A O 1
ATOM 2966 N N . GLU A 1 385 ? 31.107 8.143 4.360 1.00 89.12 385 GLU A N 1
ATOM 2967 C CA . GLU A 1 385 ? 31.995 7.588 5.387 1.00 89.12 385 GLU A CA 1
ATOM 2968 C C . GLU A 1 385 ? 31.221 7.229 6.669 1.00 89.12 385 GLU A C 1
ATOM 2970 O O . GLU A 1 385 ? 30.486 8.044 7.217 1.00 89.12 385 GLU A O 1
ATOM 2975 N N . GLY A 1 386 ? 31.388 5.992 7.151 1.00 90.69 386 GLY A N 1
ATOM 2976 C CA . GLY A 1 386 ? 30.673 5.453 8.314 1.00 90.69 386 GLY A CA 1
ATOM 2977 C C . GLY A 1 386 ? 29.368 4.724 7.979 1.00 90.69 386 GLY A C 1
ATOM 2978 O O . GLY A 1 386 ? 29.103 3.675 8.567 1.00 90.69 386 GLY A O 1
ATOM 2979 N N . GLU A 1 387 ? 28.593 5.208 7.006 1.00 91.75 387 GLU A N 1
ATOM 2980 C CA . GLU A 1 387 ? 27.208 4.769 6.764 1.00 91.75 387 GLU A CA 1
ATOM 2981 C C . GLU A 1 387 ? 27.095 3.299 6.343 1.00 91.75 387 GLU A C 1
ATOM 2983 O O . GLU A 1 387 ? 26.362 2.539 6.974 1.00 91.75 387 GLU A O 1
ATOM 2988 N N . GLY A 1 388 ? 27.868 2.846 5.348 1.00 92.06 388 GLY A N 1
ATOM 2989 C CA . GLY A 1 388 ? 27.862 1.435 4.932 1.00 92.06 388 GLY A CA 1
ATOM 2990 C C . GLY A 1 388 ? 28.290 0.468 6.049 1.00 92.06 388 GLY A C 1
ATOM 2991 O O . GLY A 1 388 ? 27.788 -0.653 6.145 1.00 92.06 388 GLY A O 1
ATOM 2992 N N . ALA A 1 389 ? 29.159 0.913 6.965 1.00 94.00 389 ALA A N 1
ATOM 2993 C CA . ALA A 1 389 ? 29.530 0.127 8.142 1.00 94.00 389 ALA A CA 1
ATOM 2994 C C . ALA A 1 389 ? 28.440 0.138 9.228 1.00 94.00 389 ALA A C 1
ATOM 2996 O O . ALA A 1 389 ? 28.273 -0.865 9.920 1.00 94.00 389 ALA A O 1
ATOM 2997 N N . ALA A 1 390 ? 27.699 1.242 9.372 1.00 93.31 390 ALA A N 1
ATOM 2998 C CA . ALA A 1 390 ? 26.543 1.348 10.259 1.00 93.31 390 ALA A CA 1
ATOM 2999 C C . ALA A 1 390 ? 25.383 0.455 9.785 1.00 93.31 390 ALA A C 1
ATOM 3001 O O . ALA A 1 390 ? 24.806 -0.259 10.602 1.00 93.31 390 ALA A O 1
ATOM 3002 N N . MET A 1 391 ? 25.108 0.425 8.475 1.00 94.25 391 MET A N 1
ATOM 3003 C CA . MET A 1 391 ? 24.121 -0.463 7.846 1.00 94.25 391 MET A CA 1
ATOM 3004 C C . MET A 1 391 ? 24.460 -1.942 8.079 1.00 94.25 391 MET A C 1
ATOM 3006 O O . MET A 1 391 ? 23.617 -2.717 8.522 1.00 94.25 391 MET A O 1
ATOM 3010 N N . TYR A 1 392 ? 25.722 -2.331 7.873 1.00 94.44 392 TYR A N 1
ATOM 3011 C CA . TYR A 1 392 ? 26.193 -3.693 8.146 1.00 94.44 392 TYR A CA 1
ATOM 3012 C C . TYR A 1 392 ? 26.056 -4.080 9.632 1.00 94.44 392 TYR A C 1
ATOM 3014 O O . TYR A 1 392 ? 25.630 -5.186 9.972 1.00 94.44 392 TYR A O 1
ATOM 3022 N N . ASP A 1 393 ? 26.389 -3.158 10.538 1.00 94.81 393 ASP A N 1
ATOM 3023 C CA . ASP A 1 393 ? 26.242 -3.358 11.979 1.00 94.81 393 ASP A CA 1
ATOM 3024 C C . ASP A 1 393 ? 24.757 -3.459 12.406 1.00 94.81 393 ASP A C 1
ATOM 3026 O O . ASP A 1 393 ? 24.443 -4.266 13.287 1.00 94.81 393 ASP A O 1
ATOM 3030 N N . ALA A 1 394 ? 23.851 -2.708 11.764 1.00 95.06 394 ALA A N 1
ATOM 3031 C CA . ALA A 1 394 ? 22.398 -2.832 11.919 1.00 95.06 394 ALA A CA 1
ATOM 3032 C C . ALA A 1 394 ? 21.880 -4.189 11.419 1.00 95.06 394 ALA A C 1
ATOM 3034 O O . ALA A 1 394 ? 21.175 -4.869 12.160 1.00 95.06 394 ALA A O 1
ATOM 3035 N N . ALA A 1 395 ? 22.284 -4.634 10.225 1.00 95.12 395 ALA A N 1
ATOM 3036 C CA . ALA A 1 395 ? 21.894 -5.926 9.653 1.00 95.12 395 ALA A CA 1
ATOM 3037 C C . ALA A 1 395 ? 22.291 -7.117 10.546 1.00 95.12 395 ALA A C 1
ATOM 3039 O O . ALA A 1 395 ? 21.492 -8.030 10.764 1.00 95.12 395 ALA A O 1
ATOM 3040 N N . ILE A 1 396 ? 23.483 -7.082 11.157 1.00 95.81 396 ILE A N 1
ATOM 3041 C CA . ILE A 1 396 ? 23.884 -8.084 12.158 1.00 95.81 396 ILE A CA 1
ATOM 3042 C C . ILE A 1 396 ? 22.990 -8.020 13.403 1.00 95.81 396 ILE A C 1
ATOM 3044 O O . ILE A 1 396 ? 22.593 -9.058 13.933 1.00 95.81 396 ILE A O 1
ATOM 3048 N N . ALA A 1 397 ? 22.685 -6.825 13.914 1.00 94.44 397 ALA A N 1
ATOM 3049 C CA . ALA A 1 397 ? 21.828 -6.678 15.091 1.00 94.44 397 ALA A CA 1
ATOM 3050 C C . ALA A 1 397 ? 20.394 -7.170 14.830 1.00 94.44 397 ALA A C 1
ATOM 3052 O O . ALA A 1 397 ? 19.822 -7.836 15.694 1.00 94.44 397 ALA A O 1
ATOM 3053 N N . LEU A 1 398 ? 19.869 -6.892 13.635 1.00 94.31 398 LEU A N 1
ATOM 3054 C CA . LEU A 1 398 ? 18.574 -7.349 13.148 1.00 94.31 398 LEU A CA 1
ATOM 3055 C C . LEU A 1 398 ? 18.519 -8.875 13.068 1.00 94.31 398 LEU A C 1
ATOM 3057 O O . LEU A 1 398 ? 17.677 -9.492 13.711 1.00 94.31 398 LEU A O 1
ATOM 3061 N N . SER A 1 399 ? 19.473 -9.485 12.356 1.00 93.94 399 SER A N 1
ATOM 3062 C CA . SER A 1 399 ? 19.557 -10.938 12.185 1.00 93.94 399 SER A CA 1
ATOM 3063 C C . SER A 1 399 ? 19.612 -11.670 13.529 1.00 93.94 399 SER A C 1
ATOM 3065 O O . SER A 1 399 ? 18.846 -12.606 13.744 1.00 93.94 399 SER A O 1
ATOM 3067 N N . ASN A 1 400 ? 20.438 -11.205 14.475 1.00 93.31 400 ASN A N 1
ATOM 3068 C CA . ASN A 1 400 ? 20.505 -11.802 15.812 1.00 93.31 400 ASN A CA 1
ATOM 3069 C C . ASN A 1 400 ? 19.164 -11.712 16.565 1.00 93.31 400 ASN A C 1
ATOM 3071 O O . ASN A 1 400 ? 18.743 -12.699 17.162 1.00 93.31 400 ASN A O 1
ATOM 3075 N N . ALA A 1 401 ? 18.488 -10.558 16.521 1.00 90.06 401 ALA A N 1
ATOM 3076 C CA . ALA A 1 401 ? 17.197 -10.370 17.184 1.00 90.06 401 ALA A CA 1
ATOM 3077 C C . ALA A 1 401 ? 16.087 -11.222 16.545 1.00 90.06 401 ALA A C 1
ATOM 3079 O O . ALA A 1 401 ? 15.284 -11.821 17.255 1.00 90.06 401 ALA A O 1
ATOM 3080 N N . MET A 1 402 ? 16.065 -11.328 15.215 1.00 90.81 402 MET A N 1
ATOM 3081 C CA . MET A 1 402 ? 15.089 -12.145 14.491 1.00 90.81 402 MET A CA 1
ATOM 3082 C C . MET A 1 402 ? 15.283 -13.644 14.744 1.00 90.81 402 MET A C 1
ATOM 3084 O O . MET A 1 402 ? 14.304 -14.348 14.982 1.00 90.81 402 MET A O 1
ATOM 3088 N N . ILE A 1 403 ? 16.535 -14.116 14.801 1.00 90.94 403 ILE A N 1
ATOM 3089 C CA . ILE A 1 403 ? 16.869 -15.494 15.197 1.00 90.94 403 ILE A CA 1
ATOM 3090 C C . ILE A 1 403 ? 16.412 -15.779 16.637 1.00 90.94 403 ILE A C 1
ATOM 3092 O O . ILE A 1 403 ? 15.848 -16.840 16.893 1.00 90.94 403 ILE A O 1
ATOM 3096 N N . GLU A 1 404 ? 16.615 -14.844 17.573 1.00 88.56 404 GLU A N 1
ATOM 3097 C 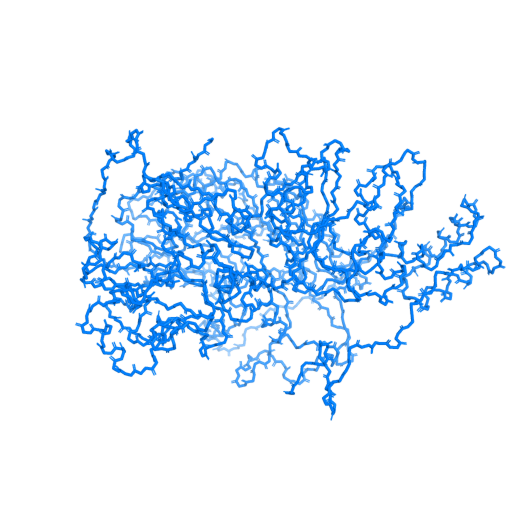CA . GLU A 1 404 ? 16.164 -14.984 18.969 1.00 88.56 404 GLU A CA 1
ATOM 3098 C C . GLU A 1 404 ? 14.628 -15.036 19.082 1.00 88.56 404 GLU A C 1
ATOM 3100 O O . GLU A 1 404 ? 14.092 -15.836 19.847 1.00 88.56 404 GLU A O 1
ATOM 3105 N N . LEU A 1 405 ? 13.918 -14.243 18.274 1.00 85.94 405 LEU A N 1
ATOM 3106 C CA . LEU A 1 405 ? 12.450 -14.204 18.215 1.00 85.94 405 LEU A CA 1
ATOM 3107 C C . LEU A 1 405 ? 11.830 -15.312 17.339 1.00 85.94 405 LEU A C 1
ATOM 3109 O O . LEU A 1 405 ? 10.615 -15.485 17.354 1.00 85.94 405 LEU A O 1
ATOM 3113 N N . SER A 1 406 ? 12.646 -16.077 16.603 1.00 90.81 406 SER A N 1
ATOM 3114 C CA . SER A 1 406 ? 12.219 -17.079 15.607 1.00 90.81 406 SER A CA 1
ATOM 3115 C C . SER A 1 406 ? 11.340 -16.527 14.470 1.00 90.81 406 SER A C 1
ATOM 3117 O O . SER A 1 406 ? 10.531 -17.259 13.902 1.00 90.81 406 SER A O 1
ATOM 3119 N N . ILE A 1 407 ? 11.523 -15.251 14.118 1.00 90.31 407 ILE A N 1
ATOM 3120 C CA . ILE A 1 407 ? 10.862 -14.578 12.985 1.00 90.31 407 ILE A CA 1
ATOM 3121 C C . ILE A 1 407 ? 11.819 -14.470 11.790 1.00 90.31 407 ILE A C 1
ATOM 3123 O O . ILE A 1 407 ? 13.031 -14.640 11.938 1.00 90.31 407 ILE A O 1
ATOM 3127 N N . ALA A 1 408 ? 11.289 -14.180 10.600 1.00 88.62 408 ALA A N 1
ATOM 3128 C CA . ALA A 1 408 ? 12.081 -14.086 9.374 1.00 88.62 408 ALA A CA 1
ATOM 3129 C C . ALA A 1 408 ? 11.732 -12.842 8.548 1.00 88.62 408 ALA A C 1
ATOM 3131 O O . ALA A 1 408 ? 10.583 -12.395 8.551 1.00 88.62 408 ALA A O 1
ATOM 3132 N N . ILE A 1 409 ? 12.732 -12.345 7.815 1.00 91.81 409 ILE A N 1
ATOM 3133 C CA . ILE A 1 409 ? 12.534 -11.494 6.640 1.00 91.81 409 ILE A CA 1
ATOM 3134 C C . ILE A 1 409 ? 12.430 -12.402 5.419 1.00 91.81 409 ILE A C 1
ATOM 3136 O O . ILE A 1 409 ? 13.307 -13.237 5.194 1.00 91.81 409 ILE A O 1
ATOM 3140 N N . ASP A 1 410 ? 11.366 -12.220 4.652 1.00 88.25 410 ASP A N 1
ATOM 3141 C CA . ASP A 1 410 ? 11.052 -12.925 3.407 1.00 88.25 410 ASP A CA 1
ATOM 3142 C C . ASP A 1 410 ? 10.690 -11.971 2.250 1.00 88.25 410 ASP A C 1
ATOM 3144 O O . ASP A 1 410 ? 10.496 -12.429 1.128 1.00 88.25 410 ASP A O 1
ATOM 3148 N N . GLY A 1 411 ? 10.710 -10.654 2.490 1.00 87.12 411 GLY A N 1
ATOM 3149 C CA . GLY A 1 411 ? 10.655 -9.610 1.460 1.00 87.12 411 GLY A CA 1
ATOM 3150 C C . GLY A 1 411 ? 11.338 -8.309 1.904 1.00 87.12 411 GLY A C 1
ATOM 3151 O O . GLY A 1 411 ? 11.802 -8.195 3.038 1.00 87.12 411 GLY A O 1
ATOM 3152 N N . GLY A 1 412 ? 11.400 -7.308 1.028 1.00 86.44 412 GLY A N 1
ATOM 3153 C CA . GLY A 1 412 ? 11.986 -5.995 1.333 1.00 86.44 412 GLY A CA 1
ATOM 3154 C C . GLY A 1 412 ? 12.902 -5.474 0.231 1.00 86.44 412 GLY A C 1
ATOM 3155 O O . GLY A 1 412 ? 13.209 -6.191 -0.717 1.00 86.44 412 GLY A O 1
ATOM 3156 N N . ASN A 1 413 ? 13.323 -4.219 0.367 1.00 86.75 413 ASN A N 1
ATOM 3157 C CA . ASN A 1 413 ? 14.107 -3.493 -0.631 1.00 86.75 413 ASN A CA 1
ATOM 3158 C C . ASN A 1 413 ? 15.201 -2.631 0.040 1.00 86.75 413 ASN A C 1
ATOM 3160 O O . ASN A 1 413 ? 15.176 -2.399 1.254 1.00 86.75 413 ASN A O 1
ATOM 3164 N N . ASP A 1 414 ? 16.161 -2.122 -0.729 1.00 85.00 414 ASP A N 1
ATOM 3165 C CA . ASP A 1 414 ? 17.165 -1.175 -0.251 1.00 85.00 414 ASP A CA 1
ATOM 3166 C C . ASP A 1 414 ? 17.337 0.042 -1.170 1.00 85.00 414 ASP A C 1
ATOM 3168 O O . ASP A 1 414 ? 17.161 0.004 -2.383 1.00 85.00 414 ASP A O 1
ATOM 3172 N N . SER A 1 415 ? 17.650 1.180 -0.556 1.00 83.81 415 SER A N 1
ATOM 3173 C CA . SER A 1 415 ? 17.921 2.437 -1.240 1.00 83.81 415 SER A CA 1
ATOM 3174 C C . SER A 1 415 ? 19.152 3.073 -0.602 1.00 83.81 415 SER A C 1
ATOM 3176 O O . SER A 1 415 ? 19.094 3.689 0.466 1.00 83.81 415 SER A O 1
ATOM 3178 N N . ILE A 1 416 ? 20.292 2.848 -1.256 1.00 81.94 416 ILE A N 1
ATOM 3179 C CA . ILE A 1 416 ? 21.651 3.031 -0.713 1.00 81.94 416 ILE A CA 1
ATOM 3180 C C . ILE A 1 416 ? 22.363 4.319 -1.172 1.00 81.94 416 ILE A C 1
ATOM 3182 O O . ILE A 1 416 ? 23.538 4.535 -0.855 1.00 81.94 416 ILE A O 1
ATOM 3186 N N . SER A 1 417 ? 21.657 5.172 -1.913 1.00 78.12 417 SER A N 1
ATOM 3187 C CA . SER A 1 417 ? 22.108 6.445 -2.499 1.00 78.12 417 SER A CA 1
ATOM 3188 C C . SER A 1 417 ? 21.316 7.650 -1.963 1.00 78.12 417 SER A C 1
ATOM 3190 O O . SER A 1 417 ? 21.074 8.617 -2.681 1.00 78.12 417 SER A O 1
ATOM 3192 N N . LYS A 1 418 ? 20.859 7.595 -0.703 1.00 78.00 418 LYS A N 1
ATOM 3193 C CA . LYS A 1 418 ? 20.070 8.674 -0.087 1.00 78.00 418 LYS A CA 1
ATOM 3194 C C . LYS A 1 418 ? 20.945 9.861 0.352 1.00 78.00 418 LYS A C 1
ATOM 3196 O O . LYS A 1 418 ? 21.122 10.086 1.543 1.00 78.00 418 LYS A O 1
ATOM 3201 N N . ASP A 1 419 ? 21.458 10.649 -0.583 1.00 79.88 419 ASP A N 1
ATOM 3202 C CA . ASP A 1 419 ? 22.093 11.941 -0.296 1.00 79.88 419 ASP A CA 1
ATOM 3203 C C . ASP A 1 419 ? 21.790 12.991 -1.378 1.00 79.88 419 ASP A C 1
ATOM 3205 O O . ASP A 1 419 ? 21.325 12.673 -2.471 1.00 79.88 419 ASP A O 1
ATOM 3209 N N . SER A 1 420 ? 21.960 14.269 -1.035 1.00 82.12 420 SER A N 1
ATOM 3210 C CA . SER A 1 420 ? 21.729 15.409 -1.928 1.00 82.12 420 SER A CA 1
ATOM 3211 C C . SER A 1 420 ? 22.619 16.590 -1.540 1.00 82.12 420 SER A C 1
ATOM 3213 O O . SER A 1 420 ? 23.126 16.656 -0.420 1.00 82.12 420 SER A O 1
ATOM 3215 N N . TYR A 1 421 ? 22.811 17.544 -2.450 1.00 80.44 421 TYR A N 1
ATOM 3216 C CA . TYR A 1 421 ? 23.604 18.750 -2.206 1.00 80.44 421 TYR A CA 1
ATOM 3217 C C . TYR A 1 421 ? 22.695 19.976 -2.089 1.00 80.44 421 TYR A C 1
ATOM 3219 O O . TYR A 1 421 ? 22.082 20.384 -3.075 1.00 80.44 421 TYR A O 1
ATOM 3227 N N . ALA A 1 422 ? 22.616 20.563 -0.895 1.00 82.50 422 ALA A N 1
ATOM 3228 C CA . ALA A 1 422 ? 21.721 21.669 -0.557 1.00 82.50 422 ALA A CA 1
ATOM 3229 C C . ALA A 1 422 ? 22.457 22.722 0.285 1.00 82.50 422 ALA A C 1
ATOM 3231 O O . ALA A 1 422 ? 23.305 22.378 1.099 1.00 82.50 422 ALA A O 1
ATOM 3232 N N . ASP A 1 423 ? 22.168 24.003 0.046 1.00 79.69 423 ASP A N 1
ATOM 3233 C CA . ASP A 1 423 ? 22.804 25.166 0.697 1.00 79.69 423 ASP A CA 1
ATOM 3234 C C . ASP A 1 423 ? 24.354 25.139 0.802 1.00 79.69 423 ASP A C 1
ATOM 3236 O O . ASP A 1 423 ? 24.965 25.712 1.699 1.00 79.69 423 ASP A O 1
ATOM 3240 N N . GLY A 1 424 ? 25.022 24.467 -0.144 1.00 81.62 424 GLY A N 1
ATOM 3241 C CA . GLY A 1 424 ? 26.484 24.326 -0.158 1.00 81.62 424 GLY A CA 1
ATOM 3242 C C . GLY A 1 424 ? 27.040 23.117 0.609 1.00 81.62 424 GLY A C 1
ATOM 3243 O O . GLY A 1 424 ? 28.257 22.929 0.632 1.00 81.62 424 GLY A O 1
ATOM 3244 N N . GLU A 1 425 ? 26.179 22.286 1.196 1.00 85.75 425 GLU A N 1
ATOM 3245 C CA . GLU A 1 425 ? 26.542 21.121 2.005 1.00 85.75 425 GLU A CA 1
ATOM 3246 C C . GLU A 1 425 ? 25.914 19.820 1.468 1.00 85.75 425 GLU A C 1
ATOM 3248 O O . GLU A 1 425 ? 24.977 19.832 0.668 1.00 85.75 425 GLU A O 1
ATOM 3253 N N . VAL A 1 426 ? 26.443 18.668 1.900 1.00 84.62 426 VAL A N 1
ATOM 3254 C CA . VAL A 1 426 ? 25.837 17.356 1.618 1.00 84.62 426 VAL A CA 1
ATOM 3255 C C . VAL A 1 426 ? 24.828 17.038 2.716 1.00 84.62 426 VAL A C 1
ATOM 3257 O O . VAL A 1 426 ? 25.200 16.838 3.872 1.00 84.62 426 VAL A O 1
ATOM 3260 N N . VAL A 1 427 ? 23.558 16.951 2.338 1.00 85.12 427 VAL A N 1
ATOM 3261 C CA . VAL A 1 427 ? 22.447 16.571 3.209 1.00 85.12 427 VAL A CA 1
ATOM 3262 C C . VAL A 1 427 ? 22.098 15.108 2.966 1.00 85.12 427 VAL A C 1
ATOM 3264 O O . VAL A 1 427 ? 21.944 14.667 1.829 1.00 85.12 427 VAL A O 1
ATOM 3267 N N . LYS A 1 428 ? 21.941 14.353 4.054 1.00 85.69 428 LYS A N 1
ATOM 3268 C CA . LYS A 1 428 ? 21.526 12.947 4.046 1.00 85.69 428 LYS A CA 1
ATOM 3269 C C . LYS A 1 428 ? 20.483 12.708 5.144 1.00 85.69 428 LYS A C 1
ATOM 3271 O O . LYS A 1 428 ? 20.576 13.354 6.192 1.00 85.69 428 LYS A O 1
ATOM 3276 N N . PRO A 1 429 ? 19.534 11.773 4.976 1.00 82.00 429 PRO A N 1
ATOM 3277 C CA . PRO A 1 429 ? 18.774 11.271 6.103 1.00 82.00 429 PRO A CA 1
ATOM 3278 C C . PRO A 1 429 ? 19.699 10.443 7.017 1.00 82.00 429 PRO A C 1
ATOM 3280 O O . PRO A 1 429 ? 20.764 9.969 6.598 1.00 82.00 429 PRO A O 1
ATOM 3283 N N . PRO A 1 430 ? 19.318 10.236 8.283 1.00 83.94 430 PRO A N 1
ATOM 3284 C CA . PRO A 1 430 ? 19.877 9.160 9.087 1.00 83.94 430 PRO A CA 1
ATOM 3285 C C . PRO A 1 430 ? 19.689 7.803 8.406 1.00 83.94 430 PRO A C 1
ATOM 3287 O O . PRO A 1 430 ? 18.672 7.577 7.752 1.00 83.94 430 PRO A O 1
ATOM 3290 N N . GLY A 1 431 ? 20.643 6.893 8.607 1.00 87.06 431 GLY A N 1
ATOM 3291 C CA . GLY A 1 431 ? 20.469 5.494 8.232 1.00 87.06 431 GLY A CA 1
ATOM 3292 C C . GLY A 1 431 ? 19.249 4.901 8.936 1.00 87.06 431 GLY A C 1
ATOM 3293 O O . GLY A 1 431 ? 19.192 4.908 10.168 1.00 87.06 431 GLY A O 1
ATOM 3294 N N . ASN A 1 432 ? 18.280 4.428 8.156 1.00 89.25 432 ASN A N 1
ATOM 3295 C CA . ASN A 1 432 ? 16.953 4.045 8.626 1.00 89.25 432 ASN A CA 1
ATOM 3296 C C . ASN A 1 432 ? 16.568 2.639 8.139 1.00 89.25 432 ASN A C 1
ATOM 3298 O O . ASN A 1 432 ? 17.016 2.188 7.081 1.00 89.25 432 ASN A O 1
ATOM 3302 N N . LEU A 1 433 ? 15.722 1.963 8.914 1.00 92.31 433 LEU A N 1
ATOM 3303 C CA . LEU A 1 433 ? 15.141 0.660 8.600 1.00 92.31 433 LEU A CA 1
ATOM 3304 C C . LEU A 1 433 ? 13.654 0.699 8.938 1.00 92.31 433 LEU A C 1
ATOM 3306 O O . LEU A 1 433 ? 13.288 0.962 10.083 1.00 92.31 433 LEU A O 1
ATOM 3310 N N . VAL A 1 434 ? 12.812 0.382 7.961 1.00 91.44 434 VAL A N 1
ATOM 3311 C CA . VAL A 1 434 ? 11.375 0.176 8.165 1.00 91.44 434 VAL A CA 1
ATOM 3312 C C . VAL A 1 434 ? 11.090 -1.322 8.124 1.00 91.44 434 VAL A C 1
ATOM 3314 O O . VAL A 1 434 ? 11.456 -2.002 7.166 1.00 91.44 434 VAL A O 1
ATOM 3317 N N . ILE A 1 435 ? 10.451 -1.830 9.181 1.00 92.69 435 ILE A N 1
ATOM 3318 C CA . ILE A 1 435 ? 9.982 -3.215 9.284 1.00 92.69 435 ILE A CA 1
ATOM 3319 C C . ILE A 1 435 ? 8.460 -3.218 9.166 1.00 92.69 435 ILE A C 1
ATOM 3321 O O . ILE A 1 435 ? 7.774 -2.724 10.059 1.00 92.69 435 ILE A O 1
ATOM 3325 N N . SER A 1 436 ? 7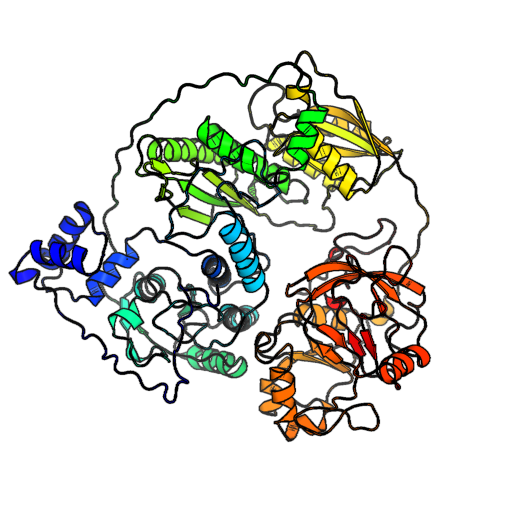.937 -3.824 8.103 1.00 91.31 436 SER A N 1
ATOM 3326 C CA . SER A 1 436 ? 6.504 -4.110 7.971 1.00 91.31 436 SER A CA 1
ATOM 3327 C C . SER A 1 436 ? 6.264 -5.562 8.374 1.00 91.31 436 SER A C 1
ATOM 3329 O O . SER A 1 436 ? 6.741 -6.468 7.691 1.00 91.31 436 SER A O 1
ATOM 3331 N N . ALA A 1 437 ? 5.566 -5.797 9.487 1.00 90.69 437 ALA A N 1
ATOM 3332 C CA . ALA A 1 437 ? 5.269 -7.140 9.989 1.00 90.69 437 ALA A CA 1
ATOM 3333 C C . ALA A 1 437 ? 3.871 -7.610 9.568 1.00 90.69 437 ALA A C 1
ATOM 3335 O O . ALA A 1 437 ? 2.911 -6.846 9.621 1.00 90.69 437 ALA A O 1
ATOM 3336 N N . TYR A 1 438 ? 3.757 -8.880 9.182 1.00 89.94 438 TYR A N 1
ATOM 3337 C CA . TYR A 1 438 ? 2.503 -9.500 8.762 1.00 89.94 438 TYR A CA 1
ATOM 3338 C C . TYR A 1 438 ? 2.422 -10.962 9.213 1.00 89.94 438 TYR A C 1
ATOM 3340 O O . TYR A 1 438 ? 3.427 -11.653 9.385 1.00 89.94 438 TYR A O 1
ATOM 3348 N N . VAL A 1 439 ? 1.198 -11.430 9.456 1.00 89.69 439 VAL A N 1
ATOM 3349 C CA . VAL A 1 439 ? 0.895 -12.775 9.964 1.00 89.69 439 VAL A CA 1
ATOM 3350 C C . VAL A 1 439 ? -0.561 -13.122 9.658 1.00 89.69 439 VAL A C 1
ATOM 3352 O O . VAL A 1 439 ? -1.396 -12.236 9.477 1.00 89.69 439 VAL A O 1
ATOM 3355 N N . THR A 1 440 ? -0.892 -14.411 9.621 1.00 87.00 440 THR A N 1
ATOM 3356 C CA . THR A 1 440 ? -2.293 -14.842 9.538 1.00 87.00 440 THR A CA 1
ATOM 3357 C C . THR A 1 440 ? -2.992 -14.606 10.878 1.00 87.00 440 THR A C 1
ATOM 3359 O O . THR A 1 440 ? -2.591 -15.174 11.893 1.00 87.00 440 THR A O 1
ATOM 3362 N N . CYS A 1 441 ? -4.068 -13.818 10.875 1.00 85.12 441 CYS A N 1
ATOM 3363 C CA . CYS A 1 441 ? -4.979 -13.700 12.012 1.00 85.12 441 CYS A CA 1
ATOM 3364 C C . CYS A 1 441 ? -6.043 -14.815 11.924 1.00 85.12 441 CYS A C 1
ATOM 3366 O O . CYS A 1 441 ? -6.887 -14.763 11.026 1.00 85.12 441 CYS A O 1
ATOM 3368 N N . PRO A 1 442 ? -6.034 -15.839 12.804 1.00 82.94 442 PRO A N 1
ATOM 3369 C CA . PRO A 1 442 ? -7.015 -16.926 12.758 1.00 82.94 442 PRO A CA 1
ATOM 3370 C C . PRO A 1 442 ? -8.424 -16.491 13.187 1.00 82.94 442 PRO A C 1
ATOM 3372 O O . PRO A 1 442 ? -9.388 -17.198 12.903 1.00 82.94 442 PRO A O 1
ATOM 3375 N N . ASP A 1 443 ? -8.550 -15.359 13.888 1.00 78.81 443 ASP A N 1
ATOM 3376 C CA . ASP A 1 443 ? -9.821 -14.842 14.390 1.00 78.81 443 ASP A CA 1
ATOM 3377 C C . ASP A 1 443 ? -9.800 -13.305 14.485 1.00 78.81 443 ASP A C 1
ATOM 3379 O O . ASP A 1 443 ? -9.476 -12.732 15.528 1.00 78.81 443 ASP A O 1
ATOM 3383 N N . ILE A 1 444 ? -10.196 -12.636 13.394 1.00 78.12 444 ILE A N 1
ATOM 3384 C CA . ILE A 1 444 ? -10.313 -11.165 13.312 1.00 78.12 444 ILE A CA 1
ATOM 3385 C C . ILE A 1 444 ? -11.334 -10.571 14.296 1.00 78.12 444 ILE A C 1
ATOM 3387 O O . ILE A 1 444 ? -11.443 -9.357 14.438 1.00 78.12 444 ILE A O 1
ATOM 3391 N N . THR A 1 445 ? -12.117 -11.412 14.974 1.00 71.06 445 THR A N 1
ATOM 3392 C CA . THR A 1 445 ? -13.129 -10.977 15.940 1.00 71.06 445 THR A CA 1
ATOM 3393 C C . THR A 1 445 ? -12.531 -10.683 17.321 1.00 71.06 445 THR A C 1
ATOM 3395 O O . THR A 1 445 ? -13.163 -9.979 18.125 1.00 71.06 445 THR A O 1
ATOM 3398 N N . LYS A 1 446 ? -11.300 -11.175 17.544 1.00 77.44 446 LYS A N 1
ATOM 3399 C CA . LYS A 1 446 ? -10.433 -11.007 18.720 1.00 77.44 446 LYS A CA 1
ATOM 3400 C C . LYS A 1 446 ? -9.275 -10.050 18.419 1.00 77.44 446 LYS A C 1
ATOM 3402 O O . LYS A 1 446 ? -8.102 -10.397 18.548 1.00 77.44 446 LYS A O 1
ATOM 3407 N N . ILE A 1 447 ? -9.637 -8.845 17.993 1.00 80.75 447 ILE A N 1
ATOM 3408 C CA . ILE A 1 447 ? -8.730 -7.706 17.840 1.00 80.75 447 ILE A CA 1
ATOM 3409 C C . ILE A 1 447 ? -9.070 -6.685 18.929 1.00 80.75 447 ILE A C 1
ATOM 3411 O O . ILE A 1 447 ? -10.246 -6.436 19.208 1.00 80.75 447 ILE A O 1
ATOM 3415 N N . VAL A 1 448 ? -8.041 -6.111 19.547 1.00 83.12 448 VAL A N 1
ATOM 3416 C CA . VAL A 1 448 ? -8.148 -4.977 20.468 1.00 83.12 448 VAL A CA 1
ATOM 3417 C C . VAL A 1 448 ? -7.733 -3.691 19.758 1.00 83.12 448 VAL A C 1
ATOM 3419 O O . VAL A 1 448 ? -6.867 -3.679 18.892 1.00 83.12 448 VAL A O 1
ATOM 3422 N N . THR A 1 449 ? -8.389 -2.603 20.137 1.00 85.00 449 THR A N 1
ATOM 3423 C CA . THR A 1 449 ? -8.210 -1.254 19.594 1.00 85.00 449 THR A CA 1
ATOM 3424 C C . THR A 1 449 ? -7.992 -0.259 20.734 1.00 85.00 449 THR A C 1
ATOM 3426 O O . THR A 1 449 ? -8.358 -0.533 21.884 1.00 85.00 449 THR A O 1
ATOM 3429 N N . SER A 1 450 ? -7.414 0.900 20.427 1.00 87.12 450 SER A N 1
ATOM 3430 C CA . SER A 1 450 ? -6.967 1.884 21.422 1.00 87.12 450 SER A CA 1
ATOM 3431 C C . SER A 1 450 ? -8.097 2.659 22.123 1.00 87.12 450 SER A C 1
ATOM 3433 O O . SER A 1 450 ? -7.831 3.320 23.123 1.00 87.12 450 SER A O 1
ATOM 3435 N N . ASP A 1 451 ? -9.350 2.580 21.658 1.00 80.31 451 ASP A N 1
ATOM 3436 C CA . ASP A 1 451 ? -10.499 3.240 22.294 1.00 80.31 451 ASP A CA 1
ATOM 3437 C C . ASP A 1 451 ? -10.829 2.632 23.665 1.00 80.31 451 ASP A C 1
ATOM 3439 O O . ASP A 1 451 ? -11.089 1.433 23.775 1.00 80.31 451 ASP A O 1
ATOM 3443 N N . LEU A 1 452 ? -10.832 3.460 24.711 1.00 80.44 452 LEU A N 1
ATOM 3444 C CA . LEU A 1 452 ? -11.216 3.076 26.074 1.00 80.44 452 LEU A CA 1
ATOM 3445 C C . LEU A 1 452 ? -12.731 2.835 26.168 1.00 80.44 452 LEU A C 1
ATOM 3447 O O . LEU A 1 452 ? -13.522 3.669 25.733 1.00 80.44 452 LEU A O 1
ATOM 3451 N N . LYS A 1 453 ? -13.145 1.702 26.751 1.00 78.69 453 LYS A N 1
ATOM 3452 C CA . LYS A 1 453 ? -14.537 1.211 26.722 1.00 78.69 453 LYS A CA 1
ATOM 3453 C C . LYS A 1 453 ? -15.168 0.974 28.093 1.00 78.69 453 LYS A C 1
ATOM 3455 O O . LYS A 1 453 ? -16.379 0.780 28.154 1.00 78.69 453 LYS A O 1
ATOM 3460 N N . LEU A 1 454 ? -14.389 0.891 29.174 1.00 75.25 454 LEU A N 1
ATOM 3461 C CA . LEU A 1 454 ? -14.885 0.385 30.465 1.00 75.25 454 LEU A CA 1
ATOM 3462 C C . LEU A 1 454 ? -15.314 1.475 31.458 1.00 75.25 454 LEU A C 1
ATOM 3464 O O . LEU A 1 454 ? -15.899 1.155 32.493 1.00 75.25 454 LEU A O 1
ATOM 3468 N N . GLY A 1 455 ? -15.069 2.751 31.147 1.00 74.31 455 GLY A N 1
ATOM 3469 C CA . GLY A 1 455 ? -15.478 3.878 31.990 1.00 74.31 455 GLY A CA 1
ATOM 3470 C C . GLY A 1 455 ? -14.987 3.721 33.432 1.00 74.31 455 GLY A C 1
ATOM 3471 O O . GLY A 1 455 ? -13.834 3.376 33.665 1.00 74.31 455 GLY A O 1
ATOM 3472 N N . ASP A 1 456 ? -15.873 3.920 34.410 1.00 76.56 456 ASP A N 1
ATOM 3473 C CA . ASP A 1 456 ? -15.518 3.786 35.830 1.00 76.56 456 ASP A CA 1
ATOM 3474 C C . ASP A 1 456 ? -15.077 2.361 36.237 1.00 76.56 456 ASP A C 1
ATOM 3476 O O . ASP A 1 456 ? -14.486 2.215 37.307 1.00 76.56 456 ASP A O 1
ATOM 3480 N N . ASP A 1 457 ? -15.307 1.320 35.427 1.00 82.62 457 ASP A N 1
ATOM 3481 C CA . ASP A 1 457 ? -14.823 -0.050 35.672 1.00 82.62 457 ASP A CA 1
ATOM 3482 C C . ASP A 1 457 ? -13.486 -0.370 34.975 1.00 82.62 457 ASP A C 1
ATOM 3484 O O . ASP A 1 457 ? -12.938 -1.460 35.170 1.00 82.62 457 ASP A O 1
ATOM 3488 N N . GLY A 1 458 ? -12.929 0.567 34.200 1.00 85.75 458 GLY A N 1
ATOM 3489 C CA . GLY A 1 458 ? -11.652 0.410 33.506 1.00 85.75 458 GLY A CA 1
ATOM 3490 C C . GLY A 1 458 ? -10.445 0.737 34.380 1.00 85.75 458 GLY A C 1
ATOM 3491 O O . GLY A 1 458 ? -10.373 1.795 35.004 1.00 85.75 458 GLY A O 1
ATOM 3492 N N . ILE A 1 459 ? -9.459 -0.160 34.402 1.00 89.62 459 ILE A N 1
ATOM 3493 C CA . ILE A 1 459 ? -8.124 0.080 34.960 1.00 89.62 459 ILE A CA 1
ATOM 3494 C C . ILE A 1 459 ? -7.107 0.135 33.829 1.00 89.62 459 ILE A C 1
ATOM 3496 O O . ILE A 1 459 ? -7.048 -0.773 33.002 1.00 89.62 459 ILE A O 1
ATOM 3500 N N . LEU A 1 460 ? -6.264 1.168 33.853 1.00 89.81 460 LEU A N 1
ATOM 3501 C CA . LEU A 1 460 ? -5.126 1.308 32.954 1.00 89.81 460 LEU A CA 1
ATOM 3502 C C . LEU A 1 460 ? -3.885 0.642 33.561 1.00 89.81 460 LEU A C 1
ATOM 3504 O O . LEU A 1 460 ? -3.432 1.023 34.647 1.00 89.81 460 LEU A O 1
ATOM 3508 N N . LEU A 1 461 ? -3.320 -0.333 32.849 1.00 89.88 461 LEU A N 1
ATOM 3509 C CA . LEU A 1 461 ? -2.074 -1.021 33.189 1.00 89.88 461 LEU A CA 1
ATOM 3510 C C . LEU A 1 461 ? -0.965 -0.626 32.210 1.00 89.88 461 LEU A C 1
ATOM 3512 O O . LEU A 1 461 ? -1.123 -0.792 31.008 1.00 89.88 461 LEU A O 1
ATOM 3516 N N . HIS A 1 462 ? 0.181 -0.176 32.718 1.00 88.88 462 HIS A N 1
ATOM 3517 C CA . HIS A 1 462 ? 1.405 0.008 31.937 1.00 88.88 462 HIS A CA 1
ATOM 3518 C C . HIS A 1 462 ? 2.287 -1.236 32.048 1.00 88.88 462 HIS A C 1
ATOM 3520 O O . HIS A 1 462 ? 2.639 -1.650 33.158 1.00 88.88 462 HIS A O 1
ATOM 3526 N N . ILE A 1 463 ? 2.679 -1.795 30.904 1.00 84.88 463 ILE A N 1
ATOM 3527 C CA . ILE A 1 463 ? 3.681 -2.854 30.793 1.00 84.88 463 ILE A CA 1
ATOM 3528 C C . ILE A 1 463 ? 5.008 -2.238 30.336 1.00 84.88 463 ILE A C 1
ATOM 3530 O O . ILE A 1 463 ? 5.140 -1.796 29.197 1.00 84.88 463 ILE A O 1
ATOM 3534 N N . ASP A 1 464 ? 5.998 -2.258 31.230 1.00 77.75 464 ASP A N 1
ATOM 3535 C CA . ASP A 1 464 ? 7.371 -1.805 30.975 1.00 77.75 464 ASP A CA 1
ATOM 3536 C C . ASP A 1 464 ? 8.217 -2.979 30.459 1.00 77.75 464 ASP A C 1
ATOM 3538 O O . ASP A 1 464 ? 8.637 -3.850 31.232 1.00 77.75 464 ASP A O 1
ATOM 3542 N N . LEU A 1 465 ? 8.490 -2.999 29.151 1.00 73.62 465 LEU A N 1
ATOM 3543 C CA . LEU A 1 465 ? 9.267 -4.069 28.512 1.00 73.62 465 LEU A CA 1
ATOM 3544 C C . LEU A 1 465 ? 10.763 -3.964 28.785 1.00 73.62 465 LEU A C 1
ATOM 3546 O O . LEU A 1 465 ? 11.487 -4.942 28.601 1.00 73.62 465 LEU A O 1
ATOM 3550 N N . THR A 1 466 ? 11.232 -2.812 29.263 1.00 68.00 466 THR A N 1
ATOM 3551 C CA . THR A 1 466 ? 12.643 -2.621 29.586 1.00 68.00 466 THR A CA 1
ATOM 3552 C C . THR A 1 466 ? 13.023 -3.326 30.885 1.00 68.00 466 THR A C 1
ATOM 3554 O O . THR A 1 466 ? 14.191 -3.653 31.073 1.00 68.00 466 THR A O 1
ATOM 3557 N N . LYS A 1 467 ? 12.093 -3.528 31.833 1.00 61.53 467 LYS A N 1
ATOM 3558 C CA . LYS A 1 467 ? 12.412 -3.936 33.221 1.00 61.53 467 LYS A CA 1
ATOM 3559 C C . LYS A 1 467 ? 13.513 -3.058 33.863 1.00 61.53 467 LYS A C 1
ATOM 3561 O O . LYS A 1 467 ? 14.311 -3.536 34.675 1.00 61.53 467 LYS A O 1
ATOM 3566 N N . GLY A 1 468 ? 13.619 -1.791 33.451 1.00 55.50 468 GLY A N 1
ATOM 3567 C CA . GLY A 1 468 ? 14.707 -0.873 33.810 1.00 55.50 468 GLY A CA 1
ATOM 3568 C C . GLY A 1 468 ? 16.074 -1.161 33.159 1.00 55.50 468 GLY A C 1
ATOM 3569 O O . GLY A 1 468 ? 17.084 -0.630 33.628 1.00 55.50 468 GLY A O 1
ATOM 3570 N N . LYS A 1 469 ? 16.153 -2.015 32.125 1.00 51.47 469 LYS A N 1
ATOM 3571 C CA . LYS A 1 469 ? 17.373 -2.383 31.375 1.00 51.47 469 LYS A CA 1
ATOM 3572 C C . LYS A 1 469 ? 17.087 -2.745 29.906 1.00 51.47 469 LYS A C 1
ATOM 3574 O O . LYS A 1 469 ? 16.605 -3.829 29.624 1.00 51.47 469 LYS A O 1
ATOM 3579 N N . GLN A 1 470 ? 17.549 -1.904 28.982 1.00 41.69 470 GLN A N 1
ATOM 3580 C CA . GLN A 1 470 ? 17.522 -2.021 27.506 1.00 41.69 470 GLN A CA 1
ATOM 3581 C C . GLN A 1 470 ? 17.650 -3.449 26.893 1.00 41.69 470 GLN A C 1
ATOM 3583 O O . GLN A 1 470 ? 18.714 -3.807 26.377 1.00 41.69 470 GLN A O 1
ATOM 3588 N N . ARG A 1 471 ? 16.588 -4.272 26.910 1.00 49.09 471 ARG A N 1
ATOM 3589 C CA . ARG A 1 471 ? 16.484 -5.578 26.221 1.00 49.09 471 ARG A CA 1
ATOM 3590 C C . ARG A 1 471 ? 15.029 -5.913 25.890 1.00 49.09 471 ARG A C 1
ATOM 3592 O O . ARG A 1 471 ? 14.150 -5.694 26.711 1.00 49.09 471 ARG A O 1
ATOM 3599 N N . LEU A 1 472 ? 14.806 -6.512 24.722 1.00 44.47 472 LEU A N 1
ATOM 3600 C CA . LEU A 1 472 ? 13.508 -7.040 24.295 1.00 44.47 472 LEU A CA 1
ATOM 3601 C C . LEU A 1 472 ? 13.165 -8.331 25.054 1.00 44.47 472 LEU A C 1
ATOM 3603 O O . LEU A 1 472 ? 13.815 -9.352 24.862 1.00 44.47 472 LEU A O 1
ATOM 3607 N N . GLY A 1 473 ? 12.103 -8.312 25.862 1.00 44.41 473 GLY A N 1
ATOM 3608 C CA . GLY A 1 473 ? 11.480 -9.513 26.443 1.00 44.41 473 GLY A CA 1
ATOM 3609 C C . GLY A 1 473 ? 10.452 -10.183 25.517 1.00 44.41 473 GLY A C 1
ATOM 3610 O O . GLY A 1 473 ? 9.437 -10.683 25.999 1.00 44.41 473 GLY A O 1
ATOM 3611 N N . GLY A 1 474 ? 10.664 -10.128 24.196 1.00 45.88 474 GLY A N 1
ATOM 3612 C CA . GLY A 1 474 ? 9.598 -10.235 23.185 1.00 45.88 474 GLY A CA 1
ATOM 3613 C C . GLY A 1 474 ? 8.766 -11.523 23.202 1.00 45.88 474 GLY A C 1
ATOM 3614 O O . GLY A 1 474 ? 7.563 -11.464 22.966 1.00 45.88 474 GLY A O 1
ATOM 3615 N N . PHE A 1 475 ? 9.365 -12.670 23.540 1.00 50.75 475 PHE A N 1
ATOM 3616 C CA . PHE A 1 475 ? 8.657 -13.958 23.530 1.00 50.75 475 PHE A CA 1
ATOM 3617 C C . PHE A 1 475 ? 7.564 -14.055 24.609 1.00 50.75 475 PHE A C 1
ATOM 3619 O O . PHE A 1 475 ? 6.474 -14.557 24.352 1.00 50.75 475 PHE A O 1
ATOM 3626 N N . ALA A 1 476 ? 7.841 -13.548 25.814 1.00 52.28 476 ALA A N 1
ATOM 3627 C CA . ALA A 1 476 ? 6.909 -13.611 26.938 1.00 52.28 476 ALA A CA 1
ATOM 3628 C C . ALA A 1 476 ? 5.769 -12.590 26.826 1.00 52.28 476 ALA A C 1
ATOM 3630 O O . ALA A 1 476 ? 4.640 -12.884 27.209 1.00 52.28 476 ALA A O 1
ATOM 3631 N N . LEU A 1 477 ? 6.056 -11.397 26.291 1.00 61.09 477 LEU A N 1
ATOM 3632 C CA . LEU A 1 477 ? 5.041 -10.361 26.119 1.00 61.09 477 LEU A CA 1
ATOM 3633 C C . LEU A 1 477 ? 3.976 -10.776 25.110 1.00 61.09 477 LEU A C 1
ATOM 3635 O O . LEU A 1 477 ? 2.794 -10.701 25.428 1.00 61.09 477 LEU A O 1
ATOM 3639 N N . ALA A 1 478 ? 4.398 -11.174 23.905 1.00 60.53 478 ALA A N 1
ATOM 3640 C CA . ALA A 1 478 ? 3.469 -11.490 22.828 1.00 60.53 478 ALA A CA 1
ATOM 3641 C C . ALA A 1 478 ? 2.538 -12.631 23.253 1.00 60.53 478 ALA A C 1
ATOM 3643 O O . ALA A 1 478 ? 1.325 -12.495 23.161 1.00 60.53 478 ALA A O 1
ATOM 3644 N N . GLN A 1 479 ? 3.091 -13.698 23.845 1.00 63.75 479 GLN A N 1
ATOM 3645 C CA . GLN A 1 479 ? 2.279 -14.775 24.410 1.00 63.75 479 GLN A CA 1
ATOM 3646 C C . GLN A 1 479 ? 1.343 -14.277 25.522 1.00 63.75 479 GLN A C 1
ATOM 3648 O O . GLN A 1 479 ? 0.177 -14.645 25.533 1.00 63.75 479 GLN A O 1
ATOM 3653 N N . GLY A 1 480 ? 1.812 -13.409 26.424 1.00 67.38 480 GLY A N 1
ATOM 3654 C CA . GLY A 1 480 ? 0.993 -12.872 27.512 1.00 67.38 480 GLY A CA 1
ATOM 3655 C C . GLY A 1 480 ? -0.185 -12.034 27.032 1.00 67.38 480 GLY A C 1
ATOM 3656 O O . GLY A 1 480 ? -1.295 -12.213 27.522 1.00 67.38 480 GLY A O 1
ATOM 3657 N N . VAL A 1 481 ? 0.025 -11.155 26.054 1.00 76.50 481 VAL A N 1
ATOM 3658 C CA . VAL A 1 481 ? -1.058 -10.355 25.471 1.00 76.50 481 VAL A CA 1
ATOM 3659 C C . VAL A 1 481 ? -1.994 -11.238 24.644 1.00 76.50 481 VAL A C 1
ATOM 3661 O O . VAL A 1 481 ? -3.202 -11.135 24.825 1.00 76.50 481 VAL A O 1
ATOM 3664 N N . HIS A 1 482 ? -1.488 -12.166 23.825 1.00 78.25 482 HIS A N 1
ATOM 3665 C CA . HIS A 1 482 ? -2.345 -13.081 23.058 1.00 78.25 482 HIS A CA 1
ATOM 3666 C C . HIS A 1 482 ? -3.167 -14.023 23.961 1.00 78.25 482 HIS A C 1
ATOM 3668 O O . HIS A 1 482 ? -4.339 -14.253 23.677 1.00 78.25 482 HIS A O 1
ATOM 3674 N N . ASP A 1 483 ? -2.621 -14.509 25.081 1.00 79.62 483 ASP A N 1
ATOM 3675 C CA . ASP A 1 483 ? -3.369 -15.290 26.081 1.00 79.62 483 ASP A CA 1
ATOM 3676 C C . ASP A 1 483 ? -4.480 -14.453 26.745 1.00 79.62 483 ASP A C 1
ATOM 3678 O O . ASP A 1 483 ? -5.550 -14.974 27.061 1.00 79.62 483 ASP A O 1
ATOM 3682 N N . LEU A 1 484 ? -4.245 -13.154 26.965 1.00 83.69 484 LEU A N 1
ATOM 3683 C CA . LEU A 1 484 ? -5.253 -12.223 27.483 1.00 83.69 484 LEU A CA 1
ATOM 3684 C C . LEU A 1 484 ? -6.320 -11.863 26.430 1.00 83.69 484 LEU A C 1
ATOM 3686 O O . LEU A 1 484 ? -7.483 -11.705 26.794 1.00 83.69 484 LEU A O 1
ATOM 3690 N N . LEU A 1 485 ? -5.955 -11.769 25.145 1.00 82.62 485 LEU A N 1
ATOM 3691 C CA . LEU A 1 485 ? -6.894 -11.613 24.022 1.00 82.62 485 LEU A CA 1
ATOM 3692 C C . LEU A 1 485 ? -7.751 -12.871 23.823 1.00 82.62 485 LEU A C 1
ATOM 3694 O O . LEU A 1 485 ? -8.961 -12.779 23.615 1.00 82.62 485 LEU A O 1
ATOM 3698 N N . GLY A 1 486 ? -7.133 -14.052 23.909 1.00 78.69 486 GLY A N 1
ATOM 3699 C CA . GLY A 1 486 ? -7.800 -15.346 23.782 1.00 78.69 486 GLY A CA 1
ATOM 3700 C C . GLY A 1 486 ? -8.900 -15.539 24.826 1.00 78.69 486 GLY A C 1
ATOM 3701 O O . GLY A 1 486 ? -9.999 -15.968 24.467 1.00 78.69 486 GLY A O 1
ATOM 3702 N N . ASP A 1 487 ? -8.622 -15.130 26.067 1.00 83.88 487 ASP A N 1
ATOM 3703 C CA . ASP A 1 487 ? -9.548 -15.155 27.207 1.00 83.88 487 ASP A CA 1
ATOM 3704 C C . ASP A 1 487 ? -10.440 -13.894 27.326 1.00 83.88 487 ASP A C 1
ATOM 3706 O O . ASP A 1 487 ? -11.226 -13.796 28.264 1.00 83.88 487 ASP A O 1
ATOM 3710 N N . GLU A 1 488 ? -10.345 -12.941 26.387 1.00 82.38 488 GLU A N 1
ATOM 3711 C CA . GLU A 1 488 ? -11.160 -11.708 26.318 1.00 82.38 488 GLU A CA 1
ATOM 3712 C C . GLU A 1 488 ? -11.023 -10.767 27.542 1.00 82.38 488 GLU A C 1
ATOM 3714 O O . GLU A 1 488 ? -11.935 -10.014 27.883 1.00 82.38 488 GLU A O 1
ATOM 3719 N N . LEU A 1 489 ? -9.846 -10.760 28.183 1.00 87.00 489 LEU A N 1
ATOM 3720 C CA . LEU A 1 489 ? -9.553 -10.005 29.415 1.00 87.00 489 LEU A CA 1
ATOM 3721 C C . LEU A 1 489 ? -9.062 -8.559 29.182 1.00 87.00 489 LEU A C 1
ATOM 3723 O O . LEU A 1 489 ? -8.869 -7.810 30.142 1.00 87.00 489 LEU A O 1
ATOM 3727 N N . ILE A 1 490 ? -8.849 -8.155 27.926 1.00 87.62 490 ILE A N 1
ATOM 3728 C CA . ILE A 1 490 ? -8.442 -6.795 27.529 1.00 87.62 490 ILE A CA 1
ATOM 3729 C C . ILE A 1 490 ? -9.598 -6.131 26.776 1.00 87.62 490 ILE A C 1
ATOM 3731 O O . ILE A 1 490 ? -10.141 -6.705 25.835 1.00 87.62 490 ILE A O 1
ATOM 3735 N N . SER A 1 491 ? -9.957 -4.902 27.158 1.00 84.44 491 SER A N 1
ATOM 3736 C CA . SER A 1 491 ? -10.946 -4.095 26.428 1.00 84.44 491 SER A CA 1
ATOM 3737 C C . SER A 1 491 ? -10.318 -3.116 25.444 1.00 84.44 491 SER A C 1
ATOM 3739 O O . SER A 1 491 ? -10.835 -2.962 24.337 1.00 84.44 491 SER A O 1
ATOM 3741 N N . ALA A 1 492 ? -9.214 -2.478 25.822 1.00 86.94 492 ALA A N 1
ATOM 3742 C CA . ALA A 1 492 ? -8.480 -1.546 24.977 1.00 86.94 492 ALA A CA 1
ATOM 3743 C C . ALA A 1 492 ? -6.976 -1.732 25.163 1.00 86.94 492 ALA A C 1
ATOM 3745 O O . ALA A 1 492 ? -6.532 -2.212 26.209 1.00 86.94 492 ALA A O 1
ATOM 3746 N N . GLY A 1 493 ? -6.191 -1.327 24.176 1.00 90.00 493 GLY A N 1
ATOM 3747 C CA . GLY A 1 493 ? -4.743 -1.446 24.240 1.00 90.00 493 GLY A CA 1
ATOM 3748 C C . GLY A 1 493 ? -4.062 -0.553 23.221 1.00 90.00 493 GLY A C 1
ATOM 3749 O O . GLY A 1 493 ? -4.602 -0.351 22.137 1.00 90.00 493 GLY A O 1
ATOM 3750 N N . HIS A 1 494 ? -2.914 0.010 23.588 1.00 90.81 494 HIS A N 1
ATOM 3751 C CA . HIS A 1 494 ? -2.102 0.831 22.693 1.00 90.81 494 HIS A CA 1
ATOM 3752 C C . HIS A 1 494 ? -0.616 0.737 23.046 1.00 90.81 494 HIS A C 1
ATOM 3754 O O . HIS A 1 494 ? -0.269 0.451 24.198 1.00 90.81 494 HIS A O 1
ATOM 3760 N N . ASP A 1 495 ? 0.268 0.922 22.066 1.00 89.12 495 ASP A N 1
ATOM 3761 C CA . ASP A 1 495 ? 1.712 0.797 22.266 1.00 89.12 495 ASP A CA 1
ATOM 3762 C C . ASP A 1 495 ? 2.406 2.135 22.558 1.00 89.12 495 ASP A C 1
ATOM 3764 O O . ASP A 1 495 ? 1.897 3.222 22.288 1.00 89.12 495 ASP A O 1
ATOM 3768 N N . ILE A 1 496 ? 3.575 2.051 23.191 1.00 85.19 496 ILE A N 1
ATOM 3769 C CA . ILE A 1 496 ? 4.416 3.202 23.514 1.00 85.19 496 ILE A CA 1
ATOM 3770 C C . ILE A 1 496 ? 5.521 3.284 22.461 1.00 85.19 496 ILE A C 1
ATOM 3772 O O . ILE A 1 496 ? 6.448 2.471 22.461 1.00 85.19 496 ILE A O 1
ATOM 3776 N N . SER A 1 497 ? 5.405 4.283 21.586 1.00 82.50 497 SER A N 1
ATOM 3777 C CA . SER A 1 497 ? 6.327 4.575 20.483 1.00 82.50 497 SER A CA 1
ATOM 3778 C C . SER A 1 497 ? 6.831 6.031 20.567 1.00 82.50 497 SER A C 1
ATOM 3780 O O . SER A 1 497 ? 7.450 6.391 21.575 1.00 82.50 497 SER A O 1
ATOM 3782 N N . ASP A 1 498 ? 6.581 6.871 19.555 1.00 76.50 498 ASP A N 1
ATOM 3783 C CA . ASP A 1 498 ? 6.944 8.300 19.548 1.00 76.50 498 ASP A CA 1
ATOM 3784 C C . ASP A 1 498 ? 6.291 9.049 20.731 1.00 76.50 498 ASP A C 1
ATOM 3786 O O . ASP A 1 498 ? 5.153 8.787 21.114 1.00 76.50 498 ASP A O 1
ATOM 3790 N N . SER A 1 499 ? 6.990 10.033 21.307 1.00 77.94 499 SER A N 1
ATOM 3791 C CA . SER A 1 499 ? 6.504 10.893 22.408 1.00 77.94 499 SER A CA 1
ATOM 3792 C C . SER A 1 499 ? 6.138 10.211 23.746 1.00 77.94 499 SER A C 1
ATOM 3794 O O . SER A 1 499 ? 5.865 10.913 24.725 1.00 77.94 499 SER A O 1
ATOM 3796 N N . GLY A 1 500 ? 6.206 8.881 23.847 1.00 82.44 500 GLY A N 1
ATOM 3797 C CA . GLY A 1 500 ? 6.181 8.132 25.107 1.00 82.44 500 GLY A CA 1
ATOM 3798 C C . GLY A 1 500 ? 4.816 7.983 25.805 1.00 82.44 500 GLY A C 1
ATOM 3799 O O . GLY A 1 500 ? 3.753 8.331 25.289 1.00 82.44 500 GLY A O 1
ATOM 3800 N N . LEU A 1 501 ? 4.865 7.432 27.027 1.00 86.12 501 LEU A N 1
ATOM 3801 C CA . LEU A 1 501 ? 3.714 6.944 27.808 1.00 86.12 501 LEU A CA 1
ATOM 3802 C C . LEU A 1 501 ? 2.533 7.926 27.914 1.00 86.12 501 LEU A C 1
ATOM 3804 O O . LEU A 1 501 ? 1.379 7.501 27.870 1.00 86.12 501 LEU A O 1
ATOM 3808 N N . LEU A 1 502 ? 2.795 9.226 28.090 1.00 86.00 502 LEU A N 1
ATOM 3809 C CA . LEU A 1 502 ? 1.719 10.209 28.254 1.00 86.00 502 LEU A CA 1
ATOM 3810 C C . LEU A 1 502 ? 0.941 10.440 26.955 1.00 86.00 502 LEU A C 1
ATOM 3812 O O . LEU A 1 502 ? -0.270 10.633 27.017 1.00 86.00 502 LEU A O 1
ATOM 3816 N N . VAL A 1 503 ? 1.611 10.417 25.801 1.00 86.12 503 VAL A N 1
ATOM 3817 C CA . VAL A 1 503 ? 0.944 10.596 24.505 1.00 86.12 503 VAL A CA 1
ATOM 3818 C C . VAL A 1 503 ? 0.138 9.349 24.145 1.00 86.12 503 VAL A C 1
ATOM 3820 O O . VAL A 1 503 ? -1.044 9.492 23.862 1.00 86.12 503 VAL A O 1
ATOM 3823 N N . CYS A 1 504 ? 0.696 8.147 24.326 1.00 88.50 504 CYS A N 1
ATOM 3824 C CA . CYS A 1 504 ? -0.042 6.883 24.176 1.00 88.50 504 CYS A CA 1
ATOM 3825 C C . CYS A 1 504 ? -1.350 6.867 25.001 1.00 88.50 504 CYS A C 1
ATOM 3827 O O . CYS A 1 504 ? -2.424 6.594 24.467 1.00 88.50 504 CYS A O 1
ATOM 3829 N N . ALA A 1 505 ? -1.305 7.250 26.285 1.00 87.69 505 ALA A N 1
ATOM 3830 C CA . ALA A 1 505 ? -2.512 7.311 27.115 1.00 87.69 505 ALA A CA 1
ATOM 3831 C C . ALA A 1 505 ? -3.513 8.400 26.667 1.00 87.69 505 ALA A C 1
ATOM 3833 O O . ALA A 1 505 ? -4.723 8.193 26.762 1.00 87.69 505 ALA A O 1
ATOM 3834 N N . LEU A 1 506 ? -3.034 9.552 26.179 1.00 86.69 506 LEU A N 1
ATOM 3835 C CA . LEU A 1 506 ? -3.894 10.608 25.632 1.00 86.69 506 LEU A CA 1
ATOM 3836 C C . LEU A 1 506 ? -4.564 10.181 24.321 1.00 86.69 506 LEU A C 1
ATOM 3838 O O . LEU A 1 506 ? -5.748 10.442 24.156 1.00 86.69 506 LEU A O 1
ATOM 3842 N N . GLU A 1 507 ? -3.856 9.482 23.434 1.00 87.25 507 GLU A N 1
ATOM 3843 C CA . GLU A 1 507 ? -4.422 8.910 22.207 1.00 87.25 507 GLU A CA 1
ATOM 3844 C C . GLU A 1 507 ? -5.554 7.929 22.532 1.00 87.25 507 GLU A C 1
ATOM 3846 O O . GLU A 1 507 ? -6.656 8.079 22.007 1.00 87.25 507 GLU A O 1
ATOM 3851 N N . MET A 1 508 ? -5.352 7.012 23.487 1.00 86.69 508 MET A N 1
ATOM 3852 C CA . MET A 1 508 ? -6.421 6.119 23.959 1.00 86.69 508 MET A CA 1
ATOM 3853 C C . MET A 1 508 ? -7.647 6.887 24.490 1.00 86.69 508 MET A C 1
ATOM 3855 O O . MET A 1 508 ? -8.790 6.505 24.229 1.00 86.69 508 MET A O 1
ATOM 3859 N N . ALA A 1 509 ? -7.422 7.992 25.209 1.00 79.00 509 ALA A N 1
ATOM 3860 C CA . ALA A 1 509 ? -8.486 8.848 25.732 1.00 79.00 509 ALA A CA 1
ATOM 3861 C C . ALA A 1 509 ? -9.217 9.646 24.637 1.00 79.00 509 ALA A C 1
ATOM 3863 O O . ALA A 1 509 ? -10.430 9.828 24.729 1.00 79.00 509 ALA A O 1
ATOM 3864 N N . PHE A 1 510 ? -8.509 10.099 23.597 1.00 77.25 510 PHE A N 1
ATOM 3865 C CA . PHE A 1 510 ? -9.102 10.790 22.451 1.00 77.25 510 PHE A CA 1
ATOM 3866 C C . PHE A 1 510 ? -9.958 9.839 21.610 1.00 77.25 510 PHE A C 1
ATOM 3868 O O . PHE A 1 510 ? -11.096 10.172 21.294 1.00 77.25 510 PHE A O 1
ATOM 3875 N N . ILE A 1 511 ? -9.451 8.640 21.305 1.00 77.12 511 ILE A N 1
ATOM 3876 C CA . ILE A 1 511 ? -10.168 7.637 20.501 1.00 77.12 511 ILE A CA 1
ATOM 3877 C C . ILE A 1 511 ? -11.355 7.063 21.302 1.00 77.12 511 ILE A C 1
ATOM 3879 O O . ILE A 1 511 ? -12.437 6.879 20.752 1.00 77.12 511 ILE A O 1
ATOM 3883 N N . GLY A 1 512 ? -11.203 6.862 22.617 1.00 68.31 512 GLY A N 1
ATOM 3884 C CA . GLY A 1 512 ? -12.307 6.513 23.525 1.00 68.31 512 GLY A CA 1
ATOM 3885 C C . GLY A 1 512 ? -13.249 7.674 23.883 1.00 68.31 512 GLY A C 1
ATOM 3886 O O . GLY A 1 512 ? -14.206 7.462 24.623 1.00 68.31 512 GLY A O 1
ATOM 3887 N N . ASN A 1 513 ? -12.973 8.896 23.407 1.00 69.50 513 ASN A N 1
ATOM 3888 C CA . ASN A 1 513 ? -13.689 10.139 23.726 1.00 69.50 513 ASN A CA 1
ATOM 3889 C C . ASN A 1 513 ? -14.012 10.305 25.231 1.00 69.50 513 ASN A C 1
ATOM 3891 O O . ASN A 1 513 ? -15.133 10.650 25.620 1.00 69.50 513 ASN A O 1
ATOM 3895 N N . CYS A 1 514 ? -13.041 10.013 26.103 1.00 69.19 514 CYS A N 1
ATOM 3896 C CA . CYS A 1 514 ? -13.260 9.919 27.546 1.00 69.19 514 CYS A CA 1
ATOM 3897 C C . CYS A 1 514 ? -12.219 10.677 28.383 1.00 69.19 514 CYS A C 1
ATOM 3899 O O . CYS A 1 514 ? -11.172 11.121 27.912 1.00 69.19 514 CYS A O 1
ATOM 3901 N N . GLY A 1 515 ? -12.504 10.806 29.681 1.00 75.12 515 GLY A N 1
ATOM 3902 C CA . GLY A 1 515 ? -11.514 11.243 30.663 1.00 75.12 515 GLY A CA 1
ATOM 3903 C C . GLY A 1 515 ? -10.599 10.093 31.093 1.00 75.12 515 GLY A C 1
ATOM 3904 O O . GLY A 1 515 ? -11.038 8.944 31.173 1.00 75.12 515 GLY A O 1
ATOM 3905 N N . ILE A 1 516 ? -9.350 10.421 31.434 1.00 82.19 516 ILE A N 1
ATOM 3906 C CA . ILE A 1 516 ? -8.413 9.520 32.119 1.00 82.19 516 ILE A CA 1
ATOM 3907 C C . ILE A 1 516 ? -7.841 10.191 33.369 1.00 82.19 516 ILE A C 1
ATOM 3909 O O . ILE A 1 516 ? -7.589 11.398 33.392 1.00 82.19 516 ILE A O 1
ATOM 3913 N N . VAL A 1 517 ? -7.598 9.396 34.409 1.00 82.00 517 VAL A N 1
ATOM 3914 C CA . VAL A 1 517 ? -6.865 9.816 35.611 1.00 82.00 517 VAL A CA 1
ATOM 3915 C C . VAL A 1 517 ? -5.619 8.953 35.724 1.00 82.00 517 VAL A C 1
ATOM 3917 O O . VAL A 1 517 ? -5.746 7.741 35.880 1.00 82.00 517 VAL A O 1
ATOM 3920 N N . LEU A 1 518 ? -4.434 9.570 35.655 1.00 84.50 518 LEU A N 1
ATOM 3921 C CA . LEU A 1 518 ? -3.144 8.876 35.718 1.00 84.50 518 LEU A CA 1
ATOM 39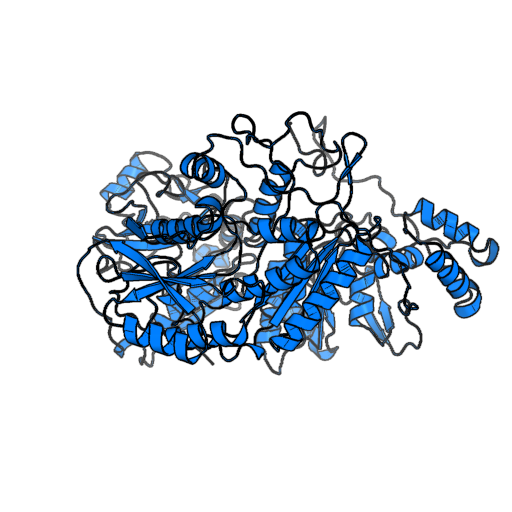22 C C . LEU A 1 518 ? -2.388 9.147 37.031 1.00 84.50 518 LEU A C 1
ATOM 3924 O O . LEU A 1 518 ? -2.310 10.292 37.479 1.00 84.50 518 LEU A O 1
ATOM 3928 N N . ASP A 1 519 ? -1.765 8.109 37.592 1.00 83.56 519 ASP A N 1
ATOM 3929 C CA . ASP A 1 519 ? -0.790 8.174 38.689 1.00 83.56 519 ASP A CA 1
ATOM 3930 C C . ASP A 1 519 ? 0.573 7.650 38.202 1.00 83.56 519 ASP A C 1
ATOM 3932 O O . ASP A 1 519 ? 0.795 6.449 38.037 1.00 83.56 519 ASP A O 1
ATOM 3936 N N . LEU A 1 520 ? 1.491 8.580 37.923 1.00 79.12 520 LEU A N 1
ATOM 3937 C CA . LEU A 1 520 ? 2.799 8.305 37.326 1.00 79.12 520 LEU A CA 1
ATOM 3938 C C . LEU A 1 520 ? 3.922 8.552 38.343 1.00 79.12 520 LEU A C 1
ATOM 3940 O O . LEU A 1 520 ? 4.596 9.586 38.341 1.00 79.12 520 LEU A O 1
ATOM 3944 N N . ALA A 1 521 ? 4.138 7.579 39.229 1.00 69.44 521 ALA A N 1
ATOM 3945 C CA . ALA A 1 521 ? 5.224 7.615 40.206 1.00 69.44 521 ALA A CA 1
ATOM 3946 C C . ALA A 1 521 ? 6.605 7.552 39.519 1.00 69.44 521 ALA A C 1
ATOM 3948 O O . ALA A 1 521 ? 6.950 6.545 38.904 1.00 69.44 521 ALA A O 1
ATOM 3949 N N . SER A 1 522 ? 7.446 8.582 39.684 1.00 59.62 522 SER A N 1
ATOM 3950 C CA . SER A 1 522 ? 8.686 8.732 38.892 1.00 59.62 522 SER A CA 1
ATOM 3951 C C . SER A 1 522 ? 9.823 7.744 39.209 1.00 59.62 522 SER A C 1
ATOM 3953 O O . SER A 1 522 ? 10.868 7.782 38.566 1.00 59.62 522 SER A O 1
ATOM 3955 N N . GLN A 1 523 ? 9.668 6.884 40.223 1.00 63.28 523 GLN A N 1
ATOM 3956 C CA . GLN A 1 523 ? 10.635 5.853 40.662 1.00 63.28 523 GLN A CA 1
ATOM 3957 C C . GLN A 1 523 ? 12.101 6.330 40.839 1.00 63.28 523 GLN A C 1
ATOM 3959 O O . GLN A 1 523 ? 13.028 5.525 40.802 1.00 63.28 523 GLN A O 1
ATOM 3964 N N . GLY A 1 524 ? 12.318 7.630 41.079 1.00 62.78 524 GLY A N 1
ATOM 3965 C CA . GLY A 1 524 ? 13.645 8.251 41.219 1.00 62.78 524 GLY A CA 1
ATOM 3966 C C . GLY A 1 524 ? 14.181 8.933 39.951 1.00 62.78 524 GLY A C 1
ATOM 3967 O O . GLY A 1 524 ? 15.158 9.675 40.039 1.00 62.78 524 GLY A O 1
ATOM 3968 N N . ASN A 1 525 ? 13.521 8.752 38.806 1.00 67.31 525 ASN A N 1
ATOM 3969 C CA . ASN A 1 525 ? 13.777 9.499 37.576 1.00 67.31 525 ASN A CA 1
ATOM 3970 C C . ASN A 1 525 ? 13.119 10.890 37.616 1.00 67.31 525 ASN A C 1
ATOM 3972 O O . ASN A 1 525 ? 12.278 11.192 38.474 1.00 67.31 525 ASN A O 1
ATOM 3976 N N . SER A 1 526 ? 13.483 11.745 36.654 1.00 76.56 526 SER A N 1
ATOM 3977 C CA . SER A 1 526 ? 12.750 12.988 36.402 1.00 76.56 526 SER A CA 1
ATOM 3978 C C . SER A 1 526 ? 11.363 12.687 35.822 1.00 76.56 526 SER A C 1
ATOM 3980 O O . SER A 1 526 ? 11.152 11.666 35.161 1.00 76.56 526 SER A O 1
ATOM 3982 N N . ILE A 1 527 ? 10.407 13.597 36.034 1.00 76.25 527 ILE A N 1
ATOM 3983 C CA . ILE A 1 527 ? 9.063 13.453 35.459 1.00 76.25 527 ILE A CA 1
ATOM 3984 C C . ILE A 1 527 ? 9.109 13.404 33.923 1.00 76.25 527 ILE A C 1
ATOM 3986 O O . ILE A 1 527 ? 8.423 12.581 33.335 1.00 76.25 527 ILE A O 1
ATOM 3990 N N . PHE A 1 528 ? 9.993 14.178 33.282 1.00 75.06 528 PHE A N 1
ATOM 3991 C CA . PHE A 1 528 ? 10.195 14.155 31.827 1.00 75.06 528 PHE A CA 1
ATOM 3992 C C . PHE A 1 528 ? 10.597 12.767 31.314 1.00 75.06 528 PHE A C 1
ATOM 3994 O O . PHE A 1 528 ? 9.966 12.260 30.394 1.00 75.06 528 PHE A O 1
ATOM 4001 N N . LEU A 1 529 ? 11.571 12.113 31.961 1.00 75.75 529 LEU A N 1
ATOM 4002 C CA . LEU A 1 529 ? 11.961 10.737 31.625 1.00 75.75 529 LEU A CA 1
ATOM 4003 C C . LEU A 1 529 ? 10.849 9.719 31.921 1.00 75.75 529 LEU A C 1
ATOM 4005 O O . LEU A 1 529 ? 10.827 8.651 31.323 1.00 75.75 529 LEU A O 1
ATOM 4009 N N . THR A 1 530 ? 9.931 10.020 32.839 1.00 76.69 530 THR A N 1
ATOM 4010 C CA . THR A 1 530 ? 8.811 9.121 33.163 1.00 76.69 530 THR A CA 1
ATOM 4011 C C . THR A 1 530 ? 7.706 9.179 32.102 1.00 76.69 530 THR A C 1
ATOM 4013 O O . THR A 1 530 ? 7.038 8.176 31.880 1.00 76.69 530 THR A O 1
ATOM 4016 N N . VAL A 1 531 ? 7.502 10.336 31.456 1.00 81.00 531 VAL A N 1
ATOM 4017 C CA . VAL A 1 531 ? 6.332 10.580 30.587 1.00 81.00 531 VAL A CA 1
ATOM 4018 C C . VAL A 1 531 ? 6.639 10.656 29.089 1.00 81.00 531 VAL A C 1
ATOM 4020 O O . VAL A 1 531 ? 5.746 10.359 28.303 1.00 81.00 531 VAL A O 1
ATOM 4023 N N . PHE A 1 532 ? 7.871 11.015 28.702 1.00 79.56 532 PHE A N 1
ATOM 4024 C CA . PHE A 1 532 ? 8.294 11.225 27.304 1.00 79.56 532 PHE A CA 1
ATOM 4025 C C . PHE A 1 532 ? 9.421 10.279 26.845 1.00 79.56 532 PHE A C 1
ATOM 4027 O O . PHE A 1 532 ? 10.116 10.570 25.876 1.00 79.56 532 PHE A O 1
ATOM 4034 N N . THR A 1 533 ? 9.673 9.178 27.559 1.00 81.00 533 THR A N 1
ATOM 4035 C CA . THR A 1 533 ? 10.686 8.200 27.126 1.00 81.00 533 THR A CA 1
ATOM 4036 C C . THR A 1 533 ? 10.102 7.257 26.077 1.00 81.00 533 THR A C 1
ATOM 4038 O O . THR A 1 533 ? 9.134 6.549 26.342 1.00 81.00 533 THR A O 1
ATOM 4041 N N . GLU A 1 534 ? 10.744 7.243 24.913 1.00 79.00 534 GLU A N 1
ATOM 4042 C CA . GLU A 1 534 ? 10.437 6.422 23.735 1.00 79.00 534 GLU A CA 1
ATOM 4043 C C . GLU A 1 534 ? 11.204 5.089 23.836 1.00 79.00 534 GLU A C 1
ATOM 4045 O O . GLU A 1 534 ? 12.228 4.854 23.177 1.00 79.00 534 GLU A O 1
ATOM 4050 N N . GLU A 1 535 ? 10.763 4.262 24.782 1.00 80.62 535 GLU A N 1
ATOM 4051 C CA . GLU A 1 535 ? 11.161 2.864 24.958 1.00 80.62 535 GLU A CA 1
ATOM 4052 C C . GLU A 1 535 ? 9.904 2.000 24.812 1.00 80.62 535 GLU A C 1
ATOM 4054 O O . GLU A 1 535 ? 8.815 2.424 25.198 1.00 80.62 535 GLU A O 1
ATOM 4059 N N . LEU A 1 536 ? 10.061 0.786 24.283 1.00 82.69 536 LEU A N 1
ATOM 4060 C CA . LEU A 1 536 ? 8.927 -0.093 23.998 1.00 82.69 536 LEU A CA 1
ATOM 4061 C C . LEU A 1 536 ? 8.152 -0.430 25.282 1.00 82.69 536 LEU A C 1
ATOM 4063 O O . LEU A 1 536 ? 8.723 -0.863 26.289 1.00 82.69 536 LEU A O 1
ATOM 4067 N N . GLY A 1 537 ? 6.835 -0.291 25.209 1.00 85.12 537 GLY A N 1
ATOM 4068 C CA . GLY A 1 537 ? 5.900 -0.551 26.295 1.00 85.12 537 GLY A CA 1
ATOM 4069 C C . GLY A 1 537 ? 4.475 -0.637 25.767 1.00 85.12 537 GLY A C 1
ATOM 4070 O O . GLY A 1 537 ? 4.231 -0.316 24.608 1.00 85.12 537 GLY A O 1
ATOM 4071 N N . LEU A 1 538 ? 3.541 -1.078 26.607 1.00 89.56 538 LEU A N 1
ATOM 4072 C CA . LEU A 1 538 ? 2.113 -1.130 26.271 1.00 89.56 538 LEU A CA 1
ATOM 4073 C C . LEU A 1 538 ? 1.283 -0.476 27.378 1.00 89.56 538 LEU A C 1
ATOM 4075 O O . LEU A 1 538 ? 1.641 -0.569 28.557 1.00 89.56 538 LEU A O 1
ATOM 4079 N N . VAL A 1 539 ? 0.142 0.102 27.014 1.00 90.25 539 VAL A N 1
ATOM 4080 C CA . VAL A 1 539 ? -0.942 0.455 27.938 1.00 90.25 539 VAL A CA 1
ATOM 4081 C C . VAL A 1 539 ? -2.152 -0.429 27.634 1.00 90.25 539 VAL A C 1
ATOM 4083 O O . VAL A 1 539 ? -2.534 -0.572 26.478 1.00 90.25 539 VAL A O 1
ATOM 4086 N N . LEU A 1 540 ? -2.745 -1.040 28.663 1.00 92.06 540 LEU A N 1
ATOM 4087 C CA . LEU A 1 540 ? -3.940 -1.892 28.577 1.00 92.06 540 LEU A CA 1
ATOM 4088 C C . LEU A 1 540 ? -5.089 -1.298 29.392 1.00 92.06 540 LEU A C 1
ATOM 4090 O O . LEU A 1 540 ? -4.860 -0.870 30.519 1.00 92.06 540 LEU A O 1
ATOM 4094 N N . GLU A 1 541 ? -6.319 -1.379 28.888 1.00 91.62 541 GLU A N 1
ATOM 4095 C CA . GLU A 1 541 ? -7.545 -1.220 29.676 1.00 91.62 541 GLU A CA 1
ATOM 4096 C C . GLU A 1 541 ? -8.139 -2.599 30.004 1.00 91.62 541 GLU A C 1
ATOM 4098 O O . GLU A 1 541 ? -8.486 -3.370 29.103 1.00 91.62 541 GLU A O 1
ATOM 4103 N N . VAL A 1 542 ? -8.286 -2.895 31.297 1.00 90.94 542 VAL A N 1
ATOM 4104 C CA . VAL A 1 542 ? -8.865 -4.149 31.814 1.00 90.94 542 VAL A CA 1
ATOM 4105 C C . VAL A 1 542 ? -9.962 -3.862 32.838 1.00 90.94 542 VAL A C 1
ATOM 4107 O O . VAL A 1 542 ? -9.982 -2.787 33.440 1.00 90.94 542 VAL A O 1
ATOM 4110 N N . SER A 1 543 ? -10.872 -4.813 33.073 1.00 88.06 543 SER A N 1
ATOM 4111 C CA . SER A 1 543 ? -11.896 -4.644 34.112 1.00 88.06 543 SER A CA 1
ATOM 4112 C C . SER A 1 543 ? -11.286 -4.681 35.512 1.00 88.06 543 SER A C 1
ATOM 4114 O O . SER A 1 543 ? -10.434 -5.521 35.814 1.00 88.06 543 SER A O 1
ATOM 4116 N N . LYS A 1 544 ? -11.813 -3.846 36.415 1.00 87.44 544 LYS A N 1
ATOM 4117 C CA . LYS A 1 544 ? -11.565 -3.923 37.867 1.00 87.44 544 LYS A CA 1
ATOM 4118 C C . LYS A 1 544 ? -11.779 -5.325 38.450 1.00 87.44 544 LYS A C 1
ATOM 4120 O O . LYS A 1 544 ? -11.129 -5.657 39.436 1.00 87.44 544 LYS A O 1
ATOM 4125 N N . ASN A 1 545 ? -12.660 -6.134 37.859 1.00 89.12 545 ASN A N 1
ATOM 4126 C CA . ASN A 1 545 ? -12.959 -7.490 38.333 1.00 89.12 545 ASN A CA 1
ATOM 4127 C C . ASN A 1 545 ? -11.912 -8.533 37.907 1.00 89.12 545 ASN A C 1
ATOM 4129 O O . ASN A 1 545 ? -11.710 -9.513 38.619 1.00 89.12 545 ASN A O 1
ATOM 4133 N N . ASP A 1 546 ? -11.232 -8.310 36.780 1.00 90.56 546 ASP A N 1
ATOM 4134 C CA . ASP A 1 546 ? -10.320 -9.284 36.165 1.00 90.56 546 ASP A CA 1
ATOM 4135 C C . ASP A 1 546 ? -8.846 -9.021 36.501 1.00 90.56 546 ASP A C 1
ATOM 4137 O O . ASP A 1 546 ? -7.974 -9.837 36.200 1.00 90.56 546 ASP A O 1
ATOM 4141 N N . ILE A 1 547 ? -8.558 -7.892 37.158 1.00 90.12 547 ILE A N 1
ATOM 4142 C CA . ILE A 1 547 ? -7.202 -7.388 37.393 1.00 90.12 547 ILE A CA 1
ATOM 4143 C C . ILE A 1 547 ? -6.265 -8.401 38.063 1.00 90.12 547 ILE A C 1
ATOM 4145 O O . ILE A 1 547 ? -5.123 -8.533 37.631 1.00 90.12 547 ILE A O 1
ATOM 4149 N N . ASP A 1 548 ? -6.732 -9.156 39.061 1.00 89.56 548 ASP A N 1
ATOM 4150 C CA . ASP A 1 548 ? -5.906 -10.160 39.744 1.00 89.56 548 ASP A CA 1
ATOM 4151 C C . ASP A 1 548 ? -5.513 -11.302 38.787 1.00 89.56 548 ASP A C 1
ATOM 4153 O O . ASP A 1 548 ? -4.360 -11.729 38.779 1.00 89.56 548 ASP A O 1
ATOM 4157 N N . SER A 1 549 ? -6.437 -11.733 37.918 1.00 89.88 549 SER A N 1
ATOM 4158 C CA . SER A 1 549 ? -6.200 -12.764 36.894 1.00 89.88 549 SER A CA 1
ATOM 4159 C C . SER A 1 549 ? -5.231 -12.274 35.813 1.00 89.88 549 SER A C 1
ATOM 4161 O O . SER A 1 549 ? -4.289 -12.979 35.447 1.00 89.88 549 SER A O 1
ATOM 4163 N N . VAL A 1 550 ? -5.404 -11.031 35.346 1.00 88.62 550 VAL A N 1
ATOM 4164 C CA . VAL A 1 550 ? -4.496 -10.383 34.385 1.00 88.62 550 VAL A CA 1
ATOM 4165 C C . VAL A 1 550 ? -3.082 -10.278 34.963 1.00 88.62 550 VAL A C 1
ATOM 4167 O O . VAL A 1 550 ? -2.107 -10.670 34.319 1.00 88.62 550 VAL A O 1
ATOM 4170 N N . MET A 1 551 ? -2.960 -9.784 36.197 1.00 87.38 551 MET A N 1
ATOM 4171 C CA . MET A 1 551 ? -1.677 -9.610 36.878 1.00 87.38 551 MET A CA 1
ATOM 4172 C C . MET A 1 551 ? -0.996 -10.954 37.171 1.00 87.38 551 MET A C 1
ATOM 4174 O O . MET A 1 551 ? 0.224 -11.050 37.021 1.00 87.38 551 MET A O 1
ATOM 4178 N N . GLU A 1 552 ? -1.747 -11.998 37.541 1.00 87.50 552 GLU A N 1
ATOM 4179 C CA . GLU A 1 552 ? -1.221 -13.358 37.727 1.00 87.50 552 GLU A CA 1
ATOM 4180 C C . GLU A 1 552 ? -0.715 -13.952 36.404 1.00 87.50 552 GLU A C 1
ATOM 4182 O O . GLU A 1 552 ? 0.423 -14.425 36.351 1.00 87.50 552 GLU A O 1
ATOM 4187 N N . LYS A 1 553 ? -1.498 -13.856 35.318 1.00 87.12 553 LYS A N 1
ATOM 4188 C CA . LYS A 1 553 ? -1.102 -14.305 33.971 1.00 87.12 553 LYS A CA 1
ATOM 4189 C C . LYS A 1 553 ? 0.190 -13.641 33.503 1.00 87.12 553 LYS A C 1
ATOM 4191 O O . LYS A 1 553 ? 1.147 -14.349 33.191 1.00 87.12 553 LYS A O 1
ATOM 4196 N N . LEU A 1 554 ? 0.260 -12.309 33.528 1.00 84.50 554 LEU A N 1
ATOM 4197 C CA . LEU A 1 554 ? 1.461 -11.562 33.133 1.00 84.50 554 LEU A CA 1
ATOM 4198 C C . LEU A 1 554 ? 2.668 -11.932 34.014 1.00 84.50 554 LEU A C 1
ATOM 4200 O O . LEU A 1 554 ? 3.747 -12.226 33.497 1.00 84.50 554 LEU A O 1
ATOM 4204 N N . SER A 1 555 ? 2.473 -12.032 35.333 1.00 84.00 555 SER A N 1
ATOM 4205 C CA . SER A 1 555 ? 3.535 -12.440 36.265 1.00 84.00 555 SER A CA 1
ATOM 4206 C C . SER A 1 555 ? 4.035 -13.866 36.007 1.00 84.00 555 SER A C 1
ATOM 4208 O O . SER A 1 555 ? 5.233 -14.122 36.128 1.00 84.00 555 SER A O 1
ATOM 4210 N N . SER A 1 556 ? 3.150 -14.793 35.619 1.00 80.06 556 SER A N 1
ATOM 4211 C CA . SER A 1 556 ? 3.510 -16.183 35.298 1.00 80.06 556 SER A CA 1
ATOM 4212 C C . SER A 1 556 ? 4.454 -16.300 34.094 1.00 80.06 556 SER A C 1
ATOM 4214 O O . SER A 1 556 ? 5.213 -17.264 33.996 1.00 80.06 556 SER A O 1
ATOM 4216 N N . MET A 1 557 ? 4.459 -15.282 33.228 1.00 76.94 557 MET A N 1
ATOM 4217 C CA . MET A 1 557 ? 5.328 -15.164 32.058 1.00 76.94 557 MET A CA 1
ATOM 4218 C C . MET A 1 557 ? 6.518 -14.219 32.287 1.00 76.94 557 MET A C 1
ATOM 4220 O O . MET A 1 557 ? 7.222 -13.890 31.340 1.00 76.94 557 MET A O 1
ATOM 4224 N N . ASP A 1 558 ? 6.777 -13.780 33.526 1.00 75.38 558 ASP A N 1
ATOM 4225 C CA . ASP A 1 558 ? 7.822 -12.790 33.841 1.00 75.38 558 ASP A CA 1
ATOM 4226 C C . ASP A 1 558 ? 7.597 -11.449 33.090 1.00 75.38 558 ASP A C 1
ATOM 4228 O O . ASP A 1 558 ? 8.536 -10.774 32.667 1.00 75.38 558 ASP A O 1
ATOM 4232 N N . VAL A 1 559 ? 6.335 -11.031 32.926 1.00 80.25 559 VAL A N 1
ATOM 4233 C CA . VAL A 1 559 ? 5.939 -9.707 32.416 1.00 80.25 559 VAL A CA 1
ATOM 4234 C C . VAL A 1 559 ? 5.467 -8.837 33.585 1.00 80.25 559 VAL A C 1
ATOM 4236 O O . VAL A 1 559 ? 4.594 -9.227 34.356 1.00 80.25 559 VAL A O 1
ATOM 4239 N N . THR A 1 560 ? 6.039 -7.636 33.726 1.00 80.81 560 THR A N 1
ATOM 4240 C CA . THR A 1 560 ? 5.693 -6.710 34.817 1.00 80.81 560 THR A CA 1
ATOM 4241 C C . THR A 1 560 ? 4.697 -5.661 34.334 1.00 80.81 560 THR A C 1
ATOM 4243 O O . THR A 1 560 ? 5.058 -4.792 33.541 1.00 80.81 560 THR A O 1
ATOM 4246 N N . ALA A 1 561 ? 3.482 -5.686 34.880 1.00 83.62 561 ALA A N 1
ATOM 4247 C CA . ALA A 1 561 ? 2.501 -4.614 34.734 1.00 83.62 561 ALA A CA 1
ATOM 4248 C C . ALA A 1 561 ? 2.424 -3.738 35.998 1.00 83.62 561 ALA A C 1
ATOM 4250 O O . ALA A 1 561 ? 2.720 -4.185 37.110 1.00 83.62 561 ALA A O 1
ATOM 4251 N N . LYS A 1 562 ? 2.021 -2.476 35.834 1.00 86.69 562 LYS A N 1
ATOM 4252 C CA . LYS A 1 562 ? 1.747 -1.522 36.919 1.00 86.69 562 LYS A CA 1
ATOM 4253 C C . LYS A 1 562 ? 0.423 -0.821 36.641 1.00 86.69 562 LYS A C 1
ATOM 4255 O O . LYS A 1 562 ? 0.224 -0.334 35.534 1.00 86.69 562 LYS A O 1
ATOM 4260 N N . ILE A 1 563 ? -0.441 -0.709 37.647 1.00 87.94 563 ILE A N 1
ATOM 4261 C CA . ILE A 1 563 ? -1.613 0.173 37.570 1.00 87.94 563 ILE A CA 1
ATOM 4262 C C . ILE A 1 563 ? -1.110 1.610 37.438 1.00 87.94 563 ILE A C 1
ATOM 4264 O O . ILE A 1 563 ? -0.327 2.059 38.275 1.00 87.94 563 ILE A O 1
ATOM 4268 N N . ILE A 1 564 ? -1.554 2.302 36.392 1.00 88.50 564 ILE A N 1
ATOM 4269 C CA . ILE A 1 564 ? -1.227 3.709 36.132 1.00 88.50 564 ILE A CA 1
ATOM 4270 C C . ILE A 1 564 ? -2.453 4.613 36.100 1.00 88.50 564 ILE A C 1
ATOM 4272 O O . ILE A 1 564 ? -2.273 5.822 36.050 1.00 88.50 564 ILE A O 1
ATOM 4276 N N . GLY A 1 565 ? -3.680 4.085 36.129 1.00 85.44 565 GLY A N 1
ATOM 4277 C CA . GLY A 1 565 ? -4.866 4.934 36.083 1.00 85.44 565 GLY A CA 1
ATOM 4278 C C . GLY A 1 565 ? -6.199 4.208 35.952 1.00 85.44 565 GLY A C 1
ATOM 4279 O O . GLY A 1 565 ? -6.277 2.987 36.083 1.00 85.44 565 GLY A O 1
ATOM 4280 N N . GLN A 1 566 ? -7.240 4.991 35.675 1.00 83.75 566 GLN A N 1
ATOM 4281 C CA . GLN A 1 566 ? -8.588 4.530 35.328 1.00 83.75 566 GLN A CA 1
ATOM 4282 C C . GLN A 1 566 ? -9.241 5.487 34.314 1.00 83.75 566 GLN A C 1
ATOM 4284 O O . GLN A 1 566 ? -8.917 6.682 34.292 1.00 83.75 566 GLN A O 1
ATOM 4289 N N . SER A 1 567 ? -10.153 4.958 33.499 1.00 76.56 567 SER A N 1
ATOM 4290 C CA . SER A 1 567 ? -11.065 5.716 32.632 1.00 76.56 567 SER A CA 1
ATOM 4291 C C . SER A 1 567 ? -12.279 6.233 33.434 1.00 76.56 567 SER A C 1
ATOM 4293 O O . SER A 1 567 ? -12.444 5.910 34.613 1.00 76.56 567 SER A O 1
ATOM 4295 N N . SER A 1 568 ? -13.111 7.095 32.836 1.00 52.91 568 SER A N 1
ATOM 4296 C CA . SER A 1 568 ? -14.410 7.492 33.414 1.00 52.91 568 SER A CA 1
ATOM 4297 C C . SER A 1 568 ? -15.424 7.879 32.328 1.00 52.91 568 SER A C 1
ATOM 4299 O O . SER A 1 568 ? -15.148 8.801 31.553 1.00 52.91 568 SER A O 1
ATOM 4301 N N . TRP A 1 569 ? -16.584 7.208 32.275 1.00 46.69 569 TRP A N 1
ATOM 4302 C CA . TRP A 1 569 ? -17.703 7.519 31.366 1.00 46.69 569 TRP A CA 1
ATOM 4303 C C . TRP A 1 569 ? -18.996 6.760 31.747 1.00 46.69 569 TRP A C 1
ATOM 4305 O O . TRP A 1 569 ? -18.971 5.926 32.651 1.00 46.69 569 TRP A O 1
ATOM 4315 N N . SER A 1 570 ? -20.120 7.022 31.060 1.00 38.19 570 SER A N 1
ATOM 4316 C CA . SER A 1 570 ? -21.388 6.279 31.221 1.00 38.19 570 SER A CA 1
ATOM 4317 C C . SER A 1 570 ? -22.312 6.390 29.997 1.00 38.19 570 SER A C 1
ATOM 4319 O O . SER A 1 570 ? -22.565 7.517 29.570 1.00 38.19 570 SER A O 1
ATOM 4321 N N . LEU A 1 571 ? -22.923 5.291 29.521 1.00 40.84 571 LEU A N 1
ATOM 4322 C CA . LEU A 1 571 ? -24.129 5.337 28.664 1.00 40.84 571 LEU A CA 1
ATOM 4323 C C . LEU A 1 571 ? -24.982 4.040 28.720 1.00 40.84 571 LEU A C 1
ATOM 4325 O O . LEU A 1 571 ? -24.806 3.234 29.634 1.00 40.84 571 LEU A O 1
ATOM 4329 N N . SER A 1 572 ? -25.990 3.893 27.839 1.00 38.72 572 SER A N 1
ATOM 4330 C CA . SER A 1 572 ? -27.224 3.144 28.151 1.00 38.72 572 SER A CA 1
ATOM 4331 C C . SER A 1 572 ? -27.981 2.467 26.977 1.00 38.72 572 SER A C 1
ATOM 4333 O O . SER A 1 572 ? -28.539 3.190 26.153 1.00 38.72 572 SER A O 1
ATOM 4335 N N . PHE A 1 573 ? -28.193 1.133 27.067 1.00 47.09 573 PHE A N 1
ATOM 4336 C CA . PHE A 1 573 ? -29.282 0.285 26.479 1.00 47.09 573 PHE A CA 1
ATOM 4337 C C . PHE A 1 573 ? -28.942 -0.705 25.316 1.00 47.09 573 PHE A C 1
ATOM 4339 O O . PHE A 1 573 ? -27.979 -0.516 24.592 1.00 47.09 573 PHE A O 1
ATOM 4346 N N . ILE A 1 574 ? -29.737 -1.794 25.160 1.00 42.66 574 ILE A N 1
ATOM 4347 C CA . ILE A 1 574 ? -29.414 -3.051 24.420 1.00 42.66 574 ILE A CA 1
ATOM 4348 C C . ILE A 1 574 ? -30.559 -3.536 23.469 1.00 42.66 574 ILE A C 1
ATOM 4350 O O . ILE A 1 574 ? -31.691 -3.679 23.945 1.00 42.66 574 ILE A O 1
ATOM 4354 N N . PRO A 1 575 ? -30.295 -3.892 22.182 1.00 42.75 575 PRO A N 1
ATOM 4355 C CA . PRO A 1 575 ? -31.251 -4.525 21.235 1.00 42.75 575 PRO A CA 1
ATOM 4356 C C . PRO A 1 575 ? -30.800 -5.886 20.594 1.00 42.75 575 PRO A C 1
ATOM 4358 O O . PRO A 1 575 ? -29.818 -6.484 21.025 1.00 42.75 575 PRO A O 1
ATOM 4361 N N . SER A 1 576 ? -31.545 -6.441 19.605 1.00 48.09 576 SER A N 1
ATOM 4362 C CA . SER A 1 576 ? -31.454 -7.863 19.139 1.00 48.09 576 SER A CA 1
ATOM 4363 C C . SER A 1 576 ? -31.680 -8.145 17.620 1.00 48.09 576 SER A C 1
ATOM 4365 O O . SER A 1 576 ? -32.119 -7.264 16.891 1.00 48.09 576 SER A O 1
ATOM 4367 N N . ILE A 1 577 ? -31.430 -9.395 17.168 1.00 50.56 577 ILE A N 1
ATOM 4368 C CA . ILE A 1 577 ? -31.123 -9.848 15.774 1.00 50.56 577 ILE A CA 1
ATOM 4369 C C . ILE A 1 577 ? -32.337 -10.341 14.922 1.00 50.56 577 ILE A C 1
ATOM 4371 O O . ILE A 1 577 ? -33.425 -10.594 15.439 1.00 50.56 577 ILE A O 1
ATOM 4375 N N . THR A 1 578 ? -32.118 -10.516 13.605 1.00 48.31 578 THR A N 1
ATOM 4376 C CA . THR A 1 578 ? -33.022 -11.077 12.561 1.00 48.31 578 THR A CA 1
ATOM 4377 C C . THR A 1 578 ? -32.930 -12.623 12.410 1.00 48.31 578 THR A C 1
ATOM 4379 O O . THR A 1 578 ? -32.052 -13.258 12.977 1.00 48.31 578 THR A O 1
ATOM 4382 N N . ASP A 1 579 ? -33.875 -13.237 11.678 1.00 49.78 579 ASP A N 1
ATOM 4383 C CA . ASP A 1 579 ? -34.268 -14.666 11.702 1.00 49.78 579 ASP A CA 1
ATOM 4384 C C . ASP A 1 579 ? -33.749 -15.519 10.506 1.00 49.78 579 ASP A C 1
ATOM 4386 O O . ASP A 1 579 ? -33.976 -15.172 9.341 1.00 49.78 579 ASP A O 1
ATOM 4390 N N . ASP A 1 580 ? -33.140 -16.679 10.805 1.00 57.94 580 ASP A N 1
ATOM 4391 C CA . ASP A 1 580 ? -32.485 -17.643 9.887 1.00 57.94 580 ASP A CA 1
ATOM 4392 C C . ASP A 1 580 ? -33.323 -18.144 8.696 1.00 57.94 580 ASP A C 1
ATOM 4394 O O . ASP A 1 580 ? -32.779 -18.623 7.691 1.00 57.94 580 ASP A O 1
ATOM 4398 N N . LYS A 1 581 ? -34.658 -18.083 8.781 1.00 57.62 581 LYS A N 1
ATOM 4399 C CA . LYS A 1 581 ? -35.576 -18.686 7.790 1.00 57.62 581 LYS A CA 1
ATOM 4400 C C . LYS A 1 581 ? -35.382 -18.207 6.345 1.00 57.62 581 LYS A C 1
ATOM 4402 O O . LYS A 1 581 ? -35.825 -18.887 5.421 1.00 57.62 581 LYS A O 1
ATOM 4407 N N . TYR A 1 582 ? -34.756 -17.049 6.137 1.00 59.00 582 TYR A N 1
ATOM 4408 C CA . TYR A 1 582 ? -34.510 -16.494 4.803 1.00 59.00 582 TYR A CA 1
ATOM 4409 C C . TYR A 1 582 ? -33.257 -17.080 4.129 1.00 59.00 582 TYR A C 1
ATOM 4411 O O . TYR A 1 582 ? -33.224 -17.196 2.904 1.00 59.00 582 TYR A O 1
ATOM 4419 N N . MET A 1 583 ? -32.266 -17.534 4.904 1.00 59.84 583 MET A N 1
ATOM 4420 C CA . MET A 1 583 ? -30.984 -18.029 4.377 1.00 59.84 583 MET A CA 1
ATOM 4421 C C . MET A 1 583 ? -31.078 -19.427 3.754 1.00 59.84 583 MET A C 1
ATOM 4423 O O . MET A 1 583 ? -30.307 -19.767 2.857 1.00 59.84 583 MET A O 1
ATOM 4427 N N . THR A 1 584 ? -32.044 -20.235 4.199 1.00 65.88 584 THR A N 1
ATOM 4428 C CA . THR A 1 584 ? -32.207 -21.651 3.814 1.00 65.88 584 THR A CA 1
ATOM 4429 C C . THR A 1 584 ? -33.191 -21.883 2.656 1.00 65.88 584 THR A C 1
ATOM 4431 O O . THR A 1 584 ? -33.489 -23.026 2.303 1.00 65.88 584 THR A O 1
ATOM 4434 N N . GLY A 1 585 ? -33.700 -20.813 2.032 1.00 65.31 585 GLY A N 1
ATOM 4435 C CA . GLY A 1 585 ? -34.662 -20.887 0.929 1.00 65.31 585 GLY A CA 1
ATOM 4436 C C . GLY A 1 585 ? -34.083 -21.472 -0.369 1.00 65.31 585 GLY A C 1
ATOM 4437 O O . GLY A 1 585 ? -33.034 -21.052 -0.848 1.00 65.31 585 GLY A O 1
ATOM 4438 N N . THR A 1 586 ? -34.809 -22.403 -0.997 1.00 64.38 586 THR A N 1
ATOM 4439 C CA . THR A 1 586 ? -34.368 -23.137 -2.205 1.00 64.38 586 THR A CA 1
ATOM 4440 C C . THR A 1 586 ? -34.558 -22.392 -3.535 1.00 64.38 586 THR A C 1
ATOM 4442 O O . THR A 1 586 ? -34.205 -22.922 -4.586 1.00 64.38 586 THR A O 1
ATOM 4445 N N . SER A 1 587 ? -35.125 -21.182 -3.522 1.00 76.75 587 SER A N 1
ATOM 4446 C CA . SER A 1 587 ? -35.402 -20.377 -4.720 1.00 76.75 587 SER A CA 1
ATOM 4447 C C . SER A 1 587 ? -35.061 -18.911 -4.459 1.00 76.75 587 SER A C 1
ATOM 4449 O O . SER A 1 587 ? -35.889 -18.168 -3.932 1.00 76.75 587 SER A O 1
ATOM 4451 N N . LYS A 1 588 ? -33.854 -18.495 -4.851 1.00 83.75 588 LYS A N 1
ATOM 4452 C CA . LYS A 1 588 ? -33.339 -17.132 -4.657 1.00 83.75 588 LYS A CA 1
ATOM 4453 C C . LYS A 1 588 ? -33.660 -16.223 -5.863 1.00 83.75 588 LYS A C 1
ATOM 4455 O O . LYS A 1 588 ? -33.614 -16.700 -7.000 1.00 83.75 588 LYS A O 1
ATOM 4460 N N . PRO A 1 589 ? -34.002 -14.931 -5.682 1.00 89.38 589 PRO A N 1
ATOM 4461 C CA . PRO A 1 589 ? -34.193 -14.014 -6.806 1.00 89.38 589 PRO A CA 1
ATOM 4462 C C . PRO A 1 589 ? -32.845 -13.615 -7.425 1.00 89.38 589 PRO A C 1
ATOM 4464 O O . PRO A 1 589 ? -31.911 -13.277 -6.703 1.00 89.38 589 PRO A O 1
ATOM 4467 N N . LYS A 1 590 ? -32.752 -13.603 -8.760 1.00 93.94 590 LYS A N 1
ATOM 4468 C CA . LYS A 1 590 ? -31.527 -13.206 -9.474 1.00 93.94 590 LYS A CA 1
ATOM 4469 C C . LYS A 1 590 ? -31.350 -11.687 -9.510 1.00 93.94 590 LYS A C 1
ATOM 4471 O O . LYS A 1 590 ? -32.283 -10.983 -9.914 1.00 93.94 590 LYS A O 1
ATOM 4476 N N . VAL A 1 591 ? -30.154 -11.206 -9.183 1.00 93.94 591 VAL A N 1
ATOM 4477 C CA . VAL A 1 591 ? -29.749 -9.791 -9.278 1.00 93.94 591 VAL A CA 1
ATOM 4478 C C . VAL A 1 591 ? -28.539 -9.680 -10.198 1.00 93.94 591 VAL A C 1
ATOM 4480 O O . VAL A 1 591 ? -27.602 -10.465 -10.081 1.00 93.94 591 VAL A O 1
ATOM 4483 N N . ALA A 1 592 ? -28.575 -8.733 -11.133 1.00 95.50 592 ALA A N 1
ATOM 4484 C CA . ALA A 1 592 ? -27.419 -8.421 -11.966 1.00 95.50 592 ALA A CA 1
ATOM 4485 C C . ALA A 1 592 ? -26.546 -7.388 -11.251 1.00 95.50 592 ALA A C 1
ATOM 4487 O O . ALA A 1 592 ? -27.023 -6.289 -10.961 1.00 95.50 592 ALA A O 1
ATOM 4488 N N . ILE A 1 593 ? -25.293 -7.746 -10.987 1.00 94.81 593 ILE A N 1
ATOM 4489 C CA . ILE A 1 593 ? -24.270 -6.848 -10.458 1.00 94.81 593 ILE A CA 1
ATOM 4490 C C . ILE A 1 593 ? -23.522 -6.308 -11.680 1.00 94.81 593 ILE A C 1
ATOM 4492 O O . ILE A 1 593 ? -22.746 -7.026 -12.313 1.00 94.81 593 ILE A O 1
ATOM 4496 N N . ILE A 1 594 ? -23.873 -5.091 -12.101 1.00 93.12 594 ILE A N 1
ATOM 4497 C CA . ILE A 1 594 ? -23.345 -4.477 -13.321 1.00 93.12 594 ILE A CA 1
ATOM 4498 C C . ILE A 1 594 ? -22.039 -3.774 -12.987 1.00 93.12 594 ILE A C 1
ATOM 4500 O O . ILE A 1 594 ? -22.023 -2.897 -12.124 1.00 93.12 594 ILE A O 1
ATOM 4504 N N . ARG A 1 595 ? -20.982 -4.109 -13.726 1.00 89.38 595 ARG A N 1
ATOM 4505 C CA . ARG A 1 595 ? -19.676 -3.453 -13.629 1.00 89.38 595 ARG A CA 1
ATOM 4506 C C . ARG A 1 595 ? -19.119 -3.070 -14.997 1.00 89.38 595 ARG A C 1
ATOM 4508 O O . ARG A 1 595 ? -19.439 -3.691 -16.017 1.00 89.38 595 ARG A O 1
ATOM 4515 N N . GLU A 1 596 ? -18.257 -2.068 -15.008 1.00 85.69 596 GLU A N 1
ATOM 4516 C CA . GLU A 1 596 ? -17.558 -1.556 -16.189 1.00 85.69 596 GLU A CA 1
ATOM 4517 C C . GLU A 1 596 ? -16.043 -1.561 -15.931 1.00 85.69 596 GLU A C 1
ATOM 4519 O O . GLU A 1 596 ? -15.569 -1.877 -14.840 1.00 85.69 596 GLU A O 1
ATOM 4524 N N . GLU A 1 597 ? -15.267 -1.281 -16.965 1.00 76.19 597 GLU A N 1
ATOM 4525 C CA . GLU A 1 597 ? -13.849 -0.941 -16.854 1.00 76.19 597 GLU A CA 1
ATOM 4526 C C . GLU A 1 597 ? -13.615 0.178 -15.811 1.00 76.19 597 GLU A C 1
ATOM 4528 O O . GLU A 1 597 ? -14.255 1.227 -15.876 1.00 76.19 597 GLU A O 1
ATOM 4533 N N . GLY A 1 598 ? -12.740 -0.070 -14.826 1.00 69.81 598 GLY A N 1
ATOM 4534 C CA . GLY A 1 598 ? -12.394 0.856 -13.730 1.00 69.81 598 GLY A CA 1
ATOM 4535 C C . GLY A 1 598 ? -13.233 0.743 -12.441 1.00 69.81 598 GLY A C 1
ATOM 4536 O O . GLY A 1 598 ? -12.785 1.148 -11.372 1.00 69.81 598 GLY A O 1
ATOM 4537 N N . SER A 1 599 ? -14.420 0.127 -12.480 1.00 77.94 599 SER A N 1
ATOM 4538 C CA . SER A 1 599 ? -15.211 -0.088 -11.253 1.00 77.94 599 SER A CA 1
ATOM 4539 C C . SER A 1 599 ? -14.620 -1.196 -10.364 1.00 77.94 599 SER A C 1
ATOM 4541 O O . SER A 1 599 ? -14.147 -2.205 -10.895 1.00 77.94 599 SER A O 1
ATOM 4543 N N . ASN A 1 600 ? -14.670 -1.030 -9.035 1.00 76.81 600 ASN A N 1
ATOM 4544 C CA . ASN A 1 600 ? -13.937 -1.864 -8.069 1.00 76.81 600 ASN A CA 1
ATOM 4545 C C . ASN A 1 600 ? -14.780 -2.432 -6.903 1.00 76.81 600 ASN A C 1
ATOM 4547 O O . ASN A 1 600 ? -14.293 -3.315 -6.201 1.00 76.81 600 ASN A O 1
ATOM 4551 N N . GLY A 1 601 ? -16.031 -1.987 -6.717 1.00 76.12 601 GLY A N 1
ATOM 4552 C CA . GLY A 1 601 ? -16.899 -2.399 -5.601 1.00 76.12 601 GLY A CA 1
ATOM 4553 C C . GLY A 1 601 ? -17.794 -3.624 -5.851 1.00 76.12 601 GLY A C 1
ATOM 4554 O O . GLY A 1 601 ? -18.865 -3.754 -5.253 1.00 76.12 601 GLY A O 1
ATOM 4555 N N . ASP A 1 602 ? -17.453 -4.492 -6.810 1.00 81.88 602 ASP A N 1
ATOM 4556 C CA . ASP A 1 602 ? -18.351 -5.558 -7.274 1.00 81.88 602 ASP A CA 1
ATOM 4557 C C . ASP A 1 602 ? -18.438 -6.774 -6.344 1.00 81.88 602 ASP A C 1
ATOM 4559 O O . ASP A 1 602 ? -19.483 -7.438 -6.290 1.00 81.88 602 ASP A O 1
ATOM 4563 N N . ARG A 1 603 ? -17.377 -7.063 -5.583 1.00 81.88 603 ARG A N 1
ATOM 4564 C CA . ARG A 1 603 ? -17.314 -8.247 -4.712 1.00 81.88 603 ARG A CA 1
ATOM 4565 C C . ARG A 1 603 ? -18.126 -8.051 -3.441 1.00 81.88 603 ARG A C 1
ATOM 4567 O O . ARG A 1 603 ? -18.917 -8.926 -3.090 1.00 81.88 603 ARG A O 1
ATOM 4574 N N . GLU A 1 604 ? -17.967 -6.913 -2.775 1.00 79.50 604 GLU A N 1
ATOM 4575 C CA . GLU A 1 604 ? -18.699 -6.585 -1.557 1.00 79.50 604 GLU A CA 1
ATOM 4576 C C . GLU A 1 604 ? -20.193 -6.361 -1.844 1.00 79.50 604 GLU A C 1
ATOM 4578 O O . GLU A 1 604 ? -21.037 -6.905 -1.131 1.00 79.50 604 GLU A O 1
ATOM 4583 N N . MET A 1 605 ? -20.534 -5.730 -2.977 1.00 85.25 605 MET A N 1
ATOM 4584 C CA . MET A 1 605 ? -21.915 -5.619 -3.462 1.00 85.25 605 MET A CA 1
ATOM 4585 C C . MET A 1 605 ? -22.532 -7.003 -3.720 1.00 85.25 605 MET A C 1
ATOM 4587 O O . MET A 1 605 ? -23.640 -7.299 -3.262 1.00 85.25 605 MET A O 1
ATOM 4591 N N . SER A 1 606 ? -21.806 -7.898 -4.402 1.00 87.19 606 SER A N 1
ATOM 4592 C CA . SER A 1 606 ? -22.252 -9.281 -4.625 1.00 87.19 606 SER A CA 1
ATOM 4593 C C . SER A 1 606 ? -22.468 -10.037 -3.309 1.00 87.19 606 SER A C 1
ATOM 4595 O O . SER A 1 606 ? -23.472 -10.739 -3.161 1.00 87.19 606 SER A O 1
ATOM 4597 N N . ALA A 1 607 ? -21.561 -9.877 -2.342 1.00 81.25 607 ALA A N 1
ATOM 4598 C CA . ALA A 1 607 ? -21.650 -10.512 -1.032 1.00 81.25 607 ALA A CA 1
ATOM 4599 C C . ALA A 1 607 ? -22.847 -9.991 -0.217 1.00 81.25 607 ALA A C 1
ATOM 4601 O O . ALA A 1 607 ? -23.613 -10.801 0.309 1.00 81.25 607 ALA A O 1
ATOM 4602 N N . ALA A 1 608 ? -23.080 -8.675 -0.188 1.00 83.44 608 ALA A N 1
ATOM 4603 C CA . ALA A 1 608 ? -24.233 -8.068 0.474 1.00 83.44 608 ALA A CA 1
ATOM 4604 C C . ALA A 1 608 ? -25.562 -8.617 -0.081 1.00 83.44 608 ALA A C 1
ATOM 4606 O O . ALA A 1 608 ? -26.422 -9.070 0.681 1.00 83.44 608 ALA A O 1
ATOM 4607 N N . PHE A 1 609 ? -25.711 -8.696 -1.411 1.00 87.50 609 PHE A N 1
ATOM 4608 C CA . PHE A 1 609 ? -26.887 -9.318 -2.036 1.00 87.50 609 PHE A CA 1
ATOM 4609 C C . PHE A 1 609 ? -27.004 -10.821 -1.736 1.00 87.50 609 PHE A C 1
ATOM 4611 O O . PHE A 1 609 ? -28.107 -11.314 -1.484 1.00 87.50 609 PHE A O 1
ATOM 4618 N N . TYR A 1 610 ? -25.897 -11.568 -1.732 1.00 85.75 610 TYR A N 1
ATOM 4619 C CA . TYR A 1 610 ? -25.908 -12.995 -1.398 1.00 85.75 610 TYR A CA 1
ATOM 4620 C C . TYR A 1 610 ? -26.387 -13.253 0.041 1.00 85.75 610 TYR A C 1
ATOM 4622 O O . TYR A 1 610 ? -27.214 -14.146 0.265 1.00 85.75 610 TYR A O 1
ATOM 4630 N N . VAL A 1 611 ? -25.918 -12.444 0.999 1.00 78.00 611 VAL A N 1
ATOM 4631 C CA . VAL A 1 611 ? -26.309 -12.500 2.419 1.00 78.00 611 VAL A CA 1
ATOM 4632 C C . VAL A 1 611 ? -27.747 -12.025 2.632 1.00 78.00 611 VAL A C 1
ATOM 4634 O O . VAL A 1 611 ? -28.462 -12.604 3.441 1.00 78.00 611 VAL A O 1
ATOM 4637 N N . ALA A 1 612 ? -28.240 -11.085 1.824 1.00 81.38 612 ALA A N 1
ATOM 4638 C CA . ALA A 1 612 ? -29.662 -10.739 1.766 1.00 81.38 612 ALA A CA 1
ATOM 4639 C C . ALA A 1 612 ? -30.549 -11.820 1.090 1.00 81.38 612 ALA A C 1
ATOM 4641 O O . ALA A 1 612 ? -31.753 -11.622 0.918 1.00 81.38 612 ALA A O 1
ATOM 4642 N N . GLY A 1 613 ? -29.986 -12.974 0.705 1.00 84.50 613 GLY A N 1
ATOM 4643 C CA . GLY A 1 613 ? -30.726 -14.126 0.180 1.00 84.50 613 GLY A CA 1
ATOM 4644 C C . GLY A 1 613 ? -30.937 -14.138 -1.339 1.00 84.50 613 GLY A C 1
ATOM 4645 O O . GLY A 1 613 ? -31.728 -14.946 -1.834 1.00 84.50 613 GLY A O 1
ATOM 4646 N N . PHE A 1 614 ? -30.240 -13.288 -2.095 1.00 88.50 614 PHE A N 1
ATOM 4647 C CA . PHE A 1 614 ? -30.320 -13.237 -3.558 1.00 88.50 614 PHE A CA 1
ATOM 4648 C C . PHE A 1 614 ? -29.323 -14.184 -4.248 1.00 88.50 614 PHE A C 1
ATOM 4650 O O . PHE A 1 614 ? -28.449 -14.792 -3.628 1.00 88.50 614 PHE A O 1
ATOM 4657 N N . GLU A 1 615 ? -29.480 -14.327 -5.563 1.00 91.88 615 GLU A N 1
ATOM 4658 C CA . GLU A 1 615 ? -28.520 -14.963 -6.465 1.00 91.88 615 GLU A CA 1
ATOM 4659 C C . GLU A 1 615 ? -27.838 -13.857 -7.305 1.00 91.88 615 GLU A C 1
ATOM 4661 O O . GLU A 1 615 ? -28.403 -13.449 -8.328 1.00 91.88 615 GLU A O 1
ATOM 4666 N N . PRO A 1 616 ? -26.689 -13.303 -6.868 1.00 92.25 616 PRO A N 1
ATOM 4667 C CA . PRO A 1 616 ? -25.956 -12.281 -7.619 1.00 92.25 616 PRO A CA 1
ATOM 4668 C C . PRO A 1 616 ? -25.255 -12.882 -8.848 1.00 92.25 616 PRO A C 1
ATOM 4670 O O . PRO A 1 616 ? -24.862 -14.048 -8.840 1.00 92.25 616 PRO A O 1
ATOM 4673 N N . TRP A 1 617 ? -25.109 -12.090 -9.911 1.00 94.00 617 TRP A N 1
ATOM 4674 C CA . TRP A 1 617 ? -24.392 -12.452 -11.141 1.00 94.00 617 TRP A CA 1
ATOM 4675 C C . TRP A 1 617 ? -23.440 -11.322 -11.546 1.00 94.00 617 TRP A C 1
ATOM 4677 O O . TRP A 1 617 ? -23.909 -10.195 -11.709 1.00 94.00 617 TRP A O 1
ATOM 4687 N N . ASP A 1 618 ? -22.161 -11.636 -11.796 1.00 90.44 618 ASP A N 1
ATOM 4688 C CA . ASP A 1 618 ? -21.225 -10.741 -12.501 1.00 90.44 618 ASP A CA 1
ATOM 4689 C C . ASP A 1 618 ? -21.751 -10.463 -13.915 1.00 90.44 618 ASP A C 1
ATOM 4691 O O . ASP A 1 618 ? -21.906 -11.381 -14.727 1.00 90.44 618 ASP A O 1
ATOM 4695 N N . VAL A 1 619 ? -22.026 -9.195 -14.213 1.00 92.44 619 VAL A N 1
ATOM 4696 C CA . VAL A 1 619 ? -22.450 -8.739 -15.537 1.00 92.44 619 VAL A CA 1
ATOM 4697 C C . VAL A 1 619 ? -21.550 -7.586 -15.961 1.00 92.44 619 VAL A C 1
ATOM 4699 O O . VAL A 1 619 ? -21.785 -6.428 -15.616 1.00 92.44 619 VAL A O 1
ATOM 4702 N N . ALA A 1 620 ? -20.530 -7.891 -16.763 1.00 90.25 620 ALA A N 1
ATOM 4703 C CA . ALA A 1 620 ? -19.712 -6.846 -17.359 1.00 90.25 620 ALA A CA 1
ATOM 4704 C C . ALA A 1 620 ? -20.502 -6.118 -18.454 1.00 90.25 620 ALA A C 1
ATOM 4706 O O . ALA A 1 620 ? -21.235 -6.733 -19.237 1.00 90.25 620 ALA A O 1
ATOM 4707 N N . MET A 1 621 ? -20.277 -4.815 -18.594 1.00 91.00 621 MET A N 1
ATOM 4708 C CA . MET A 1 621 ? -20.800 -4.040 -19.723 1.00 91.00 621 MET A CA 1
ATOM 4709 C C . MET A 1 621 ? -20.418 -4.643 -21.082 1.00 91.00 621 MET A C 1
ATOM 4711 O O . MET A 1 621 ? -21.237 -4.648 -22.002 1.00 91.00 621 MET A O 1
ATOM 4715 N N . SER A 1 622 ? -19.234 -5.250 -21.208 1.00 88.62 622 SER A N 1
ATOM 4716 C CA . SER A 1 622 ? -18.821 -5.970 -22.420 1.00 88.62 622 SER A CA 1
ATOM 4717 C C . SER A 1 622 ? -19.711 -7.182 -22.746 1.00 88.62 622 SER A C 1
ATOM 4719 O O . SER A 1 622 ? -19.959 -7.442 -23.926 1.00 88.62 622 SER A O 1
ATOM 4721 N N . ASP A 1 623 ? -20.265 -7.878 -21.747 1.00 90.56 623 ASP A N 1
ATOM 4722 C CA . ASP A 1 623 ? -21.195 -9.001 -21.941 1.00 90.56 623 ASP A CA 1
ATOM 4723 C C . ASP A 1 623 ? -22.569 -8.510 -22.437 1.00 90.56 623 ASP A C 1
ATOM 4725 O O . ASP A 1 623 ? -23.204 -9.154 -23.280 1.00 90.56 623 ASP A O 1
ATOM 4729 N N . LEU A 1 624 ? -23.020 -7.346 -21.952 1.00 90.56 624 LEU A N 1
ATOM 4730 C CA . LEU A 1 624 ? -24.250 -6.680 -22.399 1.00 90.56 624 LEU A CA 1
ATOM 4731 C C . LEU A 1 624 ? -24.112 -6.116 -23.822 1.00 90.56 624 LEU A C 1
ATOM 4733 O O . LEU A 1 624 ? -24.993 -6.336 -24.656 1.00 90.56 624 LEU A O 1
ATOM 4737 N N . LEU A 1 625 ? -22.998 -5.439 -24.119 1.00 88.31 625 LEU A N 1
ATOM 4738 C CA . LEU A 1 625 ? -22.691 -4.852 -25.429 1.00 88.31 625 LEU A CA 1
ATOM 4739 C C . LEU A 1 625 ? -22.548 -5.921 -26.524 1.00 88.31 625 LEU A C 1
ATOM 4741 O O . LEU A 1 625 ? -23.052 -5.740 -27.632 1.00 88.31 625 LEU A O 1
ATOM 4745 N N . LYS A 1 626 ? -21.918 -7.062 -26.207 1.00 88.81 626 LYS A N 1
ATOM 4746 C CA . LYS A 1 626 ? -21.805 -8.227 -27.106 1.00 88.81 626 LYS A CA 1
ATOM 4747 C C . LYS A 1 626 ? -23.093 -9.068 -27.173 1.00 88.81 626 LYS A C 1
ATOM 4749 O O . LYS A 1 626 ? -23.179 -9.986 -27.984 1.00 88.81 626 LYS A O 1
ATOM 4754 N N . GLY A 1 627 ? -24.100 -8.776 -26.341 1.00 88.06 627 GLY A N 1
ATOM 4755 C CA . GLY A 1 627 ? -25.375 -9.502 -26.298 1.00 88.06 627 GLY A CA 1
ATOM 4756 C C . GLY A 1 627 ? -25.293 -10.917 -25.707 1.00 88.06 627 GLY A C 1
ATOM 4757 O O . GLY A 1 627 ? -26.212 -11.711 -25.912 1.00 88.06 627 GLY A O 1
ATOM 4758 N N . VAL A 1 628 ? -24.221 -11.232 -24.973 1.00 89.31 628 VAL A N 1
ATOM 4759 C CA . VAL A 1 628 ? -24.002 -12.526 -24.296 1.00 89.31 628 VAL A CA 1
ATOM 4760 C C . VAL A 1 628 ? -25.043 -12.740 -23.192 1.00 89.31 628 VAL A C 1
ATOM 4762 O O . VAL A 1 628 ? -25.522 -13.856 -22.972 1.00 89.31 628 VAL A O 1
ATOM 4765 N N . ILE A 1 629 ? -25.453 -11.656 -22.527 1.00 91.06 629 ILE A N 1
ATOM 4766 C CA . ILE A 1 629 ? -26.470 -11.668 -21.475 1.00 91.06 629 ILE A CA 1
ATOM 4767 C C . ILE A 1 629 ? -27.515 -10.558 -21.673 1.00 91.06 629 ILE A C 1
ATOM 4769 O O . ILE A 1 629 ? -27.336 -9.623 -22.450 1.00 91.06 629 ILE A O 1
ATOM 4773 N N . SER A 1 630 ? -28.670 -10.694 -21.015 1.00 89.44 630 SER A N 1
ATOM 4774 C CA . SER A 1 630 ? -29.794 -9.761 -21.129 1.00 89.44 630 SER A CA 1
ATOM 4775 C C . SER A 1 630 ? -30.440 -9.532 -19.770 1.00 89.44 630 SER A C 1
ATOM 4777 O O . SER A 1 630 ? -30.752 -10.495 -19.063 1.00 89.44 630 SER A O 1
ATOM 4779 N N . LEU A 1 631 ? -30.717 -8.264 -19.456 1.00 89.31 631 LEU A N 1
ATOM 4780 C CA . LEU A 1 631 ? -31.296 -7.835 -18.179 1.00 89.31 631 LEU A CA 1
ATOM 4781 C C . LEU A 1 631 ? -32.705 -8.415 -17.913 1.00 89.31 631 LEU A C 1
ATOM 4783 O O . LEU A 1 631 ? -33.114 -8.527 -16.764 1.00 89.31 631 LEU A O 1
ATOM 4787 N N . ASN A 1 632 ? -33.397 -8.921 -18.947 1.00 88.31 632 ASN A N 1
ATOM 4788 C CA . ASN A 1 632 ? -34.675 -9.651 -18.833 1.00 88.31 632 ASN A CA 1
ATOM 4789 C C . ASN A 1 632 ? -34.648 -10.848 -17.858 1.00 88.31 632 ASN A C 1
ATOM 4791 O O . ASN A 1 632 ? -35.706 -11.307 -17.432 1.00 88.31 632 ASN A O 1
ATOM 4795 N N . LYS A 1 633 ? -33.468 -11.411 -17.566 1.00 88.50 633 LYS A N 1
ATOM 4796 C CA . LYS A 1 633 ? -33.315 -12.592 -16.699 1.00 88.50 633 LYS A CA 1
ATOM 4797 C C . LYS A 1 633 ? -33.337 -12.264 -15.198 1.00 88.50 633 LYS A C 1
ATOM 4799 O O . LYS A 1 633 ? -33.364 -13.192 -14.391 1.00 88.50 633 LYS A O 1
ATOM 4804 N N . PHE A 1 634 ? -33.318 -10.984 -14.828 1.00 92.25 634 PHE A N 1
ATOM 4805 C CA . PHE A 1 634 ? -33.082 -10.529 -13.459 1.00 92.25 634 PHE A CA 1
ATOM 4806 C C . PHE A 1 634 ? -34.312 -9.867 -12.835 1.00 92.25 634 PHE A C 1
ATOM 4808 O O . PHE A 1 634 ? -35.223 -9.402 -13.520 1.00 92.25 634 PHE A O 1
ATOM 4815 N N . ARG A 1 635 ? -34.352 -9.863 -11.500 1.00 90.25 635 ARG A N 1
ATOM 4816 C CA . ARG A 1 635 ? -35.403 -9.234 -10.684 1.00 90.25 635 ARG A CA 1
ATOM 4817 C C . ARG A 1 635 ? -34.943 -7.936 -10.022 1.00 90.25 635 ARG A C 1
ATOM 4819 O O . ARG A 1 635 ? -35.800 -7.145 -9.645 1.00 90.25 635 ARG A O 1
ATOM 4826 N N . GLY A 1 636 ? -33.633 -7.730 -9.923 1.00 90.38 636 GLY A N 1
ATOM 4827 C CA . GLY A 1 636 ? -32.986 -6.495 -9.493 1.00 90.38 636 GLY A CA 1
ATOM 4828 C C . GLY A 1 636 ? -31.705 -6.255 -10.291 1.00 90.38 636 GLY A C 1
ATOM 4829 O O . GLY A 1 636 ? -31.188 -7.170 -10.940 1.00 90.38 636 GLY A O 1
ATOM 4830 N N . ILE A 1 637 ? -31.221 -5.020 -10.252 1.00 92.38 637 ILE A N 1
ATOM 4831 C CA . ILE A 1 637 ? -29.984 -4.560 -10.883 1.00 92.38 637 ILE A CA 1
ATOM 4832 C C . ILE A 1 637 ? -29.287 -3.675 -9.850 1.00 92.38 637 ILE A C 1
ATOM 4834 O O . ILE A 1 637 ? -29.952 -2.826 -9.260 1.00 92.38 637 ILE A O 1
ATOM 4838 N N . ALA A 1 638 ? -27.988 -3.867 -9.651 1.00 92.31 638 ALA A N 1
ATOM 4839 C CA . ALA A 1 638 ? -27.137 -2.972 -8.878 1.00 92.31 638 ALA A CA 1
ATOM 4840 C C . ALA A 1 638 ? -25.962 -2.535 -9.755 1.00 92.31 638 ALA A C 1
ATOM 4842 O O . ALA A 1 638 ? -25.335 -3.375 -10.400 1.00 92.31 638 ALA A O 1
ATOM 4843 N N . PHE A 1 639 ? -25.694 -1.233 -9.796 1.00 91.69 639 PHE A N 1
ATOM 4844 C CA . PHE A 1 639 ? -24.458 -0.686 -10.348 1.00 91.69 639 PHE A CA 1
ATOM 4845 C C . PHE A 1 639 ? -23.458 -0.590 -9.198 1.00 91.69 639 PHE A C 1
ATOM 4847 O O . PHE A 1 639 ? -23.840 -0.207 -8.093 1.00 91.69 639 PHE A O 1
ATOM 4854 N N . VAL A 1 640 ? -22.224 -1.022 -9.432 1.00 88.31 640 VAL A N 1
ATOM 4855 C CA . VAL A 1 640 ? -21.185 -1.083 -8.395 1.00 88.31 640 VAL A CA 1
ATOM 4856 C C . VAL A 1 640 ? -20.401 0.227 -8.330 1.00 88.31 640 VAL A C 1
ATOM 4858 O O . VAL A 1 640 ? -20.284 0.922 -9.339 1.00 88.31 640 VAL A O 1
ATOM 4861 N N . GLY A 1 641 ? -19.845 0.536 -7.158 1.00 79.81 641 GLY A N 1
ATOM 4862 C CA . GLY A 1 641 ? -18.954 1.680 -6.974 1.00 79.81 641 GLY A CA 1
ATOM 4863 C C . GLY A 1 641 ? -17.559 1.494 -7.586 1.00 79.81 641 GLY A C 1
ATOM 4864 O O . GLY A 1 641 ? -17.188 0.415 -8.068 1.00 79.81 641 GLY A O 1
ATOM 4865 N N . GLY A 1 642 ? -16.778 2.571 -7.530 1.00 76.31 642 GLY A N 1
ATOM 4866 C CA . GLY A 1 642 ? -15.439 2.686 -8.103 1.00 76.31 642 GLY A CA 1
ATOM 4867 C C . GLY A 1 642 ? -15.396 3.673 -9.266 1.00 76.31 642 GLY A C 1
ATOM 4868 O O . GLY A 1 642 ? -16.384 4.333 -9.579 1.00 76.31 642 GLY A O 1
ATOM 4869 N N . PHE A 1 643 ? -14.249 3.745 -9.929 1.00 74.25 643 PHE A N 1
ATOM 4870 C CA . PHE A 1 643 ? -13.910 4.835 -10.836 1.00 74.25 643 PHE A CA 1
ATOM 4871 C C . PHE A 1 643 ? -14.049 4.329 -12.277 1.00 74.25 643 PHE A C 1
ATOM 4873 O O . PHE A 1 643 ? -13.096 3.877 -12.907 1.00 74.25 643 PHE A O 1
ATOM 4880 N N . SER A 1 644 ? -15.276 4.285 -12.805 1.00 73.50 644 SER A N 1
ATOM 4881 C CA . SER A 1 644 ? -15.514 3.744 -14.155 1.00 73.50 644 SER A CA 1
ATOM 4882 C C . SER A 1 644 ? -14.954 4.680 -15.229 1.00 73.50 644 SER A C 1
ATOM 4884 O O . SER A 1 644 ? -15.280 5.867 -15.216 1.00 73.50 644 SER A O 1
ATOM 4886 N N . TYR A 1 645 ? -14.126 4.170 -16.150 1.00 72.12 645 TYR A N 1
ATOM 4887 C CA . TYR A 1 645 ? -13.233 4.999 -16.994 1.00 72.12 645 TYR A CA 1
ATOM 4888 C C . TYR A 1 645 ? -12.388 5.993 -16.182 1.00 72.12 645 TYR A C 1
ATOM 4890 O O . TYR A 1 645 ? -11.982 7.039 -16.687 1.00 72.12 645 TYR A O 1
ATOM 4898 N N . ALA A 1 646 ? -12.197 5.660 -14.907 1.00 69.38 646 ALA A N 1
ATOM 4899 C CA . ALA A 1 646 ? -11.551 6.446 -13.883 1.00 69.38 646 ALA A CA 1
ATOM 4900 C C . ALA A 1 646 ? -11.945 7.939 -13.859 1.00 69.38 646 ALA A C 1
ATOM 4902 O O . ALA A 1 646 ? -11.142 8.831 -13.628 1.00 69.38 646 ALA A O 1
ATOM 4903 N N . ASN A 1 647 ? -13.234 8.198 -14.103 1.00 69.19 647 ASN A N 1
ATOM 4904 C CA . ASN A 1 647 ? -13.873 9.513 -14.011 1.00 69.19 647 ASN A CA 1
ATOM 4905 C C . ASN A 1 647 ? -13.374 10.572 -15.022 1.00 69.19 647 ASN A C 1
ATOM 4907 O O . ASN A 1 647 ? -13.715 11.748 -14.902 1.00 69.19 647 ASN A O 1
ATOM 4911 N N . VAL A 1 648 ? -12.656 10.193 -16.092 1.00 69.75 648 VAL A N 1
ATOM 4912 C CA . VAL A 1 648 ? -12.452 11.120 -17.224 1.00 69.75 648 VAL A CA 1
ATOM 4913 C C . VAL A 1 648 ? -13.777 11.410 -17.918 1.00 69.75 648 VAL A C 1
ATOM 4915 O O . VAL A 1 648 ? -14.523 10.502 -18.288 1.00 69.75 648 VAL A O 1
ATOM 4918 N N . LEU A 1 649 ? -13.991 12.705 -18.176 1.00 71.94 649 LEU A N 1
ATOM 4919 C CA . LEU A 1 649 ? -15.274 13.303 -18.564 1.00 71.94 649 LEU A CA 1
ATOM 4920 C C . LEU A 1 649 ? -16.309 13.354 -17.417 1.00 71.94 649 LEU A C 1
ATOM 4922 O O . LEU A 1 649 ? -17.497 13.444 -17.718 1.00 71.94 649 LEU A O 1
ATOM 4926 N N . ASP A 1 650 ? -15.836 13.369 -16.164 1.00 71.81 650 ASP A N 1
ATOM 4927 C CA . ASP A 1 650 ? -16.566 13.339 -14.882 1.00 71.81 650 ASP A CA 1
ATOM 4928 C C . ASP A 1 650 ? -17.016 11.921 -14.445 1.00 71.81 650 ASP A C 1
ATOM 4930 O O . ASP A 1 650 ? -17.170 11.008 -15.271 1.00 71.81 650 ASP A O 1
ATOM 4934 N N . SER A 1 651 ? -17.218 11.718 -13.131 1.00 74.88 651 SER A N 1
ATOM 4935 C CA . SER A 1 651 ? -17.648 10.434 -12.544 1.00 74.88 651 SER A CA 1
ATOM 4936 C C . SER A 1 651 ? -18.837 9.803 -13.277 1.00 74.88 651 SER A C 1
ATOM 4938 O O . SER A 1 651 ? -19.839 10.447 -13.595 1.00 74.88 651 SER A O 1
ATOM 4940 N N . ALA A 1 652 ? -18.706 8.504 -13.562 1.00 77.62 652 ALA A N 1
ATOM 4941 C CA . ALA A 1 652 ? -19.665 7.651 -14.270 1.00 77.62 652 ALA A CA 1
ATOM 4942 C C . ALA A 1 652 ? -20.119 8.090 -15.686 1.00 77.62 652 ALA A C 1
ATOM 4944 O O . ALA A 1 652 ? -20.758 7.288 -16.378 1.00 77.62 652 ALA A O 1
ATOM 4945 N N . GLU A 1 653 ? -19.781 9.279 -16.194 1.00 79.94 653 GLU A N 1
ATOM 4946 C CA . GLU A 1 653 ? -20.281 9.769 -17.491 1.00 79.94 653 GLU A CA 1
ATOM 4947 C C . GLU A 1 653 ? -19.802 8.907 -18.673 1.00 79.94 653 GLU A C 1
ATOM 4949 O O . GLU A 1 653 ? -20.583 8.615 -19.582 1.00 79.94 653 GLU A O 1
ATOM 4954 N N . GLY A 1 654 ? -18.579 8.361 -18.636 1.00 81.06 654 GLY A N 1
ATOM 4955 C CA . GLY A 1 654 ? -18.111 7.375 -19.627 1.00 81.06 654 GLY A CA 1
ATOM 4956 C C . GLY A 1 654 ? -18.947 6.078 -19.657 1.00 81.06 654 GLY A C 1
ATOM 4957 O O . GLY A 1 654 ? -19.227 5.509 -20.724 1.00 81.06 654 GLY A O 1
ATOM 4958 N N . TRP A 1 655 ? -19.429 5.627 -18.495 1.00 85.31 655 TRP A N 1
ATOM 4959 C CA . TRP A 1 655 ? -20.299 4.452 -18.357 1.00 85.31 655 TRP A CA 1
ATOM 4960 C C . TRP A 1 655 ? -21.725 4.762 -18.828 1.00 85.31 655 TRP A C 1
ATOM 4962 O O . TRP A 1 655 ? -22.309 4.010 -19.619 1.00 85.31 655 TRP A O 1
ATOM 4972 N N . VAL A 1 656 ? -22.257 5.924 -18.444 1.00 83.75 656 VAL A N 1
ATOM 4973 C CA . VAL A 1 656 ? -23.549 6.441 -18.913 1.00 83.75 656 VAL A CA 1
ATOM 4974 C C . VAL A 1 656 ? -23.548 6.623 -20.435 1.00 83.75 656 VAL A C 1
ATOM 4976 O O . VAL A 1 656 ? -24.493 6.187 -21.102 1.00 83.75 656 VAL A O 1
ATOM 4979 N N . ALA A 1 657 ? -22.481 7.173 -21.016 1.00 83.12 657 ALA A N 1
ATOM 4980 C CA . ALA A 1 657 ? -22.281 7.300 -22.458 1.00 83.12 657 ALA A CA 1
ATOM 4981 C C . ALA A 1 657 ? -22.281 5.933 -23.162 1.00 83.12 657 ALA A C 1
ATOM 4983 O O . ALA A 1 657 ? -22.974 5.755 -24.171 1.00 83.12 657 ALA A O 1
ATOM 4984 N N . SER A 1 658 ? -21.589 4.939 -22.596 1.00 85.12 658 SER A N 1
ATOM 4985 C CA . SER A 1 658 ? -21.543 3.562 -23.115 1.00 85.12 658 SER A CA 1
ATOM 4986 C C . SER A 1 658 ? -22.924 2.891 -23.171 1.00 85.12 658 SER A C 1
ATOM 4988 O O . SER A 1 658 ? -23.198 2.096 -24.075 1.00 85.12 658 SER A O 1
ATOM 4990 N N . ILE A 1 659 ? -23.835 3.250 -22.258 1.00 86.06 659 ILE A N 1
ATOM 4991 C CA . ILE A 1 659 ? -25.245 2.828 -22.287 1.00 86.06 659 ILE A CA 1
ATOM 4992 C C . ILE A 1 659 ? -26.053 3.670 -23.288 1.00 86.06 659 ILE A C 1
ATOM 4994 O O . ILE A 1 659 ? -26.746 3.117 -24.145 1.00 86.06 659 ILE A O 1
ATOM 4998 N N . ARG A 1 660 ? -25.986 5.006 -23.197 1.00 81.06 660 ARG A N 1
ATOM 4999 C CA . ARG A 1 660 ? -26.848 5.935 -23.954 1.00 81.06 660 ARG A CA 1
ATOM 5000 C C . ARG A 1 660 ? -26.578 5.928 -25.457 1.00 81.06 660 ARG A C 1
ATOM 5002 O O . ARG A 1 660 ? -27.523 6.018 -26.242 1.00 81.06 660 ARG A O 1
ATOM 5009 N N . PHE A 1 661 ? -25.320 5.785 -25.874 1.00 83.00 661 PHE A N 1
ATOM 5010 C CA . PHE A 1 661 ? -24.956 5.705 -27.291 1.00 83.00 661 PHE A CA 1
ATOM 5011 C C . PHE A 1 661 ? -25.173 4.307 -27.897 1.00 83.00 661 PHE A C 1
ATOM 5013 O O . PHE A 1 661 ? -25.117 4.150 -29.118 1.00 83.00 661 PHE A O 1
ATOM 5020 N N . ASN A 1 662 ? -25.510 3.296 -27.087 1.00 82.12 662 ASN A N 1
ATOM 5021 C CA . ASN A 1 662 ? -25.790 1.943 -27.554 1.00 82.12 662 ASN A CA 1
ATOM 5022 C C . ASN A 1 662 ? -27.306 1.659 -27.608 1.00 82.12 662 ASN A C 1
ATOM 5024 O O . ASN A 1 662 ? -27.953 1.397 -26.597 1.00 82.12 662 ASN A O 1
ATOM 5028 N N . GLN A 1 663 ? -27.895 1.665 -28.809 1.00 79.00 663 GLN A N 1
ATOM 5029 C CA . GLN A 1 663 ? -29.346 1.475 -29.011 1.00 79.00 663 GLN A CA 1
ATOM 5030 C C . GLN A 1 663 ? -29.930 0.194 -28.350 1.00 79.00 663 GLN A C 1
ATOM 5032 O O . GLN A 1 663 ? -30.983 0.282 -27.711 1.00 79.00 663 GLN A O 1
ATOM 5037 N N . PRO A 1 664 ? -29.279 -0.990 -28.422 1.00 79.75 664 PRO A N 1
ATOM 5038 C CA . PRO A 1 664 ? -29.661 -2.173 -27.639 1.00 79.75 664 PRO A CA 1
ATOM 5039 C C . PRO A 1 664 ? -29.676 -2.015 -26.111 1.00 79.75 664 PRO A C 1
ATOM 5041 O O . PRO A 1 664 ? -30.339 -2.821 -25.446 1.00 79.75 664 PRO A O 1
ATOM 5044 N N . LEU A 1 665 ? -28.959 -1.043 -25.543 1.00 81.94 665 LEU A N 1
ATOM 5045 C CA . LEU A 1 665 ? -28.932 -0.779 -24.102 1.00 81.94 665 LEU A CA 1
ATOM 5046 C C . LEU A 1 665 ? -29.848 0.382 -23.700 1.00 81.94 665 LEU A C 1
ATOM 5048 O O . LEU A 1 665 ? -30.500 0.290 -22.665 1.00 81.94 665 LEU A O 1
ATOM 5052 N N . LEU A 1 666 ? -30.015 1.392 -24.558 1.00 75.25 666 LEU A N 1
ATOM 5053 C CA . LEU A 1 666 ? -30.880 2.557 -24.330 1.00 75.25 666 LEU A CA 1
ATOM 5054 C C . LEU A 1 666 ? -32.330 2.192 -23.944 1.00 75.25 666 LEU A C 1
ATOM 5056 O O . LEU A 1 666 ? -32.950 2.894 -23.154 1.00 75.25 666 LEU A O 1
ATOM 5060 N N . ARG A 1 667 ? -32.861 1.057 -24.425 1.00 70.75 667 ARG A N 1
ATOM 5061 C CA . ARG A 1 667 ? -34.189 0.523 -24.034 1.00 70.75 667 ARG A CA 1
ATOM 5062 C C . ARG A 1 667 ? -34.334 0.160 -22.544 1.00 70.75 667 ARG A C 1
ATOM 5064 O O . ARG A 1 667 ? -35.443 -0.148 -22.117 1.00 70.75 667 ARG A O 1
ATOM 5071 N N . TRP A 1 668 ? -33.230 0.111 -21.800 1.00 69.50 668 TRP A N 1
ATOM 5072 C CA . TRP A 1 668 ? -33.185 -0.157 -20.360 1.00 69.50 668 TRP A CA 1
ATOM 5073 C C . TRP A 1 668 ? -33.056 1.115 -19.519 1.00 69.50 668 TRP A C 1
ATOM 5075 O O . TRP A 1 668 ? -33.257 1.051 -18.309 1.00 69.50 668 TRP A O 1
ATOM 5085 N N . VAL A 1 669 ? -32.764 2.262 -20.143 1.00 69.44 669 VAL A N 1
ATOM 5086 C CA . VAL A 1 669 ? -32.815 3.561 -19.469 1.00 69.44 669 VAL A CA 1
ATOM 5087 C C . VAL A 1 669 ? -34.289 3.882 -19.175 1.00 69.44 669 VAL A C 1
ATOM 5089 O O . VAL A 1 669 ? -35.117 3.781 -20.089 1.00 69.44 669 VAL A O 1
ATOM 5092 N N . PRO A 1 670 ? -34.656 4.237 -17.929 1.00 61.25 670 PRO A N 1
ATOM 5093 C CA . PRO A 1 670 ? -36.036 4.564 -17.591 1.00 61.25 670 PRO A CA 1
ATOM 5094 C C . PRO A 1 670 ? -36.584 5.722 -18.441 1.00 61.25 670 PRO A C 1
ATOM 5096 O O . PRO A 1 670 ? -35.861 6.649 -18.800 1.00 61.25 670 PRO A O 1
ATOM 5099 N N . GLY A 1 671 ? -37.872 5.663 -18.789 1.00 57.69 671 GLY A N 1
ATOM 5100 C CA . GLY A 1 671 ? -38.528 6.712 -19.577 1.00 57.69 671 GLY A CA 1
ATOM 5101 C C . GLY A 1 671 ? -39.027 7.896 -18.729 1.00 57.69 671 GLY A C 1
ATOM 5102 O O . GLY A 1 671 ? -39.065 7.798 -17.499 1.00 57.69 671 GLY A O 1
ATOM 5103 N N . PRO A 1 672 ? -39.527 8.983 -19.360 1.00 55.38 672 PRO A N 1
ATOM 5104 C CA . PRO A 1 672 ? -39.879 10.230 -18.654 1.00 55.38 672 PRO A CA 1
ATOM 5105 C C . PRO A 1 672 ? -40.955 10.087 -17.572 1.00 55.38 672 PRO A C 1
ATOM 5107 O O . PRO A 1 672 ? -41.107 10.945 -16.714 1.00 55.38 672 PRO A O 1
ATOM 5110 N N . GLN A 1 673 ? -41.699 8.983 -17.602 1.00 47.03 673 GLN A N 1
ATOM 5111 C CA . GLN A 1 673 ? -42.782 8.651 -16.673 1.00 47.03 673 GLN A CA 1
ATOM 5112 C C . GLN A 1 673 ? -42.292 8.228 -15.277 1.00 47.03 673 GLN A C 1
ATOM 5114 O O . GLN A 1 673 ? -43.102 8.154 -14.359 1.00 47.03 673 GLN A O 1
ATOM 5119 N N . VAL A 1 674 ? -40.997 7.934 -15.125 1.00 50.09 674 VAL A N 1
ATOM 5120 C CA . VAL A 1 674 ? -40.343 7.573 -13.852 1.00 50.09 674 VAL A CA 1
ATOM 5121 C C . VAL A 1 674 ? -39.055 8.379 -13.621 1.00 50.09 674 VAL A C 1
ATOM 5123 O O . VAL A 1 674 ? -38.198 7.959 -12.855 1.00 50.09 674 VAL A O 1
ATOM 5126 N N . GLY A 1 675 ? -38.910 9.529 -14.294 1.00 49.62 675 GLY A N 1
ATOM 5127 C CA . GLY A 1 675 ? -37.750 10.411 -14.128 1.00 49.62 675 GLY A CA 1
ATOM 5128 C C . GLY A 1 675 ? -36.493 9.991 -14.899 1.00 49.62 675 GLY A C 1
ATOM 5129 O O . GLY A 1 675 ? -35.400 10.132 -14.379 1.00 49.62 675 GLY A O 1
ATOM 5130 N N . GLY A 1 676 ? -36.609 9.492 -16.135 1.00 50.34 676 GLY A N 1
ATOM 5131 C CA . GLY A 1 676 ? -35.451 9.300 -17.025 1.00 50.34 676 GLY A CA 1
ATOM 5132 C C . GLY A 1 676 ? -35.708 9.832 -18.438 1.00 50.34 676 GLY A C 1
ATOM 5133 O O . GLY A 1 676 ? -36.845 9.843 -18.899 1.00 50.34 676 GLY A O 1
ATOM 5134 N N . VAL A 1 677 ? -34.682 10.313 -19.145 1.00 52.84 677 VAL A N 1
ATOM 5135 C CA . VAL A 1 677 ? -34.848 10.936 -20.475 1.00 52.84 677 VAL A CA 1
ATOM 5136 C C . VAL A 1 677 ? -34.057 10.202 -21.556 1.00 52.84 677 VAL A C 1
ATOM 5138 O O . VAL A 1 677 ? -32.883 9.875 -21.404 1.00 52.84 677 VAL A O 1
ATOM 5141 N N . LEU A 1 678 ? -34.723 9.976 -22.692 1.00 49.91 678 LEU A N 1
ATOM 5142 C CA . LEU A 1 678 ? -34.139 9.399 -23.901 1.00 49.91 678 LEU A CA 1
ATOM 5143 C C . LEU A 1 678 ? -33.371 10.481 -24.678 1.00 49.91 678 LEU A C 1
ATOM 5145 O O . LEU A 1 678 ? -33.918 11.121 -25.576 1.00 49.91 678 LEU A O 1
ATOM 5149 N N . GLY A 1 679 ? -32.101 10.681 -24.334 1.00 50.78 679 GLY A N 1
ATOM 5150 C CA . GLY A 1 679 ? -31.209 11.624 -25.008 1.00 50.78 679 GLY A CA 1
ATOM 5151 C C . GLY A 1 679 ? -29.765 11.492 -24.529 1.00 50.78 679 GLY A C 1
ATOM 5152 O O . GLY A 1 679 ? -29.518 10.970 -23.447 1.00 50.78 679 GLY A O 1
ATOM 5153 N N . ALA A 1 680 ? -28.809 11.963 -25.334 1.00 46.00 680 ALA A N 1
ATOM 5154 C CA . ALA A 1 680 ? -27.380 11.885 -25.014 1.00 46.00 680 ALA A CA 1
ATOM 5155 C C . ALA A 1 680 ? -27.025 12.634 -23.714 1.00 46.00 680 ALA A C 1
ATOM 5157 O O . ALA A 1 680 ? -26.349 12.089 -22.848 1.00 46.00 680 ALA A O 1
ATOM 5158 N N . SER A 1 681 ? -27.550 13.853 -23.565 1.00 50.91 681 SER A N 1
ATOM 5159 C CA . SER A 1 681 ? -27.240 14.806 -22.491 1.00 50.91 681 SER A CA 1
ATOM 5160 C C . SER A 1 681 ? -28.071 14.644 -21.211 1.00 50.91 681 SER A C 1
ATOM 5162 O O . SER A 1 681 ? -27.990 15.495 -20.333 1.00 50.91 681 SER A O 1
ATOM 5164 N N . GLY A 1 682 ? -28.922 13.616 -21.118 1.00 60.59 682 GLY A N 1
ATOM 5165 C CA . GLY A 1 682 ? -29.840 13.447 -19.988 1.00 60.59 682 GLY A CA 1
ATOM 5166 C C . GLY A 1 682 ? -30.871 14.574 -19.856 1.00 60.59 682 GLY A C 1
ATOM 5167 O O . GLY A 1 682 ? -31.154 15.300 -20.813 1.00 60.59 682 GLY A O 1
ATOM 5168 N N . ASP A 1 683 ? -31.451 14.685 -18.662 1.00 65.31 683 ASP A N 1
ATOM 5169 C CA . ASP A 1 683 ? -32.365 15.761 -18.288 1.00 65.31 683 ASP A CA 1
ATOM 5170 C C . ASP A 1 683 ? -31.644 16.753 -17.360 1.00 65.31 683 ASP A C 1
ATOM 5172 O O . ASP A 1 683 ? -31.370 16.414 -16.207 1.00 65.31 683 ASP A O 1
ATOM 5176 N N . PRO A 1 684 ? -31.329 17.979 -17.811 1.00 64.94 684 PRO A N 1
ATOM 5177 C CA . PRO A 1 684 ? -30.631 18.947 -16.971 1.00 64.94 684 PRO A CA 1
ATOM 5178 C C . PRO A 1 684 ? -31.477 19.438 -15.785 1.00 64.94 684 PRO A C 1
ATOM 5180 O O . PRO A 1 684 ? -30.908 20.045 -14.879 1.00 64.94 684 PRO A O 1
ATOM 5183 N N . SER A 1 685 ? -32.796 19.177 -15.784 1.00 66.88 685 SER A N 1
ATOM 5184 C CA . SER A 1 685 ? -33.730 19.519 -14.700 1.00 66.88 685 SER A CA 1
ATOM 5185 C C . SER A 1 685 ? -33.864 18.443 -13.614 1.00 66.88 685 SER A C 1
ATOM 5187 O O . SER A 1 685 ? -34.634 18.615 -12.673 1.00 66.88 685 SER A O 1
ATOM 5189 N N . GLN A 1 686 ? -33.111 17.343 -13.699 1.00 74.00 686 GLN A N 1
ATOM 5190 C CA . GLN A 1 686 ? -33.105 16.320 -12.651 1.00 74.00 686 GLN A CA 1
ATOM 5191 C C . GLN A 1 686 ? -32.069 16.619 -11.556 1.00 74.00 686 GLN A C 1
ATOM 5193 O O . GLN A 1 686 ? -30.977 17.116 -11.869 1.00 74.00 686 GLN A O 1
ATOM 5198 N N . PRO A 1 687 ? -32.379 16.277 -10.286 1.00 78.88 687 PRO A N 1
ATOM 5199 C CA . PRO A 1 687 ? -31.364 16.092 -9.260 1.00 78.88 687 PRO A CA 1
ATOM 5200 C C . PRO A 1 687 ? -30.319 15.090 -9.745 1.00 78.88 687 PRO A C 1
ATOM 5202 O O . PRO A 1 687 ? -30.661 14.063 -10.335 1.00 78.88 687 PRO A O 1
ATOM 5205 N N . ARG A 1 688 ? -29.054 15.391 -9.494 1.00 77.94 688 ARG A N 1
ATOM 5206 C CA . ARG A 1 688 ? -27.909 14.553 -9.861 1.00 77.94 688 ARG A CA 1
ATOM 5207 C C . ARG A 1 688 ? -26.782 14.797 -8.877 1.00 77.94 688 ARG A C 1
ATOM 5209 O O . ARG A 1 688 ? -26.817 15.792 -8.160 1.00 77.94 688 ARG A O 1
ATOM 5216 N N . PHE A 1 689 ? -25.774 13.944 -8.888 1.00 78.12 689 PHE A N 1
ATOM 5217 C CA . PHE A 1 689 ? -24.540 14.234 -8.180 1.00 78.12 689 PHE A CA 1
ATOM 5218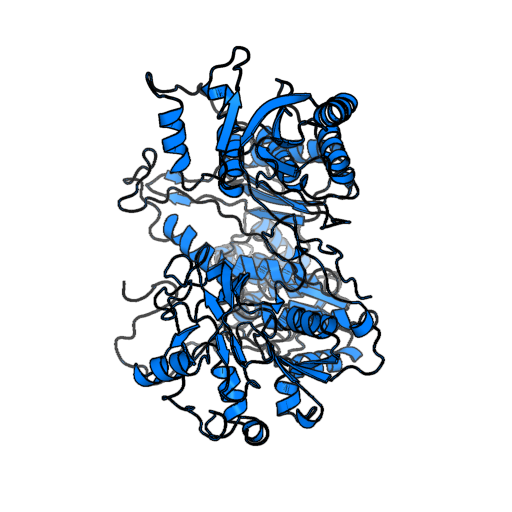 C C . PHE A 1 689 ? -23.527 14.929 -9.117 1.00 78.12 689 PHE A C 1
ATOM 5220 O O . PHE A 1 689 ? -23.589 14.717 -10.329 1.00 78.12 689 PHE A O 1
ATOM 5227 N N . ILE A 1 690 ? -22.682 15.831 -8.596 1.00 75.44 690 ILE A N 1
ATOM 5228 C CA . ILE A 1 690 ? -21.660 16.592 -9.360 1.00 75.44 690 ILE A CA 1
ATOM 5229 C C . ILE A 1 690 ? -20.349 16.745 -8.573 1.00 75.44 690 ILE A C 1
ATOM 5231 O O . ILE A 1 690 ? -20.344 16.547 -7.364 1.00 75.44 690 ILE A O 1
ATOM 5235 N N . HIS A 1 691 ? -19.262 17.168 -9.224 1.00 68.38 691 HIS A N 1
ATOM 5236 C CA . HIS A 1 691 ? -17.969 17.443 -8.579 1.00 68.38 691 HIS A CA 1
ATOM 5237 C C . HIS A 1 691 ? -18.067 18.371 -7.343 1.00 68.38 691 HIS A C 1
ATOM 5239 O O . HIS A 1 691 ? -18.912 19.267 -7.289 1.00 68.38 691 HIS A O 1
ATOM 5245 N N . ASN A 1 692 ? -17.208 18.134 -6.348 1.00 65.38 692 ASN A N 1
ATOM 5246 C CA . ASN A 1 692 ? -17.231 18.790 -5.039 1.00 65.38 692 ASN A CA 1
ATOM 5247 C C . ASN A 1 692 ? -16.389 20.079 -5.007 1.00 65.38 692 ASN A C 1
ATOM 5249 O O . ASN A 1 692 ? -15.300 20.104 -5.559 1.00 65.38 692 ASN A O 1
ATOM 5253 N N . GLU A 1 693 ? -16.839 21.131 -4.311 1.00 55.41 693 GLU A N 1
ATOM 5254 C CA . GLU A 1 693 ? -16.073 22.384 -4.156 1.00 55.41 693 GLU A CA 1
ATOM 5255 C C . GLU A 1 693 ? -14.785 22.227 -3.319 1.00 55.41 693 GLU A C 1
ATOM 5257 O O . GLU A 1 693 ? -13.975 23.152 -3.269 1.00 55.41 693 GLU A O 1
ATOM 5262 N N . SER A 1 694 ? -14.583 21.092 -2.632 1.00 56.47 694 SER A N 1
ATOM 5263 C CA . SER A 1 694 ? -13.365 20.852 -1.844 1.00 56.47 694 SER A CA 1
ATOM 5264 C C . SER A 1 694 ? -12.182 20.263 -2.625 1.00 56.47 694 SER A C 1
ATOM 5266 O O . SER A 1 694 ? -11.148 20.044 -1.994 1.00 56.47 694 SER A O 1
ATOM 5268 N N . ASP A 1 695 ? -12.328 19.971 -3.928 1.00 61.56 695 ASP A N 1
ATOM 5269 C CA . ASP A 1 695 ? -11.291 19.430 -4.836 1.00 61.56 695 ASP A CA 1
ATOM 5270 C C . ASP A 1 695 ? -10.447 18.274 -4.231 1.00 61.56 695 ASP A C 1
ATOM 5272 O O . ASP A 1 695 ? -9.233 18.197 -4.430 1.00 61.56 695 ASP A O 1
ATOM 5276 N N . ARG A 1 696 ? -11.051 17.398 -3.408 1.00 68.12 696 ARG A N 1
ATOM 5277 C CA . ARG A 1 696 ? -10.344 16.332 -2.666 1.00 68.12 696 ARG A CA 1
ATOM 5278 C C . ARG A 1 696 ? -11.204 15.097 -2.434 1.00 68.12 696 ARG A C 1
ATOM 5280 O O . ARG A 1 696 ? -12.361 15.214 -2.028 1.00 68.12 696 ARG A O 1
ATOM 5287 N N . PHE A 1 697 ? -10.580 13.928 -2.564 1.00 71.50 697 PHE A N 1
ATOM 5288 C CA . PHE A 1 697 ? -11.132 12.651 -2.122 1.00 71.50 697 PHE A CA 1
ATOM 5289 C C . PHE A 1 697 ? -11.371 12.619 -0.605 1.00 71.50 697 PHE A C 1
ATOM 5291 O O . PHE A 1 697 ? -10.537 13.080 0.179 1.00 71.50 697 PHE A O 1
ATOM 5298 N N . LYS A 1 698 ? -12.515 12.070 -0.178 1.00 71.94 698 LYS A N 1
ATOM 5299 C CA . LYS A 1 698 ? -12.836 11.827 1.234 1.00 71.94 698 LYS A CA 1
ATOM 5300 C C . LYS A 1 698 ? -13.155 10.344 1.444 1.00 71.94 698 LYS A C 1
ATOM 5302 O O . LYS A 1 698 ? -14.207 9.863 1.026 1.00 71.94 698 LYS A O 1
ATOM 5307 N N . CYS A 1 699 ? -12.252 9.649 2.140 1.00 74.00 699 CYS A N 1
ATOM 5308 C CA . CYS A 1 699 ? -12.454 8.296 2.655 1.00 74.00 699 CYS A CA 1
ATOM 5309 C C . CYS A 1 699 ? -12.617 8.339 4.178 1.00 74.00 699 CYS A C 1
ATOM 5311 O O . CYS A 1 699 ? -11.667 8.655 4.896 1.00 74.00 699 CYS A O 1
ATOM 5313 N N . CYS A 1 700 ? -13.817 8.068 4.688 1.00 75.38 700 CYS A N 1
ATOM 5314 C CA . CYS A 1 700 ? -14.076 8.030 6.127 1.00 75.38 700 CYS A CA 1
ATOM 5315 C C . CYS A 1 700 ? -15.367 7.278 6.474 1.00 75.38 700 CYS A C 1
ATOM 5317 O O . CYS A 1 700 ? -16.150 6.877 5.613 1.00 75.38 700 CYS A O 1
ATOM 5319 N N . PHE A 1 701 ? -15.590 7.093 7.772 1.00 75.38 701 PHE A N 1
ATOM 5320 C CA . PHE A 1 701 ? -16.803 6.506 8.323 1.00 75.38 701 PHE A CA 1
ATOM 5321 C C . PHE A 1 701 ? -17.623 7.613 8.992 1.00 75.38 701 PHE A C 1
ATOM 5323 O O . PHE A 1 701 ? -17.148 8.230 9.944 1.00 75.38 701 PHE A O 1
ATOM 5330 N N . THR A 1 702 ? -18.817 7.907 8.469 1.00 78.88 702 THR A N 1
ATOM 5331 C CA . THR A 1 702 ? -19.626 9.067 8.888 1.00 78.88 702 THR A CA 1
ATOM 5332 C C . THR A 1 702 ? -21.034 8.670 9.314 1.00 78.88 702 THR A C 1
ATOM 5334 O O . THR A 1 702 ? -21.601 7.703 8.800 1.00 78.88 702 THR A O 1
ATOM 5337 N N . SER A 1 703 ? -21.606 9.435 10.242 1.00 81.31 703 SER A N 1
ATOM 5338 C CA . SER A 1 703 ? -22.971 9.250 10.724 1.00 81.31 703 SER A CA 1
ATOM 5339 C C . SER A 1 703 ? -23.993 9.683 9.675 1.00 81.31 703 SER A C 1
ATOM 5341 O O . SER A 1 703 ? -23.936 10.781 9.112 1.00 81.31 703 SER A O 1
ATOM 5343 N N . VAL A 1 704 ? -24.977 8.818 9.445 1.00 84.25 704 VAL A N 1
ATOM 5344 C CA . VAL A 1 704 ? -26.167 9.117 8.656 1.00 84.25 704 VAL A CA 1
ATOM 5345 C C . VAL A 1 704 ? -27.435 8.787 9.432 1.00 84.25 704 VAL A C 1
ATOM 5347 O O . VAL A 1 704 ? -27.528 7.763 10.108 1.00 84.25 704 VAL A O 1
ATOM 5350 N N . SER A 1 705 ? -28.443 9.639 9.280 1.00 83.38 705 SER A N 1
ATOM 5351 C CA . SER A 1 705 ? -29.798 9.441 9.790 1.00 83.38 705 SER A CA 1
ATOM 5352 C C . SER A 1 705 ? -30.741 9.035 8.657 1.00 83.38 705 SER A C 1
ATOM 5354 O O . SER A 1 705 ? -30.643 9.534 7.531 1.00 83.38 705 SER A O 1
ATOM 5356 N N . ILE A 1 706 ? -31.667 8.121 8.949 1.00 85.50 706 ILE A N 1
ATOM 5357 C CA . ILE A 1 706 ? -32.705 7.657 8.020 1.00 85.50 706 ILE A CA 1
ATOM 5358 C C . ILE A 1 706 ? -34.052 8.230 8.460 1.00 85.50 706 ILE A C 1
ATOM 5360 O O . ILE A 1 706 ? -34.555 7.910 9.535 1.00 85.50 706 ILE A O 1
ATOM 5364 N N . LYS A 1 707 ? -34.672 9.065 7.625 1.00 84.12 707 LYS A N 1
ATOM 5365 C CA . LYS A 1 707 ? -36.034 9.576 7.857 1.00 84.12 707 LYS A CA 1
ATOM 5366 C C . LYS A 1 707 ? -37.112 8.595 7.381 1.00 84.12 707 LYS A C 1
ATOM 5368 O O . LYS A 1 707 ? -36.856 7.727 6.548 1.00 84.12 707 LYS A O 1
ATOM 5373 N N . ASP A 1 708 ? -38.330 8.766 7.899 1.00 82.69 708 ASP A N 1
ATOM 5374 C CA . ASP A 1 708 ? -39.519 8.069 7.391 1.00 82.69 708 ASP A CA 1
ATOM 5375 C C . ASP A 1 708 ? -39.717 8.363 5.896 1.00 82.69 708 ASP A C 1
ATOM 5377 O O . ASP A 1 708 ? -39.478 9.481 5.435 1.00 82.69 708 ASP A O 1
ATOM 5381 N N . SER A 1 709 ? -40.076 7.340 5.122 1.00 81.12 709 SER A N 1
ATOM 5382 C CA . SER A 1 709 ? -40.254 7.444 3.673 1.00 81.12 709 SER A CA 1
ATOM 5383 C C . SER A 1 709 ? -40.995 6.236 3.083 1.00 81.12 709 SER A C 1
ATOM 5385 O O . SER A 1 709 ? -40.910 5.122 3.598 1.00 81.12 709 SER A O 1
ATOM 5387 N N . PRO A 1 710 ? -41.684 6.397 1.938 1.00 74.50 710 PRO A N 1
ATOM 5388 C CA . PRO A 1 710 ? -42.388 5.306 1.259 1.00 74.50 710 PRO A CA 1
ATOM 5389 C C . PRO A 1 710 ? -41.480 4.265 0.571 1.00 74.50 710 PRO A C 1
ATOM 5391 O O . PRO A 1 710 ? -42.004 3.336 -0.052 1.00 74.50 710 PRO A O 1
ATOM 5394 N N . THR A 1 711 ? -40.148 4.388 0.631 1.00 77.25 711 THR A N 1
ATOM 5395 C CA . THR A 1 711 ? -39.244 3.433 -0.032 1.00 77.25 711 THR A CA 1
ATOM 5396 C C . THR A 1 711 ? -39.220 2.080 0.675 1.00 77.25 711 THR A C 1
ATOM 5398 O O . THR A 1 711 ? -39.072 1.972 1.890 1.00 77.25 711 THR A O 1
ATOM 5401 N N . MET A 1 712 ? -39.312 1.001 -0.102 1.00 77.69 712 MET A N 1
ATOM 5402 C CA . MET A 1 712 ? -39.264 -0.355 0.449 1.00 77.69 712 MET A CA 1
ATOM 5403 C C . MET A 1 712 ? -37.872 -0.768 0.953 1.00 77.69 712 MET A C 1
ATOM 5405 O O . MET A 1 712 ? -37.772 -1.790 1.626 1.00 77.69 712 MET A O 1
ATOM 5409 N N . MET A 1 713 ? -36.821 -0.009 0.619 1.00 78.56 713 MET A N 1
ATOM 5410 C CA . MET A 1 713 ? -35.427 -0.344 0.943 1.00 78.56 713 MET A CA 1
ATOM 5411 C C . MET A 1 713 ? -35.033 -0.005 2.389 1.00 78.56 713 MET A C 1
ATOM 5413 O O . MET A 1 713 ? -34.230 -0.727 2.963 1.00 78.56 713 MET A O 1
ATOM 5417 N N . PHE A 1 714 ? -35.633 1.029 2.992 1.00 77.19 714 PHE A N 1
ATOM 5418 C CA . PHE A 1 714 ? -35.365 1.457 4.380 1.00 77.19 714 PHE A CA 1
ATOM 5419 C C . PHE A 1 714 ? -36.507 1.133 5.349 1.00 77.19 714 PHE A C 1
ATOM 5421 O O . PHE A 1 714 ? -36.556 1.648 6.463 1.00 77.19 714 PHE A O 1
ATOM 5428 N N . LYS A 1 715 ? -37.444 0.278 4.932 1.00 79.81 715 LYS A N 1
ATOM 5429 C CA . LYS A 1 715 ? -38.641 -0.025 5.711 1.00 79.81 715 LYS A CA 1
ATOM 5430 C C . LYS A 1 715 ? -38.290 -0.693 7.047 1.00 79.81 715 LYS A C 1
ATOM 5432 O O . LYS A 1 715 ? -37.813 -1.827 7.058 1.00 79.81 715 LYS A O 1
ATOM 5437 N N . GLY A 1 716 ? -38.638 -0.049 8.156 1.00 76.56 716 GLY A N 1
ATOM 5438 C CA . GLY A 1 716 ? -38.278 -0.465 9.514 1.00 76.56 716 GLY A CA 1
ATOM 5439 C C . GLY A 1 716 ? -36.953 0.113 10.024 1.00 76.56 716 GLY A C 1
ATOM 5440 O O . GLY A 1 716 ? -36.509 -0.297 11.095 1.00 76.56 716 GLY A O 1
ATOM 5441 N N . MET A 1 717 ? -36.314 1.018 9.273 1.00 77.25 717 MET A N 1
ATOM 5442 C CA . MET A 1 717 ? -35.089 1.736 9.658 1.00 77.25 717 MET A CA 1
ATOM 5443 C C . MET A 1 717 ? -35.346 3.226 9.948 1.00 77.25 717 MET A C 1
ATOM 5445 O O . MET A 1 717 ? -34.407 4.002 10.114 1.00 77.25 717 MET A O 1
ATOM 5449 N N . GLU A 1 718 ? -36.610 3.644 9.987 1.00 80.31 718 GLU A N 1
ATOM 5450 C CA . GLU A 1 718 ? -37.012 5.036 10.152 1.00 80.31 718 GLU A CA 1
ATOM 5451 C C . GLU A 1 718 ? -36.641 5.555 11.555 1.00 80.31 718 GLU A C 1
ATOM 5453 O O . GLU A 1 718 ? -37.015 4.973 12.573 1.00 80.31 718 GLU A O 1
ATOM 5458 N N . GLY A 1 719 ? -35.915 6.673 11.617 1.00 72.69 719 GLY A N 1
ATOM 5459 C CA . GLY A 1 719 ? -35.427 7.282 12.856 1.00 72.69 719 GLY A CA 1
ATOM 5460 C C . GLY A 1 719 ? -34.117 6.697 13.398 1.00 72.69 719 GLY A C 1
ATOM 5461 O O . GLY A 1 719 ? -33.723 7.061 14.503 1.00 72.69 719 GLY A O 1
ATOM 5462 N N . ILE A 1 720 ? -33.441 5.809 12.660 1.00 74.75 720 ILE A N 1
ATOM 5463 C CA . ILE A 1 720 ? -32.124 5.280 13.043 1.00 74.75 720 ILE A CA 1
ATOM 5464 C C . ILE A 1 720 ? -31.013 6.227 12.569 1.00 74.75 720 ILE A C 1
ATOM 5466 O O . ILE A 1 720 ? -31.018 6.663 11.415 1.00 74.75 720 ILE A O 1
ATOM 5470 N N . THR A 1 721 ? -30.032 6.464 13.444 1.00 74.62 721 THR A N 1
ATOM 5471 C CA . THR A 1 721 ? -28.703 6.984 13.092 1.00 74.62 721 THR A CA 1
ATOM 5472 C C . THR A 1 721 ? -27.690 5.839 13.141 1.00 74.62 721 THR A C 1
ATOM 5474 O O . THR A 1 721 ? -27.663 5.079 14.110 1.00 74.62 721 THR A O 1
ATOM 5477 N N . LEU A 1 722 ? -26.872 5.692 12.098 1.00 77.94 722 LEU A N 1
ATOM 5478 C CA . LEU A 1 722 ? -25.786 4.710 12.021 1.00 77.94 722 LEU A CA 1
ATOM 5479 C C . LEU A 1 722 ? -24.599 5.266 11.228 1.00 77.94 722 LEU A C 1
ATOM 5481 O O . LEU A 1 722 ? -24.767 6.180 10.425 1.00 77.94 722 LEU A O 1
ATOM 5485 N N . GLY A 1 723 ? -23.412 4.695 11.420 1.00 79.06 723 GLY A N 1
ATOM 5486 C CA . GLY A 1 723 ? -22.261 5.002 10.575 1.00 79.06 723 GLY A CA 1
ATOM 5487 C C . GLY A 1 723 ? -22.303 4.244 9.244 1.00 79.06 723 GLY A C 1
ATOM 5488 O O . GLY A 1 723 ? -22.690 3.074 9.222 1.00 79.06 723 GLY A O 1
ATOM 5489 N N . LEU A 1 724 ? -21.883 4.892 8.156 1.00 82.69 724 LEU A N 1
ATOM 5490 C CA . LEU A 1 724 ? -21.615 4.276 6.852 1.00 82.69 724 LEU A CA 1
ATOM 5491 C C . LEU A 1 724 ? -20.251 4.727 6.314 1.00 82.69 724 LEU A C 1
ATOM 5493 O O . LEU A 1 724 ? -19.799 5.843 6.577 1.00 82.69 724 LEU A O 1
ATOM 5497 N N . TRP A 1 725 ? -19.618 3.870 5.509 1.00 83.25 725 TRP A N 1
ATOM 5498 C CA . TRP A 1 725 ? -18.424 4.239 4.749 1.00 83.25 725 TRP A CA 1
ATOM 5499 C C . TRP A 1 725 ? -18.758 5.230 3.632 1.00 83.25 725 TRP A C 1
ATOM 5501 O O . TRP A 1 725 ? -19.716 5.041 2.885 1.00 83.25 725 TRP A O 1
ATOM 5511 N N . VAL A 1 726 ? -17.921 6.249 3.484 1.00 80.56 726 VAL A N 1
ATOM 5512 C CA . VAL A 1 726 ? -17.869 7.177 2.353 1.00 80.56 726 VAL A CA 1
ATOM 5513 C C . VAL A 1 726 ? -16.464 7.104 1.765 1.00 80.56 726 VAL A C 1
ATOM 5515 O O . VAL A 1 726 ? -15.494 7.088 2.516 1.00 80.56 726 VAL A O 1
ATOM 5518 N N . ALA A 1 727 ? -16.372 7.009 0.439 1.00 79.06 727 ALA A N 1
ATOM 5519 C CA . ALA A 1 727 ? -15.125 6.909 -0.315 1.00 79.06 727 ALA A CA 1
ATOM 5520 C C . ALA A 1 727 ? -15.328 7.523 -1.713 1.00 79.06 727 ALA A C 1
ATOM 5522 O O . ALA A 1 727 ? -15.472 6.807 -2.702 1.00 79.06 727 ALA A O 1
ATOM 5523 N N . HIS A 1 728 ? -15.439 8.852 -1.773 1.00 74.44 728 HIS A N 1
ATOM 5524 C CA . HIS A 1 728 ? -15.628 9.609 -3.016 1.00 74.44 728 HIS A CA 1
ATOM 5525 C C . HIS A 1 728 ? -14.983 11.003 -2.923 1.00 74.44 728 HIS A C 1
ATOM 5527 O O . HIS A 1 728 ? -14.905 11.591 -1.843 1.00 74.44 728 HIS A O 1
ATOM 5533 N N . GLY A 1 729 ? -14.505 11.536 -4.053 1.00 66.38 729 GLY A N 1
ATOM 5534 C CA . GLY A 1 729 ? -13.987 12.913 -4.170 1.00 66.38 729 GLY A CA 1
ATOM 5535 C C . GLY A 1 729 ? -14.894 13.850 -4.954 1.00 66.38 729 GLY A C 1
ATOM 5536 O O . GLY A 1 729 ? -14.906 15.057 -4.726 1.00 66.38 729 GLY A O 1
ATOM 5537 N N . GLU A 1 730 ? -15.719 13.273 -5.817 1.00 64.56 730 GLU A N 1
ATOM 5538 C CA . GLU A 1 730 ? -16.792 13.943 -6.538 1.00 64.56 730 GLU A CA 1
ATOM 5539 C C . GLU A 1 730 ? -18.132 13.580 -5.868 1.00 64.56 730 GLU A C 1
ATOM 5541 O O . GLU A 1 730 ? -18.163 12.712 -4.998 1.00 64.56 730 GLU A O 1
ATOM 5546 N N . GLU A 1 731 ? -19.234 14.211 -6.287 1.00 70.81 731 GLU A N 1
ATOM 5547 C CA . GLU A 1 731 ? -20.633 13.827 -6.004 1.00 70.81 731 GLU A CA 1
ATOM 5548 C C . GLU A 1 731 ? -21.372 14.536 -4.833 1.00 70.81 731 GLU A C 1
ATOM 5550 O O . GLU A 1 731 ? -21.995 13.911 -3.973 1.00 70.81 731 GLU A O 1
ATOM 5555 N N . ILE A 1 732 ? -21.424 15.881 -4.872 1.00 81.25 732 ILE A N 1
ATOM 5556 C CA . ILE A 1 732 ? -22.442 16.712 -4.180 1.00 81.25 732 ILE A CA 1
ATOM 5557 C C . ILE A 1 732 ? -23.828 16.460 -4.783 1.00 81.25 732 ILE A C 1
ATOM 5559 O O . ILE A 1 732 ? -23.977 16.519 -6.003 1.00 81.25 732 ILE A O 1
ATOM 5563 N N . ALA A 1 733 ? -24.872 16.303 -3.963 1.00 87.12 733 ALA A N 1
ATOM 5564 C CA . ALA A 1 733 ? -26.264 16.304 -4.415 1.00 87.12 733 ALA A CA 1
ATOM 5565 C C . ALA A 1 733 ? -26.680 17.681 -4.978 1.00 87.12 733 ALA A C 1
ATOM 5567 O O . ALA A 1 733 ? -27.066 18.592 -4.245 1.00 87.12 733 ALA A O 1
ATOM 5568 N N . TYR A 1 734 ? -26.632 17.830 -6.299 1.00 86.00 734 TYR A N 1
ATOM 5569 C CA . TYR A 1 734 ? -26.985 19.051 -7.011 1.00 86.00 734 TYR A CA 1
ATOM 5570 C C . TYR A 1 734 ? -28.453 19.085 -7.429 1.00 86.00 734 TYR A C 1
ATOM 5572 O O . TYR A 1 734 ? -28.977 18.167 -8.071 1.00 86.00 734 TYR A O 1
ATOM 5580 N N . PHE A 1 735 ? -29.086 20.221 -7.149 1.00 88.06 735 PHE A N 1
ATOM 5581 C CA . PHE A 1 735 ? -30.456 20.537 -7.527 1.00 88.06 735 PHE A CA 1
ATOM 5582 C C . PHE A 1 735 ? -30.424 21.744 -8.481 1.00 88.06 735 PHE A C 1
ATOM 5584 O O . PHE A 1 735 ? -29.913 22.793 -8.093 1.00 88.06 735 PHE A O 1
ATOM 5591 N N . PRO A 1 736 ? -30.924 21.624 -9.729 1.00 83.62 736 PRO A N 1
ATOM 5592 C CA . PRO A 1 736 ? -30.817 22.691 -10.734 1.00 83.62 736 PRO A CA 1
ATOM 5593 C C . PRO A 1 736 ? -31.500 24.016 -10.368 1.00 83.62 736 PRO A C 1
ATOM 5595 O O . PRO A 1 736 ? -31.095 25.064 -10.871 1.00 83.62 736 PRO A O 1
ATOM 5598 N N . ASP A 1 737 ? -32.527 23.969 -9.517 1.00 86.31 737 ASP A N 1
ATOM 5599 C CA . ASP A 1 737 ? -33.174 25.130 -8.910 1.00 86.31 737 ASP A CA 1
ATOM 5600 C C . ASP A 1 737 ? -33.834 24.768 -7.564 1.00 86.31 737 ASP A C 1
ATOM 5602 O O . ASP A 1 737 ? -34.037 23.591 -7.238 1.00 86.31 737 ASP A O 1
ATOM 5606 N N . ASP A 1 738 ? -34.185 25.801 -6.791 1.00 87.00 738 ASP A N 1
ATOM 5607 C CA . ASP A 1 738 ? -34.813 25.673 -5.471 1.00 87.00 738 ASP A CA 1
ATOM 5608 C C . ASP A 1 738 ? -36.158 24.930 -5.514 1.00 87.00 738 ASP A C 1
ATOM 5610 O O . ASP A 1 738 ? -36.503 24.244 -4.559 1.00 87.00 738 ASP A O 1
ATOM 5614 N N . ALA A 1 739 ? -36.922 25.020 -6.611 1.00 87.06 739 ALA A N 1
ATOM 5615 C CA . ALA A 1 739 ? -38.228 24.368 -6.713 1.00 87.06 739 ALA A CA 1
ATOM 5616 C C . ALA A 1 739 ? -38.095 22.845 -6.887 1.00 87.06 739 ALA A C 1
ATOM 5618 O O . ALA A 1 739 ? -38.965 22.094 -6.440 1.00 87.06 739 ALA A O 1
ATOM 5619 N N . ILE A 1 740 ? -37.002 22.379 -7.498 1.00 86.38 740 ILE A N 1
ATOM 5620 C CA . ILE A 1 740 ? -36.649 20.957 -7.575 1.00 86.38 740 ILE A CA 1
ATOM 5621 C C . ILE A 1 740 ? -36.196 20.448 -6.200 1.00 86.38 740 ILE A C 1
ATOM 5623 O O . ILE A 1 740 ? -36.661 19.390 -5.770 1.00 86.38 740 ILE A O 1
ATOM 5627 N N . LEU A 1 741 ? -35.352 21.203 -5.483 1.00 88.88 741 LEU A N 1
ATOM 5628 C CA . LEU A 1 741 ? -34.964 20.873 -4.104 1.00 88.88 741 LEU A CA 1
ATOM 5629 C C . LEU A 1 741 ? -36.198 20.807 -3.192 1.00 88.88 741 LEU A C 1
ATOM 5631 O O . LEU A 1 741 ? -36.426 19.788 -2.538 1.00 88.88 741 LEU A O 1
ATOM 5635 N N . ASP A 1 742 ? -37.041 21.842 -3.220 1.00 88.50 742 ASP A N 1
ATOM 5636 C CA . ASP A 1 742 ? -38.315 21.889 -2.506 1.00 88.50 742 ASP A CA 1
ATOM 5637 C C . ASP A 1 742 ? -39.194 20.691 -2.865 1.00 88.50 742 ASP A C 1
ATOM 5639 O O . ASP A 1 742 ? -39.751 20.067 -1.965 1.00 88.50 742 ASP A O 1
ATOM 5643 N N . HIS A 1 743 ? -39.325 20.326 -4.144 1.00 87.56 743 HIS A N 1
ATOM 5644 C CA . HIS A 1 743 ? -40.137 19.176 -4.544 1.00 87.56 743 HIS A CA 1
ATOM 5645 C C . HIS A 1 743 ? -39.617 17.859 -3.952 1.00 87.56 743 HIS A C 1
ATOM 5647 O O . HIS A 1 743 ? -40.419 17.068 -3.448 1.00 87.56 743 HIS A O 1
ATOM 5653 N N . VAL A 1 744 ? -38.298 17.636 -3.970 1.00 87.38 744 VAL A N 1
ATOM 5654 C CA . VAL A 1 744 ? -37.657 16.443 -3.390 1.00 87.38 744 VAL A CA 1
ATOM 5655 C C . VAL A 1 744 ? -37.836 16.408 -1.870 1.00 87.38 744 VAL A C 1
ATOM 5657 O O . VAL A 1 744 ? -38.128 15.340 -1.330 1.00 87.38 744 VAL A O 1
ATOM 5660 N N . MET A 1 745 ? -37.738 17.555 -1.186 1.00 88.81 745 MET A N 1
ATOM 5661 C CA . MET A 1 745 ? -37.971 17.648 0.261 1.00 88.81 745 MET A CA 1
ATOM 5662 C C . MET A 1 745 ? -39.447 17.445 0.633 1.00 88.81 745 MET A C 1
ATOM 5664 O O . MET A 1 745 ? -39.749 16.609 1.473 1.00 88.81 745 MET A O 1
ATOM 5668 N N . HIS A 1 746 ? -40.381 18.153 -0.012 1.00 87.12 746 HIS A N 1
ATOM 5669 C CA . HIS A 1 746 ? -41.825 18.065 0.272 1.00 87.12 746 HIS A CA 1
ATOM 5670 C C . HIS A 1 746 ? -42.452 16.713 -0.100 1.00 87.12 746 HIS A C 1
ATOM 5672 O O . HIS A 1 746 ? -43.571 16.425 0.324 1.00 87.12 746 HIS A O 1
ATOM 5678 N N . SER A 1 747 ? -41.771 15.921 -0.930 1.00 85.75 747 SER A N 1
ATOM 5679 C CA . SER A 1 747 ? -42.216 14.589 -1.357 1.00 85.75 747 SER A CA 1
ATOM 5680 C C . SER A 1 747 ? -41.447 13.459 -0.656 1.00 85.75 747 SER A C 1
ATOM 5682 O O . SER A 1 747 ? -41.578 12.306 -1.062 1.00 85.75 747 SER A O 1
ATOM 5684 N N . ASP A 1 748 ? -40.623 13.787 0.349 1.00 86.50 748 ASP A N 1
ATOM 5685 C CA . ASP A 1 748 ? -39.787 12.860 1.124 1.00 86.50 748 ASP A CA 1
ATOM 5686 C C . ASP A 1 748 ? -38.934 11.915 0.247 1.00 86.50 748 ASP A C 1
ATOM 5688 O O . ASP A 1 748 ? -38.719 10.746 0.575 1.00 86.50 748 ASP A O 1
ATOM 5692 N N . LEU A 1 749 ? -38.425 12.413 -0.893 1.00 87.94 749 LEU A N 1
ATOM 5693 C CA . LEU A 1 749 ? -37.686 11.634 -1.909 1.00 87.94 749 LEU A CA 1
ATOM 5694 C C . LEU A 1 749 ? -36.191 11.441 -1.594 1.00 87.94 749 LEU A C 1
ATOM 5696 O O . LEU A 1 749 ? -35.428 10.914 -2.403 1.00 87.94 749 LEU A O 1
ATOM 5700 N N . ALA A 1 750 ? -35.769 11.870 -0.407 1.00 90.38 750 ALA A N 1
ATOM 5701 C CA . ALA A 1 750 ? -34.395 11.787 0.062 1.00 90.38 750 ALA A CA 1
ATOM 5702 C C . ALA A 1 750 ? -34.380 11.641 1.599 1.00 90.38 750 ALA A C 1
ATOM 5704 O O . ALA A 1 750 ? -34.240 12.651 2.285 1.00 90.38 750 ALA A O 1
ATOM 5705 N N . PRO A 1 751 ? -34.562 10.436 2.172 1.00 87.62 751 PRO A N 1
ATOM 5706 C CA . PRO A 1 751 ? -34.592 10.219 3.621 1.00 87.62 751 PRO A CA 1
ATOM 5707 C C . PRO A 1 751 ? -33.218 10.042 4.274 1.00 87.62 751 PRO A C 1
ATOM 5709 O O . PRO A 1 751 ? -33.113 10.298 5.469 1.00 87.62 751 PRO A O 1
ATOM 5712 N N . LEU A 1 752 ? -32.182 9.618 3.535 1.00 89.19 752 LEU A N 1
ATOM 5713 C CA . LEU A 1 752 ? -30.830 9.458 4.087 1.00 89.19 752 LEU A CA 1
ATOM 5714 C C . LEU A 1 752 ? -30.139 10.821 4.185 1.00 89.19 752 LEU A C 1
ATOM 5716 O O . LEU A 1 752 ? -30.118 11.590 3.211 1.00 89.19 752 LEU A O 1
ATOM 5720 N N . ARG A 1 753 ? -29.577 11.123 5.354 1.00 89.31 753 ARG A N 1
ATOM 5721 C CA . ARG A 1 753 ? -28.920 12.399 5.635 1.00 89.31 753 ARG A CA 1
ATOM 5722 C C . ARG A 1 753 ? -27.628 12.233 6.405 1.00 89.31 753 ARG A C 1
ATOM 5724 O O . ARG A 1 753 ? -27.670 11.631 7.469 1.00 89.31 753 ARG A O 1
ATOM 5731 N N . TYR A 1 754 ? -26.545 12.842 5.925 1.00 87.81 754 TYR A N 1
ATOM 5732 C CA . TYR A 1 754 ? -25.372 13.113 6.757 1.00 87.81 754 TYR A CA 1
ATOM 5733 C C . TYR A 1 754 ? -25.806 13.909 7.986 1.00 87.81 754 TYR A C 1
ATOM 5735 O O . TYR A 1 754 ? -26.562 14.877 7.856 1.00 87.81 754 TYR A O 1
ATOM 5743 N N . CYS A 1 755 ? -25.372 13.479 9.164 1.00 77.94 755 CYS A N 1
ATOM 5744 C CA . CYS A 1 755 ? -25.740 14.098 10.428 1.00 77.94 755 CYS A CA 1
ATOM 5745 C C . CYS A 1 755 ? -24.559 14.171 11.398 1.00 77.94 755 CYS A C 1
ATOM 5747 O O . CYS A 1 755 ? -23.568 13.459 11.250 1.00 77.94 755 CYS A O 1
ATOM 5749 N N . ASP A 1 756 ? -24.696 15.038 12.398 1.00 76.88 756 ASP A N 1
ATOM 5750 C CA . ASP A 1 756 ? -23.937 14.932 13.642 1.00 76.88 756 ASP A CA 1
ATOM 5751 C C . ASP A 1 756 ? -24.534 13.809 14.520 1.00 76.88 756 ASP A C 1
ATOM 5753 O O . ASP A 1 756 ? -25.103 12.843 13.999 1.00 76.88 756 ASP A O 1
ATOM 5757 N N . ASP A 1 757 ? -24.411 13.912 15.843 1.00 62.88 757 ASP A N 1
ATOM 5758 C CA . ASP A 1 757 ? -24.963 12.936 16.787 1.00 62.88 757 ASP A CA 1
ATOM 5759 C C . ASP A 1 757 ? -26.484 12.711 16.605 1.00 62.88 757 ASP A C 1
ATOM 5761 O O . ASP A 1 757 ? -26.959 11.592 16.805 1.00 62.88 757 ASP A O 1
ATOM 5765 N N . GLU A 1 758 ? -27.258 13.732 16.195 1.00 57.97 758 GLU A N 1
ATOM 5766 C CA . GLU A 1 758 ? -28.722 13.616 16.018 1.00 57.97 758 GLU A CA 1
ATOM 5767 C C . GLU A 1 758 ? -29.324 14.404 14.827 1.00 57.97 758 GLU A C 1
ATOM 5769 O O . GLU A 1 758 ? -30.471 14.145 14.451 1.00 57.97 758 GLU A O 1
ATOM 5774 N N . ASN A 1 759 ? -28.618 15.367 14.217 1.00 71.12 759 ASN A N 1
ATOM 5775 C CA . ASN A 1 759 ? -29.207 16.344 13.286 1.00 71.12 759 ASN A CA 1
ATOM 5776 C C . ASN A 1 759 ? -28.473 16.429 11.936 1.00 71.12 759 ASN A C 1
ATOM 5778 O O . ASN A 1 759 ? -27.246 16.365 11.903 1.00 71.12 759 ASN A O 1
ATOM 5782 N N . PRO A 1 760 ? -29.186 16.652 10.809 1.00 75.12 760 PRO A N 1
ATOM 5783 C CA . PRO A 1 760 ? -28.551 17.025 9.547 1.00 75.12 760 PRO A CA 1
ATOM 5784 C C . PRO A 1 760 ? -27.716 18.296 9.708 1.00 75.12 760 PRO A C 1
ATOM 5786 O O . PRO A 1 760 ? -28.181 19.268 10.305 1.00 75.12 760 PRO A O 1
ATOM 5789 N N . THR A 1 761 ? -26.495 18.274 9.182 1.00 76.31 761 THR A N 1
ATOM 5790 C CA . THR A 1 761 ? -25.441 19.233 9.542 1.00 76.31 761 THR A CA 1
ATOM 5791 C C . THR A 1 761 ? -24.582 19.610 8.328 1.00 76.31 761 THR A C 1
ATOM 5793 O O . THR A 1 761 ? -24.917 19.242 7.202 1.00 76.31 761 THR A O 1
ATOM 5796 N N . GLU A 1 762 ? -23.500 20.356 8.552 1.00 72.50 762 GLU A N 1
ATOM 5797 C CA . GLU A 1 762 ? -22.538 20.803 7.533 1.00 72.50 762 GLU A CA 1
ATOM 5798 C C . GLU A 1 762 ? -21.145 20.160 7.744 1.00 72.50 762 GLU A C 1
ATOM 5800 O O . GLU A 1 762 ? -21.003 19.179 8.481 1.00 72.50 762 GLU A O 1
ATOM 5805 N N . ASP A 1 763 ? -20.107 20.654 7.059 1.00 59.06 763 ASP A N 1
ATOM 5806 C CA . ASP A 1 763 ? -18.711 20.237 7.279 1.00 59.06 763 ASP A CA 1
ATOM 5807 C C . ASP A 1 763 ? -18.330 20.403 8.776 1.00 59.06 763 ASP A C 1
ATOM 5809 O O . ASP A 1 763 ? -18.698 21.413 9.390 1.00 59.06 763 ASP A O 1
ATOM 5813 N N . PRO A 1 764 ? -17.653 19.421 9.412 1.00 62.78 764 PRO A N 1
ATOM 5814 C CA . PRO A 1 764 ? -16.934 18.291 8.809 1.00 62.78 764 PRO A CA 1
ATOM 5815 C C . PRO A 1 764 ? -17.755 17.015 8.554 1.00 62.78 764 PRO A C 1
ATOM 5817 O O . PRO A 1 764 ? -17.235 16.090 7.934 1.00 62.78 764 PRO A O 1
ATOM 5820 N N . PHE A 1 765 ? -19.004 16.917 9.020 1.00 72.62 765 PHE A N 1
ATOM 5821 C CA . PHE A 1 765 ? -19.779 15.665 8.953 1.00 72.62 765 PHE A CA 1
ATOM 5822 C C . PHE A 1 765 ? -20.567 15.511 7.637 1.00 72.62 765 PHE A C 1
ATOM 5824 O O . PHE A 1 765 ? -20.739 14.396 7.142 1.00 72.62 765 PHE A O 1
ATOM 5831 N N . ASN A 1 766 ? -20.995 16.624 7.027 1.00 80.75 766 ASN A N 1
ATOM 5832 C CA . ASN A 1 766 ? -21.500 16.676 5.649 1.00 80.75 766 ASN A CA 1
ATOM 5833 C C . ASN A 1 766 ? -20.327 16.746 4.664 1.00 80.75 766 ASN A C 1
ATOM 5835 O O . ASN A 1 766 ? -19.906 17.816 4.226 1.00 80.75 766 ASN A O 1
ATOM 5839 N N . LEU A 1 767 ? -19.767 15.581 4.353 1.00 71.44 767 LEU A N 1
ATOM 5840 C CA . LEU A 1 767 ? -18.460 15.453 3.708 1.00 71.44 767 LEU A CA 1
ATOM 5841 C C . LEU A 1 767 ? -18.375 16.123 2.334 1.00 71.44 767 LEU A C 1
ATOM 5843 O O . LEU A 1 767 ? -17.355 16.729 2.016 1.00 71.44 767 LEU A O 1
ATOM 5847 N N . ASN A 1 768 ? -19.433 16.032 1.535 1.00 78.00 768 ASN A N 1
ATOM 5848 C CA . ASN A 1 768 ? -19.480 16.570 0.178 1.00 78.00 768 ASN A CA 1
ATOM 5849 C C . ASN A 1 768 ? -20.297 17.873 0.081 1.00 78.00 768 ASN A C 1
ATOM 5851 O O . ASN A 1 768 ? -20.676 18.265 -1.012 1.00 78.00 768 ASN A O 1
ATOM 5855 N N . GLY A 1 769 ? -20.627 18.528 1.203 1.00 81.69 769 GLY A N 1
ATOM 5856 C CA . GLY A 1 769 ? -21.373 19.794 1.192 1.00 81.69 769 GLY A CA 1
ATOM 5857 C C . GLY A 1 769 ? -22.782 19.710 0.586 1.00 81.69 769 GLY A C 1
ATOM 5858 O O . GLY A 1 769 ? -23.340 20.728 0.178 1.00 81.69 769 GLY A O 1
ATOM 5859 N N . SER A 1 770 ? -23.379 18.514 0.501 1.00 87.56 770 SER A N 1
ATOM 5860 C CA . SER A 1 770 ? -24.713 18.341 -0.083 1.00 87.56 770 SER A CA 1
ATOM 5861 C C . SER A 1 770 ? -25.763 19.134 0.698 1.00 87.56 770 SER A C 1
ATOM 5863 O O . SER A 1 770 ? -25.817 19.017 1.925 1.00 87.56 770 SER A O 1
ATOM 5865 N N . PRO A 1 771 ? -26.645 19.906 0.036 1.00 87.38 771 PRO A N 1
ATOM 5866 C CA . PRO A 1 771 ? -27.571 20.801 0.717 1.00 87.38 771 PRO A CA 1
ATOM 5867 C C . PRO A 1 771 ? -28.485 20.021 1.662 1.00 87.38 771 PRO A C 1
ATOM 5869 O O . PRO A 1 771 ? -29.022 18.970 1.304 1.00 87.38 771 PRO A O 1
ATOM 5872 N N . LEU A 1 772 ? -28.662 20.539 2.881 1.00 87.12 772 LEU A N 1
ATOM 5873 C CA . LEU A 1 772 ? -29.414 19.888 3.962 1.00 87.12 772 LEU A CA 1
ATOM 5874 C C . LEU A 1 772 ? -28.880 18.492 4.346 1.00 87.12 772 LEU A C 1
ATOM 5876 O O . LEU A 1 772 ? -29.644 17.717 4.923 1.00 87.12 772 LEU A O 1
ATOM 5880 N N . GLY A 1 773 ? -27.632 18.153 3.997 1.00 87.31 773 GLY A N 1
ATOM 5881 C CA . GLY A 1 773 ? -26.984 16.861 4.244 1.00 87.31 773 GLY A CA 1
ATOM 5882 C C . GLY A 1 773 ? -27.440 15.712 3.332 1.00 87.31 773 GLY A C 1
ATOM 5883 O O . GLY A 1 773 ? -27.369 14.559 3.751 1.00 87.31 773 GLY A O 1
ATOM 5884 N N . VAL A 1 774 ? -27.996 15.968 2.137 1.00 90.56 774 VAL A N 1
ATOM 5885 C CA . VAL A 1 774 ? -28.529 14.909 1.243 1.00 90.56 774 VAL A CA 1
ATOM 5886 C C . VAL A 1 774 ? -27.455 13.877 0.858 1.00 90.56 774 VAL A C 1
ATOM 5888 O O . VAL A 1 774 ? -26.548 14.184 0.098 1.00 90.56 774 VAL A O 1
ATOM 5891 N N . ALA A 1 775 ? -27.617 12.624 1.299 1.00 89.31 775 ALA A N 1
ATOM 5892 C CA . ALA A 1 775 ? -26.703 11.518 0.966 1.00 89.31 775 ALA A CA 1
ATOM 5893 C C . ALA A 1 775 ? -27.284 10.503 -0.049 1.00 89.31 775 ALA A C 1
ATOM 5895 O O . ALA A 1 775 ? -26.589 9.586 -0.490 1.00 89.31 775 ALA A O 1
ATOM 5896 N N . MET A 1 776 ? -28.576 10.617 -0.386 1.00 89.38 776 MET A N 1
ATOM 5897 C CA . MET A 1 776 ? -29.305 9.675 -1.247 1.00 89.38 776 MET A CA 1
ATOM 5898 C C . MET A 1 776 ? -30.572 10.308 -1.826 1.00 89.38 776 MET A C 1
ATOM 5900 O O . MET A 1 776 ? -31.251 11.074 -1.137 1.00 89.38 776 MET A O 1
ATOM 5904 N N . ILE A 1 777 ? -30.923 9.909 -3.049 1.00 87.94 777 ILE A N 1
ATOM 5905 C CA . ILE A 1 777 ? -32.206 10.192 -3.704 1.00 87.94 777 ILE A CA 1
ATOM 5906 C C . ILE A 1 777 ? -32.849 8.897 -4.225 1.00 87.94 777 ILE A C 1
ATOM 5908 O O . ILE A 1 777 ? -32.156 7.957 -4.623 1.00 87.94 777 ILE A O 1
ATOM 5912 N N . TYR A 1 778 ? -34.183 8.840 -4.259 1.00 85.94 778 TYR A N 1
ATOM 5913 C CA . TYR A 1 778 ? -34.915 7.718 -4.856 1.00 85.94 778 TYR A CA 1
ATOM 5914 C C . TYR A 1 778 ? -36.115 8.181 -5.700 1.00 85.94 778 TYR A C 1
ATOM 5916 O O . TYR A 1 778 ? -36.591 9.312 -5.598 1.00 85.94 778 TYR A O 1
ATOM 5924 N N . SER A 1 779 ? -36.592 7.303 -6.583 1.00 83.38 779 SER A N 1
ATOM 5925 C CA . SER A 1 779 ? -37.688 7.590 -7.510 1.00 83.38 779 SER A CA 1
ATOM 5926 C C . SER A 1 779 ? -39.053 7.696 -6.810 1.00 83.38 779 SER A C 1
ATOM 5928 O O . SER A 1 779 ? -39.315 6.945 -5.872 1.00 83.38 779 SER A O 1
ATOM 5930 N N . PRO A 1 780 ? -40.010 8.499 -7.322 1.00 79.25 780 PRO A N 1
ATOM 5931 C CA . PRO A 1 780 ? -41.354 8.616 -6.734 1.00 79.25 780 PRO A CA 1
ATOM 5932 C C . PRO A 1 780 ? -42.161 7.311 -6.612 1.00 79.25 780 PRO A C 1
ATOM 5934 O O . PRO A 1 780 ? -43.184 7.282 -5.934 1.00 79.25 780 PRO A O 1
ATOM 5937 N N . ASP A 1 781 ? -41.735 6.232 -7.274 1.00 78.81 781 ASP A N 1
ATOM 5938 C CA . ASP A 1 781 ? -42.341 4.901 -7.182 1.00 78.81 781 ASP A CA 1
ATOM 5939 C C . ASP A 1 781 ? -41.591 3.921 -6.252 1.00 78.81 781 ASP A C 1
ATOM 5941 O O . ASP A 1 781 ? -41.989 2.760 -6.150 1.00 78.81 781 ASP A O 1
ATOM 5945 N N . GLY A 1 782 ? -40.515 4.364 -5.589 1.00 75.81 782 GLY A N 1
ATOM 5946 C CA . GLY A 1 782 ? -39.738 3.581 -4.622 1.00 75.81 782 GLY A CA 1
ATOM 5947 C C . GLY A 1 782 ? -38.861 2.470 -5.213 1.00 75.81 782 GLY A C 1
ATOM 5948 O O . GLY A 1 782 ? -38.381 1.628 -4.456 1.00 75.81 782 GLY A O 1
ATOM 5949 N N . ARG A 1 783 ? -38.686 2.407 -6.544 1.00 80.56 783 ARG A N 1
ATOM 5950 C CA . ARG A 1 783 ? -38.010 1.282 -7.229 1.00 80.56 783 ARG A CA 1
ATOM 5951 C C . ARG A 1 783 ? -36.566 1.543 -7.647 1.00 80.56 783 ARG A C 1
ATOM 5953 O O . ARG A 1 783 ? -35.840 0.576 -7.865 1.00 80.56 783 ARG A O 1
ATOM 5960 N N . TYR A 1 784 ? -36.168 2.803 -7.782 1.00 83.56 784 TYR A N 1
ATOM 5961 C CA . TYR A 1 784 ? -34.819 3.211 -8.169 1.00 83.56 784 TYR A CA 1
ATOM 5962 C C . TYR A 1 784 ? -34.243 4.088 -7.060 1.00 83.56 784 TYR A C 1
ATOM 5964 O O . TYR A 1 784 ? -34.934 4.975 -6.566 1.00 83.56 784 TYR A O 1
ATOM 5972 N N . LEU A 1 785 ? -32.997 3.839 -6.672 1.00 86.81 785 LEU A N 1
ATOM 5973 C CA . LEU A 1 785 ? -32.289 4.557 -5.617 1.00 86.81 785 LEU A CA 1
ATOM 5974 C C . LEU A 1 785 ? -30.848 4.802 -6.076 1.00 86.81 785 LEU A C 1
ATOM 5976 O O . LEU A 1 785 ? -30.259 3.927 -6.711 1.00 86.81 785 LEU A O 1
ATOM 5980 N N . ALA A 1 786 ? -30.304 5.968 -5.737 1.00 86.62 786 ALA A N 1
ATOM 5981 C CA . ALA A 1 786 ? -28.896 6.317 -5.893 1.00 86.62 786 ALA A CA 1
ATOM 5982 C C . ALA A 1 786 ? -28.407 6.972 -4.592 1.00 86.62 786 ALA A C 1
ATOM 5984 O O . ALA A 1 786 ? -29.014 7.941 -4.128 1.00 86.62 786 ALA A O 1
ATOM 5985 N N . MET A 1 787 ? -27.350 6.425 -3.990 1.00 88.50 787 MET A N 1
ATOM 5986 C CA . MET A 1 787 ? -26.756 6.913 -2.742 1.00 88.50 787 MET A CA 1
ATOM 5987 C C . MET A 1 787 ? -25.238 6.998 -2.859 1.00 88.50 787 MET A C 1
ATOM 5989 O O . MET A 1 787 ? -24.654 6.242 -3.629 1.00 88.50 787 MET A O 1
ATOM 5993 N N . MET A 1 788 ? -24.642 7.888 -2.066 1.00 87.56 788 MET A N 1
ATOM 5994 C CA . MET A 1 788 ? -23.195 8.117 -2.039 1.00 87.56 788 MET A CA 1
ATOM 5995 C C . MET A 1 788 ? -22.406 7.339 -0.975 1.00 87.56 788 MET A C 1
ATOM 5997 O O . MET A 1 788 ? -21.235 7.044 -1.216 1.00 87.56 788 MET A O 1
ATOM 6001 N N . PRO A 1 789 ? -22.976 7.012 0.202 1.00 88.81 789 PRO A N 1
ATOM 6002 C CA . PRO A 1 789 ? -22.339 6.081 1.128 1.00 88.81 789 PRO A CA 1
ATOM 6003 C C . PRO A 1 789 ? -22.390 4.635 0.614 1.00 88.81 789 PRO A C 1
ATOM 6005 O O . PRO A 1 789 ? -23.299 4.271 -0.130 1.00 88.81 789 PRO A O 1
ATOM 6008 N N . HIS A 1 790 ? -21.463 3.802 1.086 1.00 88.50 790 HIS A N 1
ATOM 6009 C CA . HIS A 1 790 ? -21.281 2.400 0.700 1.00 88.50 790 HIS A CA 1
ATOM 6010 C C . HIS A 1 790 ? -21.755 1.424 1.800 1.00 88.50 790 HIS A C 1
ATOM 6012 O O . HIS A 1 790 ? -20.927 0.889 2.554 1.00 88.50 790 HIS A O 1
ATOM 6018 N N . PRO A 1 791 ? -23.068 1.148 1.941 1.00 86.88 791 PRO A N 1
ATOM 6019 C CA . PRO A 1 791 ? -23.565 0.140 2.883 1.00 86.88 791 PRO A CA 1
ATOM 6020 C C . PRO A 1 791 ? -23.052 -1.274 2.565 1.00 86.88 791 PRO A C 1
ATOM 6022 O O . PRO A 1 791 ? -22.902 -2.095 3.464 1.00 86.88 791 PRO A O 1
ATOM 6025 N N . GLU A 1 792 ? -22.711 -1.567 1.310 1.00 85.62 792 GLU A N 1
ATOM 6026 C CA . GLU A 1 792 ? -22.082 -2.820 0.888 1.00 85.62 792 GLU A CA 1
ATOM 6027 C C . GLU A 1 792 ? -20.647 -2.996 1.406 1.00 85.62 792 GLU A C 1
ATOM 6029 O O . GLU A 1 792 ? -20.141 -4.114 1.412 1.00 85.62 792 GLU A O 1
ATOM 6034 N N . ARG A 1 793 ? -19.998 -1.930 1.893 1.00 82.12 793 ARG A N 1
ATOM 6035 C CA . ARG A 1 793 ? -18.702 -2.007 2.589 1.00 82.12 793 ARG A CA 1
ATOM 6036 C C . ARG A 1 793 ? -18.849 -2.182 4.105 1.00 82.12 793 ARG A C 1
ATOM 6038 O O . ARG A 1 793 ? -17.855 -2.397 4.787 1.00 82.12 793 ARG A O 1
ATOM 6045 N N . CYS A 1 794 ? -20.072 -2.103 4.635 1.00 77.44 794 CYS A N 1
ATOM 6046 C CA . CYS A 1 794 ? -20.391 -2.234 6.061 1.00 77.44 794 CYS A CA 1
ATOM 6047 C C . CYS A 1 794 ? -21.730 -2.966 6.290 1.00 77.44 794 CYS A C 1
ATOM 6049 O O . CYS A 1 794 ? -22.597 -2.511 7.031 1.00 77.44 794 CYS A O 1
ATOM 6051 N N . PHE A 1 795 ? -21.901 -4.136 5.665 1.00 76.94 795 PHE A N 1
ATOM 6052 C CA . PHE A 1 795 ? -23.055 -5.022 5.905 1.00 76.94 795 PHE A CA 1
ATOM 6053 C C . PHE A 1 795 ? -22.751 -6.129 6.928 1.00 76.94 795 PHE A C 1
ATOM 6055 O O . PHE A 1 795 ? -23.672 -6.756 7.452 1.00 76.94 795 PHE A O 1
ATOM 6062 N N . LEU A 1 796 ? -21.469 -6.370 7.227 1.00 71.88 796 LEU A N 1
ATOM 6063 C CA . LEU A 1 796 ? -20.998 -7.233 8.308 1.00 71.88 796 LEU A CA 1
ATOM 6064 C C . LEU A 1 796 ? -20.304 -6.401 9.380 1.00 71.88 796 LEU A C 1
ATOM 6066 O O . LEU A 1 796 ? -19.585 -5.448 9.103 1.00 71.88 796 LEU A O 1
ATOM 6070 N N . MET A 1 797 ? -20.472 -6.803 10.633 1.00 70.06 797 MET A N 1
ATOM 6071 C CA . MET A 1 797 ? -20.148 -5.922 11.754 1.00 70.06 797 MET A CA 1
ATOM 6072 C C . MET A 1 797 ? -18.667 -5.788 12.083 1.00 70.06 797 MET A C 1
ATOM 6074 O O . MET A 1 797 ? -18.260 -4.795 12.669 1.00 70.06 797 MET A O 1
ATOM 6078 N N . TRP A 1 798 ? -17.841 -6.733 11.644 1.00 68.56 798 TRP A N 1
ATOM 6079 C CA . TRP A 1 798 ? -16.386 -6.587 11.696 1.00 68.56 798 TRP A CA 1
ATOM 6080 C C . TRP A 1 798 ? -15.849 -5.573 10.663 1.00 68.56 798 TRP A C 1
ATOM 6082 O O . TRP A 1 798 ? -14.685 -5.205 10.744 1.00 68.56 798 TRP A O 1
ATOM 6092 N N . GLN A 1 799 ? -16.676 -5.109 9.713 1.00 72.81 799 GLN A N 1
ATOM 6093 C CA . GLN A 1 799 ? -16.319 -4.070 8.732 1.00 72.81 799 GLN A CA 1
ATOM 6094 C C . GLN A 1 799 ? -16.584 -2.640 9.242 1.00 72.81 799 GLN A C 1
ATOM 6096 O O . GLN A 1 799 ? -16.265 -1.669 8.555 1.00 72.81 799 GLN A O 1
ATOM 6101 N N . PHE A 1 800 ? -17.207 -2.497 10.415 1.00 70.00 800 PHE A N 1
ATOM 6102 C CA . PHE A 1 800 ? -17.409 -1.206 11.065 1.00 70.00 800 PHE A CA 1
ATOM 6103 C C . PHE A 1 800 ? -16.124 -0.848 11.827 1.00 70.00 800 PHE A C 1
ATOM 6105 O O . PHE A 1 800 ? -15.730 -1.618 12.705 1.00 70.00 800 PHE A O 1
ATOM 6112 N N . PRO A 1 801 ? -15.485 0.307 11.559 1.00 65.12 801 PRO A N 1
ATOM 6113 C CA . PRO A 1 801 ? -14.282 0.720 12.286 1.00 65.12 801 PRO A CA 1
ATOM 6114 C C . PRO A 1 801 ? -14.616 1.090 13.736 1.00 65.12 801 PRO A C 1
ATOM 6116 O O . PRO A 1 801 ? -13.789 0.943 14.630 1.00 65.12 801 PRO A O 1
ATOM 6119 N N . TRP A 1 802 ? -15.858 1.519 13.971 1.00 66.69 802 TRP A N 1
ATOM 6120 C CA . TRP A 1 802 ? -16.451 1.674 15.287 1.00 66.69 802 TRP A CA 1
ATOM 6121 C C . TRP A 1 802 ? -17.929 1.281 15.238 1.00 66.69 802 TRP A C 1
ATOM 6123 O O . TRP A 1 802 ? -18.658 1.638 14.311 1.00 66.69 802 TRP A O 1
ATOM 6133 N N . TYR A 1 803 ? -18.366 0.543 16.252 1.00 56.00 803 TYR A N 1
ATOM 6134 C CA . TYR A 1 803 ? -19.759 0.198 16.507 1.00 56.00 803 TYR A CA 1
ATOM 6135 C C . TYR A 1 803 ? -19.952 0.010 18.011 1.00 56.00 803 TYR A C 1
ATOM 6137 O O . TYR A 1 803 ? -19.013 -0.316 18.741 1.00 56.00 803 TYR A O 1
ATOM 6145 N N . LEU A 1 804 ? -21.177 0.207 18.495 1.00 51.12 804 LEU A N 1
ATOM 6146 C CA . LEU A 1 804 ? -21.472 0.064 19.918 1.00 51.12 804 LEU A CA 1
ATOM 6147 C C . LEU A 1 804 ? -21.343 -1.410 20.337 1.00 51.12 804 LEU A C 1
ATOM 6149 O O . LEU A 1 804 ? -21.965 -2.287 19.735 1.00 51.12 804 LEU A O 1
ATOM 6153 N N . LYS A 1 805 ? -20.582 -1.674 21.411 1.00 49.34 805 LYS A N 1
ATOM 6154 C CA . LYS A 1 805 ? -20.344 -3.025 21.967 1.00 49.34 805 LYS A CA 1
ATOM 6155 C C . LYS A 1 805 ? -21.626 -3.818 22.267 1.00 49.34 805 LYS A C 1
ATOM 6157 O O . LYS A 1 805 ? -21.587 -5.044 22.275 1.00 49.34 805 LYS A O 1
ATOM 6162 N N . ASP A 1 806 ? -22.741 -3.126 22.493 1.00 43.44 806 ASP A N 1
ATOM 6163 C CA . ASP A 1 806 ? -24.041 -3.711 22.838 1.00 43.44 806 ASP A CA 1
ATOM 6164 C C . ASP A 1 806 ? -24.806 -4.267 21.623 1.00 43.44 806 ASP A C 1
ATOM 6166 O O . ASP A 1 806 ? -25.859 -4.895 21.775 1.00 43.44 806 ASP A O 1
ATOM 6170 N N . TRP A 1 807 ? -24.300 -4.060 20.402 1.00 47.44 807 TRP A N 1
ATOM 6171 C CA . TRP A 1 807 ? -24.821 -4.731 19.216 1.00 47.44 807 TRP A CA 1
ATOM 6172 C C . TRP A 1 807 ? -24.450 -6.219 19.323 1.00 47.44 807 TRP A C 1
ATOM 6174 O O . TRP A 1 807 ? -23.301 -6.599 19.116 1.00 47.44 807 TRP A O 1
ATOM 6184 N N . ASN A 1 808 ? -25.421 -7.079 19.653 1.00 44.62 808 ASN A N 1
ATOM 6185 C CA . ASN A 1 808 ? -25.212 -8.527 19.764 1.00 44.62 808 ASN A CA 1
ATOM 6186 C C . ASN A 1 808 ? -25.051 -9.158 18.372 1.00 44.62 808 ASN A C 1
ATOM 6188 O O . ASN A 1 808 ? -25.997 -9.701 17.802 1.00 44.62 808 ASN A O 1
ATOM 6192 N N . VAL A 1 809 ? -23.866 -8.998 17.794 1.00 46.19 809 VAL A N 1
ATOM 6193 C CA . VAL A 1 809 ? -23.593 -9.256 16.381 1.00 46.19 809 VAL A CA 1
ATOM 6194 C C . VAL A 1 809 ? -22.708 -10.474 16.232 1.00 46.19 809 VAL A C 1
ATOM 6196 O O . VAL A 1 809 ? -21.670 -10.606 16.883 1.00 46.19 809 VAL A O 1
ATOM 6199 N N . GLU A 1 810 ? -23.109 -11.387 15.352 1.00 45.78 810 GLU A N 1
ATOM 6200 C CA . GLU A 1 810 ? -22.278 -12.537 15.046 1.00 45.78 810 GLU A CA 1
ATOM 6201 C C . GLU A 1 810 ? -21.077 -12.053 14.225 1.00 45.78 810 GLU A C 1
ATOM 6203 O O . GLU A 1 810 ? -21.175 -11.824 13.023 1.00 45.78 810 GLU A O 1
ATOM 6208 N N . LYS A 1 811 ? -19.925 -11.873 14.882 1.00 49.16 811 LYS A N 1
ATOM 6209 C CA . LYS A 1 811 ? -18.697 -11.351 14.259 1.00 49.16 811 LYS A CA 1
ATOM 6210 C C . LYS A 1 811 ? -18.092 -12.286 13.186 1.00 49.16 811 LYS A C 1
ATOM 6212 O O . LYS A 1 811 ? -17.031 -11.986 12.651 1.00 49.16 811 LYS A O 1
ATOM 6217 N N . LYS A 1 812 ? -18.724 -13.425 12.872 1.00 43.59 812 LYS A N 1
ATOM 6218 C CA . LYS A 1 812 ? -18.189 -14.446 11.959 1.00 43.59 812 LYS A CA 1
ATOM 6219 C C . LYS A 1 812 ? -17.909 -13.873 10.569 1.00 43.59 812 LYS A C 1
ATOM 6221 O O . LYS A 1 812 ? -18.800 -13.352 9.900 1.00 43.59 812 LYS A O 1
ATOM 6226 N N . ALA A 1 813 ? -16.687 -14.090 10.091 1.00 39.59 813 ALA A N 1
ATOM 6227 C CA . ALA A 1 813 ? -16.391 -14.008 8.670 1.00 39.59 813 ALA A CA 1
ATOM 6228 C C . ALA A 1 813 ? -17.219 -15.064 7.917 1.00 39.59 813 ALA A C 1
ATOM 6230 O O . ALA A 1 813 ? -17.233 -16.242 8.287 1.00 39.59 813 ALA A O 1
ATOM 6231 N N . ILE A 1 814 ? -17.902 -14.654 6.846 1.00 39.94 814 ILE A N 1
ATOM 6232 C CA . ILE A 1 814 ? -18.607 -15.583 5.958 1.00 39.94 814 ILE A CA 1
ATOM 6233 C C . ILE A 1 814 ? -17.570 -16.186 5.014 1.00 39.94 814 ILE A C 1
ATOM 6235 O O . ILE A 1 814 ? -17.343 -15.697 3.910 1.00 39.94 814 ILE A O 1
ATOM 6239 N N . VAL A 1 815 ? -16.917 -17.250 5.476 1.00 32.06 815 VAL A N 1
ATOM 6240 C CA . VAL A 1 815 ? -16.008 -18.045 4.649 1.00 32.06 815 VAL A CA 1
ATOM 6241 C C . VAL A 1 815 ? -16.851 -18.889 3.692 1.00 32.06 815 VAL A C 1
ATOM 6243 O O . VAL A 1 815 ? -17.401 -19.922 4.077 1.00 32.06 815 VAL A O 1
ATOM 6246 N N . GLN A 1 816 ? -16.982 -18.436 2.444 1.00 32.97 816 GLN A N 1
ATOM 6247 C CA . GLN A 1 816 ? -17.298 -19.337 1.336 1.00 32.97 816 GLN A CA 1
ATOM 6248 C C . GLN A 1 816 ? -16.051 -20.158 0.987 1.00 32.97 816 GLN A C 1
ATOM 6250 O O . GLN A 1 816 ? -14.932 -19.648 1.049 1.00 32.97 816 GLN A O 1
ATOM 6255 N N . GLY A 1 817 ? -16.273 -21.422 0.633 1.00 26.38 817 GLY A N 1
ATOM 6256 C CA . GLY A 1 817 ? -15.289 -22.310 0.011 1.00 26.38 817 GLY A CA 1
ATOM 6257 C C . GLY A 1 817 ? -15.805 -22.832 -1.320 1.00 26.38 817 GLY A C 1
ATOM 6258 O O . GLY A 1 817 ? -16.981 -22.532 -1.641 1.00 26.38 817 GLY A O 1
#

InterPro domains:
  IPR010918 PurM-like, C-terminal domain [PF02769] (192-286)
  IPR010918 PurM-like, C-terminal domain [PF02769] (485-566)
  IPR029062 Class I glutamine amidotransferase-like [G3DSA:3.40.50.880] (540-816)
  IPR029062 Class I glutamine amidotransferase-like [SSF52317] (586-807)
  IPR036676 PurM-like, C-terminal domain superfamily [G3DSA:3.90.650.10] (148-305)
  IPR036676 PurM-like, C-terminal domain superfamily [SSF56042] (162-340)
  IPR036676 PurM-like, C-terminal domain superfamily [SSF56042] (456-567)
  IPR036921 PurM-like, N-terminal domain superfamily [G3DSA:3.30.1330.10] (306-439)
  IPR036921 PurM-like, N-terminal domain superfamily [SSF55326] (84-160)
  IPR036921 PurM-like, N-terminal domain superfamily [SSF55326] (318-449)
  IPR055181 FGAR-AT, PurM N-terminal-like domain [PF22689] (340-439)

pLDDT: mean 77.25, std 14.42, range [24.97, 95.81]

Organism: Hibiscus syriacus (NCBI:txid106335)

Radius of gyration: 30.27 Å; chains: 1; bounding box: 82×57×78 Å

Foldseek 3Di:
DPDDPVPDDDDPDDDDDPDDPFAADAKDFQPCQPPNLVSVVVLCVVVVLVQDPVRSVVVSCCCVPPVNDTDINLVSLLLSQLPDDDDDDLLQVLQQVLQQQQQPFQGDDDDDDDDADDFDQQCPVPQHAPPDDPVFFDDPVDDHRNCCVVVSVFSSVCVVFADFDAAEALQFHADDLAADDGTALLRNQLSVVLVVVPVNRQFRGKHAQATQGQSPQVLVVLPPWDKDFALVLGGHPPPSYYSSSSRGPRHGDGMHTDGDPVCPVVSVVSCVLSRHHYGDTIDTHHDPDDSNDDDDDDDDADADDDDDDDDDDPPPDDPVNVVVSLVSDPCNVHQVVLLVVLVVALLLSLLVLVLVLLQVVLQFQADALLQKEKAKEKEWLLPDHNTVVSVVSSVVSNVVNCVVSNYYYPHYDYDNNAWDATPNDIDGGRTHMHINMDGDRPDLVLGAALADDQAQQKWKKKWDQCPVHPDGPPRLVSVLSSVCSVVVFFRHKFKAAAQGDQSSNVVSCVNNVWDKDWDQDCVPHDPCCRGRPGDIMMMTIGGPVCVVVSCVSCVVSVIDMDGTIGIHDDDDDFDDDDDPPLLPDPDAFEEEAEEENFFDQRPLVCVLSVVVNHHYDDDYLSCQLVVVDDPVRGPYYDYGHGQHSPQVVHGCLVVVQSQLVRPSRLVVFDDVVFQWHNDSVIDPQDWWWWAFPVQDWDWDKAKKAFDDDPAPPCVPVHGDIDIFTATGRTTAGDHSDPVNVVVCVVRVQFGIFQDDPRARDAPPRLPRRHPSRGQKGAISVNRGIDGRTDVSQVVAPSSDPDDDPSHPHDNDDPDDD

Secondary structure (DSSP, 8-state):
--S-TTT----SS----------PPPP-B--HHHHTHHHHHHHHHHHT----HHHHHHHHHIIIIII-SPPBHHHHHHHHHTTSPP---HHHHHHHHHHHHHTSBTB-----------------TT---TT--TT----TTS--HHHHHHHHHHHHHHHHS--S---BTTTB--B-SS-----HHHHHHHHHHHHHTGGG--EEEEEE--TTTHHHHHHHHHTTSEEEE-TTTS-BS-TT--HHHHHH---SS-EEEEE-GGGHHHHHHHHHHHT------EEEE--S--TT--PPP------------PPP--TT--HHHHHHHHTT-TTTTSSHHHHHHHHH-HHHHHHHHHHHHHHHHTTB--S-GGG-EEEEEEE-BTTSTTHHHHHHHHHHHHHHHHHHHT-EEEE--EE-B--EEETTEEE-PPPEEEEEEE---S-TTSB--SS---GGGEEEEEEETTTTSS---HHHHHHHHHHHHHTT--SEEEEE-TT-HHHHHHHHHHHTT-EEEE----TTS-HHHHHS----EEEEEEETTTHHHHHHHHHHTT--EEEEEEEE--------PPPGGGTT-S-PPEEEEEE-TTB--HHHHHHHHHHTT-EEEEEEHHHHHTTSS-GGG-SEEEE--B-GGGGTTSTTHHHHHHHHT-HHHHTTSPPGGGT--SSTT--TTS-EEEE-TT-S-EEEEEEEEE---S-TTSTT-TT-EEEEEEEESEEEEE-SSHHHHHHHHHTT---EEEBSSSSB--TTTSTT--GGGB-EEE-TTSS-EEESSBGGGSSSGGG-SS--TTS----------